Protein AF-0000000081131178 (afdb_homodimer)

Foldseek 3Di:
DDDDDDDYDDDDDDDDDDDDYDDDDDDDYYDYYDYDDDDDDDDDDDDDDDDDDDDDDDDDDDPPDDDDDDDDDPDDDDDDDDDDDDDDPDPDDDDDDDDPPPDPPPPPPPDDDPDDPDDDDDDPPDPPPPPDDPPDPPPDAQVVVVVPPVVPPPPPPPPPPFFQFDQADWDADPQQKIWTQTDVPHHIDIDHAQWKFAFQDPLQPQKIFHFHHWDADPRFIKTWGPWMKGAPLPDLLNPLLVLADFRIATEPADQSFDQADPVRIGMDTPSRTGGIDDDPPPNDGDPPDQGFYKHDHDLFWMWTATDFAFQDQDADDVVDDAAEAEEEQCFLNLLVLLLVLLRHHHQEYEHQDPQSLVLCVQFDDPSHDYHNHQLVVVVVVCVVCVPPPDDPDDALVRHQEYEYEQDCLCQAPVNPDHDPVNVVSLVSLVSVLVVCLRSVHQKYKYKYAPSLSHDSNSNSVSNSVSSCVNVQKIKIWHKDFPQQQAFLEGGIMIMIIIGHHQFDTQDDQDGQEDDDPNHHHGQHLCNQCVQCPPPQADCQQWDDGPNDTFGQSHPPQWAQDDPSVPAAEGDRVGRHYQQALDGFYCYNDVVVRTTGTLQSLQSSLPNDRPRDGGDDRSRSSHSSNSHRRNSVSNSVSNSRVVRVSSPGGDHHD/DDDPDDDPDPCPDDPPPDDPDDDDDDDDDDDDDDDDDDDDDDDPDDDDDDDDCPDDDDDDDDPDPDDDPDDDDPDDDYDDDDDDDDDDPDDDPDDPPPPPPPVPPVPPDPPPDDDDDDDDDDDDDDDPPPDPDDDDPCPPFQVVPVVPPVVPPPPPPVPPPFFQFDQADWDADPQQKIWTQTDPPHHIDIDHAQWKFAFQDPLQPQKIFHFHHWDADPRFIKTWGPWMKGAQLPDLLNPLLVLAPFRIATEPADQSFDQADPVRIGMDTPSRTGGIDDDPPPNDGDPPDQGFYKHDRGNFWIWTATDFAFQDPDADDVVDDAQEAEEEQCFLNLLVLLLVLLRHHHQEYEHQDPQSLVLCVQFDDPSHDYHNHQLVVVVVVCVVCVPPPDDPDDALVRHQEYEYEQDCLCQAPVNPDHDPVNVVSLVSLVSVLVVCLRSVHQKYKYKYAPSLSHDSNSNSVSNSVSSCVNVQKIKIWHKDFLQQQAFLEGGIMIMIIIGHHQFDTQDDQDGQEDDDPNHHHGQHLCNQCVQCPPPQADCQQWDDGPNDTFGQSHPPQWAQDDPSVPAAEGDRVGRHYQQALDGFYCYNDVVVRTTGTLSSLQSSLPNDRPRDGGDDRSRSSHSSNSHHRNSVSNSVSNSRVVRVSSPGGDRHD

Secondary structure (DSSP, 8-state):
---------------------------------------------------------------------------------------------------TTSGGGGGG---------------------------------HHHHHHHHGGG------------EEEEEEEE-TTS-EEEEESTTS--EEE-TT-EEEE--GGGTTEEEEEEEEEEETTEEEEEEEEEEEEGGGSTTGGGGGGSS-SEEEEEEETTSPPP-TTS--EEEGGGEEEEE-TT-TTS---SS-PPEEEE-SSS-EEEE----SB------TT----EEEEET-TTSHHHHHHHHTT-EEEEEE---HHHHHHHHHHS-TT-EEE-S-HHHHHHHHHHTTT-SS-SSPPTTT--EEEE----TTT-TT----SHHHHHHHHHHHHHHHHHHHH--SEEEEEE-GGGGSHHHHHHHHHHHHHHHHTTEEEEEEEEEGGGTT-SB--EEEEEEEEETTBPPPPPPPP-BSSSTTPBPPPPHHHHHGGGTTS--BSS--EEETTEEE---BSTT-B--TTGGGSEEPPTTS-B----SS--EE-S-GGG-BBPPHHHHHHHTT--TT----S-HHHHHHHHHHSPPHHHHHHHHHHHHHHHHH-BBPPP-/-------------------------------------------------------------------------------------------TTSGGGSTTGGGGGGGG---------------------------------THHHHTTGGGG------------EEEEEEEE-TTS-EEEEESTTS--EEE-TT-EEEE--GGGTTEEEEEEEEEEETTEEEEEEEEEEEEGGGSTTGGGGGGSS-SEEEEEEETTSPPP-TTS--EEEGGGEEEEE-TT-TTS---SS-PPEEEE-SSS-EEEE----SBP-----TT----EEEEET-TTSHHHHHHHHTT-EEEEEE---HHHHHHHHHHS-TT-EEE-S-HHHHHHHHHHTTT-SS-SSPPTTT--EEEE----TTT-TT----SHHHHHHHHHHHHHHHHHHHH--SEEEEEE-GGGGSHHHHHHHHHHHHHHHHTTEEEEEEEEEGGGGT-SB--EEEEEEEEETTBPPPPPPPP-BSSSTTPBPPPPHHHHHGGGTTS--BSS--EEETTEEE---BSTT-S--TTGGGSEEPPTTS-B----SS--EE-S-GGG-SBPPHHHHHHHTT--TT----SSHHHHHHHHHHSPPHHHHHHHHHHHHHHHHH-BBPPP-

Solvent-accessible surface area (backbone atoms only — not comparable to full-atom values): 75689 Å² total; per-residue (Å²): 145,81,90,95,90,83,88,94,93,96,83,90,92,82,90,86,82,82,92,88,87,94,89,84,89,86,94,90,91,94,89,92,94,93,94,92,94,92,95,89,89,96,86,93,88,93,80,91,84,90,92,80,91,79,89,86,89,86,90,80,87,70,88,66,86,85,85,76,89,74,86,76,83,76,75,83,80,78,88,84,86,79,82,78,81,87,80,80,76,75,78,78,92,89,78,86,92,87,74,96,73,70,78,77,65,68,80,65,76,69,81,74,77,78,78,81,83,78,84,86,88,82,81,77,77,74,80,74,74,76,76,77,76,82,71,78,75,71,81,62,55,73,75,53,56,64,56,52,64,69,54,63,73,67,73,77,68,73,67,75,76,66,59,55,40,43,59,58,65,62,56,75,45,94,85,45,28,34,38,33,41,25,31,96,94,32,69,54,50,80,44,47,56,75,39,31,27,28,46,64,36,76,80,42,61,59,27,31,38,24,28,33,66,60,48,74,56,96,47,36,44,28,24,31,46,75,41,39,33,30,34,31,54,67,43,93,36,20,82,31,29,77,60,33,89,57,63,46,26,37,48,80,43,48,68,77,52,76,77,50,45,99,85,64,46,38,70,44,52,54,54,41,43,58,56,71,43,50,90,83,43,91,86,33,76,69,80,87,51,90,51,46,28,31,35,32,70,54,97,59,29,37,35,38,40,62,78,68,27,61,72,34,89,38,72,73,64,84,93,51,73,56,56,36,24,33,28,39,54,31,51,44,28,25,42,48,52,9,25,38,74,38,53,38,32,58,35,37,34,30,20,53,53,66,46,29,37,51,15,36,41,40,62,37,49,56,80,42,44,69,43,73,38,48,69,69,58,49,53,50,48,50,64,72,35,63,87,42,87,47,26,52,64,83,55,46,84,60,37,42,30,40,37,35,39,48,64,42,64,46,33,27,78,84,40,79,66,78,55,78,60,28,58,54,25,53,48,45,45,55,49,48,49,51,51,46,66,67,35,59,35,52,30,39,37,36,42,40,46,58,25,37,76,33,81,85,19,34,61,58,49,20,43,48,52,23,51,39,44,54,67,47,31,24,40,31,37,34,72,46,48,24,27,28,42,55,12,15,19,50,39,65,31,30,37,39,31,28,11,28,72,47,38,47,60,37,57,80,61,74,70,50,19,41,90,54,90,92,36,41,72,54,32,15,33,34,76,47,39,47,88,49,72,83,54,79,56,30,88,84,5,65,45,76,57,96,89,35,80,32,53,48,31,25,37,73,79,17,70,67,57,92,70,50,79,78,40,51,61,44,49,55,85,34,48,28,66,64,64,46,48,79,65,60,42,31,40,56,55,68,88,71,63,29,31,52,29,57,34,47,55,34,26,27,33,49,47,56,64,83,61,62,70,42,65,55,70,69,50,34,34,34,36,55,26,69,34,47,41,18,35,36,26,19,41,50,28,37,25,46,42,52,20,58,56,52,21,46,28,42,76,52,126,140,82,89,75,72,88,83,82,80,73,87,79,76,79,80,75,75,64,77,78,82,78,69,87,74,80,77,78,89,78,85,76,89,72,88,91,86,91,78,93,79,72,97,69,76,76,92,83,80,81,83,78,81,73,82,78,86,79,90,79,82,69,82,73,81,68,84,73,85,84,83,87,79,86,76,89,83,84,91,84,92,84,88,80,93,76,93,72,94,77,75,91,72,68,79,84,71,64,84,68,60,68,70,61,63,72,65,63,67,76,70,73,77,72,79,79,81,84,86,82,76,85,86,79,85,81,77,86,71,88,72,85,79,78,84,81,73,82,66,80,52,70,71,65,61,65,58,55,65,72,59,63,74,68,76,76,67,72,68,76,76,67,59,54,39,43,57,59,67,62,56,74,45,96,86,47,29,34,40,33,41,24,32,94,96,33,68,53,49,80,44,46,57,76,40,32,27,28,45,66,37,77,81,40,63,56,28,32,39,25,26,32,65,60,50,73,55,97,48,35,43,29,24,30,46,75,42,40,35,30,34,32,55,67,43,92,36,21,82,31,27,77,61,32,87,56,62,45,25,36,49,78,42,47,70,76,52,74,77,50,46,99,85,63,47,38,69,42,54,55,52,39,44,58,56,72,46,50,90,83,43,90,85,32,76,70,80,86,52,90,52,45,30,31,35,32,72,54,89,58,30,37,34,38,39,61,76,68,25,61,71,36,91,43,73,74,65,83,95,53,73,56,58,35,24,33,29,38,53,31,51,43,28,25,42,49,53,9,23,36,74,38,54,37,30,59,36,37,34,29,18,54,53,66,45,30,38,50,15,36,40,41,64,37,47,56,80,43,45,69,44,74,39,49,70,69,57,49,54,50,49,51,63,73,36,62,84,44,87,46,28,51,64,84,56,45,85,60,37,42,30,40,36,33,40,47,65,42,62,48,34,28,80,84,40,79,65,77,57,78,63,27,57,53,25,53,49,44,45,54,49,50,48,51,49,47,66,66,36,59,35,50,29,39,37,37,44,40,46,58,25,37,77,33,79,86,20,34,61,58,50,19,42,47,51,22,52,38,44,54,68,46,30,24,40,32,36,34,72,48,49,24,26,28,43,55,14,14,18,50,39,64,32,30,37,40,31,28,11,29,70,45,37,47,61,36,58,82,61,75,70,50,20,40,90,54,89,93,36,43,71,54,33,15,35,35,75,50,37,48,88,48,71,85,54,80,56,30,87,84,4,65,46,76,57,96,91,34,80,33,52,49,32,25,38,72,78,16,70,67,55,93,70,49,81,78,40,52,62,42,47,55,84,34,48,26,65,64,63,47,48,79,64,59,42,31,40,56,56,68,88,71,64,29,32,51,29,58,35,48,55,33,25,27,32,49,48,58,62,85,61,61,70,43,65,55,71,68,50,34,33,35,35,54,26,70,34,45,41,18,36,37,26,20,40,50,28,35,25,46,42,50,21,56,59,55,23,43,25,41,75,50,128

pLDDT: mean 70.61, std 31.96, range [13.96, 98.81]

Nearest PDB structures (foldseek):
  7ubu-assembly1_A  TM=7.461E-01  e=9.340E-29  Zea mays
  4ft4-assembly1_B  TM=7.428E-01  e=3.456E-28  Zea mays
  4fsx-assembly1_A  TM=6.694E-01  e=5.023E-25  Zea mays
  6w8v-assembly1_A  TM=5.692E-01  e=3.561E-27  Mus musculus
  6w8w-assembly1_B  TM=5.765E-01  e=2.327E-26  Mus musculus

Structure (mmCIF, N/CA/C/O backbone):
data_AF-0000000081131178-model_v1
#
loop_
_entity.id
_entity.type
_entity.pdbx_description
1 polymer 'DNA (cytosine-5-)-methyltransferase'
#
loop_
_atom_site.group_PDB
_atom_site.id
_atom_site.type_symbol
_atom_site.label_atom_id
_atom_site.label_alt_id
_atom_site.label_comp_id
_atom_site.label_asym_id
_atom_site.label_entity_id
_atom_site.label_seq_id
_atom_site.pdbx_PDB_ins_code
_atom_site.Cartn_x
_atom_site.Cartn_y
_atom_site.Cartn_z
_atom_site.occupancy
_atom_site.B_iso_or_equiv
_atom_site.auth_seq_id
_atom_site.auth_comp_id
_atom_site.auth_asym_id
_atom_site.auth_atom_id
_atom_site.pdbx_PDB_model_num
ATOM 1 N N . MET A 1 1 ? -52.031 20.062 -62.5 1 15.89 1 MET A N 1
ATOM 2 C CA . MET A 1 1 ? -51.344 19.766 -63.781 1 15.89 1 MET A CA 1
ATOM 3 C C . MET A 1 1 ? -49.875 20.219 -63.719 1 15.89 1 MET A C 1
ATOM 5 O O . MET A 1 1 ? -48.969 19.469 -64.125 1 15.89 1 MET A O 1
ATOM 9 N N . ASN A 1 2 ? -49.594 21.281 -63.938 1 14.79 2 ASN A N 1
ATOM 10 C CA . ASN A 1 2 ? -48.625 22.141 -64.625 1 14.79 2 ASN A CA 1
ATOM 11 C C . ASN A 1 2 ? -47.375 22.375 -63.844 1 14.79 2 ASN A C 1
ATOM 13 O O . ASN A 1 2 ? -47.406 22.375 -62.594 1 14.79 2 ASN A O 1
ATOM 17 N N . ASN A 1 3 ? -46.469 23.5 -63.812 1 16.7 3 ASN A N 1
ATOM 18 C CA . ASN A 1 3 ? -45.594 23.656 -64.938 1 16.7 3 ASN A CA 1
ATOM 19 C C . ASN A 1 3 ? -44.125 23.453 -64.562 1 16.7 3 ASN A C 1
ATOM 21 O O . ASN A 1 3 ? -43.688 23.906 -63.469 1 16.7 3 ASN A O 1
ATOM 25 N N . PHE A 1 4 ? -42.938 22.656 -65.25 1 18.61 4 PHE A N 1
ATOM 26 C CA . PHE A 1 4 ? -42.688 21.219 -65.25 1 18.61 4 PHE A CA 1
ATOM 27 C C . PHE A 1 4 ? -41.375 20.891 -64.562 1 18.61 4 PHE A C 1
ATOM 29 O O . PHE A 1 4 ? -41.312 19.938 -63.781 1 18.61 4 PHE A O 1
ATOM 36 N N . PRO A 1 5 ? -39.844 21.469 -64.5 1 16.28 5 PRO A N 1
ATOM 37 C CA . PRO A 1 5 ? -38.906 21.375 -65.625 1 16.28 5 PRO A CA 1
ATOM 38 C C . PRO A 1 5 ? -37.531 20.844 -65.25 1 16.28 5 PRO A C 1
ATOM 40 O O . PRO A 1 5 ? -37.188 20.891 -64.062 1 16.28 5 PRO A O 1
ATOM 43 N N . SER A 1 6 ? -36.375 20.625 -66.188 1 15.76 6 SER A N 1
ATOM 44 C CA . SER A 1 6 ? -35.344 19.75 -66.688 1 15.76 6 SER A CA 1
ATOM 45 C C . SER A 1 6 ? -33.969 20.125 -66.062 1 15.76 6 SER A C 1
ATOM 47 O O . SER A 1 6 ? -33.031 19.328 -66.125 1 15.76 6 SER A O 1
ATOM 49 N N . THR A 1 7 ? -33.312 21.062 -65.312 1 15.84 7 THR A N 1
ATOM 50 C CA . THR A 1 7 ? -32.25 21.703 -66.062 1 15.84 7 THR A CA 1
ATOM 51 C C . THR A 1 7 ? -30.969 20.844 -66 1 15.84 7 THR A C 1
ATOM 53 O O . THR A 1 7 ? -30.75 20.125 -65 1 15.84 7 THR A O 1
ATOM 56 N N . CYS A 1 8 ? -29.672 21.094 -66.75 1 15.11 8 CYS A N 1
ATOM 57 C CA . CYS A 1 8 ? -28.734 20.516 -67.688 1 15.11 8 CYS A CA 1
ATOM 58 C C . CYS A 1 8 ? -27.594 19.797 -66.938 1 15.11 8 CYS A C 1
ATOM 60 O O . CYS A 1 8 ? -27.422 19.969 -65.75 1 15.11 8 CYS A O 1
ATOM 62 N N . ALA A 1 9 ? -26.078 19.859 -67.562 1 15.14 9 ALA A N 1
ATOM 63 C CA . ALA A 1 9 ? -25.281 19.047 -68.438 1 15.14 9 ALA A CA 1
ATOM 64 C C . ALA A 1 9 ? -24.141 18.359 -67.688 1 15.14 9 ALA A C 1
ATOM 66 O O . ALA A 1 9 ? -24.016 17.125 -67.75 1 15.14 9 ALA A O 1
ATOM 67 N N . TYR A 1 10 ? -22.516 18.844 -67.75 1 14.94 10 TYR A N 1
ATOM 68 C CA . TYR A 1 10 ? -21.359 18.562 -68.625 1 14.94 10 TYR A CA 1
ATOM 69 C C . TYR A 1 10 ? -20.266 17.844 -67.812 1 14.94 10 TYR A C 1
ATOM 71 O O . TYR A 1 10 ? -20.109 18.109 -66.625 1 14.94 10 TYR A O 1
ATOM 79 N N . ALA A 1 11 ? -19.281 16.719 -68.312 1 14.8 11 ALA A N 1
ATOM 80 C CA . ALA A 1 11 ? -18.344 15.609 -68.25 1 14.8 11 ALA A CA 1
ATOM 81 C C . ALA A 1 11 ? -16.938 16.094 -67.875 1 14.8 11 ALA A C 1
ATOM 83 O O . ALA A 1 11 ? -16.219 15.422 -67.188 1 14.8 11 ALA A O 1
ATOM 84 N N . LYS A 1 12 ? -16.016 17.047 -68.188 1 15.62 12 LYS A N 1
ATOM 85 C CA . LYS A 1 12 ? -15.188 16.828 -69.375 1 15.62 12 LYS A CA 1
ATOM 86 C C . LYS A 1 12 ? -13.992 15.945 -69.062 1 15.62 12 LYS A C 1
ATOM 88 O O . LYS A 1 12 ? -13.648 15.758 -67.875 1 15.62 12 LYS A O 1
ATOM 93 N N . SER A 1 13 ? -12.625 16.234 -69.812 1 14.93 13 SER A N 1
ATOM 94 C CA . SER A 1 13 ? -11.57 15.805 -70.688 1 14.93 13 SER A CA 1
ATOM 95 C C . SER A 1 13 ? -10.289 15.461 -69.938 1 14.93 13 SER A C 1
ATOM 97 O O . SER A 1 13 ? -10.086 15.906 -68.812 1 14.93 13 SER A O 1
ATOM 99 N N . VAL A 1 14 ? -9.109 14.797 -70.75 1 15.97 14 VAL A N 1
ATOM 100 C CA . VAL A 1 14 ? -8.031 13.867 -71.062 1 15.97 14 VAL A CA 1
ATOM 101 C C . VAL A 1 14 ? -6.688 14.484 -70.688 1 15.97 14 VAL A C 1
ATOM 103 O O . VAL A 1 14 ? -5.695 13.781 -70.5 1 15.97 14 VAL A O 1
ATOM 106 N N . THR A 1 15 ? -6.281 15.773 -70.562 1 14.98 15 THR A N 1
ATOM 107 C CA . THR A 1 15 ? -5.199 16.125 -71.438 1 14.98 15 THR A CA 1
ATOM 108 C C . THR A 1 15 ? -3.865 15.594 -70.938 1 14.98 15 THR A C 1
ATOM 110 O O . THR A 1 15 ? -3.711 15.336 -69.75 1 14.98 15 THR A O 1
ATOM 113 N N . ASP A 1 16 ? -2.652 15.766 -71.812 1 15.36 16 ASP A N 1
ATOM 114 C CA . ASP A 1 16 ? -1.558 15.289 -72.625 1 15.36 16 ASP A CA 1
ATOM 115 C C . ASP A 1 16 ? -0.223 15.375 -71.875 1 15.36 16 ASP A C 1
ATOM 117 O O . ASP A 1 16 ? 0.54 14.406 -71.875 1 15.36 16 ASP A O 1
ATOM 121 N N . ASP A 1 17 ? 0.602 16.484 -71.875 1 15.01 17 ASP A N 1
ATOM 122 C CA . ASP A 1 17 ? 1.817 16.609 -72.688 1 15.01 17 ASP A CA 1
ATOM 123 C C . ASP A 1 17 ? 3.059 16.312 -71.812 1 15.01 17 ASP A C 1
ATOM 125 O O . ASP A 1 17 ? 3.881 15.477 -72.188 1 15.01 17 ASP A O 1
ATOM 129 N N . GLY A 1 18 ? 4.023 17.312 -71.562 1 15.03 18 GLY A N 1
ATOM 130 C CA . GLY A 1 18 ? 5.285 17.453 -72.25 1 15.03 18 GLY A CA 1
ATOM 131 C C . GLY A 1 18 ? 6.465 16.844 -71.5 1 15.03 18 GLY A C 1
ATOM 132 O O . GLY A 1 18 ? 7.117 15.938 -72 1 15.03 18 GLY A O 1
ATOM 133 N N . PRO A 1 19 ? 7.555 17.609 -71 1 15.27 19 PRO A N 1
ATOM 134 C CA . PRO A 1 19 ? 8.859 17.516 -71.625 1 15.27 19 PRO A CA 1
ATOM 135 C C . PRO A 1 19 ? 9.82 16.578 -70.938 1 15.27 19 PRO A C 1
ATOM 137 O O . PRO A 1 19 ? 9.57 16.203 -69.75 1 15.27 19 PRO A O 1
ATOM 140 N N . ASP A 1 20 ? 11.266 16.828 -70.938 1 14.84 20 ASP A N 1
ATOM 141 C CA . ASP A 1 20 ? 12.477 16.281 -71.562 1 14.84 20 ASP A CA 1
ATOM 142 C C . ASP A 1 20 ? 13.398 15.711 -70.438 1 14.84 20 ASP A C 1
ATOM 144 O O . ASP A 1 20 ? 13.75 14.531 -70.5 1 14.84 20 ASP A O 1
ATOM 148 N N . SER A 1 21 ? 14.844 16.266 -70.125 1 14.79 21 SER A N 1
ATOM 149 C CA . SER A 1 21 ? 16.141 15.789 -70.562 1 14.79 21 SER A CA 1
ATOM 150 C C . SER A 1 21 ? 16.922 15.094 -69.5 1 14.79 21 SER A C 1
ATOM 152 O O . SER A 1 21 ? 17.344 13.953 -69.625 1 14.79 21 SER A O 1
ATOM 154 N N . SER A 1 22 ? 18.141 15.695 -68.75 1 14.81 22 SER A N 1
ATOM 155 C CA . SER A 1 22 ? 19.516 15.328 -69.062 1 14.81 22 SER A CA 1
ATOM 156 C C . SER A 1 22 ? 20.078 14.352 -68.062 1 14.81 22 SER A C 1
ATOM 158 O O . SER A 1 22 ? 19.516 14.18 -66.938 1 14.81 22 SER A O 1
ATOM 160 N N . SER A 1 23 ? 21.641 14.305 -67.75 1 14.67 23 SER A N 1
ATOM 161 C CA . SER A 1 23 ? 22.797 13.453 -68 1 14.67 23 SER A CA 1
ATOM 162 C C . SER A 1 23 ? 23.344 12.867 -66.688 1 14.67 23 SER A C 1
ATOM 164 O O . SER A 1 23 ? 23.453 13.57 -65.688 1 14.67 23 SER A O 1
ATOM 166 N N . ARG A 1 24 ? 23.594 11.461 -66.438 1 15.4 24 ARG A N 1
ATOM 167 C CA . ARG A 1 24 ? 23.906 10.359 -65.562 1 15.4 24 ARG A CA 1
ATOM 168 C C . ARG A 1 24 ? 25.422 10.227 -65.312 1 15.4 24 ARG A C 1
ATOM 170 O O . ARG A 1 24 ? 25.891 9.227 -64.812 1 15.4 24 ARG A O 1
ATOM 177 N N . SER A 1 25 ? 26.344 11.164 -65.375 1 14.18 25 SER A N 1
ATOM 178 C CA . SER A 1 25 ? 27.656 10.742 -65.812 1 14.18 25 SER A CA 1
ATOM 179 C C . SER A 1 25 ? 28.328 9.805 -64.812 1 14.18 25 SER A C 1
ATOM 181 O O . SER A 1 25 ? 27.969 9.781 -63.656 1 14.18 25 SER A O 1
ATOM 183 N N . PHE A 1 26 ? 29.781 9.117 -65.125 1 15.41 26 PHE A N 1
ATOM 184 C CA . PHE A 1 26 ? 30.641 7.961 -65.312 1 15.41 26 PHE A CA 1
ATOM 185 C C . PHE A 1 26 ? 31.625 7.789 -64.188 1 15.41 26 PHE A C 1
ATOM 187 O O . PHE A 1 26 ? 31.812 6.68 -63.688 1 15.41 26 PHE A O 1
ATOM 194 N N . TYR A 1 27 ? 32.688 8.633 -63.719 1 14.4 27 TYR A N 1
ATOM 195 C CA . TYR A 1 27 ? 34.094 8.344 -64 1 14.4 27 TYR A CA 1
ATOM 196 C C . TYR A 1 27 ? 34.719 7.473 -62.938 1 14.4 27 TYR A C 1
ATOM 198 O O . TYR A 1 27 ? 34.219 7.395 -61.812 1 14.4 27 TYR A O 1
ATOM 206 N N . ASP A 1 28 ? 36.312 7.426 -62.594 1 14.98 28 ASP A N 1
ATOM 207 C CA . ASP A 1 28 ? 37.531 6.727 -62.875 1 14.98 28 ASP A CA 1
ATOM 208 C C . ASP A 1 28 ? 38.188 6.207 -61.594 1 14.98 28 ASP A C 1
ATOM 210 O O . ASP A 1 28 ? 38.5 5.023 -61.5 1 14.98 28 ASP A O 1
ATOM 214 N N . GLY A 1 29 ? 39.406 6.754 -60.844 1 14.58 29 GLY A N 1
ATOM 215 C CA . GLY A 1 29 ? 40.812 6.375 -60.938 1 14.58 29 GLY A CA 1
ATOM 216 C C . GLY A 1 29 ? 41.312 5.574 -59.75 1 14.58 29 GLY A C 1
ATOM 217 O O . GLY A 1 29 ? 40.594 5.426 -58.75 1 14.58 29 GLY A O 1
ATOM 218 N N . ASP A 1 30 ? 42.625 5.809 -58.875 1 14.78 30 ASP A N 1
ATOM 219 C CA . ASP A 1 30 ? 44 5.277 -58.875 1 14.78 30 ASP A CA 1
ATOM 220 C C . ASP A 1 30 ? 44.312 4.602 -57.531 1 14.78 30 ASP A C 1
ATOM 222 O O . ASP A 1 30 ? 43.562 4.754 -56.562 1 14.78 30 ASP A O 1
ATOM 226 N N . ASP A 1 31 ? 45.656 4.797 -56.656 1 15.01 31 ASP A N 1
ATOM 227 C CA . ASP A 1 31 ? 46.969 4.168 -56.531 1 15.01 31 ASP A CA 1
ATOM 228 C C . ASP A 1 31 ? 47.188 3.629 -55.125 1 15.01 31 ASP A C 1
ATOM 230 O O . ASP A 1 31 ? 47.375 2.428 -54.938 1 15.01 31 ASP A O 1
ATOM 234 N N . GLY A 1 32 ? 48.219 4.117 -54 1 14.77 32 GLY A N 1
ATOM 235 C CA . GLY A 1 32 ? 49.562 3.711 -53.688 1 14.77 32 GLY A CA 1
ATOM 236 C C . GLY A 1 32 ? 49.688 2.961 -52.344 1 14.77 32 GLY A C 1
ATOM 237 O O . GLY A 1 32 ? 48.688 2.838 -51.625 1 14.77 32 GLY A O 1
ATOM 238 N N . GLU A 1 33 ? 50.719 3.207 -51.094 1 15.08 33 GLU A N 1
ATOM 239 C CA . GLU A 1 33 ? 52.031 2.656 -50.719 1 15.08 33 GLU A CA 1
ATOM 240 C C . GLU A 1 33 ? 51.969 1.964 -49.344 1 15.08 33 GLU A C 1
ATOM 242 O O . GLU A 1 33 ? 50.969 2.084 -48.625 1 15.08 33 GLU A O 1
ATOM 247 N N . SER A 1 34 ? 52.906 2.234 -48 1 15.12 34 SER A N 1
ATOM 248 C CA . SER A 1 34 ? 54.188 1.63 -47.562 1 15.12 34 SER A CA 1
ATOM 249 C C . SER A 1 34 ? 54 0.896 -46.25 1 15.12 34 SER A C 1
ATOM 251 O O . SER A 1 34 ? 52.969 1.024 -45.594 1 15.12 34 SER A O 1
ATOM 253 N N . GLU A 1 35 ? 54.906 1.102 -44.812 1 15.23 35 GLU A N 1
ATOM 254 C CA . GLU A 1 35 ? 56.094 0.45 -44.281 1 15.23 35 GLU A CA 1
ATOM 255 C C . GLU A 1 35 ? 55.781 -0.268 -42.969 1 15.23 35 GLU A C 1
ATOM 257 O O . GLU A 1 35 ? 54.719 -0.082 -42.375 1 15.23 35 GLU A O 1
ATOM 262 N N . SER A 1 36 ? 56.562 -0.12 -41.531 1 15.36 36 SER A N 1
ATOM 263 C CA . SER A 1 36 ? 57.656 -0.875 -40.938 1 15.36 36 SER A CA 1
ATOM 264 C C . SER A 1 36 ? 57.219 -1.553 -39.625 1 15.36 36 SER A C 1
ATOM 266 O O . SER A 1 36 ? 56.156 -1.267 -39.125 1 15.36 36 SER A O 1
ATOM 268 N N . ASN A 1 37 ? 57.969 -1.48 -38.125 1 15.24 37 ASN A N 1
ATOM 269 C CA . ASN A 1 37 ? 58.969 -2.285 -37.438 1 15.24 37 ASN A CA 1
ATOM 270 C C . ASN A 1 37 ? 58.438 -2.895 -36.156 1 15.24 37 ASN A C 1
ATOM 272 O O . ASN A 1 37 ? 57.312 -2.596 -35.719 1 15.24 37 ASN A O 1
ATOM 276 N N . GLU A 1 38 ? 58.906 -2.596 -34.562 1 15.48 38 GLU A N 1
ATOM 277 C CA . GLU A 1 38 ? 59.875 -3.309 -33.719 1 15.48 38 GLU A CA 1
ATOM 278 C C . GLU A 1 38 ? 59.188 -4.023 -32.562 1 15.48 38 GLU A C 1
ATOM 280 O O . GLU A 1 38 ? 58 -3.814 -32.312 1 15.48 38 GLU A O 1
ATOM 285 N N . ASP A 1 39 ? 59.5 -3.807 -30.938 1 15.3 39 ASP A N 1
ATOM 286 C CA . ASP A 1 39 ? 60.312 -4.539 -29.969 1 15.3 39 ASP A CA 1
ATOM 287 C C . ASP A 1 39 ? 59.469 -5.215 -28.906 1 15.3 39 ASP A C 1
ATOM 289 O O . ASP A 1 39 ? 58.375 -4.75 -28.609 1 15.3 39 ASP A O 1
ATOM 293 N N . TRP A 1 40 ? 59.844 -6.488 -27.891 1 15.5 40 TRP A N 1
ATOM 294 C CA . TRP A 1 40 ? 59.656 -7.805 -27.281 1 15.5 40 TRP A CA 1
ATOM 295 C C . TRP A 1 40 ? 59.375 -7.688 -25.781 1 15.5 40 TRP A C 1
ATOM 297 O O . TRP A 1 40 ? 58.594 -8.469 -25.234 1 15.5 40 TRP A O 1
ATOM 307 N N . GLU A 1 41 ? 59.75 -6.895 -24.703 1 15.33 41 GLU A N 1
ATOM 308 C CA . GLU A 1 41 ? 60.562 -7.438 -23.625 1 15.33 41 GLU A CA 1
ATOM 309 C C . GLU A 1 41 ? 59.688 -8.016 -22.516 1 15.33 41 GLU A C 1
ATOM 311 O O . GLU A 1 41 ? 59.75 -9.211 -22.219 1 15.33 41 GLU A O 1
ATOM 316 N N . ALA A 1 42 ? 59.812 -7.652 -20.906 1 15.7 42 ALA A N 1
ATOM 317 C CA . ALA A 1 42 ? 60.438 -8.258 -19.734 1 15.7 42 ALA A CA 1
ATOM 318 C C . ALA A 1 42 ? 59.375 -8.852 -18.797 1 15.7 42 ALA A C 1
ATOM 320 O O . ALA A 1 42 ? 58.281 -8.32 -18.688 1 15.7 42 ALA A O 1
ATOM 321 N N . ALA A 1 43 ? 59.531 -10.102 -17.781 1 15.32 43 ALA A N 1
ATOM 322 C CA . ALA A 1 43 ? 59.25 -11.383 -17.141 1 15.32 43 ALA A CA 1
ATOM 323 C C . ALA A 1 43 ? 58.75 -11.188 -15.711 1 15.32 43 ALA A C 1
ATOM 325 O O . ALA A 1 43 ? 57.812 -11.852 -15.281 1 15.32 43 ALA A O 1
ATOM 326 N N . ASP A 1 44 ? 59.188 -10.375 -14.688 1 14.66 44 ASP A N 1
ATOM 327 C CA . ASP A 1 44 ? 59.75 -10.945 -13.469 1 14.66 44 ASP A CA 1
ATOM 328 C C . ASP A 1 44 ? 58.625 -11.367 -12.5 1 14.66 44 ASP A C 1
ATOM 330 O O . ASP A 1 44 ? 57.5 -10.914 -12.625 1 14.66 44 ASP A O 1
ATOM 334 N N . LYS A 1 45 ? 58.781 -11.234 -10.938 1 16.23 45 LYS A N 1
ATOM 335 C CA . LYS A 1 45 ? 59.219 -12.078 -9.82 1 16.23 45 LYS A CA 1
ATOM 336 C C . LYS A 1 45 ? 58.031 -12.359 -8.883 1 16.23 45 LYS A C 1
ATOM 338 O O . LYS A 1 45 ? 57.781 -13.508 -8.539 1 16.23 45 LYS A O 1
ATOM 343 N N . ALA A 1 46 ? 57.906 -11.781 -7.387 1 15.24 46 ALA A N 1
ATOM 344 C CA . ALA A 1 46 ? 58.156 -12.391 -6.082 1 15.24 46 ALA A CA 1
ATOM 345 C C . ALA A 1 46 ? 56.875 -12.703 -5.348 1 15.24 46 ALA A C 1
ATOM 347 O O . ALA A 1 46 ? 55.906 -11.914 -5.387 1 15.24 46 ALA A O 1
ATOM 348 N N . PHE A 1 47 ? 56.656 -13.984 -4.484 1 16.47 47 PHE A N 1
ATOM 349 C CA . PHE A 1 47 ? 55.812 -15.008 -3.844 1 16.47 47 PHE A CA 1
ATOM 350 C C . PHE A 1 47 ? 55.438 -14.57 -2.434 1 16.47 47 PHE A C 1
ATOM 352 O O . PHE A 1 47 ? 54.719 -15.289 -1.736 1 16.47 47 PHE A O 1
ATOM 359 N N . LYS A 1 48 ? 55.281 -13.312 -1.98 1 16 48 LYS A N 1
ATOM 360 C CA . LYS A 1 48 ? 55.5 -13.211 -0.54 1 16 48 LYS A CA 1
ATOM 361 C C . LYS A 1 48 ? 54.531 -14.117 0.227 1 16 48 LYS A C 1
ATOM 363 O O . LYS A 1 48 ? 53.344 -14.18 -0.085 1 16 48 LYS A O 1
ATOM 368 N N . GLU A 1 49 ? 54.875 -14.766 1.534 1 15.96 49 GLU A N 1
ATOM 369 C CA . GLU A 1 49 ? 54.875 -15.898 2.449 1 15.96 49 GLU A CA 1
ATOM 370 C C . GLU A 1 49 ? 53.625 -15.859 3.357 1 15.96 49 GLU A C 1
ATOM 372 O O . GLU A 1 49 ? 52.906 -16.844 3.455 1 15.96 49 GLU A O 1
ATOM 377 N N . HIS A 1 50 ? 53.656 -15.109 4.629 1 15.83 50 HIS A N 1
ATOM 378 C CA . HIS A 1 50 ? 53.812 -15.727 5.938 1 15.83 50 HIS A CA 1
ATOM 379 C C . HIS A 1 50 ? 52.5 -16.188 6.523 1 15.83 50 HIS A C 1
ATOM 381 O O . HIS A 1 50 ? 51.438 -15.773 6.055 1 15.83 50 HIS A O 1
ATOM 387 N N . ASN A 1 51 ? 52.281 -16.031 8.086 1 15.56 51 ASN A N 1
ATOM 388 C CA . ASN A 1 51 ? 52.219 -16.828 9.305 1 15.56 51 ASN A CA 1
ATOM 389 C C . ASN A 1 51 ? 50.781 -16.953 9.812 1 15.56 51 ASN A C 1
ATOM 391 O O . ASN A 1 51 ? 49.938 -16.078 9.578 1 15.56 51 ASN A O 1
ATOM 395 N N . PHE A 1 52 ? 50.375 -18.141 10.594 1 16.2 52 PHE A N 1
ATOM 396 C CA . PHE A 1 52 ? 49.406 -19.109 11.055 1 16.2 52 PHE A CA 1
ATOM 397 C C . PHE A 1 52 ? 48.75 -18.656 12.367 1 16.2 52 PHE A C 1
ATOM 399 O O . PHE A 1 52 ? 47.594 -18.953 12.633 1 16.2 52 PHE A O 1
ATOM 406 N N . SER A 1 53 ? 49.25 -17.766 13.266 1 15.66 53 SER A N 1
ATOM 407 C CA . SER A 1 53 ? 49.219 -18.297 14.625 1 15.66 53 SER A CA 1
ATOM 408 C C . SER A 1 53 ? 47.781 -18.406 15.148 1 15.66 53 SER A C 1
ATOM 410 O O . SER A 1 53 ? 46.938 -17.562 14.859 1 15.66 53 SER A O 1
ATOM 412 N N . LEU A 1 54 ? 47.406 -19.609 15.977 1 15.89 54 LEU A N 1
ATOM 413 C CA . LEU A 1 54 ? 46.438 -20.531 16.562 1 15.89 54 LEU A CA 1
ATOM 414 C C . LEU A 1 54 ? 45.844 -19.953 17.844 1 15.89 54 LEU A C 1
ATOM 416 O O . LEU A 1 54 ? 44.812 -20.391 18.312 1 15.89 54 LEU A O 1
ATOM 420 N N . SER A 1 55 ? 46.406 -18.984 18.641 1 15.45 55 SER A N 1
ATOM 421 C CA . SER A 1 55 ? 46.469 -19.312 20.047 1 15.45 55 SER A CA 1
ATOM 422 C C . SER A 1 55 ? 45.062 -19.5 20.625 1 15.45 55 SER A C 1
ATOM 424 O O . SER A 1 55 ? 44.062 -19.031 20.047 1 15.45 55 SER A O 1
ATOM 426 N N . GLN A 1 56 ? 44.969 -19.875 22.109 1 15.26 56 GLN A N 1
ATOM 427 C CA . GLN A 1 56 ? 44.562 -20.781 23.188 1 15.26 56 GLN A CA 1
ATOM 428 C C . GLN A 1 56 ? 43.281 -20.25 23.859 1 15.26 56 GLN A C 1
ATOM 430 O O . GLN A 1 56 ? 42.312 -21 24.016 1 15.26 56 GLN A O 1
ATOM 435 N N . THR A 1 57 ? 43.344 -19.203 24.906 1 15.43 57 THR A N 1
ATOM 436 C CA . THR A 1 57 ? 43.188 -19.453 26.328 1 15.43 57 THR A CA 1
ATOM 437 C C . THR A 1 57 ? 41.719 -19.5 26.719 1 15.43 57 THR A C 1
ATOM 439 O O . THR A 1 57 ? 40.875 -19 25.984 1 15.43 57 THR A O 1
ATOM 442 N N . THR A 1 58 ? 41.406 -19.438 28.219 1 15.7 58 THR A N 1
ATOM 443 C CA . THR A 1 58 ? 40.844 -20.109 29.391 1 15.7 58 THR A CA 1
ATOM 444 C C . THR A 1 58 ? 39.406 -19.625 29.672 1 15.7 58 THR A C 1
ATOM 446 O O . THR A 1 58 ? 38.844 -18.859 28.891 1 15.7 58 THR A O 1
ATOM 449 N N . VAL A 1 59 ? 39.188 -19.078 31.047 1 16.06 59 VAL A N 1
ATOM 450 C CA . VAL A 1 59 ? 38.562 -19.594 32.25 1 16.06 59 VAL A CA 1
ATOM 451 C C . VAL A 1 59 ? 37.125 -19.109 32.344 1 16.06 59 VAL A C 1
ATOM 453 O O . VAL A 1 59 ? 36.719 -18.203 31.625 1 16.06 59 VAL A O 1
ATOM 456 N N . ASN A 1 60 ? 36.594 -18.766 33.719 1 15.2 60 ASN A N 1
ATOM 457 C CA . ASN A 1 60 ? 35.75 -19.25 34.812 1 15.2 60 ASN A CA 1
ATOM 458 C C . ASN A 1 60 ? 34.531 -18.375 35 1 15.2 60 ASN A C 1
ATOM 460 O O . ASN A 1 60 ? 33.469 -18.859 35.344 1 15.2 60 ASN A O 1
ATOM 464 N N . ASP A 1 61 ? 34.594 -16.938 35.031 1 15.77 61 ASP A N 1
ATOM 465 C CA . ASP A 1 61 ? 34.188 -16.344 36.281 1 15.77 61 ASP A CA 1
ATOM 466 C C . ASP A 1 61 ? 32.688 -16.391 36.438 1 15.77 61 ASP A C 1
ATOM 468 O O . ASP A 1 61 ? 31.938 -16.328 35.469 1 15.77 61 ASP A O 1
ATOM 472 N N . GLU A 1 62 ? 32.156 -16.484 37.781 1 16.69 62 GLU A N 1
ATOM 473 C CA . GLU A 1 62 ? 31.203 -16.891 38.812 1 16.69 62 GLU A CA 1
ATOM 474 C C . GLU A 1 62 ? 30.031 -15.93 38.875 1 16.69 62 GLU A C 1
ATOM 476 O O . GLU A 1 62 ? 29.094 -16.125 39.656 1 16.69 62 GLU A O 1
ATOM 481 N N . TYR A 1 63 ? 29.641 -15.094 37.906 1 16.14 63 TYR A N 1
ATOM 482 C CA . TYR A 1 63 ? 28.906 -14.008 38.562 1 16.14 63 TYR A CA 1
ATOM 483 C C . TYR A 1 63 ? 27.656 -14.539 39.25 1 16.14 63 TYR A C 1
ATOM 485 O O . TYR A 1 63 ? 26.812 -15.195 38.625 1 16.14 63 TYR A O 1
ATOM 493 N N . GLU A 1 64 ? 27.703 -14.648 40.625 1 15.66 64 GLU A N 1
ATOM 494 C CA . GLU A 1 64 ? 26.844 -15.133 41.719 1 15.66 64 GLU A CA 1
ATOM 495 C C . GLU A 1 64 ? 25.547 -14.344 41.781 1 15.66 64 GLU A C 1
ATOM 497 O O . GLU A 1 64 ? 24.609 -14.734 42.5 1 15.66 64 GLU A O 1
ATOM 502 N N . PHE A 1 65 ? 25.25 -13.312 41.094 1 16.2 65 PHE A N 1
ATOM 503 C CA . PHE A 1 65 ? 24.5 -12.398 41.938 1 16.2 65 PHE A CA 1
ATOM 504 C C . PHE A 1 65 ? 23.25 -13.086 42.5 1 16.2 65 PHE A C 1
ATOM 506 O O . PHE A 1 65 ? 22.578 -13.836 41.812 1 16.2 65 PHE A O 1
ATOM 513 N N . HIS A 1 66 ? 23.062 -12.977 43.812 1 15.61 66 HIS A N 1
ATOM 514 C CA . HIS A 1 66 ? 22.359 -13.422 45.031 1 15.61 66 HIS A CA 1
ATOM 515 C C . HIS A 1 66 ? 20.859 -13.242 44.875 1 15.61 66 HIS A C 1
ATOM 517 O O . HIS A 1 66 ? 20.391 -12.555 43.969 1 15.61 66 HIS A O 1
ATOM 523 N N . GLU A 1 67 ? 20.219 -12.953 46.094 1 15.31 67 GLU A N 1
ATOM 524 C CA . GLU A 1 67 ? 19.312 -13.578 47.031 1 15.31 67 GLU A CA 1
ATOM 525 C C . GLU A 1 67 ? 17.875 -13.164 46.781 1 15.31 67 GLU A C 1
ATOM 527 O O . GLU A 1 67 ? 17 -14.016 46.594 1 15.31 67 GLU A O 1
ATOM 532 N N . GLU A 1 68 ? 17.266 -12.367 47.812 1 15.27 68 GLU A N 1
ATOM 533 C CA . GLU A 1 68 ? 16.328 -12.766 48.875 1 15.27 68 GLU A CA 1
ATOM 534 C C . GLU A 1 68 ? 14.914 -12.258 48.562 1 15.27 68 GLU A C 1
ATOM 536 O O . GLU A 1 68 ? 13.938 -12.977 48.719 1 15.27 68 GLU A O 1
ATOM 541 N N . ALA A 1 69 ? 14.648 -10.906 48.281 1 16.2 69 ALA A N 1
ATOM 542 C CA . ALA A 1 69 ? 13.781 -10.312 49.312 1 16.2 69 ALA A CA 1
ATOM 543 C C . ALA A 1 69 ? 12.344 -10.789 49.156 1 16.2 69 ALA A C 1
ATOM 545 O O . ALA A 1 69 ? 11.867 -11.008 48.031 1 16.2 69 ALA A O 1
ATOM 546 N N . SER A 1 70 ? 11.625 -11.008 50.281 1 15.38 70 SER A N 1
ATOM 547 C CA . SER A 1 70 ? 10.484 -11.672 50.906 1 15.38 70 SER A CA 1
ATOM 548 C C . SER A 1 70 ? 9.18 -10.953 50.562 1 15.38 70 SER A C 1
ATOM 550 O O . SER A 1 70 ? 8.102 -11.375 51 1 15.38 70 SER A O 1
ATOM 552 N N . ALA A 1 71 ? 9.164 -9.781 49.906 1 15.66 71 ALA A N 1
ATOM 553 C CA . ALA A 1 71 ? 8.133 -8.93 50.5 1 15.66 71 ALA A CA 1
ATOM 554 C C . ALA A 1 71 ? 6.766 -9.594 50.469 1 15.66 71 ALA A C 1
ATOM 556 O O . ALA A 1 71 ? 6.453 -10.312 49.5 1 15.66 71 ALA A O 1
ATOM 557 N N . ASP A 1 72 ? 5.961 -9.242 51.469 1 15.14 72 ASP A N 1
ATOM 558 C CA . ASP A 1 72 ? 4.844 -9.625 52.344 1 15.14 72 ASP A CA 1
ATOM 559 C C . ASP A 1 72 ? 3.525 -9.594 51.562 1 15.14 72 ASP A C 1
ATOM 561 O O . ASP A 1 72 ? 2.768 -10.57 51.594 1 15.14 72 ASP A O 1
ATOM 565 N N . GLU A 1 73 ? 2.844 -8.406 51.656 1 15.95 73 GLU A N 1
ATOM 566 C CA . GLU A 1 73 ? 1.572 -8.312 52.375 1 15.95 73 GLU A CA 1
ATOM 567 C C . GLU A 1 73 ? 0.395 -8.562 51.438 1 15.95 73 GLU A C 1
ATOM 569 O O . GLU A 1 73 ? 0.242 -7.875 50.406 1 15.95 73 GLU A O 1
ATOM 574 N N . CYS A 1 74 ? -0.116 -9.711 51.312 1 16.12 74 CYS A N 1
ATOM 575 C CA . CYS A 1 74 ? -1.249 -10.195 50.531 1 16.12 74 CYS A CA 1
ATOM 576 C C . CYS A 1 74 ? -2.533 -9.477 50.938 1 16.12 74 CYS A C 1
ATOM 578 O O . CYS A 1 74 ? -3.18 -9.852 51.906 1 16.12 74 CYS A O 1
ATOM 580 N N . LYS A 1 75 ? -2.391 -8.133 51.125 1 15.11 75 LYS A N 1
ATOM 581 C CA . LYS A 1 75 ? -3.588 -7.684 51.812 1 15.11 75 LYS A CA 1
ATOM 582 C C . LYS A 1 75 ? -4.84 -8.344 51.25 1 15.11 75 LYS A C 1
ATOM 584 O O . LYS A 1 75 ? -4.844 -8.797 50.094 1 15.11 75 LYS A O 1
ATOM 589 N N . ASP A 1 76 ? -5.977 -7.93 51.938 1 15.16 76 ASP A N 1
ATOM 590 C CA . ASP A 1 76 ? -7.273 -8.352 52.438 1 15.16 76 ASP A CA 1
ATOM 591 C C . ASP A 1 76 ? -8.328 -8.398 51.344 1 15.16 76 ASP A C 1
ATOM 593 O O . ASP A 1 76 ? -8.203 -7.703 50.344 1 15.16 76 ASP A O 1
ATOM 597 N N . ALA A 1 77 ? -9.344 -9.219 51.625 1 15.93 77 ALA A N 1
ATOM 598 C CA . ALA A 1 77 ? -10.398 -10.047 51.062 1 15.93 77 ALA A CA 1
ATOM 599 C C . ALA A 1 77 ? -11.602 -9.203 50.625 1 15.93 77 ALA A C 1
ATOM 601 O O . ALA A 1 77 ? -12.562 -9.719 50.062 1 15.93 77 ALA A O 1
ATOM 602 N N . ASN A 1 78 ? -11.602 -7.824 51.062 1 14.85 78 ASN A N 1
ATOM 603 C CA . ASN A 1 78 ? -12.938 -7.547 51.594 1 14.85 78 ASN A CA 1
ATOM 604 C C . ASN A 1 78 ? -14.016 -7.816 50.531 1 14.85 78 ASN A C 1
ATOM 606 O O . ASN A 1 78 ? -13.719 -7.875 49.344 1 14.85 78 ASN A O 1
ATOM 610 N N . THR A 1 79 ? -15.211 -7.164 50.812 1 15.44 79 THR A N 1
ATOM 611 C CA . THR A 1 79 ? -16.609 -7.477 51.125 1 15.44 79 THR A CA 1
ATOM 612 C C . THR A 1 79 ? -17.438 -7.492 49.844 1 15.44 79 THR A C 1
ATOM 614 O O . THR A 1 79 ? -16.969 -7.055 48.781 1 15.44 79 THR A O 1
ATOM 617 N N . THR A 1 80 ? -18.562 -6.73 49.906 1 15.57 80 THR A N 1
ATOM 618 C CA . THR A 1 80 ? -19.969 -7.129 50 1 15.57 80 THR A CA 1
ATOM 619 C C . THR A 1 80 ? -20.625 -7.141 48.625 1 15.57 80 THR A C 1
ATOM 621 O O . THR A 1 80 ? -21.203 -8.148 48.219 1 15.57 80 THR A O 1
ATOM 624 N N . SER A 1 81 ? -21.703 -6.207 48.5 1 16.05 81 SER A N 1
ATOM 625 C CA . SER A 1 81 ? -23.141 -6.383 48.375 1 16.05 81 SER A CA 1
ATOM 626 C C . SER A 1 81 ? -23.562 -6.395 46.906 1 16.05 81 SER A C 1
ATOM 628 O O . SER A 1 81 ? -22.859 -5.855 46.031 1 16.05 81 SER A O 1
ATOM 630 N N . GLU A 1 82 ? -24.688 -7.082 46.656 1 16.53 82 GLU A N 1
ATOM 631 C CA . GLU A 1 82 ? -25.422 -7.832 45.625 1 16.53 82 GLU A CA 1
ATOM 632 C C . GLU A 1 82 ? -26.078 -6.895 44.625 1 16.53 82 GLU A C 1
ATOM 634 O O . GLU A 1 82 ? -26.344 -7.293 43.5 1 16.53 82 GLU A O 1
ATOM 639 N N . SER A 1 83 ? -26.453 -5.633 45 1 16.42 83 SER A N 1
ATOM 640 C CA . SER A 1 83 ? -27.859 -5.336 44.719 1 16.42 83 SER A CA 1
ATOM 641 C C . SER A 1 83 ? -28.141 -5.281 43.219 1 16.42 83 SER A C 1
ATOM 643 O O . SER A 1 83 ? -27.312 -4.805 42.469 1 16.42 83 SER A O 1
ATOM 645 N N . THR A 1 84 ? -29.234 -5.941 42.812 1 16.91 84 THR A N 1
ATOM 646 C CA . THR A 1 84 ? -29.875 -6.516 41.625 1 16.91 84 THR A CA 1
ATOM 647 C C . THR A 1 84 ? -30.359 -5.418 40.688 1 16.91 84 THR A C 1
ATOM 649 O O . THR A 1 84 ? -30.719 -5.691 39.531 1 16.91 84 THR A O 1
ATOM 652 N N . CYS A 1 85 ? -30.516 -4.137 41.188 1 16.5 85 CYS A N 1
ATOM 653 C CA . CYS A 1 85 ? -31.812 -3.559 40.812 1 16.5 85 CYS A CA 1
ATOM 654 C C . CYS A 1 85 ? -31.984 -3.557 39.312 1 16.5 85 CYS A C 1
ATOM 656 O O . CYS A 1 85 ? -31 -3.523 38.562 1 16.5 85 CYS A O 1
ATOM 658 N N . ILE A 1 86 ? -33.219 -3.225 38.875 1 17.59 86 ILE A N 1
ATOM 659 C CA . ILE A 1 86 ? -34.406 -3.375 38 1 17.59 86 ILE A CA 1
ATOM 660 C C . ILE A 1 86 ? -34.125 -2.695 36.656 1 17.59 86 ILE A C 1
ATOM 662 O O . ILE A 1 86 ? -33.312 -1.78 36.562 1 17.59 86 ILE A O 1
ATOM 666 N N . TYR A 1 87 ? -35 -3.037 35.719 1 17.16 87 TYR A N 1
ATOM 667 C CA . TYR A 1 87 ? -35.25 -3.301 34.312 1 17.16 87 TYR A CA 1
ATOM 668 C C . TYR A 1 87 ? -35.344 -2.002 33.531 1 17.16 87 TYR A C 1
ATOM 670 O O . TYR A 1 87 ? -34.906 -1.925 32.375 1 17.16 87 TYR A O 1
ATOM 678 N N . ASP A 1 88 ? -35.875 -0.948 34.125 1 17.09 88 ASP A N 1
ATOM 679 C CA . ASP A 1 88 ? -36.969 -0.267 33.438 1 17.09 88 ASP A CA 1
ATOM 680 C C . ASP A 1 88 ? -36.438 0.58 32.281 1 17.09 88 ASP A C 1
ATOM 682 O O . ASP A 1 88 ? -35.562 1.419 32.469 1 17.09 88 ASP A O 1
ATOM 686 N N . ASN A 1 89 ? -36.625 0.008 31.094 1 16.91 89 ASN A N 1
ATOM 687 C CA . ASN A 1 89 ? -36.312 0.41 29.734 1 16.91 89 ASN A CA 1
ATOM 688 C C . ASN A 1 89 ? -36.938 1.771 29.406 1 16.91 89 ASN A C 1
ATOM 690 O O . ASN A 1 89 ? -38.094 1.861 29.031 1 16.91 89 ASN A O 1
ATOM 694 N N . PRO A 1 90 ? -36.938 2.705 30.344 1 16.7 90 PRO A N 1
ATOM 695 C CA . PRO A 1 90 ? -37.812 3.832 30.047 1 16.7 90 PRO A CA 1
ATOM 696 C C . PRO A 1 90 ? -37.656 4.359 28.625 1 16.7 90 PRO A C 1
ATOM 698 O O . PRO A 1 90 ? -36.562 4.238 28.047 1 16.7 90 PRO A O 1
ATOM 701 N N . LEU A 1 91 ? -38.844 4.746 27.953 1 17.8 91 LEU A N 1
ATOM 702 C CA . LEU A 1 91 ? -39.562 5.348 26.844 1 17.8 91 LEU A CA 1
ATOM 703 C C . LEU A 1 91 ? -39.031 6.738 26.531 1 17.8 91 LEU A C 1
ATOM 705 O O . LEU A 1 91 ? -39.719 7.543 25.891 1 17.8 91 LEU A O 1
ATOM 709 N N . LEU A 1 92 ? -37.875 7.051 26.938 1 15.46 92 LEU A N 1
ATOM 710 C CA . LEU A 1 92 ? -37.719 8.492 26.797 1 15.46 92 LEU A CA 1
ATOM 711 C C . LEU A 1 92 ? -38.125 8.953 25.391 1 15.46 92 LEU A C 1
ATOM 713 O O . LEU A 1 92 ? -38.094 8.164 24.453 1 15.46 92 LEU A O 1
ATOM 717 N N . ASP A 1 93 ? -38 10.367 25.109 1 16.41 93 ASP A N 1
ATOM 718 C CA . ASP A 1 93 ? -38.562 11.641 24.672 1 16.41 93 ASP A CA 1
ATOM 719 C C . ASP A 1 93 ? -38.406 11.805 23.156 1 16.41 93 ASP A C 1
ATOM 721 O O . ASP A 1 93 ? -37.406 11.367 22.578 1 16.41 93 ASP A O 1
ATOM 725 N N . ASN A 1 94 ? -39.5 12.367 22.312 1 17.45 94 ASN A N 1
ATOM 726 C CA . ASN A 1 94 ? -40.281 12.766 21.156 1 17.45 94 ASN A CA 1
ATOM 727 C C . ASN A 1 94 ? -39.469 13.664 20.219 1 17.45 94 ASN A C 1
ATOM 729 O O . ASN A 1 94 ? -39.438 13.438 19.016 1 17.45 94 ASN A O 1
ATOM 733 N N . GLU A 1 95 ? -39.438 15.102 20.406 1 16.86 95 GLU A N 1
ATOM 734 C CA . GLU A 1 95 ? -39.75 16.266 19.578 1 16.86 95 GLU A CA 1
ATOM 735 C C . GLU A 1 95 ? -38.531 16.719 18.781 1 16.86 95 GLU A C 1
ATOM 737 O O . GLU A 1 95 ? -38.594 17.703 18.047 1 16.86 95 GLU A O 1
ATOM 742 N N . LEU A 1 96 ? -37.344 16.406 18.984 1 16 96 LEU A N 1
ATOM 743 C CA . LEU A 1 96 ? -36.438 17.469 18.516 1 16 96 LEU A CA 1
ATOM 744 C C . LEU A 1 96 ? -36.531 17.625 17.016 1 16 96 LEU A C 1
ATOM 746 O O . LEU A 1 96 ? -36.781 16.641 16.297 1 16 96 LEU A O 1
ATOM 750 N N . SER A 1 97 ? -35.844 18.812 16.266 1 16.97 97 SER A N 1
ATOM 751 C CA . SER A 1 97 ? -36 19.969 15.375 1 16.97 97 SER A CA 1
ATOM 752 C C . SER A 1 97 ? -35.906 19.547 13.906 1 16.97 97 SER A C 1
ATOM 754 O O . SER A 1 97 ? -35.219 18.578 13.57 1 16.97 97 SER A O 1
ATOM 756 N N . ASN A 1 98 ? -36.719 20.125 12.789 1 17.92 98 ASN A N 1
ATOM 757 C CA . ASN A 1 98 ? -37.312 20.516 11.508 1 17.92 98 ASN A CA 1
ATOM 758 C C . ASN A 1 98 ? -36.25 20.938 10.5 1 17.92 98 ASN A C 1
ATOM 760 O O . ASN A 1 98 ? -36.344 20.656 9.312 1 17.92 98 ASN A O 1
ATOM 764 N N . GLU A 1 99 ? -35.312 22.078 10.664 1 17.55 99 GLU A N 1
ATOM 765 C CA . GLU A 1 99 ? -35.031 23.172 9.734 1 17.55 99 GLU A CA 1
ATOM 766 C C . GLU A 1 99 ? -33.938 22.781 8.75 1 17.55 99 GLU A C 1
ATOM 768 O O . GLU A 1 99 ? -33.844 23.328 7.656 1 17.55 99 GLU A O 1
ATOM 773 N N . TRP A 1 100 ? -32.875 22.016 8.969 1 17.78 100 TRP A N 1
ATOM 774 C CA . TRP A 1 100 ? -31.672 22.312 8.195 1 17.78 100 TRP A CA 1
ATOM 775 C C . TRP A 1 100 ? -31.781 21.766 6.781 1 17.78 100 TRP A C 1
ATOM 777 O O . TRP A 1 100 ? -31.359 20.641 6.516 1 17.78 100 TRP A O 1
ATOM 787 N N . ASN A 1 101 ? -33 21.719 6.035 1 18.73 101 ASN A N 1
ATOM 788 C CA . ASN A 1 101 ? -33.438 21.266 4.715 1 18.73 101 ASN A CA 1
ATOM 789 C C . ASN A 1 101 ? -32.688 22.016 3.602 1 18.73 101 ASN A C 1
ATOM 791 O O . ASN A 1 101 ? -32.719 21.578 2.447 1 18.73 101 ASN A O 1
ATOM 795 N N . SER A 1 102 ? -32.406 23.422 3.633 1 19.39 102 SER A N 1
ATOM 796 C CA . SER A 1 102 ? -32.406 24.359 2.512 1 19.39 102 SER A CA 1
ATOM 797 C C . SER A 1 102 ? -31.219 24.141 1.603 1 19.39 102 SER A C 1
ATOM 799 O O . SER A 1 102 ? -31.281 24.406 0.402 1 19.39 102 SER A O 1
ATOM 801 N N . ILE A 1 103 ? -29.984 23.969 2.096 1 18.7 103 ILE A N 1
ATOM 802 C CA . ILE A 1 103 ? -28.844 24.469 1.334 1 18.7 103 ILE A CA 1
ATOM 803 C C . ILE A 1 103 ? -28.531 23.516 0.185 1 18.7 103 ILE A C 1
ATOM 805 O O . ILE A 1 103 ? -27.766 23.844 -0.719 1 18.7 103 ILE A O 1
ATOM 809 N N . ALA A 1 104 ? -29.125 22.328 0.189 1 18.2 104 ALA A N 1
ATOM 810 C CA . ALA A 1 104 ? -28.531 21.391 -0.758 1 18.2 104 ALA A CA 1
ATOM 811 C C . ALA A 1 104 ? -28.906 21.734 -2.193 1 18.2 104 ALA A C 1
ATOM 813 O O . ALA A 1 104 ? -28.531 21.031 -3.133 1 18.2 104 ALA A O 1
ATOM 814 N N . GLN A 1 105 ? -29.766 22.75 -2.35 1 18.39 105 GLN A N 1
ATOM 815 C CA . GLN A 1 105 ? -30.422 22.812 -3.65 1 18.39 105 GLN A CA 1
ATOM 816 C C . GLN A 1 105 ? -29.438 23.219 -4.746 1 18.39 105 GLN A C 1
ATOM 818 O O . GLN A 1 105 ? -29.703 22.984 -5.93 1 18.39 105 GLN A O 1
ATOM 823 N N . TYR A 1 106 ? -28.391 24.094 -4.449 1 18.28 106 TYR A N 1
ATOM 824 C CA . TYR A 1 106 ? -28 25.031 -5.492 1 18.28 106 TYR A CA 1
ATOM 825 C C . TYR A 1 106 ? -27.188 24.344 -6.578 1 18.28 106 TYR A C 1
ATOM 827 O O . TYR A 1 106 ? -27.062 24.859 -7.691 1 18.28 106 TYR A O 1
ATOM 835 N N . ALA A 1 107 ? -26.609 23.203 -6.383 1 17.91 107 ALA A N 1
ATOM 836 C CA . ALA A 1 107 ? -25.453 23 -7.254 1 17.91 107 ALA A CA 1
ATOM 837 C C . ALA A 1 107 ? -25.891 22.641 -8.672 1 17.91 107 ALA A C 1
ATOM 839 O O . ALA A 1 107 ? -25.078 22.281 -9.508 1 17.91 107 ALA A O 1
ATOM 840 N N . ASN A 1 108 ? -27.203 22.641 -8.945 1 16.77 108 ASN A N 1
ATOM 841 C CA . ASN A 1 108 ? -27.516 21.938 -10.18 1 16.77 108 ASN A CA 1
ATOM 842 C C . ASN A 1 108 ? -27.062 22.719 -11.406 1 16.77 108 ASN A C 1
ATOM 844 O O . ASN A 1 108 ? -27.391 22.344 -12.539 1 16.77 108 ASN A O 1
ATOM 848 N N . SER A 1 109 ? -26.859 24.094 -11.258 1 17.14 109 SER A N 1
ATOM 849 C CA . SER A 1 109 ? -27.188 24.75 -12.523 1 17.14 109 SER A CA 1
ATOM 850 C C . SER A 1 109 ? -26.125 24.484 -13.578 1 17.14 109 SER A C 1
ATOM 852 O O . SER A 1 109 ? -24.969 24.875 -13.414 1 17.14 109 SER A O 1
ATOM 854 N N . ARG A 1 110 ? -26.125 23.422 -14.336 1 18.7 110 ARG A N 1
ATOM 855 C CA . ARG A 1 110 ? -25.219 22.875 -15.336 1 18.7 110 ARG A CA 1
ATOM 856 C C . ARG A 1 110 ? -25.094 23.812 -16.547 1 18.7 110 ARG A C 1
ATOM 858 O O . ARG A 1 110 ? -24.516 23.453 -17.562 1 18.7 110 ARG A O 1
ATOM 865 N N . SER A 1 111 ? -25.594 25.188 -16.453 1 16.44 111 SER A N 1
ATOM 866 C CA . SER A 1 111 ? -25.938 25.531 -17.828 1 16.44 111 SER A CA 1
ATOM 867 C C . SER A 1 111 ? -24.688 25.625 -18.688 1 16.44 111 SER A C 1
ATOM 869 O O . SER A 1 111 ? -23.641 26.094 -18.234 1 16.44 111 SER A O 1
ATOM 871 N N . PRO A 1 112 ? -24.672 25.078 -19.859 1 17 112 PRO A N 1
ATOM 872 C CA . PRO A 1 112 ? -23.688 24.672 -20.859 1 17 112 PRO A CA 1
ATOM 873 C C . PRO A 1 112 ? -23.031 25.875 -21.547 1 17 112 PRO A C 1
ATOM 875 O O . PRO A 1 112 ? -21.859 25.797 -21.969 1 17 112 PRO A O 1
ATOM 878 N N . GLN A 1 113 ? -23.625 27.094 -21.594 1 16.48 113 GLN A N 1
ATOM 879 C CA . GLN A 1 113 ? -23.703 27.547 -22.984 1 16.48 113 GLN A CA 1
ATOM 880 C C . GLN A 1 113 ? -22.422 28.266 -23.406 1 16.48 113 GLN A C 1
ATOM 882 O O . GLN A 1 113 ? -22.344 29.484 -23.359 1 16.48 113 GLN A O 1
ATOM 887 N N . LYS A 1 114 ? -21.266 27.969 -23.141 1 17.03 114 LYS A N 1
ATOM 888 C CA . LYS A 1 114 ? -20.281 28.984 -23.469 1 17.03 114 LYS A CA 1
ATOM 889 C C . LYS A 1 114 ? -20.172 29.203 -24.969 1 17.03 114 LYS A C 1
ATOM 891 O O . LYS A 1 114 ? -19.688 28.328 -25.688 1 17.03 114 LYS A O 1
ATOM 896 N N . GLU A 1 115 ? -21.094 30.031 -25.531 1 16 115 GLU A N 1
ATOM 897 C CA . GLU A 1 115 ? -20.969 30.219 -26.969 1 16 115 GLU A CA 1
ATOM 898 C C . GLU A 1 115 ? -19.641 30.906 -27.312 1 16 115 GLU A C 1
ATOM 900 O O . GLU A 1 115 ? -18.953 31.406 -26.422 1 16 115 GLU A O 1
ATOM 905 N N . SER A 1 116 ? -19.688 31.797 -28.406 1 16.33 116 SER A N 1
ATOM 906 C CA . SER A 1 116 ? -19.047 32 -29.703 1 16.33 116 SER A CA 1
ATOM 907 C C . SER A 1 116 ? -18.109 33.219 -29.656 1 16.33 116 SER A C 1
ATOM 909 O O . SER A 1 116 ? -18.562 34.375 -29.594 1 16.33 116 SER A O 1
ATOM 911 N N . PHE A 1 117 ? -17.109 33.312 -28.828 1 16.5 117 PHE A N 1
ATOM 912 C CA . PHE A 1 117 ? -16.312 34.531 -28.719 1 16.5 117 PHE A CA 1
ATOM 913 C C . PHE A 1 117 ? -15.664 34.875 -30.047 1 16.5 117 PHE A C 1
ATOM 915 O O . PHE A 1 117 ? -14.789 34.125 -30.516 1 16.5 117 PHE A O 1
ATOM 922 N N . VAL A 1 118 ? -16.453 35.594 -30.781 1 15.77 118 VAL A N 1
ATOM 923 C CA . VAL A 1 118 ? -16.047 36.031 -32.125 1 15.77 118 VAL A CA 1
ATOM 924 C C . VAL A 1 118 ? -14.734 36.812 -32.031 1 15.77 118 VAL A C 1
ATOM 926 O O . VAL A 1 118 ? -14.359 37.281 -30.953 1 15.77 118 VAL A O 1
ATOM 929 N N . SER A 1 119 ? -14.461 37.781 -33.031 1 15.67 119 SER A N 1
ATOM 930 C CA . SER A 1 119 ? -13.445 38 -34.062 1 15.67 119 SER A CA 1
ATOM 931 C C . SER A 1 119 ? -12.461 39.094 -33.656 1 15.67 119 SER A C 1
ATOM 933 O O . SER A 1 119 ? -11.25 38.875 -33.688 1 15.67 119 SER A O 1
ATOM 935 N N . ASN A 1 120 ? -12.844 40.5 -33.625 1 15.71 120 ASN A N 1
ATOM 936 C CA . ASN A 1 120 ? -12.266 41.344 -34.656 1 15.71 120 ASN A CA 1
ATOM 937 C C . ASN A 1 120 ? -10.961 42 -34.188 1 15.71 120 ASN A C 1
ATOM 939 O O . ASN A 1 120 ? -10.641 41.969 -33 1 15.71 120 ASN A O 1
ATOM 943 N N . ASN A 1 121 ? -10.688 43.375 -34.594 1 16.14 121 ASN A N 1
ATOM 944 C CA . ASN A 1 121 ? -9.742 44.094 -35.406 1 16.14 121 ASN A CA 1
ATOM 945 C C . ASN A 1 121 ? -8.648 44.75 -34.562 1 16.14 121 ASN A C 1
ATOM 947 O O . ASN A 1 121 ? -8.75 44.812 -33.344 1 16.14 121 ASN A O 1
ATOM 951 N N . THR A 1 122 ? -8.414 46.094 -34.75 1 16.78 122 THR A N 1
ATOM 952 C CA . THR A 1 122 ? -7.312 46.812 -35.406 1 16.78 122 THR A CA 1
ATOM 953 C C . THR A 1 122 ? -6.422 47.469 -34.344 1 16.78 122 THR A C 1
ATOM 955 O O . THR A 1 122 ? -5.195 47.438 -34.469 1 16.78 122 THR A O 1
ATOM 958 N N . ASN A 1 123 ? -6.977 48.281 -33.344 1 16.61 123 ASN A N 1
ATOM 959 C CA . ASN A 1 123 ? -6.465 49.656 -33.406 1 16.61 123 ASN A CA 1
ATOM 960 C C . ASN A 1 123 ? -5.18 49.812 -32.594 1 16.61 123 ASN A C 1
ATOM 962 O O . ASN A 1 123 ? -4.957 49.094 -31.625 1 16.61 123 ASN A O 1
ATOM 966 N N . ASP A 1 124 ? -4.215 50.625 -33.094 1 17.64 124 ASP A N 1
ATOM 967 C CA . ASP A 1 124 ? -2.803 51 -33.031 1 17.64 124 ASP A CA 1
ATOM 968 C C . ASP A 1 124 ? -2.479 51.719 -31.703 1 17.64 124 ASP A C 1
ATOM 970 O O . ASP A 1 124 ? -1.437 52.344 -31.578 1 17.64 124 ASP A O 1
ATOM 974 N N . ALA A 1 125 ? -3.289 51.281 -30.641 1 17.05 125 ALA A N 1
ATOM 975 C CA . ALA A 1 125 ? -3.193 52.375 -29.656 1 17.05 125 ALA A CA 1
ATOM 976 C C . ALA A 1 125 ? -1.753 52.562 -29.188 1 17.05 125 ALA A C 1
ATOM 978 O O . ALA A 1 125 ? -1.055 51.594 -28.906 1 17.05 125 ALA A O 1
ATOM 979 N N . LYS A 1 126 ? -1.304 53.875 -29.344 1 19.78 126 LYS A N 1
ATOM 980 C CA . LYS A 1 126 ? -0.043 54.562 -29.156 1 19.78 126 LYS A CA 1
ATOM 981 C C . LYS A 1 126 ? 0.401 54.531 -27.688 1 19.78 126 LYS A C 1
ATOM 983 O O . LYS A 1 126 ? -0.335 54.969 -26.797 1 19.78 126 LYS A O 1
ATOM 988 N N . PRO A 1 127 ? 1.26 53.5 -27.297 1 19.22 127 PRO A N 1
ATOM 989 C CA . PRO A 1 127 ? 1.593 53.25 -25.906 1 19.22 127 PRO A CA 1
ATOM 990 C C . PRO A 1 127 ? 2.209 54.469 -25.203 1 19.22 127 PRO A C 1
ATOM 992 O O . PRO A 1 127 ? 3.238 54.969 -25.656 1 19.22 127 PRO A O 1
ATOM 995 N N . ALA A 1 128 ? 1.284 55.438 -24.75 1 19.3 128 ALA A N 1
ATOM 996 C CA . ALA A 1 128 ? 1.879 56.625 -24.141 1 19.3 128 ALA A CA 1
ATOM 997 C C . ALA A 1 128 ? 2.748 56.25 -22.953 1 19.3 128 ALA A C 1
ATOM 999 O O . ALA A 1 128 ? 2.398 55.344 -22.172 1 19.3 128 ALA A O 1
ATOM 1000 N N . ALA A 1 129 ? 3.998 56.594 -22.984 1 19.67 129 ALA A N 1
ATOM 1001 C CA . ALA A 1 129 ? 5.23 56.406 -22.219 1 19.67 129 ALA A CA 1
ATOM 1002 C C . ALA A 1 129 ? 5.094 56.938 -20.797 1 19.67 129 ALA A C 1
ATOM 1004 O O . ALA A 1 129 ? 6.066 56.969 -20.047 1 19.67 129 ALA A O 1
ATOM 1005 N N . SER A 1 130 ? 3.688 56.938 -20.297 1 18.45 130 SER A N 1
ATOM 1006 C CA . SER A 1 130 ? 3.736 57.906 -19.219 1 18.45 130 SER A CA 1
ATOM 1007 C C . SER A 1 130 ? 4.648 57.438 -18.078 1 18.45 130 SER A C 1
ATOM 1009 O O . SER A 1 130 ? 4.699 56.25 -17.781 1 18.45 130 SER A O 1
ATOM 1011 N N . ASN A 1 131 ? 5.676 58.156 -17.703 1 19.2 131 ASN A N 1
ATOM 1012 C CA . ASN A 1 131 ? 6.848 58.156 -16.844 1 19.2 131 ASN A CA 1
ATOM 1013 C C . ASN A 1 131 ? 6.461 58.062 -15.367 1 19.2 131 ASN A C 1
ATOM 1015 O O . ASN A 1 131 ? 7.25 58.375 -14.492 1 19.2 131 ASN A O 1
ATOM 1019 N N . ALA A 1 132 ? 5.148 57.562 -15.07 1 20.22 132 ALA A N 1
ATOM 1020 C CA . ALA A 1 132 ? 4.77 58.031 -13.734 1 20.22 132 ALA A CA 1
ATOM 1021 C C . ALA A 1 132 ? 5.59 57.312 -12.656 1 20.22 132 ALA A C 1
ATOM 1023 O O . ALA A 1 132 ? 5.988 56.156 -12.82 1 20.22 132 ALA A O 1
ATOM 1024 N N . SER A 1 133 ? 6.039 58.062 -11.68 1 22.36 133 SER A N 1
ATOM 1025 C CA . SER A 1 133 ? 6.977 57.938 -10.562 1 22.36 133 SER A CA 1
ATOM 1026 C C . SER A 1 133 ? 6.527 56.875 -9.586 1 22.36 133 SER A C 1
ATOM 1028 O O . SER A 1 133 ? 5.344 56.781 -9.25 1 22.36 133 SER A O 1
ATOM 1030 N N . PRO A 1 134 ? 7.32 55.719 -9.43 1 20.83 134 PRO A N 1
ATOM 1031 C CA . PRO A 1 134 ? 6.922 54.469 -8.789 1 20.83 134 PRO A CA 1
ATOM 1032 C C . PRO A 1 134 ? 6.477 54.656 -7.34 1 20.83 134 PRO A C 1
ATOM 1034 O O . PRO A 1 134 ? 7.211 55.25 -6.535 1 20.83 134 PRO A O 1
ATOM 1037 N N . LYS A 1 135 ? 5.188 54.938 -7.145 1 21.33 135 LYS A N 1
ATOM 1038 C CA . LYS A 1 135 ? 4.699 55.062 -5.773 1 21.33 135 LYS A CA 1
ATOM 1039 C C . LYS A 1 135 ? 5.176 53.906 -4.91 1 21.33 135 LYS A C 1
ATOM 1041 O O . LYS A 1 135 ? 5.234 52.781 -5.375 1 21.33 135 LYS A O 1
ATOM 1046 N N . LYS A 1 136 ? 5.801 54.156 -3.76 1 22.75 136 LYS A N 1
ATOM 1047 C CA . LYS A 1 136 ? 6.305 53.281 -2.695 1 22.75 136 LYS A CA 1
ATOM 1048 C C . LYS A 1 136 ? 5.246 52.281 -2.258 1 22.75 136 LYS A C 1
ATOM 1050 O O . LYS A 1 136 ? 4.148 52.688 -1.85 1 22.75 136 LYS A O 1
ATOM 1055 N N . LYS A 1 137 ? 5.301 51.219 -2.908 1 26.58 137 LYS A N 1
ATOM 1056 C CA . LYS A 1 137 ? 4.379 50.125 -2.602 1 26.58 137 LYS A CA 1
ATOM 1057 C C . LYS A 1 137 ? 4.309 49.875 -1.1 1 26.58 137 LYS A C 1
ATOM 1059 O O . LYS A 1 137 ? 5.309 49.5 -0.482 1 26.58 137 LYS A O 1
ATOM 1064 N N . ARG A 1 138 ? 3.5 50.719 -0.463 1 24.11 138 ARG A N 1
ATOM 1065 C CA . ARG A 1 138 ? 3.211 50.562 0.958 1 24.11 138 ARG A CA 1
ATOM 1066 C C . ARG A 1 138 ? 2.898 49.094 1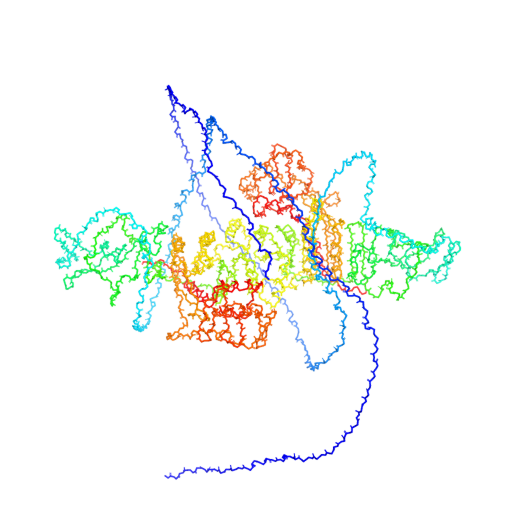.286 1 24.11 138 ARG A C 1
ATOM 1068 O O . ARG A 1 138 ? 2.027 48.5 0.66 1 24.11 138 ARG A O 1
ATOM 1075 N N . THR A 1 139 ? 3.934 48.406 1.587 1 27.94 139 THR A N 1
ATOM 1076 C CA . THR A 1 139 ? 3.875 47.062 2.107 1 27.94 139 THR A CA 1
ATOM 1077 C C . THR A 1 139 ? 2.818 46.938 3.201 1 27.94 139 THR A C 1
ATOM 1079 O O . THR A 1 139 ? 3.045 47.344 4.336 1 27.94 139 THR A O 1
ATOM 1082 N N . GLY A 1 140 ? 1.609 47.406 2.914 1 27.16 140 GLY A N 1
ATOM 1083 C CA . GLY A 1 140 ? 0.538 47.344 3.895 1 27.16 140 GLY A CA 1
ATOM 1084 C C . GLY A 1 140 ? 0.337 45.938 4.453 1 27.16 140 GLY A C 1
ATOM 1085 O O . GLY A 1 140 ? 0.762 44.938 3.848 1 27.16 140 GLY A O 1
ATOM 1086 N N . THR A 1 141 ? 0.352 45.844 5.758 1 29.03 141 THR A N 1
ATOM 1087 C CA . THR A 1 141 ? 0.076 44.656 6.547 1 29.03 141 THR A CA 1
ATOM 1088 C C . THR A 1 141 ? -1.18 43.938 6.039 1 29.03 141 THR A C 1
ATOM 1090 O O . THR A 1 141 ? -1.992 44.531 5.332 1 29.03 141 THR A O 1
ATOM 1093 N N . LEU A 1 142 ? -1.218 42.625 6.137 1 31.73 142 LEU A N 1
ATOM 1094 C CA . LEU A 1 142 ? -2.252 41.719 5.656 1 31.73 142 LEU A CA 1
ATOM 1095 C C . LEU A 1 142 ? -3.643 42.25 5.992 1 31.73 142 LEU A C 1
ATOM 1097 O O . LEU A 1 142 ? -4.562 42.156 5.18 1 31.73 142 LEU A O 1
ATOM 1101 N N . PHE A 1 143 ? -3.877 42.781 7.207 1 34.59 143 PHE A N 1
ATOM 1102 C CA . PHE A 1 143 ? -5.172 43.344 7.535 1 34.59 143 PHE A CA 1
ATOM 1103 C C . PHE A 1 143 ? -5.457 44.562 6.66 1 34.59 143 PHE A C 1
ATOM 1105 O O . PHE A 1 143 ? -6.613 44.969 6.5 1 34.59 143 PHE A O 1
ATOM 1112 N N . ASP A 1 144 ? -4.453 45.125 6.098 1 34.25 144 ASP A N 1
ATOM 1113 C CA . ASP A 1 144 ? -4.629 46.312 5.25 1 34.25 144 ASP A CA 1
ATOM 1114 C C . ASP A 1 144 ? -5.277 45.938 3.92 1 34.25 144 ASP A C 1
ATOM 1116 O O . ASP A 1 144 ? -5.996 46.719 3.324 1 34.25 144 ASP A O 1
ATOM 1120 N N . TYR A 1 145 ? -5.039 44.688 3.57 1 31.91 145 TYR A N 1
ATOM 1121 C CA . TYR A 1 145 ? -5.527 44.312 2.248 1 31.91 145 TYR A CA 1
ATOM 1122 C C . TYR A 1 145 ? -7.016 43.969 2.289 1 31.91 145 TYR A C 1
ATOM 1124 O O . TYR A 1 145 ? -7.742 44.25 1.328 1 31.91 145 TYR A O 1
ATOM 1132 N N . VAL A 1 146 ? -7.434 43.25 3.371 1 31.56 146 VAL A N 1
ATOM 1133 C CA . VAL A 1 146 ? -8.836 42.875 3.354 1 31.56 146 VAL A CA 1
ATOM 1134 C C . VAL A 1 146 ? -9.727 44.094 3.48 1 31.56 146 VAL A C 1
ATOM 1136 O O . VAL A 1 146 ? -10.859 44.094 2.99 1 31.56 146 VAL A O 1
ATOM 1139 N N . THR A 1 147 ? -9.133 45.125 4.105 1 29.3 147 THR A N 1
ATOM 1140 C CA . THR A 1 147 ? -10.016 46.25 4.285 1 29.3 147 THR A CA 1
ATOM 1141 C C . THR A 1 147 ? -10.266 46.969 2.953 1 29.3 147 THR A C 1
ATOM 1143 O O . THR A 1 147 ? -11.078 47.875 2.877 1 29.3 147 THR A O 1
ATOM 1146 N N . LYS A 1 148 ? -9.352 46.594 2 1 32.12 148 LYS A N 1
ATOM 1147 C CA . LYS A 1 148 ? -9.586 47.469 0.845 1 32.12 148 LYS A CA 1
ATOM 1148 C C . LYS A 1 148 ? -10.867 47.062 0.116 1 32.12 148 LYS A C 1
ATOM 1150 O O . LYS A 1 148 ? -11.414 47.844 -0.653 1 32.12 148 LYS A O 1
ATOM 1155 N N . ALA A 1 149 ? -11.039 45.75 0.141 1 28.16 149 ALA A N 1
ATOM 1156 C CA . ALA A 1 149 ? -12.055 45.469 -0.877 1 28.16 149 ALA A CA 1
ATOM 1157 C C . ALA A 1 149 ? -13.391 46.094 -0.505 1 28.16 149 ALA A C 1
ATOM 1159 O O . ALA A 1 149 ? -14.117 46.594 -1.374 1 28.16 149 ALA A O 1
ATOM 1160 N N . ASP A 1 150 ? -13.758 45.812 0.77 1 28.06 150 ASP A N 1
ATOM 1161 C CA . ASP A 1 150 ? -15.141 46.25 0.974 1 28.06 150 ASP A CA 1
ATOM 1162 C C . ASP A 1 150 ? -15.258 47.75 1.035 1 28.06 150 ASP A C 1
ATOM 1164 O O . ASP A 1 150 ? -16.312 48.312 1.39 1 28.06 150 ASP A O 1
ATOM 1168 N N . ALA A 1 151 ? -14.086 48.375 0.766 1 29.02 151 ALA A N 1
ATOM 1169 C CA . ALA A 1 151 ? -14.203 49.812 0.932 1 29.02 151 ALA A CA 1
ATOM 1170 C C . ALA A 1 151 ? -15.078 50.438 -0.157 1 29.02 151 ALA A C 1
ATOM 1172 O O . ALA A 1 151 ? -15.25 51.656 -0.211 1 29.02 151 ALA A O 1
ATOM 1173 N N . THR A 1 152 ? -15.352 49.594 -1.171 1 27.64 152 THR A N 1
ATOM 1174 C CA . THR A 1 152 ? -15.977 50.406 -2.209 1 27.64 152 THR A CA 1
ATOM 1175 C C . THR A 1 152 ? -17.375 50.844 -1.786 1 27.64 152 THR A C 1
ATOM 1177 O O . THR A 1 152 ? -18.031 51.625 -2.482 1 27.64 152 THR A O 1
ATOM 1180 N N . SER A 1 153 ? -18.125 49.875 -1.066 1 25.03 153 SER A N 1
ATOM 1181 C CA . SER A 1 153 ? -19.484 50.406 -0.979 1 25.03 153 SER A CA 1
ATOM 1182 C C . SER A 1 153 ? -19.516 51.656 -0.127 1 25.03 153 SER A C 1
ATOM 1184 O O . SER A 1 153 ? -19.172 51.625 1.056 1 25.03 153 SER A O 1
ATOM 1186 N N . ASN A 1 154 ? -19.266 52.812 -0.678 1 26.12 154 ASN A N 1
ATOM 1187 C CA . ASN A 1 154 ? -19.266 54.188 -0.268 1 26.12 154 ASN A CA 1
ATOM 1188 C C . ASN A 1 154 ? -20.578 54.562 0.439 1 26.12 154 ASN A C 1
ATOM 1190 O O . ASN A 1 154 ? -21.172 55.594 0.132 1 26.12 154 ASN A O 1
ATOM 1194 N N . SER A 1 155 ? -21.531 53.562 0.715 1 26.19 155 SER A N 1
ATOM 1195 C CA . SER A 1 155 ? -22.688 54.281 1.273 1 26.19 155 SER A CA 1
ATOM 1196 C C . SER A 1 155 ? -22.297 55.125 2.48 1 26.19 155 SER A C 1
ATOM 1198 O O . SER A 1 155 ? -21.469 54.688 3.293 1 26.19 155 SER A O 1
ATOM 1200 N N . HIS A 1 156 ? -22.359 56.438 2.369 1 27.75 156 HIS A N 1
ATOM 1201 C CA . HIS A 1 156 ? -22.328 57.531 3.336 1 27.75 156 HIS A CA 1
ATOM 1202 C C . HIS A 1 156 ? -23.094 57.156 4.605 1 27.75 156 HIS A C 1
ATOM 1204 O O . HIS A 1 156 ? -24.297 57.406 4.711 1 27.75 156 HIS A O 1
ATOM 1210 N N . ILE A 1 157 ? -23.094 55.938 5.008 1 27.5 157 ILE A N 1
ATOM 1211 C CA . ILE A 1 157 ? -23.719 55.875 6.32 1 27.5 157 ILE A CA 1
ATOM 1212 C C . ILE A 1 157 ? -23.109 56.906 7.254 1 27.5 157 ILE A C 1
ATOM 1214 O O . ILE A 1 157 ? -21.891 56.938 7.461 1 27.5 157 ILE A O 1
ATOM 1218 N N . ARG A 1 158 ? -23.797 58.094 7.316 1 27.8 158 ARG A N 1
ATOM 1219 C CA . ARG A 1 158 ? -23.594 59.094 8.336 1 27.8 158 ARG A CA 1
ATOM 1220 C C . ARG A 1 158 ? -23.219 58.469 9.68 1 27.8 158 ARG A C 1
ATOM 1222 O O . ARG A 1 158 ? -23.969 57.625 10.188 1 27.8 158 ARG A O 1
ATOM 1229 N N . SER A 1 159 ? -21.969 58.156 9.789 1 28.95 159 SER A N 1
ATOM 1230 C CA . SER A 1 159 ? -21.453 57.844 11.117 1 28.95 159 SER A CA 1
ATOM 1231 C C . SER A 1 159 ? -22.172 58.625 12.195 1 28.95 159 SER A C 1
ATOM 1233 O O . SER A 1 159 ? -22.156 59.875 12.172 1 28.95 159 SER A O 1
ATOM 1235 N N . THR A 1 160 ? -23.375 58.344 12.477 1 32.66 160 THR A N 1
ATOM 1236 C CA . THR A 1 160 ? -23.891 59 13.672 1 32.66 160 THR A CA 1
ATOM 1237 C C . THR A 1 160 ? -22.797 59.188 14.711 1 32.66 160 THR A C 1
ATOM 1239 O O . THR A 1 160 ? -22.219 58.219 15.195 1 32.66 160 THR A O 1
ATOM 1242 N N . LYS A 1 161 ? -22.016 60.188 14.531 1 36.38 161 LYS A N 1
ATOM 1243 C CA . LYS A 1 161 ? -20.969 60.719 15.398 1 36.38 161 LYS A CA 1
ATOM 1244 C C . LYS A 1 161 ? -21.344 60.594 16.875 1 36.38 161 LYS A C 1
ATOM 1246 O O . LYS A 1 161 ? -22.266 61.281 17.344 1 36.38 161 LYS A O 1
ATOM 1251 N N . ARG A 1 162 ? -21.328 59.375 17.391 1 45.53 162 ARG A N 1
ATOM 1252 C CA . ARG A 1 162 ? -21.469 59.219 18.828 1 45.53 162 ARG A CA 1
ATOM 1253 C C . ARG A 1 162 ? -20.641 60.25 19.594 1 45.53 162 ARG A C 1
ATOM 1255 O O . ARG A 1 162 ? -19.562 60.625 19.125 1 45.53 162 ARG A O 1
ATOM 1262 N N . PRO A 1 163 ? -21.141 60.781 20.672 1 46.72 163 PRO A N 1
ATOM 1263 C CA . PRO A 1 163 ? -20.531 61.906 21.391 1 46.72 163 PRO A CA 1
ATOM 1264 C C . PRO A 1 163 ? -19.125 61.594 21.891 1 46.72 163 PRO A C 1
ATOM 1266 O O . PRO A 1 163 ? -18.875 60.531 22.438 1 46.72 163 PRO A O 1
ATOM 1269 N N . ARG A 1 164 ? -18.109 62.188 21.188 1 55.59 164 ARG A N 1
ATOM 1270 C CA . ARG A 1 164 ? -16.734 62.156 21.703 1 55.59 164 ARG A CA 1
ATOM 1271 C C . ARG A 1 164 ? -16.656 62.75 23.109 1 55.59 164 ARG A C 1
ATOM 1273 O O . ARG A 1 164 ? -17.219 63.812 23.375 1 55.59 164 ARG A O 1
ATOM 1280 N N . LEU A 1 165 ? -16.516 61.906 24.062 1 60.38 165 LEU A N 1
ATOM 1281 C CA . LEU A 1 165 ? -16.359 62.312 25.453 1 60.38 165 LEU A CA 1
ATOM 1282 C C . LEU A 1 165 ? -15.117 63.188 25.625 1 60.38 165 LEU A C 1
ATOM 1284 O O . LEU A 1 165 ? -14.148 63.062 24.875 1 60.38 165 LEU A O 1
ATOM 1288 N N . SER A 1 166 ? -15.281 64.25 26.375 1 60.03 166 SER A N 1
ATOM 1289 C CA . SER A 1 166 ? -14.172 65.125 26.703 1 60.03 166 SER A CA 1
ATOM 1290 C C . SER A 1 166 ? -13.211 64.438 27.688 1 60.03 166 SER A C 1
ATOM 1292 O O . SER A 1 166 ? -13.625 63.625 28.516 1 60.03 166 SER A O 1
ATOM 1294 N N . HIS A 1 167 ? -11.875 64.438 27.547 1 58.81 167 HIS A N 1
ATOM 1295 C CA . HIS A 1 167 ? -10.859 63.844 28.422 1 58.81 167 HIS A CA 1
ATOM 1296 C C . HIS A 1 167 ? -10.898 64.5 29.812 1 58.81 167 HIS A C 1
ATOM 1298 O O . HIS A 1 167 ? -10.32 63.969 30.766 1 58.81 167 HIS A O 1
ATOM 1304 N N . GLY A 1 168 ? -11.531 65.625 30.094 1 54.25 168 GLY A N 1
ATOM 1305 C CA . GLY A 1 168 ? -11.164 66.375 31.266 1 54.25 168 GLY A CA 1
ATOM 1306 C C . GLY A 1 168 ? -12.086 66.188 32.438 1 54.25 168 GLY A C 1
ATOM 1307 O O . GLY A 1 168 ? -11.633 66.062 33.594 1 54.25 168 GLY A O 1
ATOM 1308 N N . THR A 1 169 ? -13.492 66.438 32.406 1 61.12 169 THR A N 1
ATOM 1309 C CA . THR A 1 169 ? -14.211 66.75 33.656 1 61.12 169 THR A CA 1
ATOM 1310 C C . THR A 1 169 ? -15.055 65.562 34.094 1 61.12 169 THR A C 1
ATOM 1312 O O . THR A 1 169 ? -15.781 65 33.281 1 61.12 169 THR A O 1
ATOM 1315 N N . GLY A 1 170 ? -14.578 64.688 35.062 1 66.12 170 GLY A N 1
ATOM 1316 C CA . GLY A 1 170 ? -15.422 63.656 35.562 1 66.12 170 GLY A CA 1
ATOM 1317 C C . GLY A 1 170 ? -15.516 63.656 37.094 1 66.12 170 GLY A C 1
ATOM 1318 O O . GLY A 1 170 ? -14.688 64.25 37.781 1 66.12 170 GLY A O 1
ATOM 1319 N N . VAL A 1 171 ? -16.641 63.375 37.688 1 74.81 171 VAL A N 1
ATOM 1320 C CA . VAL A 1 171 ? -16.859 63.219 39.125 1 74.81 171 VAL A CA 1
ATOM 1321 C C . VAL A 1 171 ? -17.016 61.75 39.469 1 74.81 171 VAL A C 1
ATOM 1323 O O . VAL A 1 171 ? -17.734 61 38.812 1 74.81 171 VAL A O 1
ATOM 1326 N N . LYS A 1 172 ? -16.172 61.281 40.406 1 82.38 172 LYS A N 1
ATOM 1327 C CA . LYS A 1 172 ? -16.234 59.906 40.875 1 82.38 172 LYS A CA 1
ATOM 1328 C C . LYS A 1 172 ? -17.172 59.781 42.062 1 82.38 172 LYS A C 1
ATOM 1330 O O . LYS A 1 172 ? -17.062 60.531 43.031 1 82.38 172 LYS A O 1
ATOM 1335 N N . ASN A 1 173 ? -18.078 58.875 42 1 83.31 173 ASN A N 1
ATOM 1336 C CA . ASN A 1 173 ? -19 58.594 43.062 1 83.31 173 ASN A CA 1
ATOM 1337 C C . ASN A 1 173 ? -18.469 57.5 44 1 83.31 173 ASN A C 1
ATOM 1339 O O . ASN A 1 173 ? -17.531 56.781 43.656 1 83.31 173 ASN A O 1
ATOM 1343 N N . PRO A 1 174 ? -18.984 57.375 45.188 1 82.06 174 PRO A N 1
ATOM 1344 C CA . PRO A 1 174 ? -18.531 56.375 46.156 1 82.06 174 PRO A CA 1
ATOM 1345 C C . PRO A 1 174 ? -18.656 54.969 45.625 1 82.06 174 PRO A C 1
ATOM 1347 O O . PRO A 1 174 ? -17.891 54.094 46.062 1 82.06 174 PRO A O 1
ATOM 1350 N N . ASP A 1 175 ? -19.547 54.75 44.688 1 81.12 175 ASP A N 1
ATOM 1351 C CA . ASP A 1 175 ? -19.75 53.406 44.188 1 81.12 175 ASP A CA 1
ATOM 1352 C C . ASP A 1 175 ? -18.75 53.094 43.062 1 81.12 175 ASP A C 1
ATOM 1354 O O . ASP A 1 175 ? -18.766 52 42.5 1 81.12 175 ASP A O 1
ATOM 1358 N N . GLY A 1 176 ? -17.984 54.031 42.844 1 85.94 176 GLY A N 1
ATOM 1359 C CA . GLY A 1 176 ? -16.922 53.812 41.875 1 85.94 176 GLY A CA 1
ATOM 1360 C C . GLY A 1 176 ? -17.297 54.312 40.5 1 85.94 176 GLY A C 1
ATOM 1361 O O . GLY A 1 176 ? -16.469 54.25 39.594 1 85.94 176 GLY A O 1
ATOM 1362 N N . SER A 1 177 ? -18.469 54.812 40.25 1 88 177 SER A N 1
ATOM 1363 C CA . SER A 1 177 ? -18.922 55.25 38.969 1 88 177 SER A CA 1
ATOM 1364 C C . SER A 1 177 ? -18.375 56.656 38.625 1 88 177 SER A C 1
ATOM 1366 O O . SER A 1 177 ? -18.109 57.438 39.531 1 88 177 SER A O 1
ATOM 1368 N N . VAL A 1 178 ? -18.141 56.844 37.375 1 89.19 178 VAL A N 1
ATOM 1369 C CA . VAL A 1 178 ? -17.625 58.125 36.906 1 89.19 178 VAL A CA 1
ATOM 1370 C C . VAL A 1 178 ? -18.453 58.625 35.75 1 89.19 178 VAL A C 1
ATOM 1372 O O . VAL A 1 178 ? -18.812 57.844 34.844 1 89.19 178 VAL A O 1
ATOM 1375 N N . TYR A 1 179 ? -18.812 59.812 35.844 1 86.94 179 TYR A N 1
ATOM 1376 C CA . TYR A 1 179 ? -19.5 60.469 34.75 1 86.94 179 TYR A CA 1
ATOM 1377 C C . TYR A 1 179 ? -18.547 61.312 33.906 1 86.94 179 TYR A C 1
ATOM 1379 O O . TYR A 1 179 ? -17.828 62.156 34.438 1 86.94 179 TYR A O 1
ATOM 1387 N N . ILE A 1 180 ? -18.547 61.062 32.656 1 83 180 ILE A N 1
ATOM 1388 C CA . ILE A 1 180 ? -17.734 61.844 31.734 1 83 180 ILE A CA 1
ATOM 1389 C C . ILE A 1 180 ? -18.641 62.719 30.859 1 83 180 ILE A C 1
ATOM 1391 O O . ILE A 1 180 ? -19.578 62.219 30.25 1 83 180 ILE A O 1
ATOM 1395 N N . LYS A 1 181 ? -18.344 63.969 30.828 1 77.69 181 LYS A N 1
ATOM 1396 C CA . LYS A 1 181 ? -19.156 64.875 30.047 1 77.69 181 LYS A CA 1
ATOM 1397 C C . LYS A 1 181 ? -18.906 64.75 28.547 1 77.69 181 LYS A C 1
ATOM 1399 O O . LYS A 1 181 ? -17.797 64.438 28.141 1 77.69 181 LYS A O 1
ATOM 1404 N N . GLY A 1 182 ? -19.938 64.812 27.781 1 75.44 182 GLY A N 1
ATOM 1405 C CA . GLY A 1 182 ? -19.812 64.812 26.328 1 75.44 182 GLY A CA 1
ATOM 1406 C C . GLY A 1 182 ? -19.188 66.062 25.766 1 75.44 182 GLY A C 1
ATOM 1407 O O . GLY A 1 182 ? -19.141 67.125 26.438 1 75.44 182 GLY A O 1
ATOM 1408 N N . LYS A 1 183 ? -18.547 65.938 24.641 1 68.5 183 LYS A N 1
ATOM 1409 C CA . LYS A 1 183 ? -18.125 67.125 23.953 1 68.5 183 LYS A CA 1
ATOM 1410 C C . LYS A 1 183 ? -19.297 68.062 23.75 1 68.5 183 LYS A C 1
ATOM 1412 O O . LYS A 1 183 ? -20.469 67.688 23.906 1 68.5 183 LYS A O 1
ATOM 1417 N N . VAL A 1 184 ? -19.094 69.375 23.391 1 59.88 184 VAL A N 1
ATOM 1418 C CA . VAL A 1 184 ? -20.094 70.438 23.266 1 59.88 184 VAL A CA 1
ATOM 1419 C C . VAL A 1 184 ? -21.312 69.875 22.5 1 59.88 184 VAL A C 1
ATOM 1421 O O . VAL A 1 184 ? -21.188 69.5 21.359 1 59.88 184 VAL A O 1
ATOM 1424 N N . GLY A 1 185 ? -22.5 69.875 23.094 1 61.31 185 GLY A N 1
ATOM 1425 C CA . GLY A 1 185 ? -23.766 69.5 22.516 1 61.31 185 GLY A CA 1
ATOM 1426 C C . GLY A 1 185 ? -24.062 68 22.625 1 61.31 185 GLY A C 1
ATOM 1427 O O . GLY A 1 185 ? -25.094 67.562 22.141 1 61.31 185 GLY A O 1
ATOM 1428 N N . LYS A 1 186 ? -23.047 67.25 23.219 1 66.88 186 LYS A N 1
ATOM 1429 C CA . LYS A 1 186 ? -23.328 65.875 23.281 1 66.88 186 LYS A CA 1
ATOM 1430 C C . LYS A 1 186 ? -23.531 65.375 24.719 1 66.88 186 LYS A C 1
ATOM 1432 O O . LYS A 1 186 ? -23.078 66.062 25.656 1 66.88 186 LYS A O 1
ATOM 1437 N N . ASP A 1 187 ? -24.297 64.375 24.906 1 74.44 187 ASP A N 1
ATOM 1438 C CA . ASP A 1 187 ? -24.609 63.875 26.234 1 74.44 187 ASP A CA 1
ATOM 1439 C C . ASP A 1 187 ? -23.406 63.156 26.844 1 74.44 187 ASP A C 1
ATOM 1441 O O . ASP A 1 187 ? -22.594 62.562 26.125 1 74.44 187 ASP A O 1
ATOM 1445 N N . GLY A 1 188 ? -23.188 63.344 28.078 1 79.88 188 GLY A N 1
ATOM 1446 C CA . GLY A 1 188 ? -22.188 62.562 28.812 1 79.88 188 GLY A CA 1
ATOM 1447 C C . GLY A 1 188 ? -22.625 61.125 29.078 1 79.88 188 GLY A C 1
ATOM 1448 O O . GLY A 1 188 ? -23.656 60.688 28.578 1 79.88 188 GLY A O 1
ATOM 1449 N N . ARG A 1 189 ? -21.766 60.344 29.688 1 85.25 189 ARG A N 1
ATOM 1450 C CA . ARG A 1 189 ? -22.031 58.938 29.953 1 85.25 189 ARG A CA 1
ATOM 1451 C C . ARG A 1 189 ? -21.469 58.531 31.312 1 85.25 189 ARG A C 1
ATOM 1453 O O . ARG A 1 189 ? -20.422 59 31.719 1 85.25 189 ARG A O 1
ATOM 1460 N N . TRP A 1 190 ? -22.234 57.625 31.875 1 88 190 TRP A N 1
ATOM 1461 C CA . TRP A 1 190 ? -21.781 57.031 33.125 1 88 190 TRP A CA 1
ATOM 1462 C C . TRP A 1 190 ? -20.969 55.75 32.844 1 88 190 TRP A C 1
ATOM 1464 O O . TRP A 1 190 ? -21.297 55 31.938 1 88 190 TRP A O 1
ATOM 1474 N N . PHE A 1 191 ? -19.922 55.562 33.531 1 92.62 191 PHE A N 1
ATOM 1475 C CA . PHE A 1 191 ? -19.125 54.344 33.531 1 92.62 191 PHE A CA 1
ATOM 1476 C C . PHE A 1 191 ? -19.062 53.719 34.906 1 92.62 191 PHE A C 1
ATOM 1478 O O . PHE A 1 191 ? -18.859 54.438 35.906 1 92.62 191 PHE A O 1
ATOM 1485 N N . MET A 1 192 ? -19.281 52.438 35 1 92.06 192 MET A N 1
ATOM 1486 C CA . MET A 1 192 ? -19.219 51.75 36.281 1 92.06 192 MET A CA 1
ATOM 1487 C C . MET A 1 192 ? -18.328 50.5 36.156 1 92.06 192 MET A C 1
ATOM 1489 O O . MET A 1 192 ? -18.297 49.875 35.094 1 92.06 192 MET A O 1
ATOM 1493 N N . PRO A 1 193 ? -17.656 50.156 37.25 1 92.62 193 PRO A N 1
ATOM 1494 C CA . PRO A 1 193 ? -16.953 48.875 37.25 1 92.62 193 PRO A CA 1
ATOM 1495 C C . PRO A 1 193 ? -17.844 47.688 36.906 1 92.62 193 PRO A C 1
ATOM 1497 O O . PRO A 1 193 ? -19.047 47.719 37.219 1 92.62 193 PRO A O 1
ATOM 1500 N N . ASN A 1 194 ? -17.328 46.688 36.125 1 90.56 194 ASN A N 1
ATOM 1501 C CA . ASN A 1 194 ? -17.984 45.438 35.75 1 90.56 194 ASN A CA 1
ATOM 1502 C C . ASN A 1 194 ? -18.875 45.625 34.531 1 90.56 194 ASN A C 1
ATOM 1504 O O . ASN A 1 194 ? -19.609 44.719 34.156 1 90.56 194 ASN A O 1
ATOM 1508 N N . GLU A 1 195 ? -18.844 46.75 34.031 1 91.75 195 GLU A N 1
ATOM 1509 C CA . GLU A 1 195 ? -19.562 46.969 32.781 1 91.75 195 GLU A CA 1
ATOM 1510 C C . GLU A 1 195 ? -18.641 46.812 31.578 1 91.75 195 GLU A C 1
ATOM 1512 O O . GLU A 1 195 ? -17.438 47.031 31.672 1 91.75 195 GLU A O 1
ATOM 1517 N N . THR A 1 196 ? -19.25 46.406 30.516 1 93.62 196 THR A N 1
ATOM 1518 C CA . THR A 1 196 ? -18.484 46.188 29.297 1 93.62 196 THR A CA 1
ATOM 1519 C C . THR A 1 196 ? -18.859 47.188 28.219 1 93.62 196 THR A C 1
ATOM 1521 O O . THR A 1 196 ? -20.031 47.438 27.984 1 93.62 196 THR A O 1
ATOM 1524 N N . PHE A 1 197 ? -17.844 47.812 27.641 1 93.81 197 PHE A N 1
ATOM 1525 C CA . PHE A 1 197 ? -18.062 48.812 26.641 1 93.81 197 PHE A CA 1
ATOM 1526 C C . PHE A 1 197 ? -17.297 48.5 25.359 1 93.81 197 PHE A C 1
ATOM 1528 O O . PHE A 1 197 ? -16.188 48 25.406 1 93.81 197 PHE A O 1
ATOM 1535 N N . LEU A 1 198 ? -17.859 48.844 24.234 1 94.06 198 LEU A N 1
ATOM 1536 C CA . LEU A 1 198 ? -17.172 48.781 22.953 1 94.06 198 LEU A CA 1
ATOM 1537 C C . LEU A 1 198 ? -16.141 49.875 22.812 1 94.06 198 LEU A C 1
ATOM 1539 O O . LEU A 1 198 ? -16.312 50.969 23.375 1 94.06 198 LEU A O 1
ATOM 1543 N N . SER A 1 199 ? -15.148 49.625 22.094 1 92.5 199 SER A N 1
ATOM 1544 C CA . SER A 1 199 ? -14.141 50.656 21.828 1 92.5 199 SER A CA 1
ATOM 1545 C C . SER A 1 199 ? -14.586 51.594 20.734 1 92.5 199 SER A C 1
ATOM 1547 O O . SER A 1 199 ? -15.258 51.188 19.781 1 92.5 199 SER A O 1
ATOM 1549 N N . SER A 1 200 ? -14.211 52.844 20.859 1 89.12 200 SER A N 1
ATOM 1550 C CA . SER A 1 200 ? -14.383 53.812 19.797 1 89.12 200 SER A CA 1
ATOM 1551 C C . SER A 1 200 ? -13.055 54.125 19.094 1 89.12 200 SER A C 1
ATOM 1553 O O . SER A 1 200 ? -13.016 54.875 18.125 1 89.12 200 SER A O 1
ATOM 1555 N N . ASN A 1 201 ? -12.031 53.562 19.656 1 89.69 201 ASN A N 1
ATOM 1556 C CA . ASN A 1 201 ? -10.695 53.719 19.094 1 89.69 201 ASN A CA 1
ATOM 1557 C C . ASN A 1 201 ? -10.469 52.75 17.938 1 89.69 201 ASN A C 1
ATOM 1559 O O . ASN A 1 201 ? -10.625 51.531 18.094 1 89.69 201 ASN A O 1
ATOM 1563 N N . LYS A 1 202 ? -10.008 53.25 16.828 1 90 202 LYS A N 1
ATOM 1564 C CA . LYS A 1 202 ? -9.789 52.438 15.617 1 90 202 LYS A CA 1
ATOM 1565 C C . LYS A 1 202 ? -8.734 51.375 15.852 1 90 202 LYS A C 1
ATOM 1567 O O . LYS A 1 202 ? -8.797 50.312 15.258 1 90 202 LYS A O 1
ATOM 1572 N N . ALA A 1 203 ? -7.742 51.625 16.672 1 90.38 203 ALA A N 1
ATOM 1573 C CA . ALA A 1 203 ? -6.688 50.656 17 1 90.38 203 ALA A CA 1
ATOM 1574 C C . ALA A 1 203 ? -7.254 49.438 17.688 1 90.38 203 ALA A C 1
ATOM 1576 O O . ALA A 1 203 ? -6.641 48.375 17.672 1 90.38 203 ALA A O 1
ATOM 1577 N N . TYR A 1 204 ? -8.398 49.688 18.328 1 93.25 204 TYR A N 1
ATOM 1578 C CA . TYR A 1 204 ? -9.047 48.594 19.047 1 93.25 204 TYR A CA 1
ATOM 1579 C C . TYR A 1 204 ? -10.359 48.188 18.375 1 93.25 204 TYR A C 1
ATOM 1581 O O . TYR A 1 204 ? -11.336 47.875 19.047 1 93.25 204 TYR A O 1
ATOM 1589 N N . ASP A 1 205 ? -10.383 48.281 17.109 1 91.12 205 ASP A N 1
ATOM 1590 C CA . ASP A 1 205 ? -11.578 47.938 16.359 1 91.12 205 ASP A CA 1
ATOM 1591 C C . ASP A 1 205 ? -12.031 46.5 16.672 1 91.12 205 ASP A C 1
ATOM 1593 O O . ASP A 1 205 ? -11.242 45.562 16.578 1 91.12 205 ASP A O 1
ATOM 1597 N N . GLY A 1 206 ? -13.281 46.344 17.047 1 91.5 206 GLY A N 1
ATOM 1598 C CA . GLY A 1 206 ? -13.867 45.062 17.312 1 91.5 206 GLY A CA 1
ATOM 1599 C C . GLY A 1 206 ? -13.656 44.594 18.75 1 91.5 206 GLY A C 1
ATOM 1600 O O . GLY A 1 206 ? -14.086 43.5 19.125 1 91.5 206 GLY A O 1
ATOM 1601 N N . MET A 1 207 ? -13.031 45.406 19.547 1 95.31 207 MET A N 1
ATOM 1602 C CA . MET A 1 207 ? -12.758 45.031 20.938 1 95.31 207 MET A CA 1
ATOM 1603 C C . MET A 1 207 ? -13.781 45.656 21.875 1 95.31 207 MET A C 1
ATOM 1605 O O . MET A 1 207 ? -14.406 46.656 21.547 1 95.31 207 MET A O 1
ATOM 1609 N N . ALA A 1 208 ? -13.984 45.062 22.969 1 94.81 208 ALA A N 1
ATOM 1610 C CA . ALA A 1 208 ? -14.766 45.531 24.094 1 94.81 208 ALA A CA 1
ATOM 1611 C C . ALA A 1 208 ? -14.016 45.344 25.406 1 94.81 208 ALA A C 1
ATOM 1613 O O . ALA A 1 208 ? -13.242 44.375 25.547 1 94.81 208 ALA A O 1
ATOM 1614 N N . PHE A 1 209 ? -14.273 46.25 26.281 1 94.94 209 PHE A N 1
ATOM 1615 C CA . PHE A 1 209 ? -13.508 46.25 27.516 1 94.94 209 PHE A CA 1
ATOM 1616 C C . PHE A 1 209 ? -14.438 46.188 28.719 1 94.94 209 PHE A C 1
ATOM 1618 O O . PHE A 1 209 ? -15.344 47 28.859 1 94.94 209 PHE A O 1
ATOM 1625 N N . THR A 1 210 ? -14.266 45.219 29.547 1 93.88 210 THR A N 1
ATOM 1626 C CA . THR A 1 210 ? -14.914 45.188 30.859 1 93.88 210 THR A CA 1
ATOM 1627 C C . THR A 1 210 ? -14.109 45.969 31.875 1 93.88 210 THR A C 1
ATOM 1629 O O . THR A 1 210 ? -12.93 45.719 32.094 1 93.88 210 THR A O 1
ATOM 1632 N N . LEU A 1 211 ? -14.766 46.812 32.531 1 94.31 211 LEU A N 1
ATOM 1633 C CA . LEU A 1 211 ? -14.062 47.812 33.344 1 94.31 211 LEU A CA 1
ATOM 1634 C C . LEU A 1 211 ? -13.898 47.312 34.781 1 94.31 211 LEU A C 1
ATOM 1636 O O . LEU A 1 211 ? -14.789 46.656 35.312 1 94.31 211 LEU A O 1
ATOM 1640 N N . GLY A 1 212 ? -12.766 47.594 35.281 1 93.81 212 GLY A N 1
ATOM 1641 C CA . GLY A 1 212 ? -12.523 47.469 36.719 1 93.81 212 GLY A CA 1
ATOM 1642 C C . GLY A 1 212 ? -12.508 48.812 37.438 1 93.81 212 GLY A C 1
ATOM 1643 O O . GLY A 1 212 ? -13.414 49.625 37.25 1 93.81 212 GLY A O 1
ATOM 1644 N N . ASN A 1 213 ? -11.461 49 38.219 1 92.5 213 ASN A N 1
ATOM 1645 C CA . ASN A 1 213 ? -11.312 50.25 38.938 1 92.5 213 ASN A CA 1
ATOM 1646 C C . ASN A 1 213 ? -11.078 51.406 38 1 92.5 213 ASN A C 1
ATOM 1648 O O . ASN A 1 213 ? -10.328 51.312 37.031 1 92.5 213 ASN A O 1
ATOM 1652 N N . ILE A 1 214 ? -11.82 52.531 38.25 1 92.88 214 ILE A N 1
ATOM 1653 C CA . ILE A 1 214 ? -11.711 53.719 37.438 1 92.88 214 ILE A CA 1
ATOM 1654 C C . ILE A 1 214 ? -11.016 54.812 38.25 1 92.88 214 ILE A C 1
ATOM 1656 O O . ILE A 1 214 ? -11.414 55.125 39.375 1 92.88 214 ILE A O 1
ATOM 1660 N N . ASP A 1 215 ? -9.984 55.375 37.688 1 88.94 215 ASP A N 1
ATOM 1661 C CA . ASP A 1 215 ? -9.25 56.406 38.375 1 88.94 215 ASP A CA 1
ATOM 1662 C C . ASP A 1 215 ? -8.906 57.562 37.438 1 88.94 215 ASP A C 1
ATOM 1664 O O . ASP A 1 215 ? -8.766 57.375 36.219 1 88.94 215 ASP A O 1
ATOM 1668 N N . GLY A 1 216 ? -8.945 58.812 37.938 1 81.62 216 GLY A N 1
ATOM 1669 C CA . GLY A 1 216 ? -8.57 60 37.188 1 81.62 216 GLY A CA 1
ATOM 1670 C C . GLY A 1 216 ? -7.117 60.375 37.375 1 81.62 216 GLY A C 1
ATOM 1671 O O . GLY A 1 216 ? -6.66 60.562 38.5 1 81.62 216 GLY A O 1
ATOM 1672 N N . VAL A 1 217 ? -6.281 60.25 36.375 1 72.25 217 VAL A N 1
ATOM 1673 C CA . VAL A 1 217 ? -4.879 60.656 36.438 1 72.25 217 VAL A CA 1
ATOM 1674 C C . VAL A 1 217 ? -4.641 61.812 35.469 1 72.25 217 VAL A C 1
ATOM 1676 O O . VAL A 1 217 ? -4.785 61.688 34.281 1 72.25 217 VAL A O 1
ATOM 1679 N N . ASP A 1 218 ? -4.152 63 36.031 1 69.44 218 ASP A N 1
ATOM 1680 C CA . ASP A 1 218 ? -3.809 64.188 35.25 1 69.44 218 ASP A CA 1
ATOM 1681 C C . ASP A 1 218 ? -4.953 64.562 34.344 1 69.44 218 ASP A C 1
ATOM 1683 O O . ASP A 1 218 ? -4.738 64.875 33.156 1 69.44 218 ASP A O 1
ATOM 1687 N N . GLY A 1 219 ? -6.16 64.438 34.812 1 72.56 219 GLY A N 1
ATOM 1688 C CA . GLY A 1 219 ? -7.32 64.875 34.062 1 72.56 219 GLY A CA 1
ATOM 1689 C C . GLY A 1 219 ? -7.867 63.844 33.094 1 72.56 219 GLY A C 1
ATOM 1690 O O . GLY A 1 219 ? -8.852 64.125 32.406 1 72.56 219 GLY A O 1
ATOM 1691 N N . ILE A 1 220 ? -7.195 62.75 33 1 85.38 220 ILE A N 1
ATOM 1692 C CA . ILE A 1 220 ? -7.672 61.719 32.125 1 85.38 220 ILE A CA 1
ATOM 1693 C C . ILE A 1 220 ? -8.227 60.562 32.938 1 85.38 220 ILE A C 1
ATOM 1695 O O . ILE A 1 220 ? -7.539 60 33.812 1 85.38 220 ILE A O 1
ATOM 1699 N N . TRP A 1 221 ? -9.484 60.25 32.719 1 90.12 221 TRP A N 1
ATOM 1700 C CA . TRP A 1 221 ? -10.094 59.125 33.406 1 90.12 221 TRP A CA 1
ATOM 1701 C C . TRP A 1 221 ? -9.781 57.812 32.688 1 90.12 221 TRP A C 1
ATOM 1703 O O . TRP A 1 221 ? -10.016 57.688 31.484 1 90.12 221 TRP A O 1
ATOM 1713 N N . LYS A 1 222 ? -9.227 56.906 33.406 1 91.88 222 LYS A N 1
ATOM 1714 C CA . LYS A 1 222 ? -8.883 55.594 32.906 1 91.88 222 LYS A CA 1
ATOM 1715 C C . LYS A 1 222 ? -9.5 54.5 33.75 1 91.88 222 LYS A C 1
ATOM 1717 O O . LYS A 1 222 ? -9.75 54.688 34.938 1 91.88 222 LYS A O 1
ATOM 1722 N N . ALA A 1 223 ? -9.797 53.469 33.125 1 93.31 223 ALA A N 1
ATOM 1723 C CA . ALA A 1 223 ? -10.305 52.281 33.812 1 93.31 223 ALA A CA 1
ATOM 1724 C C . ALA A 1 223 ? -9.375 51.094 33.656 1 93.31 223 ALA A C 1
ATOM 1726 O O . ALA A 1 223 ? -8.836 50.875 32.562 1 93.31 223 ALA A O 1
ATOM 1727 N N . GLU A 1 224 ? -9.188 50.344 34.688 1 94.12 224 GLU A N 1
ATOM 1728 C CA . GLU A 1 224 ? -8.586 49.031 34.562 1 94.12 224 GLU A CA 1
ATOM 1729 C C . GLU A 1 224 ? -9.477 48.094 33.75 1 94.12 224 GLU A C 1
ATOM 1731 O O . GLU A 1 224 ? -10.703 48.156 33.844 1 94.12 224 GLU A O 1
ATOM 1736 N N . CYS A 1 225 ? -8.828 47.344 32.969 1 94.5 225 CYS A N 1
ATOM 1737 C CA . CYS A 1 225 ? -9.578 46.375 32.188 1 94.5 225 CYS A CA 1
ATOM 1738 C C . CYS A 1 225 ? -9.539 45 32.844 1 94.5 225 CYS A C 1
ATOM 1740 O O . CYS A 1 225 ? -8.484 44.375 32.906 1 94.5 225 CYS A O 1
ATOM 1742 N N . THR A 1 226 ? -10.602 44.5 33.344 1 92.88 226 THR A N 1
ATOM 1743 C CA . THR A 1 226 ? -10.656 43.156 33.969 1 92.88 226 THR A CA 1
ATOM 1744 C C . THR A 1 226 ? -10.781 42.062 32.906 1 92.88 226 THR A C 1
ATOM 1746 O O . THR A 1 226 ? -10.406 40.938 33.156 1 92.88 226 THR A O 1
ATOM 1749 N N . ALA A 1 227 ? -11.344 42.406 31.844 1 93.44 227 ALA A N 1
ATOM 1750 C CA . ALA A 1 227 ? -11.422 41.5 30.672 1 93.44 227 ALA A CA 1
ATOM 1751 C C . ALA A 1 227 ? -11.422 42.312 29.375 1 93.44 227 ALA A C 1
ATOM 1753 O O . ALA A 1 227 ? -12.016 43.375 29.312 1 93.44 227 ALA A O 1
ATOM 1754 N N . ILE A 1 228 ? -10.758 41.812 28.484 1 95.38 228 ILE A N 1
ATOM 1755 C CA . ILE A 1 228 ? -10.742 42.406 27.141 1 95.38 228 ILE A CA 1
ATOM 1756 C C . ILE A 1 228 ? -11.297 41.406 26.141 1 95.38 228 ILE A C 1
ATOM 1758 O O . ILE A 1 228 ? -10.797 40.25 26.047 1 95.38 228 ILE A O 1
ATOM 1762 N N . TRP A 1 229 ? -12.281 41.781 25.406 1 94.94 229 TRP A N 1
ATOM 1763 C CA . TRP A 1 229 ? -12.953 40.906 24.438 1 94.94 229 TRP A CA 1
ATOM 1764 C C . TRP A 1 229 ? -12.719 41.375 23.016 1 94.94 229 TRP A C 1
ATOM 1766 O O . TRP A 1 229 ? -12.461 42.562 22.781 1 94.94 229 TRP A O 1
ATOM 1776 N N . MET A 1 230 ? -12.797 40.5 22.125 1 95.56 230 MET A N 1
ATOM 1777 C CA . MET A 1 230 ? -12.727 40.812 20.703 1 95.56 230 MET A CA 1
ATOM 1778 C C . MET A 1 230 ? -13.711 39.969 19.906 1 95.56 230 MET A C 1
ATOM 1780 O O . MET A 1 230 ? -13.867 38.781 20.188 1 95.56 230 MET A O 1
ATOM 1784 N N . LYS A 1 231 ? -14.391 40.594 19.031 1 94.56 231 LYS A N 1
ATOM 1785 C CA . LYS A 1 231 ? -15.25 39.812 18.141 1 94.56 231 LYS A CA 1
ATOM 1786 C C . LYS A 1 231 ? -14.445 38.781 17.359 1 94.56 231 LYS A C 1
ATOM 1788 O O . LYS A 1 231 ? -13.398 39.094 16.797 1 94.56 231 LYS A O 1
ATOM 1793 N N . ALA A 1 232 ? -14.953 37.625 17.281 1 94.75 232 ALA A N 1
ATOM 1794 C CA . ALA A 1 232 ? -14.25 36.531 16.609 1 94.75 232 ALA A CA 1
ATOM 1795 C C . ALA A 1 232 ? -13.961 36.906 15.148 1 94.75 232 ALA A C 1
ATOM 1797 O O . ALA A 1 232 ? -12.906 36.531 14.617 1 94.75 232 ALA A O 1
ATOM 1798 N N . GLU A 1 233 ? -14.82 37.625 14.477 1 94.5 233 GLU A N 1
ATOM 1799 C CA . GLU A 1 233 ? -14.68 37.969 13.07 1 94.5 233 GLU A CA 1
ATOM 1800 C C . GLU A 1 233 ? -13.578 39 12.867 1 94.5 233 GLU A C 1
ATOM 1802 O O . GLU A 1 233 ? -13.172 39.281 11.742 1 94.5 233 GLU A O 1
ATOM 1807 N N . LYS A 1 234 ? -13.102 39.562 13.969 1 94 234 LYS A N 1
ATOM 1808 C CA . LYS A 1 234 ? -12.023 40.562 13.883 1 94 234 LYS A CA 1
ATOM 1809 C C . LYS A 1 234 ? -10.68 39.938 14.273 1 94 234 LYS A C 1
ATOM 1811 O O . LYS A 1 234 ? -9.648 40.594 14.234 1 94 234 LYS A O 1
ATOM 1816 N N . THR A 1 235 ? -10.711 38.688 14.648 1 95.12 235 THR A N 1
ATOM 1817 C CA . THR A 1 235 ? -9.484 37.969 14.945 1 95.12 235 THR A CA 1
ATOM 1818 C C . THR A 1 235 ? -8.883 37.375 13.672 1 95.12 235 THR A C 1
ATOM 1820 O O . THR A 1 235 ? -9.281 37.75 12.562 1 95.12 235 THR A O 1
ATOM 1823 N N . PHE A 1 236 ? -7.934 36.5 13.836 1 94.12 236 PHE A N 1
ATOM 1824 C CA . PHE A 1 236 ? -7.191 35.938 12.703 1 94.12 236 PHE A CA 1
ATOM 1825 C C . PHE A 1 236 ? -8.117 35.188 11.758 1 94.12 236 PHE A C 1
ATOM 1827 O O . PHE A 1 236 ? -7.934 35.219 10.539 1 94.12 236 PHE A O 1
ATOM 1834 N N . ILE A 1 237 ? -9.156 34.531 12.195 1 93.06 237 ILE A N 1
ATOM 1835 C CA . ILE A 1 237 ? -9.984 33.656 11.367 1 93.06 237 ILE A CA 1
ATOM 1836 C C . ILE A 1 237 ? -10.977 34.5 10.562 1 93.06 237 ILE A C 1
ATOM 1838 O O . ILE A 1 237 ? -11.594 34 9.617 1 93.06 237 ILE A O 1
ATOM 1842 N N . TYR A 1 238 ? -11.258 35.719 11 1 91.06 238 TYR A N 1
ATOM 1843 C CA . TYR A 1 238 ? -11.984 36.719 10.227 1 91.06 238 TYR A CA 1
ATOM 1844 C C . TYR A 1 238 ? -13.328 36.188 9.766 1 91.06 238 TYR A C 1
ATOM 1846 O O . TYR A 1 238 ? -14.164 35.781 10.578 1 91.06 238 TYR A O 1
ATOM 1854 N N . LYS A 1 239 ? -13.461 35.969 8.344 1 86.44 239 LYS A N 1
ATOM 1855 C CA . LYS A 1 239 ? -14.75 35.562 7.773 1 86.44 239 LYS A CA 1
ATOM 1856 C C . LYS A 1 239 ? -15.125 34.156 8.188 1 86.44 239 LYS A C 1
ATOM 1858 O O . LYS A 1 239 ? -16.297 33.812 8.32 1 86.44 239 LYS A O 1
ATOM 1863 N N . ALA A 1 240 ? -14.117 33.406 8.445 1 92.25 240 ALA A N 1
ATOM 1864 C CA . ALA A 1 240 ? -14.383 32 8.805 1 92.25 240 ALA A CA 1
ATOM 1865 C C . ALA A 1 240 ? -14.938 31.891 10.219 1 92.25 240 ALA A C 1
ATOM 1867 O O . ALA A 1 240 ? -15.375 30.828 10.641 1 92.25 240 ALA A O 1
ATOM 1868 N N . ALA A 1 241 ? -14.992 32.969 10.93 1 92.94 241 ALA A N 1
ATOM 1869 C CA . ALA A 1 241 ? -15.516 33 12.297 1 92.94 241 ALA A CA 1
ATOM 1870 C C . ALA A 1 241 ? -16.984 32.594 12.328 1 92.94 241 ALA A C 1
ATOM 1872 O O . ALA A 1 241 ? -17.484 32.156 13.367 1 92.94 241 ALA A O 1
ATOM 1873 N N . ALA A 1 242 ? -17.641 32.719 11.266 1 91.12 242 ALA A N 1
ATOM 1874 C CA . ALA A 1 242 ? -19.047 32.344 11.164 1 91.12 242 ALA A CA 1
ATOM 1875 C C . ALA A 1 242 ? -19.234 30.844 11.445 1 91.12 242 ALA A C 1
ATOM 1877 O O . ALA A 1 242 ? -20.328 30.406 11.781 1 91.12 242 ALA A O 1
ATOM 1878 N N . GLN A 1 243 ? -18.125 30.125 11.352 1 89.88 243 GLN A N 1
ATOM 1879 C CA . GLN A 1 243 ? -18.172 28.672 11.5 1 89.88 243 GLN A CA 1
ATOM 1880 C C . GLN A 1 243 ? -18.125 28.281 12.977 1 89.88 243 GLN A C 1
ATOM 1882 O O . GLN A 1 243 ? -18.406 27.125 13.32 1 89.88 243 GLN A O 1
ATOM 1887 N N . ILE A 1 244 ? -17.75 29.172 13.844 1 91.12 244 ILE A N 1
ATOM 1888 C CA . ILE A 1 244 ? -17.609 28.781 15.234 1 91.12 244 ILE A CA 1
ATOM 1889 C C . ILE A 1 244 ? -18.781 29.344 16.047 1 91.12 244 ILE A C 1
ATOM 1891 O O . ILE A 1 244 ? -19.469 30.266 15.617 1 91.12 244 ILE A O 1
ATOM 1895 N N . GLN A 1 245 ? -19 28.844 17.156 1 83.12 245 GLN A N 1
ATOM 1896 C CA . GLN A 1 245 ? -20.125 29.188 18 1 83.12 245 GLN A CA 1
ATOM 1897 C C . GLN A 1 245 ? -19.844 30.469 18.797 1 83.12 245 GLN A C 1
ATOM 1899 O O . GLN A 1 245 ? -20.766 31.234 19.109 1 83.12 245 GLN A O 1
ATOM 1904 N N . GLN A 1 246 ? -18.672 30.766 19.031 1 84.81 246 GLN A N 1
ATOM 1905 C CA . GLN A 1 246 ? -18.281 31.906 19.859 1 84.81 246 GLN A CA 1
ATOM 1906 C C . GLN A 1 246 ? -18.312 33.188 19.047 1 84.81 246 GLN A C 1
ATOM 1908 O O . GLN A 1 246 ? -17.609 33.312 18.047 1 84.81 246 GLN A O 1
ATOM 1913 N N . LYS A 1 247 ? -19.016 34.094 19.516 1 88.88 247 LYS A N 1
ATOM 1914 C CA . LYS A 1 247 ? -19.047 35.406 18.859 1 88.88 247 LYS A CA 1
ATOM 1915 C C . LYS A 1 247 ? -17.906 36.281 19.344 1 88.88 247 LYS A C 1
ATOM 1917 O O . LYS A 1 247 ? -17.438 37.156 18.609 1 88.88 247 LYS A O 1
ATOM 1922 N N . TRP A 1 248 ? -17.547 36.094 20.594 1 93.88 248 TRP A N 1
ATOM 1923 C CA . TRP A 1 248 ? -16.469 36.875 21.219 1 93.88 248 TRP A CA 1
ATOM 1924 C C . TRP A 1 248 ? -15.375 35.938 21.734 1 93.88 248 TRP A C 1
ATOM 1926 O O . TRP A 1 248 ? -15.656 34.812 22.141 1 93.88 248 TRP A O 1
ATOM 1936 N N . VAL A 1 249 ? -14.227 36.406 21.672 1 95.12 249 VAL A N 1
ATOM 1937 C CA . VAL A 1 249 ? -13.109 35.719 22.312 1 95.12 249 VAL A CA 1
ATOM 1938 C C . VAL A 1 249 ? -12.508 36.594 23.406 1 95.12 249 VAL A C 1
ATOM 1940 O O . VAL A 1 249 ? -12.625 37.812 23.344 1 95.12 249 VAL A O 1
ATOM 1943 N N . LEU A 1 250 ? -11.977 36 24.406 1 95.38 250 LEU A N 1
ATOM 1944 C CA . LEU A 1 250 ? -11.273 36.719 25.469 1 95.38 250 LEU A CA 1
ATOM 1945 C C . LEU A 1 250 ? -9.82 36.969 25.078 1 95.38 250 LEU A C 1
ATOM 1947 O O . LEU A 1 250 ? -9.047 36.031 24.906 1 95.38 250 LEU A O 1
ATOM 1951 N N . VAL A 1 251 ? -9.398 38.188 24.984 1 95.75 251 VAL A N 1
ATOM 1952 C CA . VAL A 1 251 ? -8.07 38.531 24.516 1 95.75 251 VAL A CA 1
ATOM 1953 C C . VAL A 1 251 ? -7.086 38.531 25.672 1 95.75 251 VAL A C 1
ATOM 1955 O O . VAL A 1 251 ? -7.246 39.281 26.641 1 95.75 251 VAL A O 1
ATOM 1958 N N . LYS A 1 252 ? -6.105 37.719 25.578 1 93.06 252 LYS A N 1
ATOM 1959 C CA . LYS A 1 252 ? -5.09 37.625 26.625 1 93.06 252 LYS A CA 1
ATOM 1960 C C . LYS A 1 252 ? -3.844 38.438 26.25 1 93.06 252 LYS A C 1
ATOM 1962 O O . LYS A 1 252 ? -3.119 38.906 27.125 1 93.06 252 LYS A O 1
ATOM 1967 N N . LYS A 1 253 ? -3.572 38.469 24.984 1 92.88 253 LYS A N 1
ATOM 1968 C CA . LYS A 1 253 ? -2.467 39.219 24.406 1 92.88 253 LYS A CA 1
ATOM 1969 C C . LYS A 1 253 ? -2.783 39.688 22.984 1 92.88 253 LYS A C 1
ATOM 1971 O O . LYS A 1 253 ? -3.35 38.906 22.203 1 92.88 253 LYS A O 1
ATOM 1976 N N . HIS A 1 254 ? -2.475 40.906 22.688 1 94.12 254 HIS A N 1
ATOM 1977 C CA . HIS A 1 254 ? -2.697 41.406 21.328 1 94.12 254 HIS A CA 1
ATOM 1978 C C . HIS A 1 254 ? -1.68 42.469 20.984 1 94.12 254 HIS A C 1
ATOM 1980 O O . HIS A 1 254 ? -1.339 43.312 21.812 1 94.12 254 HIS A O 1
ATOM 1986 N N . ARG A 1 255 ? -1.289 42.562 19.797 1 91.31 255 ARG A N 1
ATOM 1987 C CA . ARG A 1 255 ? -0.219 43.438 19.344 1 91.31 255 ARG A CA 1
ATOM 1988 C C . ARG A 1 255 ? -0.616 44.906 19.5 1 91.31 255 ARG A C 1
ATOM 1990 O O . ARG A 1 255 ? 0.239 45.75 19.719 1 91.31 255 ARG A O 1
ATOM 1997 N N . ASN A 1 256 ? -1.894 45.281 19.406 1 91 256 ASN A N 1
ATOM 1998 C CA . ASN A 1 256 ? -2.357 46.656 19.469 1 91 256 ASN A CA 1
ATOM 1999 C C . ASN A 1 256 ? -2.604 47.125 20.891 1 91 256 ASN A C 1
ATOM 2001 O O . ASN A 1 256 ? -2.799 48.312 21.141 1 91 256 ASN A O 1
ATOM 2005 N N . LEU A 1 257 ? -2.66 46.188 21.781 1 91.94 257 LEU A N 1
ATOM 2006 C CA . LEU A 1 257 ? -2.918 46.562 23.172 1 91.94 257 LEU A CA 1
ATOM 2007 C C . LEU A 1 257 ? -1.635 47 23.859 1 91.94 257 LEU A C 1
ATOM 2009 O O . LEU A 1 257 ? -0.546 46.531 23.531 1 91.94 257 LEU A O 1
ATOM 2013 N N . PRO A 1 258 ? -1.853 47.938 24.75 1 87 258 PRO A N 1
ATOM 2014 C CA . PRO A 1 258 ? -0.656 48.312 25.5 1 87 258 PRO A CA 1
ATOM 2015 C C . PRO A 1 258 ? -0.136 47.188 26.391 1 87 258 PRO A C 1
ATOM 2017 O O . PRO A 1 258 ? -0.894 46.281 26.75 1 87 258 PRO A O 1
ATOM 2020 N N . GLN A 1 259 ? 1.132 47.25 26.641 1 86.81 259 GLN A N 1
ATOM 2021 C CA . GLN A 1 259 ? 1.709 46.281 27.578 1 86.81 259 GLN A CA 1
ATOM 2022 C C . GLN A 1 259 ? 1.141 46.469 28.984 1 86.81 259 GLN A C 1
ATOM 2024 O O . GLN A 1 259 ? 0.929 47.594 29.422 1 86.81 259 GLN A O 1
ATOM 2029 N N . PRO A 1 260 ? 0.832 45.406 29.594 1 88.38 260 PRO A N 1
ATOM 2030 C CA . PRO A 1 260 ? 0.375 45.562 30.969 1 88.38 260 PRO A CA 1
ATOM 2031 C C . PRO A 1 260 ? 1.404 46.219 31.875 1 88.38 260 PRO A C 1
ATOM 2033 O O . PRO A 1 260 ? 2.605 46.156 31.609 1 88.38 260 PRO A O 1
ATOM 2036 N N . ASP A 1 261 ? 0.934 46.812 32.844 1 86.38 261 ASP A N 1
ATOM 2037 C CA . ASP A 1 261 ? 1.841 47.438 33.812 1 86.38 261 ASP A CA 1
ATOM 2038 C C . ASP A 1 261 ? 2.492 46.406 34.719 1 86.38 261 ASP A C 1
ATOM 2040 O O . ASP A 1 261 ? 2.389 45.219 34.469 1 86.38 261 ASP A O 1
ATOM 2044 N N . ASN A 1 262 ? 3.295 46.812 35.625 1 87 262 ASN A N 1
ATOM 2045 C CA . ASN A 1 262 ? 4.07 45.938 36.5 1 87 262 ASN A CA 1
ATOM 2046 C C . ASN A 1 262 ? 3.166 45 37.312 1 87 262 ASN A C 1
ATOM 2048 O O . ASN A 1 262 ? 3.613 43.938 37.75 1 87 262 ASN A O 1
ATOM 2052 N N . GLU A 1 263 ? 1.91 45.438 37.406 1 84.62 263 GLU A N 1
ATOM 2053 C CA . GLU A 1 263 ? 0.954 44.625 38.125 1 84.62 263 GLU A CA 1
ATOM 2054 C C . GLU A 1 263 ? 0.137 43.75 37.188 1 84.62 263 GLU A C 1
ATOM 2056 O O . GLU A 1 263 ? -0.796 43.062 37.594 1 84.62 263 GLU A O 1
ATOM 2061 N N . GLY A 1 264 ? 0.485 43.844 35.875 1 86.06 264 GLY A N 1
ATOM 2062 C CA . GLY A 1 264 ? -0.188 43.062 34.875 1 86.06 264 GLY A CA 1
ATOM 2063 C C . GLY A 1 264 ? -1.512 43.656 34.438 1 86.06 264 GLY A C 1
ATOM 2064 O O . GLY A 1 264 ? -2.35 42.938 33.844 1 86.06 264 GLY A O 1
ATOM 2065 N N . LYS A 1 265 ? -1.674 44.875 34.719 1 88.69 265 LYS A N 1
ATOM 2066 C CA . LYS A 1 265 ? -2.965 45.5 34.438 1 88.69 265 LYS A CA 1
ATOM 2067 C C . LYS A 1 265 ? -2.898 46.344 33.188 1 88.69 265 LYS A C 1
ATOM 2069 O O . LYS A 1 265 ? -1.874 46.969 32.906 1 88.69 265 LYS A O 1
ATOM 2074 N N . ILE A 1 266 ? -3.951 46.25 32.469 1 92.75 266 ILE A N 1
ATOM 2075 C CA . ILE A 1 266 ? -4.129 47.125 31.297 1 92.75 266 ILE A CA 1
ATOM 2076 C C . ILE A 1 266 ? -5.191 48.156 31.594 1 92.75 266 ILE A C 1
ATOM 2078 O O . ILE A 1 266 ? -6.25 47.844 32.156 1 92.75 266 ILE A O 1
ATOM 2082 N N . THR A 1 267 ? -4.879 49.375 31.312 1 92.5 267 THR A N 1
ATOM 2083 C CA . THR A 1 267 ? -5.836 50.469 31.516 1 92.5 267 THR A CA 1
ATOM 2084 C C . THR A 1 267 ? -6.223 51.094 30.188 1 92.5 267 THR A C 1
ATOM 2086 O O . THR A 1 267 ? -5.422 51.125 29.25 1 92.5 267 THR A O 1
ATOM 2089 N N . ILE A 1 268 ? -7.406 51.594 30.156 1 92.56 268 ILE A N 1
ATOM 2090 C CA . ILE A 1 268 ? -7.91 52.219 28.938 1 92.56 268 ILE A CA 1
ATOM 2091 C C . ILE A 1 268 ? -8.586 53.562 29.281 1 92.56 268 ILE A C 1
ATOM 2093 O O . ILE A 1 268 ? -9.25 53.656 30.312 1 92.56 268 ILE A O 1
ATOM 2097 N N . PRO A 1 269 ? -8.352 54.562 28.531 1 90.62 269 PRO A N 1
ATOM 2098 C CA . PRO A 1 269 ? -9.086 55.812 28.75 1 90.62 269 PRO A CA 1
ATOM 2099 C C . PRO A 1 269 ? -10.578 55.656 28.484 1 90.62 269 PRO A C 1
ATOM 2101 O O . PRO A 1 269 ? -10.984 55.094 27.469 1 90.62 269 PRO A O 1
ATOM 2104 N N . LEU A 1 270 ? -11.359 56.188 29.328 1 91.19 270 LEU A N 1
ATOM 2105 C CA . LEU A 1 270 ? -12.805 56.094 29.188 1 91.19 270 LEU A CA 1
ATOM 2106 C C . LEU A 1 270 ? -13.289 56.781 27.938 1 91.19 270 LEU A C 1
ATOM 2108 O O . LEU A 1 270 ? -14.297 56.406 27.344 1 91.19 270 LEU A O 1
ATOM 2112 N N . ALA A 1 271 ? -12.539 57.75 27.531 1 86.19 271 ALA A N 1
ATOM 2113 C CA . ALA A 1 271 ? -12.906 58.531 26.359 1 86.19 271 ALA A CA 1
ATOM 2114 C C . ALA A 1 271 ? -12.852 57.688 25.094 1 86.19 271 ALA A C 1
ATOM 2116 O O . ALA A 1 271 ? -13.414 58.062 24.062 1 86.19 271 ALA A O 1
ATOM 2117 N N . GLU A 1 272 ? -12.188 56.594 25.188 1 89.56 272 GLU A N 1
ATOM 2118 C CA . GLU A 1 272 ? -12.031 55.719 24.031 1 89.56 272 GLU A CA 1
ATOM 2119 C C . GLU A 1 272 ? -13.109 54.625 23.984 1 89.56 272 GLU A C 1
ATOM 2121 O O . GLU A 1 272 ? -13.031 53.719 23.172 1 89.56 272 GLU A O 1
ATOM 2126 N N . LEU A 1 273 ? -14.039 54.781 24.828 1 91.81 273 LEU A N 1
ATOM 2127 C CA . LEU A 1 273 ? -15.117 53.781 24.906 1 91.81 273 LEU A CA 1
ATOM 2128 C C . LEU A 1 273 ? -16.422 54.375 24.359 1 91.81 273 LEU A C 1
ATOM 2130 O O . LEU A 1 273 ? -16.672 55.562 24.484 1 91.81 273 LEU A O 1
ATOM 2134 N N . SER A 1 274 ? -17.188 53.531 23.75 1 88.62 274 SER A N 1
ATOM 2135 C CA . SER A 1 274 ? -18.422 53.969 23.125 1 88.62 274 SER A CA 1
ATOM 2136 C C . SER A 1 274 ? -19.641 53.344 23.781 1 88.62 274 SER A C 1
ATOM 2138 O O . SER A 1 274 ? -19.984 53.656 24.922 1 88.62 274 SER A O 1
ATOM 2140 N N . ARG A 1 275 ? -20.234 52.344 23.109 1 88.62 275 ARG A N 1
ATOM 2141 C CA . ARG A 1 275 ? -21.516 51.781 23.516 1 88.62 275 ARG A CA 1
ATOM 2142 C C . ARG A 1 275 ? -21.312 50.719 24.609 1 88.62 275 ARG A C 1
ATOM 2144 O O . ARG A 1 275 ? -20.375 49.906 24.531 1 88.62 275 ARG A O 1
ATOM 2151 N N . GLN A 1 276 ? -22.141 50.781 25.625 1 91.31 276 GLN A N 1
ATOM 2152 C CA . GLN A 1 276 ? -22.156 49.719 26.641 1 91.31 276 GLN A CA 1
ATOM 2153 C C . GLN A 1 276 ? -22.812 48.469 26.125 1 91.31 276 GLN A C 1
ATOM 2155 O O . GLN A 1 276 ? -23.828 48.531 25.422 1 91.31 276 GLN A O 1
ATOM 2160 N N . LEU A 1 277 ? -22.156 47.344 26.406 1 92 277 LEU A N 1
ATOM 2161 C CA . LEU A 1 277 ? -22.734 46.062 26.109 1 92 277 LEU A CA 1
ATOM 2162 C C . LEU A 1 277 ? -23.391 45.469 27.359 1 92 277 LEU A C 1
ATOM 2164 O O . LEU A 1 277 ? -22.688 44.969 28.25 1 92 277 LEU A O 1
ATOM 2168 N N . LYS A 1 278 ? -24.625 45.5 27.406 1 85.56 278 LYS A N 1
ATOM 2169 C CA . LYS A 1 278 ? -25.344 45.031 28.594 1 85.56 278 LYS A CA 1
ATOM 2170 C C . LYS A 1 278 ? -25.469 43.531 28.609 1 85.56 278 LYS A C 1
ATOM 2172 O O . LYS A 1 278 ? -25.594 42.906 27.547 1 85.56 278 LYS A O 1
ATOM 2177 N N . THR A 1 279 ? -25.375 43.125 29.828 1 75.69 279 THR A N 1
ATOM 2178 C CA . THR A 1 279 ? -25.547 41.688 30.016 1 75.69 279 THR A CA 1
ATOM 2179 C C . THR A 1 279 ? -26.906 41.219 29.469 1 75.69 279 THR A C 1
ATOM 2181 O O . THR A 1 279 ? -27.922 41.844 29.719 1 75.69 279 THR A O 1
ATOM 2184 N N . GLY A 1 280 ? -26.938 40.219 28.594 1 66.5 280 GLY A N 1
ATOM 2185 C CA . GLY A 1 280 ? -28.172 39.75 28.016 1 66.5 280 GLY A CA 1
ATOM 2186 C C . GLY A 1 280 ? -28.375 40.156 26.578 1 66.5 280 GLY A C 1
ATOM 2187 O O . GLY A 1 280 ? -29.172 39.562 25.859 1 66.5 280 GLY A O 1
ATOM 2188 N N . ASP A 1 281 ? -27.641 41.219 26.266 1 74.06 281 ASP A N 1
ATOM 2189 C CA . ASP A 1 281 ? -27.688 41.625 24.859 1 74.06 281 ASP A CA 1
ATOM 2190 C C . ASP A 1 281 ? -27.125 40.531 23.969 1 74.06 281 ASP A C 1
ATOM 2192 O O . ASP A 1 281 ? -26.156 39.844 24.328 1 74.06 281 ASP A O 1
ATOM 2196 N N . ASP A 1 282 ? -27.812 40.312 22.875 1 68.12 282 ASP A N 1
ATOM 2197 C CA . ASP A 1 282 ? -27.406 39.281 21.922 1 68.12 282 ASP A CA 1
ATOM 2198 C C . ASP A 1 282 ? -25.969 39.469 21.453 1 68.12 282 ASP A C 1
ATOM 2200 O O . ASP A 1 282 ? -25.266 38.531 21.109 1 68.12 282 ASP A O 1
ATOM 2204 N N . ASP A 1 283 ? -25.516 40.656 21.609 1 81.38 283 ASP A N 1
ATOM 2205 C CA . ASP A 1 283 ? -24.219 40.969 21.047 1 81.38 283 ASP A CA 1
ATOM 2206 C C . ASP A 1 283 ? -23.156 41.125 22.141 1 81.38 283 ASP A C 1
ATOM 2208 O O . ASP A 1 283 ? -22.047 41.594 21.891 1 81.38 283 ASP A O 1
ATOM 2212 N N . ALA A 1 284 ? -23.531 40.75 23.406 1 85.5 284 ALA A N 1
ATOM 2213 C CA . ALA A 1 284 ? -22.562 40.875 24.5 1 85.5 284 ALA A CA 1
ATOM 2214 C C . ALA A 1 284 ? -21.797 39.562 24.688 1 85.5 284 ALA A C 1
ATOM 2216 O O . ALA A 1 284 ? -22.312 38.5 24.391 1 85.5 284 ALA A O 1
ATOM 2217 N N . PRO A 1 285 ? -20.516 39.688 25.156 1 87.88 285 PRO A N 1
ATOM 2218 C CA . PRO A 1 285 ? -19.766 38.469 25.453 1 87.88 285 PRO A CA 1
ATOM 2219 C C . PRO A 1 285 ? -20.406 37.625 26.547 1 87.88 285 PRO A C 1
ATOM 2221 O O . PRO A 1 285 ? -20.953 38.188 27.5 1 87.88 285 PRO A O 1
ATOM 2224 N N . ASN A 1 286 ? -20.438 36.281 26.297 1 73.31 286 ASN A N 1
ATOM 2225 C CA . ASN A 1 286 ? -20.969 35.344 27.297 1 73.31 286 ASN A CA 1
ATOM 2226 C C . ASN A 1 286 ? -19.938 35.062 28.391 1 73.31 286 ASN A C 1
ATOM 2228 O O . ASN A 1 286 ? -18.938 34.406 28.125 1 73.31 286 ASN A O 1
ATOM 2232 N N . THR A 1 287 ? -20.25 35.5 29.594 1 68 287 THR A N 1
ATOM 2233 C CA . THR A 1 287 ? -19.297 35.312 30.688 1 68 287 THR A CA 1
ATOM 2234 C C . THR A 1 287 ? -19.625 34.062 31.484 1 68 287 THR A C 1
ATOM 2236 O O . THR A 1 287 ? -18.875 33.688 32.406 1 68 287 THR A O 1
ATOM 2239 N N . GLU A 1 288 ? -20.656 33.375 31.125 1 65.31 288 GLU A N 1
ATOM 2240 C CA . GLU A 1 288 ? -21.078 32.188 31.891 1 65.31 288 GLU A CA 1
ATOM 2241 C C . GLU A 1 288 ? -20.25 30.969 31.516 1 65.31 288 GLU A C 1
ATOM 2243 O O . GLU A 1 288 ? -19.984 30.109 32.344 1 65.31 288 GLU A O 1
ATOM 2248 N N . ASN A 1 289 ? -19.859 30.844 30.266 1 74.5 289 ASN A N 1
ATOM 2249 C CA . ASN A 1 289 ? -19.078 29.703 29.797 1 74.5 289 ASN A CA 1
ATOM 2250 C C . ASN A 1 289 ? -17.594 30.047 29.703 1 74.5 289 ASN A C 1
ATOM 2252 O O . ASN A 1 289 ? -17.219 31.219 29.641 1 74.5 289 ASN A O 1
ATOM 2256 N N . THR A 1 290 ? -16.812 29.016 29.875 1 80.94 290 THR A N 1
ATOM 2257 C CA . THR A 1 290 ? -15.383 29.25 29.688 1 80.94 290 THR A CA 1
ATOM 2258 C C . THR A 1 290 ? -15.117 29.844 28.312 1 80.94 290 THR A C 1
ATOM 2260 O O . THR A 1 290 ? -15.461 29.25 27.281 1 80.94 290 THR A O 1
ATOM 2263 N N . PRO A 1 291 ? -14.664 30.984 28.328 1 89 291 PRO A N 1
ATOM 2264 C CA . PRO A 1 291 ? -14.477 31.641 27.031 1 89 291 PRO A CA 1
ATOM 2265 C C . PRO A 1 291 ? -13.289 31.094 26.25 1 89 291 PRO A C 1
ATOM 2267 O O . PRO A 1 291 ? -12.336 30.578 26.844 1 89 291 PRO A O 1
ATOM 2270 N N . LEU A 1 292 ? -13.391 31.125 24.969 1 93.25 292 LEU A N 1
ATOM 2271 C CA . LEU A 1 292 ? -12.25 30.891 24.078 1 93.25 292 LEU A CA 1
ATOM 2272 C C . LEU A 1 292 ? -11.266 32.062 24.156 1 93.25 292 LEU A C 1
ATOM 2274 O O . LEU A 1 292 ? -11.633 33.188 23.891 1 93.25 292 LEU A O 1
ATOM 2278 N N . CYS A 1 293 ? -10.07 31.797 24.594 1 95.19 293 CYS A N 1
ATOM 2279 C CA . CYS A 1 293 ? -9.039 32.812 24.703 1 95.19 293 CYS A CA 1
ATOM 2280 C C . CYS A 1 293 ? -8.344 33.031 23.375 1 95.19 293 CYS A C 1
ATOM 2282 O O . CYS A 1 293 ? -8.258 32.125 22.547 1 95.19 293 CYS A O 1
ATOM 2284 N N . TYR A 1 294 ? -7.824 34.219 23.172 1 96.19 294 TYR A N 1
ATOM 2285 C CA . TYR A 1 294 ? -7.156 34.594 21.938 1 96.19 294 TYR A CA 1
ATOM 2286 C C . TYR A 1 294 ? -5.887 35.406 22.219 1 96.19 294 TYR A C 1
ATOM 2288 O O . TYR A 1 294 ? -5.891 36.312 23.062 1 96.19 294 TYR A O 1
ATOM 2296 N N . GLU A 1 295 ? -4.816 35.031 21.656 1 96.31 295 GLU A N 1
ATOM 2297 C CA . GLU A 1 295 ? -3.559 35.781 21.688 1 96.31 295 GLU A CA 1
ATOM 2298 C C . GLU A 1 295 ? -3.023 36 20.281 1 96.31 295 GLU A C 1
ATOM 2300 O O . GLU A 1 295 ? -3.111 35.125 19.422 1 96.31 295 GLU A O 1
ATOM 2305 N N . GLU A 1 296 ? -2.584 37.125 20.031 1 94.75 296 GLU A N 1
ATOM 2306 C CA . GLU A 1 296 ? -1.956 37.5 18.766 1 94.75 296 GLU A CA 1
ATOM 2307 C C . GLU A 1 296 ? -0.701 38.312 19 1 94.75 296 GLU A C 1
ATOM 2309 O O . GLU A 1 296 ? -0.771 39.406 19.562 1 94.75 296 GLU A O 1
ATOM 2314 N N . VAL A 1 297 ? 0.411 37.844 18.547 1 89.75 297 VAL A N 1
ATOM 2315 C CA . VAL A 1 297 ? 1.692 38.469 18.812 1 89.75 297 VAL A CA 1
ATOM 2316 C C . VAL A 1 297 ? 2.139 39.281 17.594 1 89.75 297 VAL A C 1
ATOM 2318 O O . VAL A 1 297 ? 2.719 40.344 17.734 1 89.75 297 VAL A O 1
ATOM 2321 N N . ASP A 1 298 ? 1.999 38.719 16.484 1 88.88 298 ASP A N 1
ATOM 2322 C CA . ASP A 1 298 ? 2.312 39.344 15.211 1 88.88 298 ASP A CA 1
ATOM 2323 C C . ASP A 1 298 ? 1.398 38.812 14.102 1 88.88 298 ASP A C 1
ATOM 2325 O O . ASP A 1 298 ? 0.344 38.25 14.383 1 88.88 298 ASP A O 1
ATOM 2329 N N . ASN A 1 299 ? 1.776 39.125 12.914 1 83.81 299 ASN A N 1
ATOM 2330 C CA . ASN A 1 299 ? 0.898 38.812 11.789 1 83.81 299 ASN A CA 1
ATOM 2331 C C . ASN A 1 299 ? 0.856 37.312 11.492 1 83.81 299 ASN A C 1
ATOM 2333 O O . ASN A 1 299 ? -0.028 36.844 10.781 1 83.81 299 ASN A O 1
ATOM 2337 N N . TYR A 1 300 ? 1.753 36.625 12.141 1 88.06 300 TYR A N 1
ATOM 2338 C CA . TYR A 1 300 ? 1.87 35.219 11.75 1 88.06 300 TYR A CA 1
ATOM 2339 C C . TYR A 1 300 ? 1.666 34.312 12.945 1 88.06 300 TYR A C 1
ATOM 2341 O O . TYR A 1 300 ? 1.635 33.062 12.797 1 88.06 300 TYR A O 1
ATOM 2349 N N . THR A 1 301 ? 1.493 34.906 14.086 1 94.06 301 THR A N 1
ATOM 2350 C CA . THR A 1 301 ? 1.469 34.094 15.297 1 94.06 301 THR A CA 1
ATOM 2351 C C . THR A 1 301 ? 0.225 34.406 16.125 1 94.06 301 THR A C 1
ATOM 2353 O O . THR A 1 301 ? 0.033 35.531 16.562 1 94.06 301 THR A O 1
ATOM 2356 N N . CYS A 1 302 ? -0.575 33.531 16.297 1 96.38 302 CYS A N 1
ATOM 2357 C CA . CYS A 1 302 ? -1.76 33.688 17.141 1 96.38 302 CYS A CA 1
ATOM 2358 C C . CYS A 1 302 ? -2.162 32.375 17.766 1 96.38 302 CYS A C 1
ATOM 2360 O O . CYS A 1 302 ? -1.664 31.312 17.359 1 96.38 302 CYS A O 1
ATOM 2362 N N . SER A 1 303 ? -2.994 32.375 18.734 1 97.31 303 SER A N 1
ATOM 2363 C CA . SER A 1 303 ? -3.473 31.156 19.391 1 97.31 303 SER A CA 1
ATOM 2364 C C . SER A 1 303 ? -4.906 31.312 19.891 1 97.31 303 SER A C 1
ATOM 2366 O O . SER A 1 303 ? -5.332 32.438 20.203 1 97.31 303 SER A O 1
ATOM 2368 N N . TYR A 1 304 ? -5.68 30.391 19.781 1 96.69 304 TYR A N 1
ATOM 2369 C CA . TYR A 1 304 ? -7 30.203 20.375 1 96.69 304 TYR A CA 1
ATOM 2370 C C . TYR A 1 304 ? -6.992 29.062 21.375 1 96.69 304 TYR A C 1
ATOM 2372 O O . TYR A 1 304 ? -6.648 27.922 21.016 1 96.69 304 TYR A O 1
ATOM 2380 N N . TYR A 1 305 ? -7.312 29.281 22.609 1 94.94 305 TYR A N 1
ATOM 2381 C CA . TYR A 1 305 ? -7.227 28.203 23.594 1 94.94 305 TYR A CA 1
ATOM 2382 C C . TYR A 1 305 ? -8.18 28.438 24.766 1 94.94 305 TYR A C 1
ATOM 2384 O O . TYR A 1 305 ? -8.789 29.516 24.859 1 94.94 305 TYR A O 1
ATOM 2392 N N . TYR A 1 306 ? -8.359 27.453 25.547 1 90.31 306 TYR A N 1
ATOM 2393 C CA . TYR A 1 306 ? -9.133 27.531 26.781 1 90.31 306 TYR A CA 1
ATOM 2394 C C . TYR A 1 306 ? -8.211 27.484 28 1 90.31 306 TYR A C 1
ATOM 2396 O O . TYR A 1 306 ? -7.242 26.719 28.016 1 90.31 306 TYR A O 1
ATOM 2404 N N . GLU A 1 307 ? -8.461 28.406 28.859 1 82.12 307 GLU A N 1
ATOM 2405 C CA . GLU A 1 307 ? -7.676 28.344 30.094 1 82.12 307 GLU A CA 1
ATOM 2406 C C . GLU A 1 307 ? -7.918 27.047 30.844 1 82.12 307 GLU A C 1
ATOM 2408 O O . GLU A 1 307 ? -9.047 26.547 30.891 1 82.12 307 GLU A O 1
ATOM 2413 N N . ARG A 1 308 ? -6.785 26.281 31.078 1 68.44 308 ARG A N 1
ATOM 2414 C CA . ARG A 1 308 ? -6.84 24.953 31.672 1 68.44 308 ARG A CA 1
ATOM 2415 C C . ARG A 1 308 ? -6.824 25.016 33.188 1 68.44 308 ARG A C 1
ATOM 2417 O O . ARG A 1 308 ? -6.227 25.922 33.781 1 68.44 308 ARG A O 1
ATOM 2424 N N . GLY A 1 309 ? -7.754 24.219 33.719 1 58.44 309 GLY A N 1
ATOM 2425 C CA . GLY A 1 309 ? -7.656 24 35.156 1 58.44 309 GLY A CA 1
ATOM 2426 C C . GLY A 1 309 ? -6.434 23.188 35.531 1 58.44 309 GLY A C 1
ATOM 2427 O O . GLY A 1 309 ? -5.414 23.219 34.844 1 58.44 309 GLY A O 1
ATOM 2428 N N . LYS A 1 310 ? -6.445 22.531 36.625 1 56.53 310 LYS A N 1
ATOM 2429 C CA . LYS A 1 310 ? -5.359 21.75 37.219 1 56.53 310 LYS A CA 1
ATOM 2430 C C . LYS A 1 310 ? -5.012 20.547 36.344 1 56.53 310 LYS A C 1
ATOM 2432 O O . LYS A 1 310 ? -5.898 19.906 35.75 1 56.53 310 LYS A O 1
ATOM 2437 N N . GLN A 1 311 ? -3.771 20.453 36.062 1 60.78 311 GLN A N 1
ATOM 2438 C CA . GLN A 1 311 ? -3.225 19.359 35.281 1 60.78 311 GLN A CA 1
ATOM 2439 C C . GLN A 1 311 ? -3.574 18 35.906 1 60.78 311 GLN A C 1
ATOM 2441 O O . GLN A 1 311 ? -3.488 17.844 37.125 1 60.78 311 GLN A O 1
ATOM 2446 N N . VAL A 1 312 ? -4.355 17.188 35.156 1 58.16 312 VAL A N 1
ATOM 2447 C CA . VAL A 1 312 ? -4.574 15.836 35.656 1 58.16 312 VAL A CA 1
ATOM 2448 C C . VAL A 1 312 ? -3.434 14.922 35.219 1 58.16 312 VAL A C 1
ATOM 2450 O O . VAL A 1 312 ? -2.98 15 34.062 1 58.16 312 VAL A O 1
ATOM 2453 N N . ARG A 1 313 ? -2.576 14.484 36.281 1 51.06 313 ARG A N 1
ATOM 2454 C CA . ARG A 1 313 ? -1.449 13.602 36 1 51.06 313 ARG A CA 1
ATOM 2455 C C . ARG A 1 313 ? -1.869 12.461 35.062 1 51.06 313 ARG A C 1
ATOM 2457 O O . ARG A 1 313 ? -2.838 11.758 35.344 1 51.06 313 ARG A O 1
ATOM 2464 N N . TRP A 1 314 ? -1.72 12.578 33.781 1 56 314 TRP A N 1
ATOM 2465 C CA . TRP A 1 314 ? -1.913 11.406 32.906 1 56 314 TRP A CA 1
ATOM 2466 C C . TRP A 1 314 ? -0.575 10.844 32.469 1 56 314 TRP A C 1
ATOM 2468 O O . TRP A 1 314 ? 0.282 11.586 31.969 1 56 314 TRP A O 1
ATOM 2478 N N . ALA A 1 315 ? 0.054 9.977 33.375 1 51.75 315 ALA A N 1
ATOM 2479 C CA . ALA A 1 315 ? 1.281 9.391 32.844 1 51.75 315 ALA A CA 1
ATOM 2480 C C . ALA A 1 315 ? 0.975 8.18 31.969 1 51.75 315 ALA A C 1
ATOM 2482 O O . ALA A 1 315 ? 0.219 7.293 32.375 1 51.75 315 ALA A O 1
ATOM 2483 N N . PRO A 1 316 ? 1.278 8.344 30.703 1 53.72 316 PRO A N 1
ATOM 2484 C CA . PRO A 1 316 ? 1.138 7.094 29.953 1 53.72 316 PRO A CA 1
ATOM 2485 C C . PRO A 1 316 ? 1.813 5.914 30.641 1 53.72 316 PRO A C 1
ATOM 2487 O O . PRO A 1 316 ? 2.811 6.094 31.344 1 53.72 316 PRO A O 1
ATOM 2490 N N . LYS A 1 317 ? 1.299 4.898 30.812 1 47.78 317 LYS A N 1
ATOM 2491 C CA . LYS A 1 317 ? 1.949 3.73 31.406 1 47.78 317 LYS A CA 1
ATOM 2492 C C . LYS A 1 317 ? 3.311 3.479 30.766 1 47.78 317 LYS A C 1
ATOM 2494 O O . LYS A 1 317 ? 3.469 3.633 29.547 1 47.78 317 LYS A O 1
ATOM 2499 N N . MET A 1 318 ? 4.488 3.494 31.594 1 43.59 318 MET A N 1
ATOM 2500 C CA . MET A 1 318 ? 5.895 3.314 31.25 1 43.59 318 MET A CA 1
ATOM 2501 C C . MET A 1 318 ? 6.051 2.379 30.062 1 43.59 318 MET A C 1
ATOM 2503 O O . MET A 1 318 ? 6.953 2.555 29.25 1 43.59 318 MET A O 1
ATOM 2507 N N . ASN A 1 319 ? 5.703 1.164 30.234 1 45.34 319 ASN A N 1
ATOM 2508 C CA . ASN A 1 319 ? 6.027 0.09 29.297 1 45.34 319 ASN A CA 1
ATOM 2509 C C . ASN A 1 319 ? 5.312 0.271 27.969 1 45.34 319 ASN A C 1
ATOM 2511 O O . ASN A 1 319 ? 5.086 -0.7 27.25 1 45.34 319 ASN A O 1
ATOM 2515 N N . SER A 1 320 ? 4.863 1.576 27.797 1 56.75 320 SER A N 1
ATOM 2516 C CA . SER A 1 320 ? 3.814 1.736 26.797 1 56.75 320 SER A CA 1
ATOM 2517 C C . SER A 1 320 ? 4.406 1.988 25.406 1 56.75 320 SER A C 1
ATOM 2519 O O . SER A 1 320 ? 5.48 2.58 25.281 1 56.75 320 SER A O 1
ATOM 2521 N N . LYS A 1 321 ? 4.074 1.272 24.438 1 74.94 321 LYS A N 1
ATOM 2522 C CA . LYS A 1 321 ? 4.305 1.425 23 1 74.94 321 LYS A CA 1
ATOM 2523 C C . LYS A 1 321 ? 4.184 2.885 22.578 1 74.94 321 LYS A C 1
ATOM 2525 O O . LYS A 1 321 ? 3.426 3.65 23.172 1 74.94 321 LYS A O 1
ATOM 2530 N N . ALA A 1 322 ? 5.363 3.467 21.906 1 89.94 322 ALA A N 1
ATOM 2531 C CA . ALA A 1 322 ? 5.316 4.812 21.344 1 89.94 322 ALA A CA 1
ATOM 2532 C C . ALA A 1 322 ? 3.912 5.152 20.844 1 89.94 322 ALA A C 1
ATOM 2534 O O . ALA A 1 322 ? 3.24 4.32 20.234 1 89.94 322 ALA A O 1
ATOM 2535 N N . PRO A 1 323 ? 3.381 6.336 21.391 1 93.12 323 PRO A N 1
ATOM 2536 C CA . PRO A 1 323 ? 2.033 6.711 20.953 1 93.12 323 PRO A CA 1
ATOM 2537 C C . PRO A 1 323 ? 1.904 6.793 19.438 1 93.12 323 PRO A C 1
ATOM 2539 O O . PRO A 1 323 ? 2.836 7.23 18.766 1 93.12 323 PRO A O 1
ATOM 2542 N N . LEU A 1 324 ? 0.75 6.441 18.938 1 94.75 324 LEU A N 1
ATOM 2543 C CA . LEU A 1 324 ? 0.553 6.254 17.5 1 94.75 324 LEU A CA 1
ATOM 2544 C C . LEU A 1 324 ? 0.218 7.578 16.812 1 94.75 324 LEU A C 1
ATOM 2546 O O . LEU A 1 324 ? -0.564 8.375 17.344 1 94.75 324 LEU A O 1
ATOM 2550 N N . ALA A 1 325 ? 0.881 7.762 15.703 1 96.81 325 ALA A N 1
ATOM 2551 C CA . ALA A 1 325 ? 0.625 8.945 14.883 1 96.81 325 ALA A CA 1
ATOM 2552 C C . ALA A 1 325 ? 0.39 8.562 13.422 1 96.81 325 ALA A C 1
ATOM 2554 O O . ALA A 1 325 ? 0.727 7.449 13.008 1 96.81 325 ALA A O 1
ATOM 2555 N N . MET A 1 326 ? -0.244 9.445 12.695 1 97.94 326 MET A N 1
ATOM 2556 C CA . MET A 1 326 ? -0.488 9.328 11.258 1 97.94 326 MET A CA 1
ATOM 2557 C C . MET A 1 326 ? 0.075 10.531 10.508 1 97.94 326 MET A C 1
ATOM 2559 O O . MET A 1 326 ? -0.057 11.664 10.969 1 97.94 326 MET A O 1
ATOM 2563 N N . ASP A 1 327 ? 0.779 10.258 9.453 1 98.56 327 ASP A N 1
ATOM 2564 C CA . ASP A 1 327 ? 1.354 11.297 8.602 1 98.56 327 ASP A CA 1
ATOM 2565 C C . ASP A 1 327 ? 0.627 11.375 7.262 1 98.56 327 ASP A C 1
ATOM 2567 O O . ASP A 1 327 ? 0.839 10.539 6.383 1 98.56 327 ASP A O 1
ATOM 2571 N N . LEU A 1 328 ? -0.233 12.391 7.098 1 98.25 328 LEU A N 1
ATOM 2572 C CA . LEU A 1 328 ? -0.959 12.617 5.852 1 98.25 328 LEU A CA 1
ATOM 2573 C C . LEU A 1 328 ? -0.138 13.469 4.891 1 98.25 328 LEU A C 1
ATOM 2575 O O . LEU A 1 328 ? 0.456 14.469 5.293 1 98.25 328 LEU A O 1
ATOM 2579 N N . PHE A 1 329 ? -0.123 13.133 3.59 1 97.69 329 PHE A N 1
ATOM 2580 C CA . PHE A 1 329 ? 0.753 13.766 2.611 1 97.69 329 PHE A CA 1
ATOM 2581 C C . PHE A 1 329 ? 2.215 13.609 3.012 1 97.69 329 PHE A C 1
ATOM 2583 O O . PHE A 1 329 ? 2.957 14.594 3.074 1 97.69 329 PHE A O 1
ATOM 2590 N N . ALA A 1 330 ? 2.621 12.367 3.246 1 98.12 330 ALA A N 1
ATOM 2591 C CA . ALA A 1 330 ? 3.873 12.078 3.938 1 98.12 330 ALA A CA 1
ATOM 2592 C C . ALA A 1 330 ? 5.074 12.383 3.049 1 98.12 330 ALA A C 1
ATOM 2594 O O . ALA A 1 330 ? 6.188 12.578 3.543 1 98.12 330 ALA A O 1
ATOM 2595 N N . GLY A 1 331 ? 4.855 12.445 1.69 1 97.12 331 GLY A N 1
ATOM 2596 C CA . GLY A 1 331 ? 6.004 12.586 0.81 1 97.12 331 GLY A CA 1
ATOM 2597 C C . GLY A 1 331 ? 7.07 11.531 1.033 1 97.12 331 GLY A C 1
ATOM 2598 O O . GLY A 1 331 ? 6.754 10.352 1.201 1 97.12 331 GLY A O 1
ATOM 2599 N N . ALA A 1 332 ? 8.297 11.961 0.984 1 97.12 332 ALA A N 1
ATOM 2600 C CA . ALA A 1 332 ? 9.398 11.023 1.187 1 97.12 332 ALA A CA 1
ATOM 2601 C C . ALA A 1 332 ? 9.539 10.648 2.66 1 97.12 332 ALA A C 1
ATOM 2603 O O . ALA A 1 332 ? 10.219 9.68 2.998 1 97.12 332 ALA A O 1
ATOM 2604 N N . GLY A 1 333 ? 8.914 11.445 3.549 1 98.25 333 GLY A N 1
ATOM 2605 C CA . GLY A 1 333 ? 8.906 11.047 4.949 1 98.25 333 GLY A CA 1
ATOM 2606 C C . GLY A 1 333 ? 9.766 11.938 5.828 1 98.25 333 GLY A C 1
ATOM 2607 O O . GLY A 1 333 ? 10.188 11.523 6.91 1 98.25 333 GLY A O 1
ATOM 2608 N N . GLY A 1 334 ? 10.078 13.172 5.379 1 98.44 334 GLY A N 1
ATOM 2609 C CA . GLY A 1 334 ? 10.812 14.078 6.242 1 98.44 334 GLY A CA 1
ATOM 2610 C C . GLY A 1 334 ? 10.109 14.336 7.566 1 98.44 334 GLY A C 1
ATOM 2611 O O . GLY A 1 334 ? 10.734 14.242 8.625 1 98.44 334 GLY A O 1
ATOM 2612 N N . ALA A 1 335 ? 8.82 14.688 7.492 1 98.62 335 ALA A N 1
ATOM 2613 C CA . ALA A 1 335 ? 8.031 14.891 8.703 1 98.62 335 ALA A CA 1
ATOM 2614 C C . ALA A 1 335 ? 7.93 13.609 9.516 1 98.62 335 ALA A C 1
ATOM 2616 O O . ALA A 1 335 ? 8.078 13.633 10.742 1 98.62 335 ALA A O 1
ATOM 2617 N N . SER A 1 336 ? 7.695 12.477 8.844 1 98.31 336 SER A N 1
ATOM 2618 C CA . SER A 1 336 ? 7.594 11.18 9.516 1 98.31 336 SER A CA 1
ATOM 2619 C C . SER A 1 336 ? 8.859 10.867 10.312 1 98.31 336 SER A C 1
ATOM 2621 O O . SER A 1 336 ? 8.781 10.438 11.469 1 98.31 336 SER A O 1
ATOM 2623 N N . LEU A 1 337 ? 9.992 11.062 9.672 1 98.25 337 LEU A N 1
ATOM 2624 C CA . LEU A 1 337 ? 11.266 10.758 10.32 1 98.25 337 LEU A CA 1
ATOM 2625 C C . LEU A 1 337 ? 11.484 11.664 11.531 1 98.25 337 LEU A C 1
ATOM 2627 O O . LEU A 1 337 ? 11.891 11.188 12.594 1 98.25 337 LEU A O 1
ATOM 2631 N N . GLY A 1 338 ? 11.242 12.977 11.352 1 98.62 338 GLY A N 1
ATOM 2632 C CA . GLY A 1 338 ? 11.359 13.898 12.469 1 98.62 338 GLY A CA 1
ATOM 2633 C C . GLY A 1 338 ? 10.445 13.555 13.625 1 98.62 338 GLY A C 1
ATOM 2634 O O . GLY A 1 338 ? 10.859 13.586 14.781 1 98.62 338 GLY A O 1
ATOM 2635 N N . MET A 1 339 ? 9.188 13.227 13.375 1 98.12 339 MET A N 1
ATOM 2636 C CA . MET A 1 339 ? 8.227 12.852 14.414 1 98.12 339 MET A CA 1
ATOM 2637 C C . MET A 1 339 ? 8.664 11.57 15.125 1 98.12 339 MET A C 1
ATOM 2639 O O . MET A 1 339 ? 8.5 11.445 16.344 1 98.12 339 MET A O 1
ATOM 2643 N N . GLN A 1 340 ? 9.164 10.617 14.336 1 97.12 340 GLN A N 1
ATOM 2644 C CA . GLN A 1 340 ? 9.688 9.398 14.938 1 97.12 340 GLN A CA 1
ATOM 2645 C C . GLN A 1 340 ? 10.828 9.711 15.898 1 97.12 340 GLN A C 1
ATOM 2647 O O . GLN A 1 340 ? 10.906 9.125 16.984 1 97.12 340 GLN A O 1
ATOM 2652 N N . GLN A 1 341 ? 11.719 10.562 15.516 1 97.44 341 GLN A N 1
ATOM 2653 C CA . GLN A 1 341 ? 12.836 10.961 16.359 1 97.44 341 GLN A CA 1
ATOM 2654 C C . GLN A 1 341 ? 12.359 11.672 17.609 1 97.44 341 GLN A C 1
ATOM 2656 O O . GLN A 1 341 ? 13.055 11.695 18.625 1 97.44 341 GLN A O 1
ATOM 2661 N N . ALA A 1 342 ? 11.188 12.281 17.531 1 97.75 342 ALA A N 1
ATOM 2662 C CA . ALA A 1 342 ? 10.594 12.969 18.688 1 97.75 342 ALA A CA 1
ATOM 2663 C C . ALA A 1 342 ? 9.898 11.977 19.609 1 97.75 342 ALA A C 1
ATOM 2665 O O . ALA A 1 342 ? 9.367 12.359 20.656 1 97.75 342 ALA A O 1
ATOM 2666 N N . GLY A 1 343 ? 9.797 10.703 19.188 1 95.94 343 GLY A N 1
ATOM 2667 C CA . GLY A 1 343 ? 9.266 9.672 20.062 1 95.94 343 GLY A CA 1
ATOM 2668 C C . GLY A 1 343 ? 7.91 9.164 19.641 1 95.94 343 GLY A C 1
ATOM 2669 O O . GLY A 1 343 ? 7.301 8.336 20.328 1 95.94 343 GLY A O 1
ATOM 2670 N N . TRP A 1 344 ? 7.367 9.547 18.531 1 96.31 344 TRP A N 1
ATOM 2671 C CA . TRP A 1 344 ? 6.086 9.078 18.016 1 96.31 344 TRP A CA 1
ATOM 2672 C C . TRP A 1 344 ? 6.254 7.789 17.219 1 96.31 344 TRP A C 1
ATOM 2674 O O . TRP A 1 344 ? 7.273 7.598 16.547 1 96.31 344 TRP A O 1
ATOM 2684 N N . ASN A 1 345 ? 5.324 6.859 17.312 1 96.19 345 ASN A N 1
ATOM 2685 C CA . ASN A 1 345 ? 5.195 5.766 16.359 1 96.19 345 ASN A CA 1
ATOM 2686 C C . ASN A 1 345 ? 4.34 6.164 15.156 1 96.19 345 ASN A C 1
ATOM 2688 O O . ASN A 1 345 ? 3.119 6.008 15.188 1 96.19 345 ASN A O 1
ATOM 2692 N N . VAL A 1 346 ? 5.02 6.637 14.164 1 96.62 346 VAL A N 1
ATOM 2693 C CA . VAL A 1 346 ? 4.285 7.039 12.969 1 96.62 346 VAL A CA 1
ATOM 2694 C C . VAL A 1 346 ? 3.939 5.805 12.133 1 96.62 346 VAL A C 1
ATOM 2696 O O . VAL A 1 346 ? 4.48 5.617 11.039 1 96.62 346 VAL A O 1
ATOM 2699 N N . LYS A 1 347 ? 2.965 5.109 12.57 1 94.69 347 LYS A N 1
ATOM 2700 C CA . LYS A 1 347 ? 2.613 3.805 12.016 1 94.69 347 LYS A CA 1
ATOM 2701 C C . LYS A 1 347 ? 1.957 3.949 10.648 1 94.69 347 LYS A C 1
ATOM 2703 O O . LYS A 1 347 ? 2.219 3.156 9.742 1 94.69 347 LYS A O 1
ATOM 2708 N N . TYR A 1 348 ? 1.079 4.941 10.492 1 96 348 TYR A N 1
ATOM 2709 C CA . TYR A 1 348 ? 0.3 5.094 9.266 1 96 348 TYR A CA 1
ATOM 2710 C C . TYR A 1 348 ? 0.782 6.293 8.461 1 96 348 TYR A C 1
ATOM 2712 O O . TYR A 1 348 ? 0.971 7.383 9.008 1 96 348 TYR A O 1
ATOM 2720 N N . LYS A 1 349 ? 1.062 6.09 7.211 1 97.38 349 LYS A N 1
ATOM 2721 C CA . LYS A 1 349 ? 1.496 7.133 6.289 1 97.38 349 LYS A CA 1
ATOM 2722 C C . LYS A 1 349 ? 0.672 7.113 5.004 1 97.38 349 LYS A C 1
ATOM 2724 O O . LYS A 1 349 ? 0.385 6.043 4.461 1 97.38 349 LYS A O 1
ATOM 2729 N N . LEU A 1 350 ? 0.19 8.227 4.586 1 97.81 350 LEU A N 1
ATOM 2730 C CA . LEU A 1 350 ? -0.563 8.383 3.344 1 97.81 350 LEU A CA 1
ATOM 2731 C C . LEU A 1 350 ? 0.228 9.188 2.322 1 97.81 350 LEU A C 1
ATOM 2733 O O . LEU A 1 350 ? 0.641 10.32 2.602 1 97.81 350 LEU A O 1
ATOM 2737 N N . GLU A 1 351 ? 0.491 8.625 1.22 1 97.44 351 GLU A N 1
ATOM 2738 C CA . GLU A 1 351 ? 1.224 9.281 0.143 1 97.44 351 GLU A CA 1
ATOM 2739 C C . GLU A 1 351 ? 0.748 8.797 -1.225 1 97.44 351 GLU A C 1
ATOM 2741 O O . GLU A 1 351 ? 0.783 7.602 -1.512 1 97.44 351 GLU A O 1
ATOM 2746 N N . TRP A 1 352 ? 0.353 9.719 -2.104 1 94.5 352 TRP A N 1
ATOM 2747 C CA . TRP A 1 352 ? -0.228 9.344 -3.387 1 94.5 352 TRP A CA 1
ATOM 2748 C C . TRP A 1 352 ? 0.861 9.086 -4.422 1 94.5 352 TRP A C 1
ATOM 2750 O O . TRP A 1 352 ? 0.658 8.328 -5.371 1 94.5 352 TRP A O 1
ATOM 2760 N N . ASN A 1 353 ? 2.018 9.828 -4.324 1 95.75 353 ASN A N 1
ATOM 2761 C CA . ASN A 1 353 ? 3.1 9.648 -5.289 1 95.75 353 ASN A CA 1
ATOM 2762 C C . ASN A 1 353 ? 3.748 8.273 -5.156 1 95.75 353 ASN A C 1
ATOM 2764 O O . ASN A 1 353 ? 4.262 7.922 -4.094 1 95.75 353 ASN A O 1
ATOM 2768 N N . LYS A 1 354 ? 3.82 7.508 -6.207 1 94.5 354 LYS A N 1
ATOM 2769 C CA . LYS A 1 354 ? 4.273 6.121 -6.199 1 94.5 354 LYS A CA 1
ATOM 2770 C C . LYS A 1 354 ? 5.738 6.02 -5.785 1 94.5 354 LYS A C 1
ATOM 2772 O O . LYS A 1 354 ? 6.109 5.152 -4.996 1 94.5 354 LYS A O 1
ATOM 2777 N N . LYS A 1 355 ? 6.602 6.891 -6.328 1 96.06 355 LYS A N 1
ATOM 2778 C CA . LYS A 1 355 ? 8.031 6.848 -6.02 1 96.06 355 LYS A CA 1
ATOM 2779 C C . LYS A 1 355 ? 8.281 7.199 -4.555 1 96.06 355 LYS A C 1
ATOM 2781 O O . LYS A 1 355 ? 9.102 6.559 -3.891 1 96.06 355 LYS A O 1
ATOM 2786 N N . ALA A 1 356 ? 7.562 8.18 -4.039 1 97.44 356 ALA A N 1
ATOM 2787 C CA . ALA A 1 356 ? 7.703 8.578 -2.637 1 97.44 356 ALA A CA 1
ATOM 2788 C C . ALA A 1 356 ? 7.207 7.473 -1.707 1 97.44 356 ALA A C 1
ATOM 2790 O O . ALA A 1 356 ? 7.781 7.246 -0.638 1 97.44 356 ALA A O 1
ATOM 2791 N N . ALA A 1 357 ? 6.117 6.812 -2.123 1 96.44 357 ALA A N 1
ATOM 2792 C CA . ALA A 1 357 ? 5.602 5.699 -1.329 1 96.44 357 ALA A CA 1
ATOM 2793 C C . ALA A 1 357 ? 6.637 4.586 -1.203 1 96.44 357 ALA A C 1
ATOM 2795 O O . ALA A 1 357 ? 6.789 3.992 -0.135 1 96.44 357 ALA A O 1
ATOM 2796 N N . VAL A 1 358 ? 7.344 4.277 -2.279 1 94.38 358 VAL A N 1
ATOM 2797 C CA . VAL A 1 358 ? 8.398 3.27 -2.25 1 94.38 358 VAL A CA 1
ATOM 2798 C C . VAL A 1 358 ? 9.508 3.713 -1.301 1 94.38 358 VAL A C 1
ATOM 2800 O O . VAL A 1 358 ? 10.047 2.9 -0.54 1 94.38 358 VAL A O 1
ATOM 2803 N N . THR A 1 359 ? 9.867 5.016 -1.356 1 96.25 359 THR A N 1
ATOM 2804 C CA . THR A 1 359 ? 10.859 5.578 -0.446 1 96.25 359 THR A CA 1
ATOM 2805 C C . THR A 1 359 ? 10.453 5.348 1.007 1 96.25 359 THR A C 1
ATOM 2807 O O . THR A 1 359 ? 11.281 4.965 1.836 1 96.25 359 THR A O 1
ATOM 2810 N N . LEU A 1 360 ? 9.172 5.559 1.296 1 96.75 360 LEU A N 1
ATOM 2811 C CA . LEU A 1 360 ? 8.664 5.324 2.643 1 96.75 360 LEU A CA 1
ATOM 2812 C C . LEU A 1 360 ? 8.812 3.859 3.031 1 96.75 360 LEU A C 1
ATOM 2814 O O . LEU A 1 360 ? 9.305 3.545 4.117 1 96.75 360 LEU A O 1
ATOM 2818 N N . ARG A 1 361 ? 8.414 2.941 2.143 1 94.12 361 ARG A N 1
ATOM 2819 C CA . ARG A 1 361 ? 8.453 1.51 2.428 1 94.12 361 ARG A CA 1
ATOM 2820 C C . ARG A 1 361 ? 9.891 1.044 2.666 1 94.12 361 ARG A C 1
ATOM 2822 O O . ARG A 1 361 ? 10.125 0.129 3.457 1 94.12 361 ARG A O 1
ATOM 2829 N N . CYS A 1 362 ? 10.844 1.69 2.039 1 92.25 362 CYS A N 1
ATOM 2830 C CA . CYS A 1 362 ? 12.242 1.301 2.113 1 92.25 362 CYS A CA 1
ATOM 2831 C C . CYS A 1 362 ? 12.875 1.774 3.418 1 92.25 362 CYS A C 1
ATOM 2833 O O . CYS A 1 362 ? 13.758 1.111 3.963 1 92.25 362 CYS A O 1
ATOM 2835 N N . ASN A 1 363 ? 12.422 2.904 3.979 1 94.5 363 ASN A N 1
ATOM 2836 C CA . ASN A 1 363 ? 13.18 3.561 5.039 1 94.5 363 ASN A CA 1
ATOM 2837 C C . ASN A 1 363 ? 12.516 3.373 6.398 1 94.5 363 ASN A C 1
ATOM 2839 O O . ASN A 1 363 ? 13.141 3.615 7.434 1 94.5 363 ASN A O 1
ATOM 2843 N N . PHE A 1 364 ? 11.266 2.998 6.465 1 93.19 364 PHE A N 1
ATOM 2844 C CA . PHE A 1 364 ? 10.578 2.918 7.746 1 93.19 364 PHE A CA 1
ATOM 2845 C C . PHE A 1 364 ? 10.328 1.467 8.133 1 93.19 364 PHE A C 1
ATOM 2847 O O . PHE A 1 364 ? 10.438 0.567 7.297 1 93.19 364 PHE A O 1
ATOM 2854 N N . LYS A 1 365 ? 9.93 1.179 9.289 1 82.25 365 LYS A N 1
ATOM 2855 C CA . LYS A 1 365 ? 9.906 -0.137 9.922 1 82.25 365 LYS A CA 1
ATOM 2856 C C . LYS A 1 365 ? 8.836 -1.029 9.305 1 82.25 365 LYS A C 1
ATOM 2858 O O . LYS A 1 365 ? 7.91 -0.539 8.656 1 82.25 365 LYS A O 1
ATOM 2863 N N . GLU A 1 366 ? 8.992 -2.236 9.656 1 76.38 366 GLU A N 1
ATOM 2864 C CA . GLU A 1 366 ? 8.133 -3.275 9.102 1 76.38 366 GLU A CA 1
ATOM 2865 C C . GLU A 1 366 ? 6.688 -3.104 9.57 1 76.38 366 GLU A C 1
ATOM 2867 O O . GLU A 1 366 ? 5.75 -3.484 8.867 1 76.38 366 GLU A O 1
ATOM 2872 N N . ASP A 1 367 ? 6.543 -2.455 10.672 1 82.19 367 ASP A N 1
ATOM 2873 C CA . ASP A 1 367 ? 5.176 -2.34 11.172 1 82.19 367 ASP A CA 1
ATOM 2874 C C . ASP A 1 367 ? 4.48 -1.112 10.594 1 82.19 367 ASP A C 1
ATOM 2876 O O . ASP A 1 367 ? 3.301 -0.874 10.875 1 82.19 367 ASP A O 1
ATOM 2880 N N . ALA A 1 368 ? 5.191 -0.341 9.797 1 90.75 368 ALA A N 1
ATOM 2881 C CA . ALA A 1 368 ? 4.578 0.819 9.148 1 90.75 368 ALA A CA 1
ATOM 2882 C C . ALA A 1 368 ? 3.596 0.39 8.062 1 90.75 368 ALA A C 1
ATOM 2884 O O . ALA A 1 368 ? 3.82 -0.607 7.375 1 90.75 368 ALA A O 1
ATOM 2885 N N . THR A 1 369 ? 2.49 1.052 7.973 1 92.75 369 THR A N 1
ATOM 2886 C CA . THR A 1 369 ? 1.511 0.85 6.91 1 92.75 369 THR A CA 1
ATOM 2887 C C . THR A 1 369 ? 1.455 2.064 5.988 1 92.75 369 THR A C 1
ATOM 2889 O O . THR A 1 369 ? 1.143 3.172 6.43 1 92.75 369 THR A O 1
ATOM 2892 N N . ILE A 1 370 ? 1.826 1.867 4.746 1 95 370 ILE A N 1
ATOM 2893 C CA . ILE A 1 370 ? 1.835 2.949 3.766 1 95 370 ILE A CA 1
ATOM 2894 C C . ILE A 1 370 ? 0.619 2.824 2.85 1 95 370 ILE A C 1
ATOM 2896 O O . ILE A 1 370 ? 0.456 1.819 2.156 1 95 370 ILE A O 1
ATOM 2900 N N . PHE A 1 371 ? -0.276 3.748 2.928 1 95.38 371 PHE A N 1
ATOM 2901 C CA . PHE A 1 371 ? -1.387 3.844 1.987 1 95.38 371 PHE A CA 1
ATOM 2902 C C . PHE A 1 371 ? -0.992 4.664 0.766 1 95.38 371 PHE A C 1
ATOM 2904 O O . PHE A 1 371 ? -0.783 5.875 0.866 1 95.38 371 PHE A O 1
ATOM 29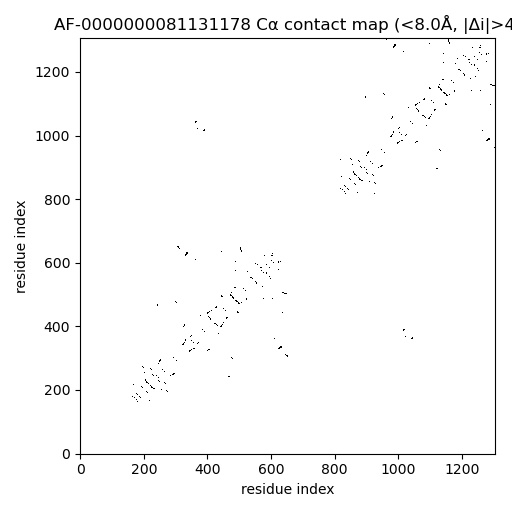11 N N . GLN A 1 372 ? -0.847 4.027 -0.348 1 95.19 372 GLN A N 1
ATOM 2912 C CA . GLN A 1 372 ? -0.504 4.703 -1.595 1 95.19 372 GLN A CA 1
ATOM 2913 C C . GLN A 1 372 ? -1.756 5.211 -2.307 1 95.19 372 GLN A C 1
ATOM 2915 O O . GLN A 1 372 ? -2.16 4.66 -3.332 1 95.19 372 GLN A O 1
ATOM 2920 N N . ASP A 1 373 ? -2.383 6.305 -1.798 1 93.62 373 ASP A N 1
ATOM 2921 C CA . ASP A 1 373 ? -3.641 6.863 -2.281 1 93.62 373 ASP A CA 1
ATOM 2922 C C . ASP A 1 373 ? -3.693 8.375 -2.062 1 93.62 373 ASP A C 1
ATOM 2924 O O . ASP A 1 373 ? -2.881 8.922 -1.316 1 93.62 373 ASP A O 1
ATOM 2928 N N . ASP A 1 374 ? -4.574 8.984 -2.789 1 92.38 374 ASP A N 1
ATOM 2929 C CA . ASP A 1 374 ? -4.898 10.352 -2.406 1 92.38 374 ASP A CA 1
ATOM 2930 C C . ASP A 1 374 ? -5.824 10.383 -1.193 1 92.38 374 ASP A C 1
ATOM 2932 O O . ASP A 1 374 ? -6.469 9.383 -0.875 1 92.38 374 ASP A O 1
ATOM 2936 N N . ILE A 1 375 ? -5.859 11.469 -0.502 1 95.06 375 ILE A N 1
ATOM 2937 C CA . ILE A 1 375 ? -6.527 11.57 0.792 1 95.06 375 ILE A CA 1
ATOM 2938 C C . ILE A 1 375 ? -8.031 11.375 0.616 1 95.06 375 ILE A C 1
ATOM 2940 O O . ILE A 1 375 ? -8.703 10.836 1.501 1 95.06 375 ILE A O 1
ATOM 2944 N N . GLU A 1 376 ? -8.633 11.789 -0.505 1 92.75 376 GLU A N 1
ATOM 2945 C CA . GLU A 1 376 ? -10.055 11.602 -0.747 1 92.75 376 GLU A CA 1
ATOM 2946 C C . GLU A 1 376 ? -10.414 10.125 -0.839 1 92.75 376 GLU A C 1
ATOM 2948 O O . GLU A 1 376 ? -11.398 9.68 -0.244 1 92.75 376 GLU A O 1
ATOM 2953 N N . VAL A 1 377 ? -9.586 9.438 -1.579 1 91.25 377 VAL A N 1
ATOM 2954 C CA . VAL A 1 377 ? -9.797 7.996 -1.72 1 91.25 377 VAL A CA 1
ATOM 2955 C C . VAL A 1 377 ? -9.602 7.312 -0.369 1 91.25 377 VAL A C 1
ATOM 2957 O O . VAL A 1 377 ? -10.375 6.418 -0.005 1 91.25 377 VAL A O 1
ATOM 2960 N N . PHE A 1 378 ? -8.594 7.711 0.332 1 94.75 378 PHE A N 1
ATOM 2961 C CA . PHE A 1 378 ? -8.312 7.152 1.649 1 94.75 378 PHE A CA 1
ATOM 2962 C C . PHE A 1 378 ? -9.523 7.305 2.57 1 94.75 378 PHE A C 1
ATOM 2964 O O . PHE A 1 378 ? -9.906 6.352 3.25 1 94.75 378 PHE A O 1
ATOM 2971 N N . LEU A 1 379 ? -10.141 8.484 2.609 1 94.56 379 LEU A N 1
ATOM 2972 C CA . LEU A 1 379 ? -11.305 8.719 3.457 1 94.56 379 LEU A CA 1
ATOM 2973 C C . LEU A 1 379 ? -12.492 7.875 3.006 1 94.56 379 LEU A C 1
ATOM 2975 O O . LEU A 1 379 ? -13.266 7.391 3.834 1 94.56 379 LEU A O 1
ATOM 2979 N N . GLN A 1 380 ? -12.641 7.695 1.708 1 92.44 380 GLN A N 1
ATOM 2980 C CA . GLN A 1 380 ? -13.68 6.82 1.185 1 92.44 380 GLN A CA 1
ATOM 2981 C C . GLN A 1 380 ? -13.477 5.383 1.643 1 92.44 380 GLN A C 1
ATOM 2983 O O . GLN A 1 380 ? -14.438 4.688 1.983 1 92.44 380 GLN A O 1
ATOM 2988 N N . GLU A 1 381 ? -12.219 4.977 1.582 1 91.38 381 GLU A N 1
ATOM 2989 C CA . GLU A 1 381 ? -11.883 3.631 2.041 1 91.38 381 GLU A CA 1
ATOM 2990 C C . GLU A 1 381 ? -12.258 3.439 3.508 1 91.38 381 GLU A C 1
ATOM 2992 O O . GLU A 1 381 ? -12.758 2.381 3.893 1 91.38 381 GLU A O 1
ATOM 2997 N N . LEU A 1 382 ? -11.922 4.426 4.297 1 91.38 382 LEU A N 1
ATOM 2998 C CA . LEU A 1 382 ? -12.219 4.344 5.723 1 91.38 382 LEU A CA 1
ATOM 2999 C C . LEU A 1 382 ? -13.719 4.184 5.957 1 91.38 382 LEU A C 1
ATOM 3001 O O . LEU A 1 382 ? -14.133 3.393 6.805 1 91.38 382 LEU A O 1
ATOM 3005 N N . LYS A 1 383 ? -14.484 4.922 5.227 1 87.94 383 LYS A N 1
ATOM 3006 C CA . LYS A 1 383 ? -15.938 4.828 5.336 1 87.94 383 LYS A CA 1
ATOM 3007 C C . LYS A 1 383 ? -16.438 3.461 4.875 1 87.94 383 LYS A C 1
ATOM 3009 O O . LYS A 1 383 ? -17.312 2.875 5.5 1 87.94 383 LYS A O 1
ATOM 3014 N N . PHE A 1 384 ? -15.867 2.965 3.832 1 88.19 384 PHE A N 1
ATOM 3015 C CA . PHE A 1 384 ? -16.25 1.691 3.23 1 88.19 384 PHE A CA 1
ATOM 3016 C C . PHE A 1 384 ? -15.93 0.533 4.168 1 88.19 384 PHE A C 1
ATOM 3018 O O . PHE A 1 384 ? -16.688 -0.431 4.25 1 88.19 384 PHE A O 1
ATOM 3025 N N . CYS A 1 385 ? -14.789 0.679 4.863 1 86.56 385 CYS A N 1
ATOM 3026 C CA . CYS A 1 385 ? -14.312 -0.424 5.695 1 86.56 385 CYS A CA 1
ATOM 3027 C C . CYS A 1 385 ? -14.727 -0.231 7.148 1 86.56 385 CYS A C 1
ATOM 3029 O O . CYS A 1 385 ? -14.266 -0.952 8.031 1 86.56 385 CYS A O 1
ATOM 3031 N N . LYS A 1 386 ? -15.555 0.693 7.484 1 80.12 386 LYS A N 1
ATOM 3032 C CA . LYS A 1 386 ? -15.867 1.112 8.852 1 80.12 386 LYS A CA 1
ATOM 3033 C C . LYS A 1 386 ? -16.375 -0.06 9.68 1 80.12 386 LYS A C 1
ATOM 3035 O O . LYS A 1 386 ? -16.062 -0.182 10.859 1 80.12 386 LYS A O 1
ATOM 3040 N N . ASP A 1 387 ? -17.062 -0.974 9.047 1 73.94 387 ASP A N 1
ATOM 3041 C CA . ASP A 1 387 ? -17.719 -2.035 9.805 1 73.94 387 ASP A CA 1
ATOM 3042 C C . ASP A 1 387 ? -16.859 -3.297 9.836 1 73.94 387 ASP A C 1
ATOM 3044 O O . ASP A 1 387 ? -17.25 -4.309 10.422 1 73.94 387 ASP A O 1
ATOM 3048 N N . LYS A 1 388 ? -15.672 -3.107 9.289 1 75.25 388 LYS A N 1
ATOM 3049 C CA . LYS A 1 388 ? -14.812 -4.293 9.266 1 75.25 388 LYS A CA 1
ATOM 3050 C C . LYS A 1 388 ? -13.875 -4.324 10.461 1 75.25 388 LYS A C 1
ATOM 3052 O O . LYS A 1 388 ? -13.172 -3.348 10.727 1 75.25 388 LYS A O 1
ATOM 3057 N N . LYS A 1 389 ? -13.945 -5.367 11.18 1 64.81 389 LYS A N 1
ATOM 3058 C CA . LYS A 1 389 ? -13.141 -5.512 12.391 1 64.81 389 LYS A CA 1
ATOM 3059 C C . LYS A 1 389 ? -11.688 -5.832 12.039 1 64.81 389 LYS A C 1
ATOM 3061 O O . LYS A 1 389 ? -10.773 -5.484 12.789 1 64.81 389 LYS A O 1
ATOM 3066 N N . ILE A 1 390 ? -11.469 -6.484 10.906 1 67.12 390 ILE A N 1
ATOM 3067 C CA . ILE A 1 390 ? -10.148 -7.023 10.594 1 67.12 390 ILE A CA 1
ATOM 3068 C C . ILE A 1 390 ? -9.523 -6.238 9.445 1 67.12 390 ILE A C 1
ATOM 3070 O O . ILE A 1 390 ? -8.414 -6.539 9.008 1 67.12 390 ILE A O 1
ATOM 3074 N N . SER A 1 391 ? -9.477 -4.922 9.523 1 73.69 391 SER A N 1
ATOM 3075 C CA . SER A 1 391 ? -8.953 -4.184 8.375 1 73.69 391 SER A CA 1
ATOM 3076 C C . SER A 1 391 ? -7.574 -3.609 8.68 1 73.69 391 SER A C 1
ATOM 3078 O O . SER A 1 391 ? -7.207 -3.436 9.836 1 73.69 391 SER A O 1
ATOM 3080 N N . ILE A 1 392 ? -6.793 -3.365 7.609 1 83.5 392 ILE A N 1
ATOM 3081 C CA . ILE A 1 392 ? -5.469 -2.75 7.676 1 83.5 392 ILE A CA 1
ATOM 3082 C C . ILE A 1 392 ? -5.605 -1.286 8.094 1 83.5 392 ILE A C 1
ATOM 3084 O O . ILE A 1 392 ? -4.637 -0.673 8.547 1 83.5 392 ILE A O 1
ATOM 3088 N N . HIS A 1 393 ? -6.809 -0.768 8.031 1 86.12 393 HIS A N 1
ATOM 3089 C CA . HIS A 1 393 ? -7.055 0.647 8.281 1 86.12 393 HIS A CA 1
ATOM 3090 C C . HIS A 1 393 ? -7.027 0.951 9.773 1 86.12 393 HIS A C 1
ATOM 3092 O O . HIS A 1 393 ? -7.406 0.109 10.594 1 86.12 393 HIS A O 1
ATOM 3098 N N . PRO A 1 394 ? -6.574 2.158 10.102 1 87.69 394 PRO A N 1
ATOM 3099 C CA . PRO A 1 394 ? -6.559 2.549 11.508 1 87.69 394 PRO A CA 1
ATOM 3100 C C . PRO A 1 394 ? -7.961 2.773 12.078 1 87.69 394 PRO A C 1
ATOM 3102 O O . PRO A 1 394 ? -8.852 3.238 11.359 1 87.69 394 PRO A O 1
ATOM 3105 N N . THR A 1 395 ? -8.062 2.508 13.32 1 85.25 395 THR A N 1
ATOM 3106 C CA . THR A 1 395 ? -9.297 2.852 14.023 1 85.25 395 THR A CA 1
ATOM 3107 C C . THR A 1 395 ? -9.219 4.266 14.594 1 85.25 395 THR A C 1
ATOM 3109 O O . THR A 1 395 ? -8.125 4.777 14.852 1 85.25 395 THR A O 1
ATOM 3112 N N . THR A 1 396 ? -10.305 4.906 14.758 1 84.19 396 THR A N 1
ATOM 3113 C CA . THR A 1 396 ? -10.375 6.293 15.211 1 84.19 396 THR A CA 1
ATOM 3114 C C . THR A 1 396 ? -9.75 6.441 16.594 1 84.19 396 THR A C 1
ATOM 3116 O O . THR A 1 396 ? -9.109 7.453 16.891 1 84.19 396 THR A O 1
ATOM 3119 N N . SER A 1 397 ? -9.797 5.504 17.375 1 83.62 397 SER A N 1
ATOM 3120 C CA . SER A 1 397 ? -9.359 5.637 18.766 1 83.62 397 SER A CA 1
ATOM 3121 C C . SER A 1 397 ? -7.863 5.395 18.891 1 83.62 397 SER A C 1
ATOM 3123 O O . SER A 1 397 ? -7.254 5.785 19.891 1 83.62 397 SER A O 1
ATOM 3125 N N . GLU A 1 398 ? -7.316 4.879 17.844 1 88.06 398 GLU A N 1
ATOM 3126 C CA . GLU A 1 398 ? -5.918 4.492 18 1 88.06 398 GLU A CA 1
ATOM 3127 C C . GLU A 1 398 ? -4.98 5.637 17.625 1 88.06 398 GLU A C 1
ATOM 3129 O O . GLU A 1 398 ? -3.834 5.684 18.078 1 88.06 398 GLU A O 1
ATOM 3134 N N . ILE A 1 399 ? -5.441 6.578 16.859 1 93.5 399 ILE A N 1
ATOM 3135 C CA . ILE A 1 399 ? -4.598 7.66 16.359 1 93.5 399 ILE A CA 1
ATOM 3136 C C . ILE A 1 399 ? -4.602 8.82 17.359 1 93.5 399 ILE A C 1
ATOM 3138 O O . ILE A 1 399 ? -5.617 9.5 17.531 1 93.5 399 ILE A O 1
ATOM 3142 N N . LEU A 1 400 ? -3.451 9.094 17.938 1 94.81 400 LEU A N 1
ATOM 3143 C CA . LEU A 1 400 ? -3.355 10.141 18.938 1 94.81 400 LEU A CA 1
ATOM 3144 C C . LEU A 1 400 ? -2.91 11.461 18.312 1 94.81 400 LEU A C 1
ATOM 3146 O O . LEU A 1 400 ? -3.25 12.539 18.797 1 94.81 400 LEU A O 1
ATOM 3150 N N . HIS A 1 401 ? -2.154 11.375 17.266 1 97.56 401 HIS A N 1
ATOM 3151 C CA . HIS A 1 401 ? -1.618 12.555 16.594 1 97.56 401 HIS A CA 1
ATOM 3152 C C . HIS A 1 401 ? -1.696 12.406 15.078 1 97.56 401 HIS A C 1
ATOM 3154 O O . HIS A 1 401 ? -1.353 11.359 14.531 1 97.56 401 HIS A O 1
ATOM 3160 N N . ILE A 1 402 ? -2.252 13.422 14.414 1 98.62 402 ILE A N 1
ATOM 3161 C CA . ILE A 1 402 ? -2.217 13.484 12.953 1 98.62 402 ILE A CA 1
ATOM 3162 C C . ILE A 1 402 ? -1.372 14.68 12.508 1 98.62 402 ILE A C 1
ATOM 3164 O O . ILE A 1 402 ? -1.619 15.812 12.93 1 98.62 402 ILE A O 1
ATOM 3168 N N . HIS A 1 403 ? -0.37 14.414 11.766 1 98.81 403 HIS A N 1
ATOM 3169 C CA . HIS A 1 403 ? 0.37 15.453 11.062 1 98.81 403 HIS A CA 1
ATOM 3170 C C . HIS A 1 403 ? -0.018 15.508 9.594 1 98.81 403 HIS A C 1
ATOM 3172 O O . HIS A 1 403 ? -0.269 14.477 8.969 1 98.81 403 HIS A O 1
ATOM 3178 N N . GLY A 1 404 ? -0.09 16.688 9.047 1 98.25 404 GLY A N 1
ATOM 3179 C CA . GLY A 1 404 ? -0.346 16.844 7.621 1 98.25 404 GLY A CA 1
ATOM 3180 C C . GLY A 1 404 ? 0.534 17.891 6.961 1 98.25 404 GLY A C 1
ATOM 3181 O O . GLY A 1 404 ? 0.816 18.938 7.555 1 98.25 404 GLY A O 1
ATOM 3182 N N . SER A 1 405 ? 0.989 17.594 5.77 1 97.12 405 SER A N 1
ATOM 3183 C CA . SER A 1 405 ? 1.716 18.547 4.926 1 97.12 405 SER A CA 1
ATOM 3184 C C . SER A 1 405 ? 1.06 18.672 3.555 1 97.12 405 SER A C 1
ATOM 3186 O O . SER A 1 405 ? 1.667 18.344 2.535 1 97.12 405 SER A O 1
ATOM 3188 N N . PRO A 1 406 ? -0.139 19.203 3.488 1 94.19 406 PRO A N 1
ATOM 3189 C CA . PRO A 1 406 ? -0.862 19.297 2.219 1 94.19 406 PRO A CA 1
ATOM 3190 C C . PRO A 1 406 ? -0.095 20.078 1.155 1 94.19 406 PRO A C 1
ATOM 3192 O O . PRO A 1 406 ? 0.771 20.891 1.487 1 94.19 406 PRO A O 1
ATOM 3195 N N . PRO A 1 407 ? -0.441 19.766 -0.125 1 86.31 407 PRO A N 1
ATOM 3196 C CA . PRO A 1 407 ? 0.29 20.422 -1.216 1 86.31 407 PRO A CA 1
ATOM 3197 C C . PRO A 1 407 ? 0.049 21.922 -1.273 1 86.31 407 PRO A C 1
ATOM 3199 O O . PRO A 1 407 ? -1.041 22.391 -0.935 1 86.31 407 PRO A O 1
ATOM 3202 N N . CYS A 1 408 ? 1.087 22.625 -1.574 1 68.06 408 CYS A N 1
ATOM 3203 C CA . CYS A 1 408 ? 1.119 24.078 -1.49 1 68.06 408 CYS A CA 1
ATOM 3204 C C . CYS A 1 408 ? 1.195 24.703 -2.877 1 68.06 408 CYS A C 1
ATOM 3206 O O . CYS A 1 408 ? 1.326 25.922 -3.008 1 68.06 408 CYS A O 1
ATOM 3208 N N . GLN A 1 409 ? 1.281 23.922 -3.947 1 57.34 409 GLN A N 1
ATOM 3209 C CA . GLN A 1 409 ? 1.738 24.453 -5.227 1 57.34 409 GLN A CA 1
ATOM 3210 C C . GLN A 1 409 ? 0.858 25.609 -5.688 1 57.34 409 GLN A C 1
ATOM 3212 O O . GLN A 1 409 ? 1.319 26.5 -6.41 1 57.34 409 GLN A O 1
ATOM 3217 N N . GLY A 1 410 ? -0.405 25.656 -5.27 1 51.41 410 GLY A N 1
ATOM 3218 C CA . GLY A 1 410 ? -1.193 26.797 -5.719 1 51.41 410 GLY A CA 1
ATOM 3219 C C . GLY A 1 410 ? -0.967 28.031 -4.883 1 51.41 410 GLY A C 1
ATOM 3220 O O . GLY A 1 410 ? -1.368 29.141 -5.277 1 51.41 410 GLY A O 1
ATOM 3221 N N . VAL A 1 411 ? -0.16 27.906 -3.719 1 49 411 VAL A N 1
ATOM 3222 C CA . VAL A 1 411 ? -0.044 29.016 -2.77 1 49 411 VAL A CA 1
ATOM 3223 C C . VAL A 1 411 ? 1.416 29.438 -2.654 1 49 411 VAL A C 1
ATOM 3225 O O . VAL A 1 411 ? 1.718 30.484 -2.062 1 49 411 VAL A O 1
ATOM 3228 N N . SER A 1 412 ? 2.369 28.578 -3.244 1 47.16 412 SER A N 1
ATOM 3229 C CA . SER A 1 412 ? 3.779 28.891 -3.039 1 47.16 412 SER A CA 1
ATOM 3230 C C . SER A 1 412 ? 4.176 30.156 -3.791 1 47.16 412 SER A C 1
ATOM 3232 O O . SER A 1 412 ? 3.789 30.344 -4.945 1 47.16 412 SER A O 1
ATOM 3234 N N . SER A 1 413 ? 4.707 31.094 -3.018 1 46.09 413 SER A N 1
ATOM 3235 C CA . SER A 1 413 ? 5.223 32.312 -3.635 1 46.09 413 SER A CA 1
ATOM 3236 C C . SER A 1 413 ? 6.098 32 -4.84 1 46.09 413 SER A C 1
ATOM 3238 O O . SER A 1 413 ? 6.246 32.812 -5.746 1 46.09 413 SER A O 1
ATOM 3240 N N . ALA A 1 414 ? 6.641 30.719 -4.773 1 43.75 414 ALA A N 1
ATOM 3241 C CA . ALA A 1 414 ? 7.531 30.344 -5.871 1 43.75 414 ALA A CA 1
ATOM 3242 C C . ALA A 1 414 ? 6.734 29.922 -7.098 1 43.75 414 ALA A C 1
ATOM 3244 O O . ALA A 1 414 ? 7.266 29.875 -8.211 1 43.75 414 ALA A O 1
ATOM 3245 N N . ASN A 1 415 ? 5.469 29.469 -6.785 1 45.75 415 ASN A N 1
ATOM 3246 C CA . ASN A 1 415 ? 4.625 29.078 -7.906 1 45.75 415 ASN A CA 1
ATOM 3247 C C . ASN A 1 415 ? 3.85 30.266 -8.477 1 45.75 415 ASN A C 1
ATOM 3249 O O . ASN A 1 415 ? 2.896 30.734 -7.855 1 45.75 415 ASN A O 1
ATOM 3253 N N . THR A 1 416 ? 4.301 30.859 -9.43 1 42.69 416 THR A N 1
ATOM 3254 C CA . THR A 1 416 ? 3.713 32 -10.109 1 42.69 416 THR A CA 1
ATOM 3255 C C . THR A 1 416 ? 2.537 31.578 -10.984 1 42.69 416 THR A C 1
ATOM 3257 O O . THR A 1 416 ? 1.88 32.438 -11.602 1 42.69 416 THR A O 1
ATOM 3260 N N . SER A 1 417 ? 2.34 30.234 -11.156 1 42.19 417 SER A N 1
ATOM 3261 C CA . SER A 1 417 ? 1.348 29.922 -12.18 1 42.19 417 SER A CA 1
ATOM 3262 C C . SER A 1 417 ? -0.033 29.719 -11.562 1 42.19 417 SER A C 1
ATOM 3264 O O . SER A 1 417 ? -0.217 28.844 -10.711 1 42.19 417 SER A O 1
ATOM 3266 N N . GLY A 1 418 ? -0.699 30.547 -11.227 1 46.94 418 GLY A N 1
ATOM 3267 C CA . GLY A 1 418 ? -2.121 30.672 -10.945 1 46.94 418 GLY A CA 1
ATOM 3268 C C . GLY A 1 418 ? -2.973 29.703 -11.75 1 46.94 418 GLY A C 1
ATOM 3269 O O . GLY A 1 418 ? -2.494 29.094 -12.711 1 46.94 418 GLY A O 1
ATOM 3270 N N . GLY A 1 419 ? -4.051 28.609 -11.281 1 50.66 419 GLY A N 1
ATOM 3271 C CA . GLY A 1 419 ? -4.938 27.828 -12.133 1 50.66 419 GLY A CA 1
ATOM 3272 C C . GLY A 1 419 ? -5.535 26.625 -11.438 1 50.66 419 GLY A C 1
ATOM 3273 O O . GLY A 1 419 ? -5.578 26.578 -10.203 1 50.66 419 GLY A O 1
ATOM 3274 N N . ALA A 1 420 ? -5.977 25.688 -12.266 1 44.62 420 ALA A N 1
ATOM 3275 C CA . ALA A 1 420 ? -6.664 24.453 -11.945 1 44.62 420 ALA A CA 1
ATOM 3276 C C . ALA A 1 420 ? -5.922 23.672 -10.859 1 44.62 420 ALA A C 1
ATOM 3278 O O . ALA A 1 420 ? -6.543 23.047 -10 1 44.62 420 ALA A O 1
ATOM 3279 N N . CYS A 1 421 ? -4.676 23.906 -10.695 1 51.16 421 CYS A N 1
ATOM 3280 C CA . CYS A 1 421 ? -3.857 23.219 -9.703 1 51.16 421 CYS A CA 1
ATOM 3281 C C . CYS A 1 421 ? -4.059 23.828 -8.32 1 51.16 421 CYS A C 1
ATOM 3283 O O . CYS A 1 421 ? -4.043 23.109 -7.312 1 51.16 421 CYS A O 1
ATOM 3285 N N . ASP A 1 422 ? -4.477 25.078 -8.305 1 61.41 422 ASP A N 1
ATOM 3286 C CA . ASP A 1 422 ? -4.691 25.75 -7.031 1 61.41 422 ASP A CA 1
ATOM 3287 C C . ASP A 1 422 ? -5.949 25.234 -6.336 1 61.41 422 ASP A C 1
ATOM 3289 O O . ASP A 1 422 ? -5.949 25.016 -5.125 1 61.41 422 ASP A O 1
ATOM 3293 N N . ASN A 1 423 ? -6.941 24.969 -7.168 1 63.97 423 ASN A N 1
ATOM 3294 C CA . ASN A 1 423 ? -8.195 24.484 -6.609 1 63.97 423 ASN A CA 1
ATOM 3295 C C . ASN A 1 423 ? -8.031 23.078 -6.023 1 63.97 423 ASN A C 1
ATOM 3297 O O . ASN A 1 423 ? -8.594 22.781 -4.969 1 63.97 423 ASN A O 1
ATOM 3301 N N . GLN A 1 424 ? -7.258 22.312 -6.699 1 68.75 424 GLN A N 1
ATOM 3302 C CA . GLN A 1 424 ? -7.039 20.953 -6.223 1 68.75 424 GLN A CA 1
ATOM 3303 C C . GLN A 1 424 ? -6.25 20.938 -4.918 1 68.75 424 GLN A C 1
ATOM 3305 O O . GLN A 1 424 ? -6.543 20.156 -4.012 1 68.75 424 GLN A O 1
ATOM 3310 N N . ASN A 1 425 ? -5.328 21.797 -4.859 1 73.12 425 ASN A N 1
ATOM 3311 C CA . ASN A 1 425 ? -4.512 21.891 -3.656 1 73.12 425 ASN A CA 1
ATOM 3312 C C . ASN A 1 425 ? -5.324 22.375 -2.461 1 73.12 425 ASN A C 1
ATOM 3314 O O . ASN A 1 425 ? -5.176 21.859 -1.352 1 73.12 425 ASN A O 1
ATOM 3318 N N . ASN A 1 426 ? -6.125 23.391 -2.73 1 76.12 426 ASN A N 1
ATOM 3319 C CA . ASN A 1 426 ? -7.016 23.891 -1.69 1 76.12 426 ASN A CA 1
ATOM 3320 C C . ASN A 1 426 ? -7.973 22.797 -1.203 1 76.12 426 ASN A C 1
ATOM 3322 O O . ASN A 1 426 ? -8.234 22.688 -0.004 1 76.12 426 ASN A O 1
ATOM 3326 N N . LYS A 1 427 ? -8.398 22.062 -2.127 1 80.94 427 LYS A N 1
ATOM 3327 C CA . LYS A 1 427 ? -9.289 20.953 -1.784 1 80.94 427 LYS A CA 1
ATOM 3328 C C . LYS A 1 427 ? -8.578 19.938 -0.889 1 80.94 427 LYS A C 1
ATOM 3330 O O . LYS A 1 427 ? -9.172 19.422 0.062 1 80.94 427 LYS A O 1
ATOM 3335 N N . CYS A 1 428 ? -7.312 19.75 -1.134 1 87.69 428 CYS A N 1
ATOM 3336 C CA . CYS A 1 428 ? -6.555 18.781 -0.342 1 87.69 428 CYS A CA 1
ATOM 3337 C C . CYS A 1 428 ? -6.426 19.25 1.104 1 87.69 428 CYS A C 1
ATOM 3339 O O . CYS A 1 428 ? -6.547 18.438 2.031 1 87.69 428 CYS A O 1
ATOM 3341 N N . THR A 1 429 ? -6.242 20.531 1.274 1 88.94 429 THR A N 1
ATOM 3342 C CA . THR A 1 429 ? -6.105 21.078 2.621 1 88.94 429 THR A CA 1
ATOM 3343 C C . THR A 1 429 ? -7.414 20.938 3.395 1 88.94 429 THR A C 1
ATOM 3345 O O . THR A 1 429 ? -7.406 20.578 4.574 1 88.94 429 THR A O 1
ATOM 3348 N N . LEU A 1 430 ? -8.477 21.219 2.777 1 91.44 430 LEU A N 1
ATOM 3349 C CA . LEU A 1 430 ? -9.773 21.047 3.426 1 91.44 430 LEU A CA 1
ATOM 3350 C C . LEU A 1 430 ? -10.055 19.578 3.717 1 91.44 430 LEU A C 1
ATOM 3352 O O . LEU A 1 430 ? -10.672 19.25 4.73 1 91.44 430 LEU A O 1
ATOM 3356 N N . THR A 1 431 ? -9.594 18.734 2.771 1 94.25 431 THR A N 1
ATOM 3357 C CA . THR A 1 431 ? -9.781 17.297 2.994 1 94.25 431 THR A CA 1
ATOM 3358 C C . THR A 1 431 ? -8.93 16.828 4.168 1 94.25 431 THR A C 1
ATOM 3360 O O . THR A 1 431 ? -9.305 15.875 4.867 1 94.25 431 THR A O 1
ATOM 3363 N N . PHE A 1 432 ? -7.789 17.531 4.391 1 95.69 432 PHE A N 1
ATOM 3364 C CA . PHE A 1 432 ? -7.023 17.297 5.609 1 95.69 432 PHE A CA 1
ATOM 3365 C C . PHE A 1 432 ? -7.898 17.484 6.844 1 95.69 432 PHE A C 1
ATOM 3367 O O . PHE A 1 432 ? -7.895 16.641 7.746 1 95.69 432 PHE A O 1
ATOM 3374 N N . LEU A 1 433 ? -8.641 18.547 6.891 1 96.69 433 LEU A N 1
ATOM 3375 C CA . LEU A 1 433 ? -9.547 18.828 7.996 1 96.69 433 LEU A CA 1
ATOM 3376 C C . LEU A 1 433 ? -10.578 17.703 8.148 1 96.69 433 LEU A C 1
ATOM 3378 O O . LEU A 1 433 ? -10.883 17.297 9.266 1 96.69 433 LEU A O 1
ATOM 3382 N N . ASP A 1 434 ? -11.078 17.188 7.055 1 96.12 434 ASP A N 1
ATOM 3383 C CA . ASP A 1 434 ? -12.039 16.078 7.086 1 96.12 434 ASP A CA 1
ATOM 3384 C C . ASP A 1 434 ? -11.438 14.852 7.766 1 96.12 434 ASP A C 1
ATOM 3386 O O . ASP A 1 434 ? -12.125 14.141 8.492 1 96.12 434 ASP A O 1
ATOM 3390 N N . ALA A 1 435 ? -10.188 14.609 7.461 1 96.94 435 ALA A N 1
ATOM 3391 C CA . ALA A 1 435 ? -9.508 13.477 8.094 1 96.94 435 ALA A CA 1
ATOM 3392 C C . ALA A 1 435 ? -9.406 13.68 9.609 1 96.94 435 ALA A C 1
ATOM 3394 O O . ALA A 1 435 ? -9.641 12.75 10.383 1 96.94 435 ALA A O 1
ATOM 3395 N N . VAL A 1 436 ? -9.055 14.883 10.023 1 97.69 436 VAL A N 1
ATOM 3396 C CA . VAL A 1 436 ? -8.945 15.195 11.445 1 97.69 436 VAL A CA 1
ATOM 3397 C C . VAL A 1 436 ? -10.297 15.008 12.125 1 97.69 436 VAL A C 1
ATOM 3399 O O . VAL A 1 436 ? -10.383 14.438 13.211 1 97.69 436 VAL A O 1
ATOM 3402 N N . ILE A 1 437 ? -11.32 15.5 11.461 1 96.12 437 ILE A N 1
ATOM 3403 C CA . ILE A 1 437 ? -12.664 15.414 12.016 1 96.12 437 ILE A CA 1
ATOM 3404 C C . ILE A 1 437 ? -13.086 13.945 12.117 1 96.12 437 ILE A C 1
ATOM 3406 O O . ILE A 1 437 ? -13.742 13.547 13.078 1 96.12 437 ILE A O 1
ATOM 3410 N N . HIS A 1 438 ? -12.672 13.141 11.188 1 94.31 438 HIS A N 1
ATOM 3411 C CA . HIS A 1 438 ? -13 11.719 11.188 1 94.31 438 HIS A CA 1
ATOM 3412 C C . HIS A 1 438 ? -12.328 10.992 12.352 1 94.31 438 HIS A C 1
ATOM 3414 O O . HIS A 1 438 ? -12.977 10.258 13.094 1 94.31 438 HIS A O 1
ATOM 3420 N N . PHE A 1 439 ? -11.055 11.188 12.539 1 95.69 439 PHE A N 1
ATOM 3421 C CA . PHE A 1 439 ? -10.281 10.406 13.492 1 95.69 439 PHE A CA 1
ATOM 3422 C C . PHE A 1 439 ? -10.367 11.008 14.891 1 95.69 439 PHE A C 1
ATOM 3424 O O . PHE A 1 439 ? -10.109 10.328 15.883 1 95.69 439 PHE A O 1
ATOM 3431 N N . GLN A 1 440 ? -10.586 12.336 14.953 1 96.12 440 GLN A N 1
ATOM 3432 C CA . GLN A 1 440 ? -10.664 13.07 16.219 1 96.12 440 GLN A CA 1
ATOM 3433 C C . GLN A 1 440 ? -9.43 12.828 17.078 1 96.12 440 GLN A C 1
ATOM 3435 O O . GLN A 1 440 ? -9.547 12.453 18.25 1 96.12 440 GLN A O 1
ATOM 3440 N N . PRO A 1 441 ? -8.242 13.031 16.5 1 97.06 441 PRO A N 1
ATOM 3441 C CA . PRO A 1 441 ? -7.031 12.852 17.297 1 97.06 441 PRO A CA 1
ATOM 3442 C C . PRO A 1 441 ? -6.922 13.859 18.438 1 97.06 441 PRO A C 1
ATOM 3444 O O . PRO A 1 441 ? -7.52 14.938 18.375 1 97.06 441 PRO A O 1
ATOM 3447 N N . LYS A 1 442 ? -6.156 13.531 19.422 1 95.31 442 LYS A N 1
ATOM 3448 C CA . LYS A 1 442 ? -5.969 14.453 20.547 1 95.31 442 LYS A CA 1
ATOM 3449 C C . LYS A 1 442 ? -5.09 15.633 20.141 1 95.31 442 LYS A C 1
ATOM 3451 O O . LYS A 1 442 ? -5.25 16.734 20.672 1 95.31 442 LYS A O 1
ATOM 3456 N N . LEU A 1 443 ? -4.191 15.375 19.25 1 97.5 443 LEU A N 1
ATOM 3457 C CA . LEU A 1 443 ? -3.234 16.391 18.812 1 97.5 443 LEU A CA 1
ATOM 3458 C C . LEU A 1 443 ? -3.143 16.438 17.297 1 97.5 443 LEU A C 1
ATOM 3460 O O . LEU A 1 443 ? -3.275 15.398 16.625 1 97.5 443 LEU A O 1
ATOM 3464 N N . VAL A 1 444 ? -2.928 17.625 16.75 1 98.56 444 VAL A N 1
ATOM 3465 C CA . VAL A 1 444 ? -2.844 17.828 15.305 1 98.56 444 VAL A CA 1
ATOM 3466 C C . VAL A 1 444 ? -1.71 18.797 14.984 1 98.56 444 VAL A C 1
ATOM 3468 O O . VAL A 1 444 ? -1.484 19.766 15.719 1 98.56 444 VAL A O 1
ATOM 3471 N N . SER A 1 445 ? -0.966 18.547 13.984 1 98.81 445 SER A N 1
ATOM 3472 C CA . SER A 1 445 ? -0.029 19.516 13.422 1 98.81 445 SER A CA 1
ATOM 3473 C C . SER A 1 445 ? -0.129 19.562 11.906 1 98.81 445 SER A C 1
ATOM 3475 O O . SER A 1 445 ? -0.376 18.547 11.258 1 98.81 445 SER A O 1
ATOM 3477 N N . MET A 1 446 ? 0.024 20.719 11.352 1 98.19 446 MET A N 1
ATOM 3478 C CA . MET A 1 446 ? 0.009 20.938 9.914 1 98.19 446 MET A CA 1
ATOM 3479 C C . MET A 1 446 ? 1.132 21.875 9.484 1 98.19 446 MET A C 1
ATOM 3481 O O . MET A 1 446 ? 1.403 22.875 10.164 1 98.19 446 MET A O 1
ATOM 3485 N N . GLU A 1 447 ? 1.804 21.578 8.469 1 97.06 447 GLU A N 1
ATOM 3486 C CA . GLU A 1 447 ? 2.893 22.375 7.918 1 97.06 447 GLU A CA 1
ATOM 3487 C C . GLU A 1 447 ? 2.586 22.828 6.492 1 97.06 447 GLU A C 1
ATOM 3489 O O . GLU A 1 447 ? 2.029 22.062 5.703 1 97.06 447 GLU A O 1
ATOM 3494 N N . ASN A 1 448 ? 2.902 24 6.164 1 94.38 448 ASN A N 1
ATOM 3495 C CA . ASN A 1 448 ? 2.744 24.516 4.805 1 94.38 448 ASN A CA 1
ATOM 3496 C C . ASN A 1 448 ? 3.719 25.656 4.516 1 94.38 448 ASN A C 1
ATOM 3498 O O . ASN A 1 448 ? 4.477 26.062 5.395 1 94.38 448 ASN A O 1
ATOM 3502 N N . VAL A 1 449 ? 3.754 26.125 3.301 1 92.44 449 VAL A N 1
ATOM 3503 C CA . VAL A 1 449 ? 4.656 27.188 2.867 1 92.44 449 VAL A CA 1
ATOM 3504 C C . VAL A 1 449 ? 4.152 28.531 3.377 1 92.44 449 VAL A C 1
ATOM 3506 O O . VAL A 1 449 ? 2.965 28.688 3.668 1 92.44 449 VAL A O 1
ATOM 3509 N N . PRO A 1 450 ? 5.027 29.531 3.486 1 91.88 450 PRO A N 1
ATOM 3510 C CA . PRO A 1 450 ? 4.633 30.859 3.947 1 91.88 450 PRO A CA 1
ATOM 3511 C C . PRO A 1 450 ? 3.562 31.5 3.064 1 91.88 450 PRO A C 1
ATOM 3513 O O . PRO A 1 450 ? 2.805 32.344 3.527 1 91.88 450 PRO A O 1
ATOM 3516 N N . GLY A 1 451 ? 3.496 31 1.856 1 86.69 451 GLY A N 1
ATOM 3517 C CA . GLY A 1 451 ? 2.479 31.5 0.95 1 86.69 451 GLY A CA 1
ATOM 3518 C C . GLY A 1 451 ? 1.065 31.297 1.466 1 86.69 451 GLY A C 1
ATOM 3519 O O . GLY A 1 451 ? 0.141 32 1.054 1 86.69 451 GLY A O 1
ATOM 3520 N N . LEU A 1 452 ? 0.931 30.438 2.381 1 88 452 LEU A N 1
ATOM 3521 C CA . LEU A 1 452 ? -0.37 30.172 2.984 1 88 452 LEU A CA 1
ATOM 3522 C C . LEU A 1 452 ? -0.866 31.375 3.77 1 88 452 LEU A C 1
ATOM 3524 O O . LEU A 1 452 ? -2.07 31.531 3.988 1 88 452 LEU A O 1
ATOM 3528 N N . LEU A 1 453 ? 0.034 32.219 4.207 1 88.94 453 LEU A N 1
ATOM 3529 C CA . LEU A 1 453 ? -0.29 33.406 5 1 88.94 453 LEU A CA 1
ATOM 3530 C C . LEU A 1 453 ? -0.596 34.594 4.105 1 88.94 453 LEU A C 1
ATOM 3532 O O . LEU A 1 453 ? -0.915 35.688 4.594 1 88.94 453 LEU A O 1
ATOM 3536 N N . GLN A 1 454 ? -0.522 34.312 2.848 1 83.56 454 GLN A N 1
ATOM 3537 C CA . GLN A 1 454 ? -0.808 35.406 1.896 1 83.56 454 GLN A CA 1
ATOM 3538 C C . GLN A 1 454 ? -2.262 35.344 1.435 1 83.56 454 GLN A C 1
ATOM 3540 O O . GLN A 1 454 ? -2.998 34.406 1.78 1 83.56 454 GLN A O 1
ATOM 3545 N N . GLU A 1 455 ? -2.736 36.25 0.761 1 74.12 455 GLU A N 1
ATOM 3546 C CA . GLU A 1 455 ? -4.137 36.5 0.425 1 74.12 455 GLU A CA 1
ATOM 3547 C C . GLU A 1 455 ? -4.793 35.219 -0.128 1 74.12 455 GLU A C 1
ATOM 3549 O O . GLU A 1 455 ? -5.855 34.812 0.346 1 74.12 455 GLU A O 1
ATOM 3554 N N . LYS A 1 456 ? -4.137 34.594 -1.074 1 73.44 456 LYS A N 1
ATOM 3555 C CA . LYS A 1 456 ? -4.75 33.438 -1.716 1 73.44 456 LYS A CA 1
ATOM 3556 C C . LYS A 1 456 ? -4.797 32.25 -0.766 1 73.44 456 LYS A C 1
ATOM 3558 O O . LYS A 1 456 ? -5.738 31.453 -0.808 1 73.44 456 LYS A O 1
ATOM 3563 N N . GLY A 1 457 ? -3.881 32.188 0.116 1 84.31 457 GLY A N 1
ATOM 3564 C CA . GLY A 1 457 ? -3.773 31.047 1.018 1 84.31 457 GLY A CA 1
ATOM 3565 C C . GLY A 1 457 ? -4.527 31.25 2.32 1 84.31 457 GLY A C 1
ATOM 3566 O O . GLY A 1 457 ? -4.965 30.281 2.941 1 84.31 457 GLY A O 1
ATOM 3567 N N . LEU A 1 458 ? -4.781 32.469 2.697 1 86.94 458 LEU A N 1
ATOM 3568 C CA . LEU A 1 458 ? -5.367 32.781 3.994 1 86.94 458 LEU A CA 1
ATOM 3569 C C . LEU A 1 458 ? -6.793 32.25 4.094 1 86.94 458 LEU A C 1
ATOM 3571 O O . LEU A 1 458 ? -7.238 31.844 5.168 1 86.94 458 LEU A O 1
ATOM 3575 N N . GLY A 1 459 ? -7.5 32.344 2.973 1 86.38 459 GLY A N 1
ATOM 3576 C CA . GLY A 1 459 ? -8.867 31.844 2.965 1 86.38 459 GLY A CA 1
ATOM 3577 C C . GLY A 1 459 ? -8.969 30.391 3.391 1 86.38 459 GLY A C 1
ATOM 3578 O O . GLY A 1 459 ? -9.812 30.031 4.215 1 86.38 459 GLY A O 1
ATOM 3579 N N . ILE A 1 460 ? -8.102 29.641 2.855 1 89.38 460 ILE A N 1
ATOM 3580 C CA . ILE A 1 460 ? -8.141 28.219 3.164 1 89.38 460 ILE A CA 1
ATOM 3581 C C . ILE A 1 460 ? -7.633 27.969 4.582 1 89.38 460 ILE A C 1
ATOM 3583 O O . ILE A 1 460 ? -8.172 27.141 5.312 1 89.38 460 ILE A O 1
ATOM 3587 N N . LEU A 1 461 ? -6.555 28.672 4.949 1 93.31 461 LEU A N 1
ATOM 3588 C CA . LEU A 1 461 ? -5.992 28.531 6.289 1 93.31 461 LEU A CA 1
ATOM 3589 C C . LEU A 1 461 ? -7.035 28.859 7.355 1 93.31 461 LEU A C 1
ATOM 3591 O O . LEU A 1 461 ? -7.195 28.109 8.32 1 93.31 461 LEU A O 1
ATOM 3595 N N . THR A 1 462 ? -7.77 29.953 7.199 1 94.44 462 THR A N 1
ATOM 3596 C CA . THR A 1 462 ? -8.758 30.391 8.18 1 94.44 462 THR A CA 1
ATOM 3597 C C . THR A 1 462 ? -9.914 29.391 8.258 1 94.44 462 THR A C 1
ATOM 3599 O O . THR A 1 462 ? -10.477 29.172 9.328 1 94.44 462 THR A O 1
ATOM 3602 N N . LYS A 1 463 ? -10.258 28.812 7.129 1 93.31 463 LYS A N 1
ATOM 3603 C CA . LYS A 1 463 ? -11.305 27.797 7.133 1 93.31 463 LYS A CA 1
ATOM 3604 C C . LYS A 1 463 ? -10.875 26.562 7.922 1 93.31 463 LYS A C 1
ATOM 3606 O O . LYS A 1 463 ? -11.672 25.969 8.656 1 93.31 463 LYS A O 1
ATOM 3611 N N . VAL A 1 464 ? -9.633 26.188 7.727 1 95.88 464 VAL A N 1
ATOM 3612 C CA . VAL A 1 464 ? -9.109 25.047 8.477 1 95.88 464 VAL A CA 1
ATOM 3613 C C . VAL A 1 464 ? -9.125 25.359 9.969 1 95.88 464 VAL A C 1
ATOM 3615 O O . VAL A 1 464 ? -9.57 24.547 10.781 1 95.88 464 VAL A O 1
ATOM 3618 N N . MET A 1 465 ? -8.641 26.531 10.32 1 97.25 465 MET A N 1
ATOM 3619 C CA . MET A 1 465 ? -8.594 26.953 11.719 1 97.25 465 MET A CA 1
ATOM 3620 C C . MET A 1 465 ? -10 26.984 12.32 1 97.25 465 MET A C 1
ATOM 3622 O O . MET A 1 465 ? -10.227 26.453 13.406 1 97.25 465 MET A O 1
ATOM 3626 N N . ALA A 1 466 ? -10.93 27.641 11.609 1 97 466 ALA A N 1
ATOM 3627 C CA . ALA A 1 466 ? -12.305 27.719 12.086 1 97 466 ALA A CA 1
ATOM 3628 C C . ALA A 1 466 ? -12.93 26.344 12.227 1 97 466 ALA A C 1
ATOM 3630 O O . ALA A 1 466 ? -13.68 26.078 13.164 1 97 466 ALA A O 1
ATOM 3631 N N . GLY A 1 467 ? -12.625 25.5 11.242 1 96.5 467 GLY A N 1
ATOM 3632 C CA . GLY A 1 467 ? -13.117 24.141 11.32 1 96.5 467 GLY A CA 1
ATOM 3633 C C . GLY A 1 467 ? -12.609 23.391 12.547 1 96.5 467 GLY A C 1
ATOM 3634 O O . GLY A 1 467 ? -13.367 22.656 13.18 1 96.5 467 GLY A O 1
ATOM 3635 N N . LEU A 1 468 ? -11.383 23.531 12.875 1 97.94 468 LEU A N 1
ATOM 3636 C CA . LEU A 1 468 ? -10.82 22.922 14.07 1 97.94 468 LEU A CA 1
ATOM 3637 C C . LEU A 1 468 ? -11.484 23.453 15.328 1 97.94 468 LEU A C 1
ATOM 3639 O O . LEU A 1 468 ? -11.867 22.688 16.219 1 97.94 468 LEU A O 1
ATOM 3643 N N . LEU A 1 469 ? -11.625 24.781 15.383 1 97.06 469 LEU A N 1
ATOM 3644 C CA . LEU A 1 469 ? -12.258 25.406 16.531 1 97.06 469 LEU A CA 1
ATOM 3645 C C . LEU A 1 469 ? -13.695 24.906 16.703 1 97.06 469 LEU A C 1
ATOM 3647 O O . LEU A 1 469 ? -14.141 24.656 17.828 1 97.06 469 LEU A O 1
ATOM 3651 N N . ALA A 1 470 ? -14.398 24.766 15.578 1 96.25 470 ALA A N 1
ATOM 3652 C CA . ALA A 1 470 ? -15.789 24.312 15.594 1 96.25 470 ALA A CA 1
ATOM 3653 C C . ALA A 1 470 ? -15.883 22.875 16.109 1 96.25 470 ALA A C 1
ATOM 3655 O O . ALA A 1 470 ? -16.953 22.438 16.531 1 96.25 470 ALA A O 1
ATOM 3656 N N . ASN A 1 471 ? -14.773 22.219 16.062 1 96 471 ASN A N 1
ATOM 3657 C CA . ASN A 1 471 ? -14.742 20.844 16.531 1 96 471 ASN A CA 1
ATOM 3658 C C . ASN A 1 471 ? -13.969 20.703 17.844 1 96 471 ASN A C 1
ATOM 3660 O O . ASN A 1 471 ? -13.352 19.672 18.109 1 96 471 ASN A O 1
ATOM 3664 N N . ASP A 1 472 ? -13.844 21.797 18.594 1 93.69 472 ASP A N 1
ATOM 3665 C CA . ASP A 1 472 ? -13.383 21.859 19.969 1 93.69 472 ASP A CA 1
ATOM 3666 C C . ASP A 1 472 ? -11.867 21.688 20.062 1 93.69 472 ASP A C 1
ATOM 3668 O O . ASP A 1 472 ? -11.359 21.078 21 1 93.69 472 ASP A O 1
ATOM 3672 N N . TYR A 1 473 ? -11.234 22.016 19 1 96.62 473 TYR A N 1
ATOM 3673 C CA . TYR A 1 473 ? -9.781 22.047 19.062 1 96.62 473 TYR A CA 1
ATOM 3674 C C . TYR A 1 473 ? -9.289 23.438 19.469 1 96.62 473 TYR A C 1
ATOM 3676 O O . TYR A 1 473 ? -9.938 24.438 19.156 1 96.62 473 TYR A O 1
ATOM 3684 N N . GLN A 1 474 ? -8.156 23.453 20.156 1 96.69 474 GLN A N 1
ATOM 3685 C CA . GLN A 1 474 ? -7.34 24.641 20.359 1 96.69 474 GLN A CA 1
ATOM 3686 C C . GLN A 1 474 ? -6.293 24.781 19.266 1 96.69 474 GLN A C 1
ATOM 3688 O O . GLN A 1 474 ? -5.91 23.797 18.625 1 96.69 474 GLN A O 1
ATOM 3693 N N . ILE A 1 475 ? -5.852 26.031 19.078 1 97.69 475 ILE A N 1
ATOM 3694 C CA . ILE A 1 475 ? -4.984 26.219 17.922 1 97.69 475 ILE A CA 1
ATOM 3695 C C . ILE A 1 475 ? -3.816 27.141 18.312 1 97.69 475 ILE A C 1
ATOM 3697 O O . ILE A 1 475 ? -3.99 28.109 19.047 1 97.69 475 ILE A O 1
ATOM 3701 N N . GLN A 1 476 ? -2.678 26.812 17.859 1 97.69 476 GLN A N 1
ATOM 3702 C CA . GLN A 1 476 ? -1.471 27.625 17.859 1 97.69 476 GLN A CA 1
ATOM 3703 C C . GLN A 1 476 ? -0.877 27.734 16.453 1 97.69 476 GLN A C 1
ATOM 3705 O O . GLN A 1 476 ? -0.542 26.719 15.836 1 97.69 476 GLN A O 1
ATOM 3710 N N . LEU A 1 477 ? -0.855 28.938 15.883 1 97.62 477 LEU A N 1
ATOM 3711 C CA . LEU A 1 477 ? -0.268 29.188 14.57 1 97.62 477 LEU A CA 1
ATOM 3712 C C . LEU A 1 477 ? 1.066 29.922 14.711 1 97.62 477 LEU A C 1
ATOM 3714 O O . LEU A 1 477 ? 1.184 30.875 15.484 1 97.62 477 LEU A O 1
ATOM 3718 N N . CYS A 1 478 ? 2.078 29.516 13.945 1 97.25 478 CYS A N 1
ATOM 3719 C CA . CYS A 1 478 ? 3.377 30.172 14.016 1 97.25 478 CYS A CA 1
ATOM 3720 C C . CYS A 1 478 ? 4.168 29.953 12.734 1 97.25 478 CYS A C 1
ATOM 3722 O O . CYS A 1 478 ? 3.789 29.141 11.898 1 97.25 478 CYS A O 1
ATOM 3724 N N . LEU A 1 479 ? 5.152 30.734 12.531 1 96.75 479 LEU A N 1
ATOM 3725 C CA . LEU A 1 479 ? 6.113 30.625 11.438 1 96.75 479 LEU A CA 1
ATOM 3726 C C . LEU A 1 479 ? 7.473 30.156 11.953 1 96.75 479 LEU A C 1
ATOM 3728 O O . LEU A 1 479 ? 8.031 30.766 12.875 1 96.75 479 LEU A O 1
ATOM 3732 N N . LEU A 1 480 ? 7.98 29.094 11.414 1 97.56 480 LEU A N 1
ATOM 3733 C CA . LEU A 1 480 ? 9.266 28.547 11.844 1 97.56 480 LEU A CA 1
ATOM 3734 C C . LEU A 1 480 ? 10.281 28.594 10.703 1 97.56 480 LEU A C 1
ATOM 3736 O O . LEU A 1 480 ? 9.906 28.672 9.531 1 97.56 480 LEU A O 1
ATOM 3740 N N . GLU A 1 481 ? 11.523 28.641 11.07 1 97.81 481 GLU A N 1
ATOM 3741 C CA . GLU A 1 481 ? 12.641 28.5 10.141 1 97.81 481 GLU A CA 1
ATOM 3742 C C . GLU A 1 481 ? 13.523 27.312 10.5 1 97.81 481 GLU A C 1
ATOM 3744 O O . GLU A 1 481 ? 13.977 27.203 11.641 1 97.81 481 GLU A O 1
ATOM 3749 N N . SER A 1 482 ? 13.812 26.469 9.547 1 98.56 482 SER A N 1
ATOM 3750 C CA . SER A 1 482 ? 14.445 25.188 9.797 1 98.56 482 SER A CA 1
ATOM 3751 C C . SER A 1 482 ? 15.844 25.359 10.383 1 98.56 482 SER A C 1
ATOM 3753 O O . SER A 1 482 ? 16.281 24.547 11.211 1 98.56 482 SER A O 1
ATOM 3755 N N . SER A 1 483 ? 16.641 26.406 10.031 1 98.5 483 SER A N 1
ATOM 3756 C CA . SER A 1 483 ? 18 26.625 10.5 1 98.5 483 SER A CA 1
ATOM 3757 C C . SER A 1 483 ? 18.031 26.875 12.008 1 98.5 483 SER A C 1
ATOM 3759 O O . SER A 1 483 ? 19.078 26.75 12.641 1 98.5 483 SER A O 1
ATOM 3761 N N . ASN A 1 484 ? 16.906 27.234 12.547 1 98.38 484 ASN A N 1
ATOM 3762 C CA . ASN A 1 484 ? 16.812 27.484 13.984 1 98.38 484 ASN A CA 1
ATOM 3763 C C . ASN A 1 484 ? 16.734 26.188 14.773 1 98.38 484 ASN A C 1
ATOM 3765 O O . ASN A 1 484 ? 16.797 26.203 16 1 98.38 484 ASN A O 1
ATOM 3769 N N . TYR A 1 485 ? 16.656 25.078 14.125 1 98.5 485 TYR A N 1
ATOM 3770 C CA . TYR A 1 485 ? 16.438 23.812 14.82 1 98.5 485 TYR A CA 1
ATOM 3771 C C . TYR A 1 485 ? 17.5 22.797 14.469 1 98.5 485 TYR A C 1
ATOM 3773 O O . TYR A 1 485 ? 17.438 21.641 14.883 1 98.5 485 TYR A O 1
ATOM 3781 N N . GLY A 1 486 ? 18.469 23.234 13.648 1 98.19 486 GLY A N 1
ATOM 3782 C CA . GLY A 1 486 ? 19.609 22.359 13.414 1 98.19 486 GLY A CA 1
ATOM 3783 C C . GLY A 1 486 ? 19.719 21.891 11.977 1 98.19 486 GLY A C 1
ATOM 3784 O O . GLY A 1 486 ? 20.656 21.172 11.617 1 98.19 486 GLY A O 1
ATOM 3785 N N . ASP A 1 487 ? 18.75 22.141 11.086 1 98.69 487 ASP A N 1
ATOM 3786 C CA . ASP A 1 487 ? 18.906 21.875 9.656 1 98.69 487 ASP A CA 1
ATOM 3787 C C . ASP A 1 487 ? 19.922 22.828 9.031 1 98.69 487 ASP A C 1
ATOM 3789 O O . ASP A 1 487 ? 19.969 24.016 9.391 1 98.69 487 ASP A O 1
ATOM 3793 N N . ALA A 1 488 ? 20.703 22.438 8.109 1 98.56 488 ALA A N 1
ATOM 3794 C CA . ALA A 1 488 ? 21.672 23.281 7.43 1 98.56 488 ALA A CA 1
ATOM 3795 C C . ALA A 1 488 ? 21.031 24.016 6.254 1 98.56 488 ALA A C 1
ATOM 3797 O O . ALA A 1 488 ? 21.625 24.109 5.176 1 98.56 488 ALA A O 1
ATOM 3798 N N . GLN A 1 489 ? 19.812 24.312 6.395 1 97.19 489 GLN A N 1
ATOM 3799 C CA . GLN A 1 489 ? 19.031 25.047 5.406 1 97.19 489 GLN A CA 1
ATOM 3800 C C . GLN A 1 489 ? 18.094 26.047 6.078 1 97.19 489 GLN A C 1
ATOM 3802 O O . GLN A 1 489 ? 17.531 25.766 7.137 1 97.19 489 GLN A O 1
ATOM 3807 N N . ALA A 1 490 ? 18.016 27.234 5.477 1 96.75 490 ALA A N 1
ATOM 3808 C CA . ALA A 1 490 ? 17.047 28.219 5.945 1 96.75 490 ALA A CA 1
ATOM 3809 C C . ALA A 1 490 ? 15.727 28.109 5.184 1 96.75 490 ALA A C 1
ATOM 3811 O O . ALA A 1 490 ? 15.555 28.734 4.137 1 96.75 490 ALA A O 1
ATOM 3812 N N . ARG A 1 491 ? 14.875 27.344 5.684 1 96.06 491 ARG A N 1
ATOM 3813 C CA . ARG A 1 491 ? 13.562 27.109 5.098 1 96.06 491 ARG A CA 1
ATOM 3814 C C . ARG A 1 491 ? 12.453 27.531 6.059 1 96.06 491 ARG A C 1
ATOM 3816 O O . ARG A 1 491 ? 12.406 27.062 7.195 1 96.06 491 ARG A O 1
ATOM 3823 N N . LYS A 1 492 ? 11.586 28.484 5.625 1 96.19 492 LYS A N 1
ATOM 3824 C CA . LYS A 1 492 ? 10.484 28.953 6.453 1 96.19 492 LYS A CA 1
ATOM 3825 C C . LYS A 1 492 ? 9.203 28.172 6.172 1 96.19 492 LYS A C 1
ATOM 3827 O O . LYS A 1 492 ? 8.914 27.844 5.02 1 96.19 492 LYS A O 1
ATOM 3832 N N . ARG A 1 493 ? 8.5 27.812 7.219 1 96.12 493 ARG A N 1
ATOM 3833 C CA . ARG A 1 493 ? 7.234 27.094 7.098 1 96.12 493 ARG A CA 1
ATOM 3834 C C . ARG A 1 493 ? 6.227 27.594 8.125 1 96.12 493 ARG A C 1
ATOM 3836 O O . ARG A 1 493 ? 6.59 27.922 9.258 1 96.12 493 ARG A O 1
ATOM 3843 N N . VAL A 1 494 ? 4.965 27.703 7.691 1 96.5 494 VAL A N 1
ATOM 3844 C CA . VAL A 1 494 ? 3.844 27.953 8.586 1 96.5 494 VAL A CA 1
ATOM 3845 C C . VAL A 1 494 ? 3.439 26.656 9.289 1 96.5 494 VAL A C 1
ATOM 3847 O O . VAL A 1 494 ? 3.254 25.625 8.641 1 96.5 494 VAL A O 1
ATOM 3850 N N . ILE A 1 495 ? 3.373 26.703 10.594 1 98.25 495 ILE A N 1
ATOM 3851 C CA . ILE A 1 495 ? 3.016 25.516 11.375 1 98.25 495 ILE A CA 1
ATOM 3852 C C . ILE A 1 495 ? 1.732 25.797 12.156 1 98.25 495 ILE A C 1
ATOM 3854 O O . ILE A 1 495 ? 1.626 26.812 12.859 1 98.25 495 ILE A O 1
ATOM 3858 N N . LEU A 1 496 ? 0.787 24.984 12 1 98.25 496 LEU A N 1
ATOM 3859 C CA . LEU A 1 496 ? -0.431 24.969 12.805 1 98.25 496 LEU A CA 1
ATOM 3860 C C . LEU A 1 496 ? -0.422 23.812 13.797 1 98.25 496 LEU A C 1
ATOM 3862 O O . LEU A 1 496 ? -0.293 22.656 13.406 1 98.25 496 LEU A O 1
ATOM 3866 N N . LEU A 1 497 ? -0.476 24.094 15.055 1 98.62 497 LEU A N 1
ATOM 3867 C CA . LEU A 1 497 ? -0.574 23.109 16.141 1 98.62 497 LEU A CA 1
ATOM 3868 C C . LEU A 1 497 ? -1.952 23.156 16.781 1 98.62 497 LEU A C 1
ATOM 3870 O O . LEU A 1 497 ? -2.498 24.234 17.016 1 98.62 497 LEU A O 1
ATOM 3874 N N . ALA A 1 498 ? -2.5 22.016 17 1 98.44 498 ALA A N 1
ATOM 3875 C CA . ALA A 1 498 ? -3.832 21.984 17.609 1 98.44 498 ALA A CA 1
ATOM 3876 C C . ALA A 1 498 ? -3.951 20.844 18.609 1 98.44 498 ALA A C 1
ATOM 3878 O O . ALA A 1 498 ? -3.232 19.844 18.516 1 98.44 498 ALA A O 1
ATOM 3879 N N . SER A 1 499 ? -4.797 20.969 19.594 1 96.56 499 SER A N 1
ATOM 3880 C CA . SER A 1 499 ? -5.141 19.953 20.578 1 96.56 499 SER A CA 1
ATOM 3881 C C . SER A 1 499 ? -6.625 20 20.922 1 96.56 499 SER A C 1
ATOM 3883 O O . SER A 1 499 ? -7.246 21.062 20.875 1 96.56 499 SER A O 1
ATOM 3885 N N . LYS A 1 500 ? -7.152 18.891 21.219 1 93.81 500 LYS A N 1
ATOM 3886 C CA . LYS A 1 500 ? -8.531 18.844 21.703 1 93.81 500 LYS A CA 1
ATOM 3887 C C . LYS A 1 500 ? -8.688 19.625 23 1 93.81 500 LYS A C 1
ATOM 3889 O O . LYS A 1 500 ? -7.777 19.641 23.828 1 93.81 500 LYS A O 1
ATOM 3894 N N . LYS A 1 501 ? -9.852 20.234 23.094 1 89.94 501 LYS A N 1
ATOM 3895 C CA . LYS A 1 501 ? -10.172 20.859 24.375 1 89.94 501 LYS A CA 1
ATOM 3896 C C . LYS A 1 501 ? -9.906 19.906 25.531 1 89.94 501 LYS A C 1
ATOM 3898 O O . LYS A 1 501 ? -10.281 18.734 25.484 1 89.94 501 LYS A O 1
ATOM 3903 N N . GLY A 1 502 ? -9.211 20.359 26.531 1 84.44 502 GLY A N 1
ATOM 3904 C CA . GLY A 1 502 ? -8.844 19.516 27.672 1 84.44 502 GLY A CA 1
ATOM 3905 C C . GLY A 1 502 ? -7.391 19.078 27.625 1 84.44 502 GLY A C 1
ATOM 3906 O O . GLY A 1 502 ? -6.824 18.703 28.656 1 84.44 502 GLY A O 1
ATOM 3907 N N . TRP A 1 503 ? -6.82 19.062 26.438 1 89.31 503 TRP A N 1
ATOM 3908 C CA . TRP A 1 503 ? -5.398 18.766 26.281 1 89.31 503 TRP A CA 1
ATOM 3909 C C . TRP A 1 503 ? -4.574 20.047 26.219 1 89.31 503 TRP A C 1
ATOM 3911 O O . TRP A 1 503 ? -5.066 21.078 25.766 1 89.31 503 TRP A O 1
ATOM 3921 N N . LYS A 1 504 ? -3.383 19.938 26.672 1 89.5 504 LYS A N 1
ATOM 3922 C CA . LYS A 1 504 ? -2.512 21.094 26.578 1 89.5 504 LYS A CA 1
ATOM 3923 C C . LYS A 1 504 ? -2.219 21.453 25.125 1 89.5 504 LYS A C 1
ATOM 3925 O O . LYS A 1 504 ? -1.859 20.578 24.328 1 89.5 504 LYS A O 1
ATOM 3930 N N . LEU A 1 505 ? -2.438 22.641 24.797 1 94.19 505 LEU A N 1
ATOM 3931 C CA . LEU A 1 505 ? -2.062 23.141 23.469 1 94.19 505 LEU A CA 1
ATOM 3932 C C . LEU A 1 505 ? -0.549 23.094 23.281 1 94.19 505 LEU A C 1
ATOM 3934 O O . LEU A 1 505 ? 0.199 23.578 24.141 1 94.19 505 LEU A O 1
ATOM 3938 N N . PRO A 1 506 ? -0.096 22.453 22.203 1 95.81 506 PRO A N 1
ATOM 3939 C CA . PRO A 1 506 ? 1.354 22.438 22 1 95.81 506 PRO A CA 1
ATOM 3940 C C . PRO A 1 506 ? 1.957 23.828 21.906 1 95.81 506 PRO A C 1
ATOM 3942 O O . PRO A 1 506 ? 1.361 24.734 21.312 1 95.81 506 PRO A O 1
ATOM 3945 N N . SER A 1 507 ? 3.094 24.031 22.5 1 94.94 507 SER A N 1
ATOM 3946 C CA . SER A 1 507 ? 3.801 25.297 22.438 1 94.94 507 SER A CA 1
ATOM 3947 C C . SER A 1 507 ? 4.547 25.469 21.125 1 94.94 507 SER A C 1
ATOM 3949 O O . SER A 1 507 ? 4.852 24.484 20.453 1 94.94 507 SER A O 1
ATOM 3951 N N . ILE A 1 508 ? 4.793 26.672 20.781 1 96.94 508 ILE A N 1
ATOM 3952 C CA . ILE A 1 508 ? 5.699 26.922 19.672 1 96.94 508 ILE A CA 1
ATOM 3953 C C . ILE A 1 508 ? 7.062 26.312 19.969 1 96.94 508 ILE A C 1
ATOM 3955 O O . ILE A 1 508 ? 7.641 26.531 21.031 1 96.94 508 ILE A O 1
ATOM 3959 N N . PRO A 1 509 ? 7.543 25.5 19.031 1 97.19 509 PRO A N 1
ATOM 3960 C CA . PRO A 1 509 ? 8.859 24.922 19.281 1 97.19 509 PRO A CA 1
ATOM 3961 C C . PRO A 1 509 ? 9.93 25.969 19.547 1 97.19 509 PRO A C 1
ATOM 3963 O O . PRO A 1 509 ? 10.078 26.922 18.766 1 97.19 509 PRO A O 1
ATOM 3966 N N . ALA A 1 510 ? 10.648 25.781 20.578 1 95.19 510 ALA A N 1
ATOM 3967 C CA . ALA A 1 510 ? 11.727 26.703 20.891 1 95.19 510 ALA A CA 1
ATOM 3968 C C . ALA A 1 510 ? 12.93 26.484 19.984 1 95.19 510 ALA A C 1
ATOM 3970 O O . ALA A 1 510 ? 13.297 25.344 19.703 1 95.19 510 ALA A O 1
ATOM 3971 N N . ALA A 1 511 ? 13.523 27.531 19.578 1 96.69 511 ALA A N 1
ATOM 3972 C CA . ALA A 1 511 ? 14.734 27.422 18.766 1 96.69 511 ALA A CA 1
ATOM 3973 C C . ALA A 1 511 ? 15.875 26.781 19.547 1 96.69 511 ALA A C 1
ATOM 3975 O O . ALA A 1 511 ? 16.062 27.078 20.734 1 96.69 511 ALA A O 1
ATOM 3976 N N . THR A 1 512 ? 16.578 25.891 18.953 1 97.19 512 THR A N 1
ATOM 3977 C CA . THR A 1 512 ? 17.719 25.25 19.594 1 97.19 512 THR A CA 1
ATOM 3978 C C . THR A 1 512 ? 19.031 25.812 19.047 1 97.19 512 THR A C 1
ATOM 3980 O O . THR A 1 512 ? 20.078 25.656 19.672 1 97.19 512 THR A O 1
ATOM 3983 N N . HIS A 1 513 ? 18.984 26.453 17.953 1 97.81 513 HIS A N 1
ATOM 3984 C CA . HIS A 1 513 ? 20.156 27 17.266 1 97.81 513 HIS A CA 1
ATOM 3985 C C . HIS A 1 513 ? 20 28.5 17.016 1 97.81 513 HIS A C 1
ATOM 3987 O O . HIS A 1 513 ? 18.906 28.969 16.734 1 97.81 513 HIS A O 1
ATOM 3993 N N . GLY A 1 514 ? 21 29.203 17.125 1 95.12 514 GLY A N 1
ATOM 3994 C CA . GLY A 1 514 ? 20.984 30.641 16.906 1 95.12 514 GLY A CA 1
ATOM 3995 C C . GLY A 1 514 ? 22.094 31.359 17.672 1 95.12 514 GLY A C 1
ATOM 3996 O O . GLY A 1 514 ? 23.125 30.781 17.984 1 95.12 514 GLY A O 1
ATOM 3997 N N . ASN A 1 515 ? 22 32.688 17.828 1 90.94 515 ASN A N 1
ATOM 3998 C CA . ASN A 1 515 ? 23.016 33.5 18.469 1 90.94 515 ASN A CA 1
ATOM 3999 C C . ASN A 1 515 ? 22.703 33.719 19.953 1 90.94 515 ASN A C 1
ATOM 4001 O O . ASN A 1 515 ? 23.5 34.312 20.672 1 90.94 515 ASN A O 1
ATOM 4005 N N . GLY A 1 516 ? 21.609 33.219 20.375 1 89.06 516 GLY A N 1
ATOM 4006 C CA . GLY A 1 516 ? 21.203 33.438 21.75 1 89.06 516 GLY A CA 1
ATOM 4007 C C . GLY A 1 516 ? 22 32.625 22.75 1 89.06 516 GLY A C 1
ATOM 4008 O O . GLY A 1 516 ? 22.719 31.688 22.359 1 89.06 516 GLY A O 1
ATOM 4009 N N . GLU A 1 517 ? 21.938 32.938 24.062 1 90.38 517 GLU A N 1
ATOM 4010 C CA . GLU A 1 517 ? 22.641 32.25 25.125 1 90.38 517 GLU A CA 1
ATOM 4011 C C . GLU A 1 517 ? 22.141 30.797 25.25 1 90.38 517 GLU A C 1
ATOM 4013 O O . GLU A 1 517 ? 20.938 30.547 25.297 1 90.38 517 GLU A O 1
ATOM 4018 N N . GLY A 1 518 ? 23.062 29.953 25.25 1 92.62 518 GLY A N 1
ATOM 4019 C CA . GLY A 1 518 ? 22.719 28.547 25.469 1 92.62 518 GLY A CA 1
ATOM 4020 C C . GLY A 1 518 ? 22.344 27.828 24.188 1 92.62 518 GLY A C 1
ATOM 4021 O O . GLY A 1 518 ? 22.141 26.609 24.188 1 92.62 518 GLY A O 1
ATOM 4022 N N . MET A 1 519 ? 22.219 28.547 23.094 1 95.12 519 MET A N 1
ATOM 4023 C CA . MET A 1 519 ? 21.828 27.953 21.828 1 95.12 519 MET A CA 1
ATOM 4024 C C . MET A 1 519 ? 23.062 27.438 21.078 1 95.12 519 MET A C 1
ATOM 4026 O O . MET A 1 519 ? 24.156 27.953 21.25 1 95.12 519 MET A O 1
ATOM 4030 N N . LEU A 1 520 ? 22.875 26.375 20.406 1 97.12 520 LEU A N 1
ATOM 4031 C CA . LEU A 1 520 ? 23.922 25.891 19.5 1 97.12 520 LEU A CA 1
ATOM 4032 C C . LEU A 1 520 ? 24.031 26.781 18.266 1 97.12 520 LEU A C 1
ATOM 4034 O O . LEU A 1 520 ? 23.062 27.422 17.875 1 97.12 520 LEU A O 1
ATOM 4038 N N . PRO A 1 521 ? 25.25 26.875 17.688 1 97 521 PRO A N 1
ATOM 4039 C CA . PRO A 1 521 ? 25.359 27.609 16.422 1 97 521 PRO A CA 1
ATOM 4040 C C . PRO A 1 521 ? 24.562 26.969 15.297 1 97 521 PRO A C 1
ATOM 4042 O O . PRO A 1 521 ? 24.438 25.75 15.242 1 97 521 PRO A O 1
ATOM 4045 N N . LYS A 1 522 ? 24.062 27.797 14.414 1 97.81 522 LYS A N 1
ATOM 4046 C CA . LYS A 1 522 ? 23.359 27.266 13.25 1 97.81 522 LYS A CA 1
ATOM 4047 C C . LYS A 1 522 ? 24.297 26.391 12.406 1 97.81 522 LYS A C 1
ATOM 4049 O O . LYS A 1 522 ? 25.469 26.734 12.227 1 97.81 522 LYS A O 1
ATOM 4054 N N . ARG A 1 523 ? 23.797 25.312 11.906 1 98 523 ARG A N 1
ATOM 4055 C CA . ARG A 1 523 ? 24.578 24.422 11.047 1 98 523 ARG A CA 1
ATOM 4056 C C . ARG A 1 523 ? 24.75 25.031 9.656 1 98 523 ARG A C 1
ATOM 4058 O O . ARG A 1 523 ? 23.797 25.531 9.062 1 98 523 ARG A O 1
ATOM 4065 N N . THR A 1 524 ? 25.984 24.984 9.148 1 98.25 524 THR A N 1
ATOM 4066 C CA . THR A 1 524 ? 26.312 25.562 7.848 1 98.25 524 THR A CA 1
ATOM 4067 C C . THR A 1 524 ? 26.281 24.5 6.758 1 98.25 524 THR A C 1
ATOM 4069 O O . THR A 1 524 ? 26.188 23.297 7.051 1 98.25 524 THR A O 1
ATOM 4072 N N . ALA A 1 525 ? 26.312 24.938 5.492 1 98.19 525 ALA A N 1
ATOM 4073 C CA . ALA A 1 525 ? 26.406 24 4.375 1 98.19 525 ALA A CA 1
ATOM 4074 C C . ALA A 1 525 ? 27.625 23.094 4.52 1 98.19 525 ALA A C 1
ATOM 4076 O O . ALA A 1 525 ? 27.547 21.891 4.258 1 98.19 525 ALA A O 1
ATOM 4077 N N . LYS A 1 526 ? 28.734 23.656 4.953 1 98.12 526 LYS A N 1
ATOM 4078 C CA . LYS A 1 526 ? 29.953 22.875 5.117 1 98.12 526 LYS A CA 1
ATOM 4079 C C . LYS A 1 526 ? 29.797 21.828 6.227 1 98.12 526 LYS A C 1
ATOM 4081 O O . LYS A 1 526 ? 30.328 20.719 6.121 1 98.12 526 LYS A O 1
ATOM 4086 N N . ASP A 1 527 ? 29.125 22.234 7.297 1 98 527 ASP A N 1
ATOM 4087 C CA . ASP A 1 527 ? 28.859 21.266 8.359 1 98 527 ASP A CA 1
ATOM 4088 C C . ASP A 1 527 ? 28.141 20.031 7.816 1 98 527 ASP A C 1
ATOM 4090 O O . ASP A 1 527 ? 28.406 18.906 8.258 1 98 527 ASP A O 1
ATOM 4094 N N . ALA A 1 528 ? 27.188 20.234 6.875 1 97.94 528 ALA A N 1
ATOM 4095 C CA . ALA A 1 528 ? 26.312 19.172 6.387 1 97.94 528 ALA A CA 1
ATOM 4096 C C . ALA A 1 528 ? 27 18.344 5.305 1 97.94 528 ALA A C 1
ATOM 4098 O O . ALA A 1 528 ? 26.875 17.125 5.27 1 97.94 528 ALA A O 1
ATOM 4099 N N . ILE A 1 529 ? 27.75 18.953 4.371 1 97.12 529 ILE A N 1
ATOM 4100 C CA . ILE A 1 529 ? 28.156 18.188 3.195 1 97.12 529 ILE A CA 1
ATOM 4101 C C . ILE A 1 529 ? 29.688 18.172 3.088 1 97.12 529 ILE A C 1
ATOM 4103 O O . ILE A 1 529 ? 30.25 17.578 2.164 1 97.12 529 ILE A O 1
ATOM 4107 N N . GLY A 1 530 ? 30.438 18.734 4.047 1 96.62 530 GLY A N 1
ATOM 4108 C CA . GLY A 1 530 ? 31.891 18.875 3.988 1 96.62 530 GLY A CA 1
ATOM 4109 C C . GLY A 1 530 ? 32.625 17.547 3.863 1 96.62 530 GLY A C 1
ATOM 4110 O O . GLY A 1 530 ? 33.625 17.453 3.182 1 96.62 530 GLY A O 1
ATOM 4111 N N . SER A 1 531 ? 32.094 16.547 4.469 1 95.25 531 SER A N 1
ATOM 4112 C CA . SER A 1 531 ? 32.719 15.234 4.441 1 95.25 531 SER A CA 1
ATOM 4113 C C . SER A 1 531 ? 32.656 14.609 3.055 1 95.25 531 SER A C 1
ATOM 4115 O O . SER A 1 531 ? 33.406 13.672 2.744 1 95.25 531 SER A O 1
ATOM 4117 N N . LEU A 1 532 ? 31.781 15.07 2.248 1 94.81 532 LEU A N 1
ATOM 4118 C CA . LEU A 1 532 ? 31.594 14.508 0.916 1 94.81 532 LEU A CA 1
ATOM 4119 C C . LEU A 1 532 ? 32.344 15.312 -0.129 1 94.81 532 LEU A C 1
ATOM 4121 O O . LEU A 1 532 ? 32.438 14.914 -1.29 1 94.81 532 LEU A O 1
ATOM 4125 N N . GLU A 1 533 ? 32.969 16.469 0.295 1 92.25 533 GLU A N 1
ATOM 4126 C CA . GLU A 1 533 ? 33.469 17.422 -0.675 1 92.25 533 GLU A CA 1
ATOM 4127 C C . GLU A 1 533 ? 34.625 16.828 -1.478 1 92.25 533 GLU A C 1
ATOM 4129 O O . GLU A 1 533 ? 34.875 17.219 -2.619 1 92.25 533 GLU A O 1
ATOM 4134 N N . GLN A 1 534 ? 35.281 15.805 -0.933 1 91.75 534 GLN A N 1
ATOM 4135 C CA . GLN A 1 534 ? 36.438 15.211 -1.625 1 91.75 534 GLN A CA 1
ATOM 4136 C C . GLN A 1 534 ? 36.062 13.898 -2.297 1 91.75 534 GLN A C 1
ATOM 4138 O O . GLN A 1 534 ? 36.906 13.203 -2.85 1 91.75 534 GLN A O 1
ATOM 4143 N N . ILE A 1 535 ? 34.844 13.555 -2.234 1 93.88 535 ILE A N 1
ATOM 4144 C CA . ILE A 1 535 ? 34.375 12.305 -2.824 1 93.88 535 ILE A CA 1
ATOM 4145 C C . ILE A 1 535 ? 33.625 12.594 -4.125 1 93.88 535 ILE A C 1
ATOM 4147 O O . ILE A 1 535 ? 32.562 13.211 -4.109 1 93.88 535 ILE A O 1
ATOM 4151 N N . GLU A 1 536 ? 34.125 12.117 -5.176 1 92.25 536 GLU A N 1
ATOM 4152 C CA . GLU A 1 536 ? 33.5 12.344 -6.477 1 92.25 536 GLU A CA 1
ATOM 4153 C C . GLU A 1 536 ? 32.188 11.555 -6.609 1 92.25 536 GLU A C 1
ATOM 4155 O O . GLU A 1 536 ? 32.156 10.375 -6.262 1 92.25 536 GLU A O 1
ATOM 4160 N N . PRO A 1 537 ? 31.141 12.211 -7.012 1 94.12 537 PRO A N 1
ATOM 4161 C CA . PRO A 1 537 ? 29.906 11.461 -7.277 1 94.12 537 PRO A CA 1
ATOM 4162 C C . PRO A 1 537 ? 30.094 10.367 -8.32 1 94.12 537 PRO A C 1
ATOM 4164 O O . PRO A 1 537 ? 30.969 10.461 -9.18 1 94.12 537 PRO A O 1
ATOM 4167 N N . THR A 1 538 ? 29.234 9.336 -8.273 1 93.19 538 THR A N 1
ATOM 4168 C CA . THR A 1 538 ? 29.359 8.195 -9.172 1 93.19 538 THR A CA 1
ATOM 4169 C C . THR A 1 538 ? 28.062 7.984 -9.953 1 93.19 538 THR A C 1
ATOM 4171 O O . THR A 1 538 ? 27.031 8.578 -9.625 1 93.19 538 THR A O 1
ATOM 4174 N N . GLU A 1 539 ? 28.094 7.148 -10.977 1 90.12 539 GLU A N 1
ATOM 4175 C CA . GLU A 1 539 ? 26.922 6.828 -11.781 1 90.12 539 GLU A CA 1
ATOM 4176 C C . GLU A 1 539 ? 25.906 6.043 -10.961 1 90.12 539 GLU A C 1
ATOM 4178 O O . GLU A 1 539 ? 24.688 6.254 -11.102 1 90.12 539 GLU A O 1
ATOM 4183 N N . THR A 1 540 ? 26.359 5.227 -10.031 1 85.81 540 THR A N 1
ATOM 4184 C CA . THR A 1 540 ? 25.469 4.387 -9.234 1 85.81 540 THR A CA 1
ATOM 4185 C C . THR A 1 540 ? 25 5.129 -7.98 1 85.81 540 THR A C 1
ATOM 4187 O O . THR A 1 540 ? 24.031 4.723 -7.332 1 85.81 540 THR A O 1
ATOM 4190 N N . GLY A 1 541 ? 25.719 6.141 -7.641 1 88.38 541 GLY A N 1
ATOM 4191 C CA . GLY A 1 541 ? 25.375 6.926 -6.461 1 88.38 541 GLY A CA 1
ATOM 4192 C C . GLY A 1 541 ? 25.938 6.34 -5.176 1 88.38 541 GLY A C 1
ATOM 4193 O O . GLY A 1 541 ? 25.812 6.941 -4.109 1 88.38 541 GLY A O 1
ATOM 4194 N N . CYS A 1 542 ? 26.469 5.145 -5.293 1 88.62 542 CYS A N 1
ATOM 4195 C CA . CYS A 1 542 ? 27.016 4.473 -4.117 1 88.62 542 CYS A CA 1
ATOM 4196 C C . CYS A 1 542 ? 28.484 4.828 -3.922 1 88.62 542 CYS A C 1
ATOM 4198 O O . CYS A 1 542 ? 29.297 4.676 -4.84 1 88.62 542 CYS A O 1
ATOM 4200 N N . VAL A 1 543 ? 28.828 5.383 -2.764 1 91.94 543 VAL A N 1
ATOM 4201 C CA . VAL A 1 543 ? 30.203 5.742 -2.428 1 91.94 543 VAL A CA 1
ATOM 4202 C C . VAL A 1 543 ? 30.516 5.293 -1.004 1 91.94 543 VAL A C 1
ATOM 4204 O O . VAL A 1 543 ? 29.641 4.852 -0.271 1 91.94 543 VAL A O 1
ATOM 4207 N N . HIS A 1 544 ? 31.75 5.324 -0.675 1 91.25 544 HIS A N 1
ATOM 4208 C CA . HIS A 1 544 ? 32.188 4.91 0.656 1 91.25 544 HIS A CA 1
ATOM 4209 C C . HIS A 1 544 ? 32.781 6.082 1.432 1 91.25 544 HIS A C 1
ATOM 4211 O O . HIS A 1 544 ? 33.562 6.855 0.889 1 91.25 544 HIS A O 1
ATOM 4217 N N . LEU A 1 545 ? 32.281 6.305 2.572 1 90.44 545 LEU A N 1
ATOM 4218 C CA . LEU A 1 545 ? 32.781 7.316 3.496 1 90.44 545 LEU A CA 1
ATOM 4219 C C . LEU A 1 545 ? 33 6.719 4.883 1 90.44 545 LEU A C 1
ATOM 4221 O O . LEU A 1 545 ? 32.062 6.254 5.523 1 90.44 545 LEU A O 1
ATOM 4225 N N . ASP A 1 546 ? 34.219 6.699 5.34 1 88 546 ASP A N 1
ATOM 4226 C CA . ASP A 1 546 ? 34.594 6.18 6.652 1 88 546 ASP A CA 1
ATOM 4227 C C . ASP A 1 546 ? 34.094 4.75 6.84 1 88 546 ASP A C 1
ATOM 4229 O O . ASP A 1 546 ? 33.469 4.43 7.855 1 88 546 ASP A O 1
ATOM 4233 N N . GLY A 1 547 ? 34.156 3.924 5.809 1 85.06 547 GLY A N 1
ATOM 4234 C CA . GLY A 1 547 ? 33.844 2.51 5.875 1 85.06 547 GLY A CA 1
ATOM 4235 C C . GLY A 1 547 ? 32.344 2.238 5.719 1 85.06 547 GLY A C 1
ATOM 4236 O O . GLY A 1 547 ? 31.906 1.089 5.789 1 85.06 547 GLY A O 1
ATOM 4237 N N . LYS A 1 548 ? 31.609 3.299 5.566 1 87.88 548 LYS A N 1
ATOM 4238 C CA . LYS A 1 548 ? 30.172 3.113 5.41 1 87.88 548 LYS A CA 1
ATOM 4239 C C . LYS A 1 548 ? 29.734 3.426 3.984 1 87.88 548 LYS A C 1
ATOM 4241 O O . LYS A 1 548 ? 30.281 4.312 3.334 1 87.88 548 LYS A O 1
ATOM 4246 N N . GLU A 1 549 ? 28.812 2.656 3.578 1 87.31 549 GLU A N 1
ATOM 4247 C CA . GLU A 1 549 ? 28.234 2.902 2.26 1 87.31 549 GLU A CA 1
ATOM 4248 C C . GLU A 1 549 ? 27.219 4.043 2.307 1 87.31 549 GLU A C 1
ATOM 4250 O O . GLU A 1 549 ? 26.359 4.074 3.184 1 87.31 549 GLU A O 1
ATOM 4255 N N . ILE A 1 550 ? 27.469 5.047 1.433 1 90.56 550 ILE A N 1
ATOM 4256 C CA . ILE A 1 550 ? 26.562 6.176 1.274 1 90.56 550 ILE A CA 1
ATOM 4257 C C . ILE A 1 550 ? 25.906 6.121 -0.104 1 90.56 550 ILE A C 1
ATOM 4259 O O . ILE A 1 550 ? 26.562 5.832 -1.103 1 90.56 550 ILE A O 1
ATOM 4263 N N . TYR A 1 551 ? 24.594 6.367 -0.045 1 87.94 551 TYR A N 1
ATOM 4264 C CA . TYR A 1 551 ? 23.844 6.258 -1.296 1 87.94 551 TYR A CA 1
ATOM 4265 C C . TYR A 1 551 ? 23.375 7.625 -1.773 1 87.94 551 TYR A C 1
ATOM 4267 O O . TYR A 1 551 ? 23.531 8.625 -1.065 1 87.94 551 TYR A O 1
ATOM 4275 N N . ASP A 1 552 ? 22.922 7.734 -3.051 1 91.5 552 ASP A N 1
ATOM 4276 C CA . ASP A 1 552 ? 22.297 8.883 -3.686 1 91.5 552 ASP A CA 1
ATOM 4277 C C . ASP A 1 552 ? 23.312 9.984 -3.98 1 91.5 552 ASP A C 1
ATOM 4279 O O . ASP A 1 552 ? 22.969 11.156 -4.094 1 91.5 552 ASP A O 1
ATOM 4283 N N . HIS A 1 553 ? 24.609 9.68 -3.885 1 93.12 553 HIS A N 1
ATOM 4284 C CA . HIS A 1 553 ? 25.656 10.586 -4.34 1 93.12 553 HIS A CA 1
ATOM 4285 C C . HIS A 1 553 ? 25.906 10.43 -5.836 1 93.12 553 HIS A C 1
ATOM 4287 O O . HIS A 1 553 ? 27.031 10.133 -6.258 1 93.12 553 HIS A O 1
ATOM 4293 N N . TYR A 1 554 ? 24.906 10.734 -6.598 1 89.62 554 TYR A N 1
ATOM 4294 C CA . TYR A 1 554 ? 24.859 10.5 -8.031 1 89.62 554 TYR A CA 1
ATOM 4295 C C . TYR A 1 554 ? 25.641 11.555 -8.797 1 89.62 554 TYR A C 1
ATOM 4297 O O . TYR A 1 554 ? 25.609 12.734 -8.438 1 89.62 554 TYR A O 1
ATOM 4305 N N . LYS A 1 555 ? 26.234 11.117 -9.883 1 87.44 555 LYS A N 1
ATOM 4306 C CA . LYS A 1 555 ? 26.844 12.023 -10.844 1 87.44 555 LYS A CA 1
ATOM 4307 C C . LYS A 1 555 ? 25.797 12.727 -11.695 1 87.44 555 LYS A C 1
ATOM 4309 O O . LYS A 1 555 ? 25.953 13.891 -12.062 1 87.44 555 LYS A O 1
ATOM 4314 N N . ALA A 1 556 ? 24.781 12.008 -11.891 1 79.38 556 ALA A N 1
ATOM 4315 C CA . ALA A 1 556 ? 23.703 12.555 -12.703 1 79.38 556 ALA A CA 1
ATOM 4316 C C . ALA A 1 556 ? 23.141 13.836 -12.094 1 79.38 556 ALA A C 1
ATOM 4318 O O . ALA A 1 556 ? 22.891 13.898 -10.891 1 79.38 556 ALA A O 1
ATOM 4319 N N . GLY A 1 557 ? 23.016 14.844 -12.891 1 78.12 557 GLY A N 1
ATOM 4320 C CA . GLY A 1 557 ? 22.422 16.094 -12.453 1 78.12 557 GLY A CA 1
ATOM 4321 C C . GLY A 1 557 ? 23.438 17.094 -11.922 1 78.12 557 GLY A C 1
ATOM 4322 O O . GLY A 1 557 ? 23.078 18.188 -11.516 1 78.12 557 GLY A O 1
ATOM 4323 N N . THR A 1 558 ? 24.75 16.734 -11.961 1 87.38 558 THR A N 1
ATOM 4324 C CA . THR A 1 558 ? 25.75 17.594 -11.336 1 87.38 558 THR A CA 1
ATOM 4325 C C . THR A 1 558 ? 26.438 18.469 -12.383 1 87.38 558 THR A C 1
ATOM 4327 O O . THR A 1 558 ? 27.172 19.391 -12.031 1 87.38 558 THR A O 1
ATOM 4330 N N . LYS A 1 559 ? 26.172 18.141 -13.602 1 86.31 559 LYS A N 1
ATOM 4331 C CA . LYS A 1 559 ? 26.828 18.906 -14.656 1 86.31 559 LYS A CA 1
ATOM 4332 C C . LYS A 1 559 ? 26.25 20.312 -14.75 1 86.31 559 LYS A C 1
ATOM 4334 O O . LYS A 1 559 ? 25.031 20.484 -14.758 1 86.31 559 LYS A O 1
ATOM 4339 N N . LEU A 1 560 ? 27.172 21.234 -14.805 1 86.25 560 LEU A N 1
ATOM 4340 C CA . LEU A 1 560 ? 26.734 22.625 -14.906 1 86.25 560 LEU A CA 1
ATOM 4341 C C . LEU A 1 560 ? 26.188 22.922 -16.297 1 86.25 560 LEU A C 1
ATOM 4343 O O . LEU A 1 560 ? 26.797 22.547 -17.297 1 86.25 560 LEU A O 1
ATOM 4347 N N . GLY A 1 561 ? 24.906 23.266 -16.312 1 74.12 561 GLY A N 1
ATOM 4348 C CA . GLY A 1 561 ? 24.297 23.609 -17.578 1 74.12 561 GLY A CA 1
ATOM 4349 C C . GLY A 1 561 ? 24.625 25 -18.047 1 74.12 561 GLY A C 1
ATOM 4350 O O . GLY A 1 561 ? 25.422 25.703 -17.406 1 74.12 561 GLY A O 1
ATOM 4351 N N . ARG A 1 562 ? 24.016 25.281 -19.266 1 70.94 562 ARG A N 1
ATOM 4352 C CA . ARG A 1 562 ? 24.109 26.641 -19.797 1 70.94 562 ARG A CA 1
ATOM 4353 C C . ARG A 1 562 ? 23.438 27.625 -18.859 1 70.94 562 ARG A C 1
ATOM 4355 O O . ARG A 1 562 ? 22.359 27.344 -18.312 1 70.94 562 ARG A O 1
ATOM 4362 N N . GLY A 1 563 ? 24.078 28.781 -18.391 1 70.56 563 GLY A N 1
ATOM 4363 C CA . GLY A 1 563 ? 23.484 29.797 -17.547 1 70.56 563 GLY A CA 1
ATOM 4364 C C . GLY A 1 563 ? 23.719 29.578 -16.078 1 70.56 563 GLY A C 1
ATOM 4365 O O . GLY A 1 563 ? 23.125 30.25 -15.234 1 70.56 563 GLY A O 1
ATOM 4366 N N . HIS A 1 564 ? 24.469 28.594 -15.812 1 72.5 564 HIS A N 1
ATOM 4367 C CA . HIS A 1 564 ? 24.766 28.219 -14.43 1 72.5 564 HIS A CA 1
ATOM 4368 C C . HIS A 1 564 ? 25.25 29.406 -13.625 1 72.5 564 HIS A C 1
ATOM 4370 O O . HIS A 1 564 ? 25.234 29.375 -12.391 1 72.5 564 HIS A O 1
ATOM 4376 N N . ASP A 1 565 ? 25.547 30.375 -14.258 1 70.06 565 ASP A N 1
ATOM 4377 C CA . ASP A 1 565 ? 26.109 31.531 -13.562 1 70.06 565 ASP A CA 1
ATOM 4378 C C . ASP A 1 565 ? 25.078 32.188 -12.648 1 70.06 565 ASP A C 1
ATOM 4380 O O . ASP A 1 565 ? 25.422 32.781 -11.633 1 70.06 565 ASP A O 1
ATOM 4384 N N . SER A 1 566 ? 23.891 32.062 -12.992 1 72.5 566 SER A N 1
ATOM 4385 C CA . SER A 1 566 ? 22.828 32.688 -12.203 1 72.5 566 SER A CA 1
ATOM 4386 C C . SER A 1 566 ? 22.328 31.734 -11.109 1 72.5 566 SER A C 1
ATOM 4388 O O . SER A 1 566 ? 21.531 32.125 -10.266 1 72.5 566 SER A O 1
ATOM 4390 N N . ALA A 1 567 ? 22.984 30.625 -11.094 1 83 567 ALA A N 1
ATOM 4391 C CA . ALA A 1 567 ? 22.531 29.641 -10.109 1 83 567 ALA A CA 1
ATOM 4392 C C . ALA A 1 567 ? 23.047 29.984 -8.711 1 83 567 ALA A C 1
ATOM 4394 O O . ALA A 1 567 ? 24.109 30.578 -8.562 1 83 567 ALA A O 1
ATOM 4395 N N . TYR A 1 568 ? 22.266 29.703 -7.727 1 87.81 568 TYR A N 1
ATOM 4396 C CA . TYR A 1 568 ? 22.625 29.875 -6.324 1 87.81 568 TYR A CA 1
ATOM 4397 C C . TYR A 1 568 ? 23.859 29.062 -5.957 1 87.81 568 TYR A C 1
ATOM 4399 O O . TYR A 1 568 ? 23.906 27.859 -6.203 1 87.81 568 TYR A O 1
ATOM 4407 N N . GLN A 1 569 ? 24.906 29.766 -5.5 1 93.12 569 GLN A N 1
ATOM 4408 C CA . GLN A 1 569 ? 26.109 29.109 -4.996 1 93.12 569 GLN A CA 1
ATOM 4409 C C . GLN A 1 569 ? 26.078 28.984 -3.477 1 93.12 569 GLN A C 1
ATOM 4411 O O . GLN A 1 569 ? 25.906 29.984 -2.773 1 93.12 569 GLN A O 1
ATOM 4416 N N . LEU A 1 570 ? 26.312 27.812 -2.973 1 96.06 570 LEU A N 1
ATOM 4417 C CA . LEU A 1 570 ? 26.328 27.594 -1.53 1 96.06 570 LEU A CA 1
ATOM 4418 C C . LEU A 1 570 ? 27.453 28.406 -0.872 1 96.06 570 LEU A C 1
ATOM 4420 O O . LEU A 1 570 ? 28.516 28.594 -1.466 1 96.06 570 LEU A O 1
ATOM 4424 N N . ASP A 1 571 ? 27.188 28.938 0.29 1 96.88 571 ASP A N 1
ATOM 4425 C CA . ASP A 1 571 ? 28.172 29.531 1.186 1 96.88 571 ASP A CA 1
ATOM 4426 C C . ASP A 1 571 ? 28.562 28.547 2.287 1 96.88 571 ASP A C 1
ATOM 4428 O O . ASP A 1 571 ? 27.719 28.125 3.076 1 96.88 571 ASP A O 1
ATOM 4432 N N . PRO A 1 572 ? 29.844 28.109 2.344 1 97.19 572 PRO A N 1
ATOM 4433 C CA . PRO A 1 572 ? 30.25 27.094 3.316 1 97.19 572 PRO A CA 1
ATOM 4434 C C . PRO A 1 572 ? 30.016 27.531 4.762 1 97.19 572 PRO A C 1
ATOM 4436 O O . PRO A 1 572 ? 29.969 26.688 5.664 1 97.19 572 PRO A O 1
ATOM 4439 N N . HIS A 1 573 ? 29.766 28.828 5.047 1 97.12 573 HIS A N 1
ATOM 4440 C CA . HIS A 1 573 ? 29.734 29.344 6.414 1 97.12 573 HIS A CA 1
ATOM 4441 C C . HIS A 1 573 ? 28.312 29.766 6.805 1 97.12 573 HIS A C 1
ATOM 4443 O O . HIS A 1 573 ? 28.109 30.312 7.883 1 97.12 573 HIS A O 1
ATOM 4449 N N . LYS A 1 574 ? 27.375 29.516 6.004 1 97.06 574 LYS A N 1
ATOM 4450 C CA . LYS A 1 574 ? 25.984 29.844 6.262 1 97.06 574 LYS A CA 1
ATOM 4451 C C . LYS A 1 574 ? 25.062 28.656 5.953 1 97.06 574 LYS A C 1
ATOM 4453 O O . LYS A 1 574 ? 25.453 27.766 5.199 1 97.06 574 LYS A O 1
ATOM 4458 N N . PRO A 1 575 ? 23.922 28.594 6.621 1 97.62 575 PRO A N 1
ATOM 4459 C CA . PRO A 1 575 ? 22.922 27.625 6.145 1 97.62 575 PRO A CA 1
ATOM 4460 C C . PRO A 1 575 ? 22.562 27.844 4.68 1 97.62 575 PRO A C 1
ATOM 4462 O O . PRO A 1 575 ? 22.531 28.969 4.199 1 97.62 575 PRO A O 1
ATOM 4465 N N . ALA A 1 576 ? 22.266 26.75 4.016 1 97.31 576 ALA A N 1
ATOM 4466 C CA . ALA A 1 576 ? 21.828 26.844 2.621 1 97.31 576 ALA A CA 1
ATOM 4467 C C . ALA A 1 576 ? 20.484 27.531 2.502 1 97.31 576 ALA A C 1
ATOM 4469 O O . ALA A 1 576 ? 19.688 27.531 3.449 1 97.31 576 ALA A O 1
ATOM 4470 N N . ASN A 1 577 ? 20.266 28.141 1.368 1 93.75 577 ASN A N 1
ATOM 4471 C CA . ASN A 1 577 ? 18.906 28.578 1.058 1 93.75 577 ASN A CA 1
ATOM 4472 C C . ASN A 1 577 ? 17.969 27.391 0.843 1 93.75 577 ASN A C 1
ATOM 4474 O O . ASN A 1 577 ? 18.422 26.25 0.818 1 93.75 577 ASN A O 1
ATOM 4478 N N . THR A 1 578 ? 16.734 27.625 0.658 1 90.19 578 THR A N 1
ATOM 4479 C CA . THR A 1 578 ? 15.711 26.609 0.534 1 90.19 578 THR A CA 1
ATOM 4480 C C . THR A 1 578 ? 16.016 25.688 -0.645 1 90.19 578 THR A C 1
ATOM 4482 O O . THR A 1 578 ? 16.219 26.141 -1.765 1 90.19 578 THR A O 1
ATOM 4485 N N . MET A 1 579 ? 16.094 24.422 -0.339 1 87.56 579 MET A N 1
ATOM 4486 C CA . MET A 1 579 ? 16.156 23.406 -1.393 1 87.56 579 MET A CA 1
ATOM 4487 C C . MET A 1 579 ? 14.773 23.188 -2.021 1 87.56 579 MET A C 1
ATOM 4489 O O . MET A 1 579 ? 13.867 22.672 -1.372 1 87.56 579 MET A O 1
ATOM 4493 N N . ARG A 1 580 ? 14.641 23.562 -3.217 1 85.31 580 ARG A N 1
ATOM 4494 C CA . ARG A 1 580 ? 13.391 23.359 -3.941 1 85.31 580 ARG A CA 1
ATOM 4495 C C . ARG A 1 580 ? 13.5 22.172 -4.887 1 85.31 580 ARG A C 1
ATOM 4497 O O . ARG A 1 580 ? 14.578 21.594 -5.047 1 85.31 580 ARG A O 1
ATOM 4504 N N . LYS A 1 581 ? 12.453 21.703 -5.52 1 80.38 581 LYS A N 1
ATOM 4505 C CA . LYS A 1 581 ? 12.406 20.547 -6.414 1 80.38 581 LYS A CA 1
ATOM 4506 C C . LYS A 1 581 ? 13.438 20.672 -7.527 1 80.38 581 LYS A C 1
ATOM 4508 O O . LYS A 1 581 ? 14.156 19.719 -7.828 1 80.38 581 LYS A O 1
ATOM 4513 N N . VAL A 1 582 ? 13.5 21.828 -8.148 1 72.62 582 VAL A N 1
ATOM 4514 C CA . VAL A 1 582 ? 14.25 21.828 -9.398 1 72.62 582 VAL A CA 1
ATOM 4515 C C . VAL A 1 582 ? 15.289 22.953 -9.375 1 72.62 582 VAL A C 1
ATOM 4517 O O . VAL A 1 582 ? 15.875 23.297 -10.406 1 72.62 582 VAL A O 1
ATOM 4520 N N . ASN A 1 583 ? 15.539 23.391 -8.188 1 79.94 583 ASN A N 1
ATOM 4521 C CA . ASN A 1 583 ? 16.484 24.5 -8.273 1 79.94 583 ASN A CA 1
ATOM 4522 C C . ASN A 1 583 ? 17.922 24.016 -8.453 1 79.94 583 ASN A C 1
ATOM 4524 O O . ASN A 1 583 ? 18.266 22.938 -7.977 1 79.94 583 ASN A O 1
ATOM 4528 N N . GLN A 1 584 ? 18.609 24.781 -9.125 1 85.19 584 GLN A N 1
ATOM 4529 C CA . GLN A 1 584 ? 20.031 24.516 -9.367 1 85.19 584 GLN A CA 1
ATOM 4530 C C . GLN A 1 584 ? 20.906 25.141 -8.281 1 85.19 584 GLN A C 1
ATOM 4532 O O . GLN A 1 584 ? 20.906 26.359 -8.102 1 85.19 584 GLN A O 1
ATOM 4537 N N . VAL A 1 585 ? 21.594 24.328 -7.551 1 92.69 585 VAL A N 1
ATOM 4538 C CA . VAL A 1 585 ? 22.438 24.781 -6.453 1 92.69 585 VAL A CA 1
ATOM 4539 C C . VAL A 1 585 ? 23.875 24.328 -6.688 1 92.69 585 VAL A C 1
ATOM 4541 O O . VAL A 1 585 ? 24.156 23.141 -6.77 1 92.69 585 VAL A O 1
ATOM 4544 N N . LYS A 1 586 ? 24.75 25.297 -6.793 1 94.5 586 LYS A N 1
ATOM 4545 C CA . LYS A 1 586 ? 26.156 25 -7.012 1 94.5 586 LYS A CA 1
ATOM 4546 C C . LYS A 1 586 ? 26.859 24.703 -5.695 1 94.5 586 LYS A C 1
ATOM 4548 O O . LYS A 1 586 ? 26.531 25.281 -4.656 1 94.5 586 LYS A O 1
ATOM 4553 N N . HIS A 1 587 ? 27.875 23.859 -5.766 1 95.31 587 HIS A N 1
ATOM 4554 C CA . HIS A 1 587 ? 28.719 23.562 -4.609 1 95.31 587 HIS A CA 1
ATOM 4555 C C . HIS A 1 587 ? 29.484 24.797 -4.148 1 95.31 587 HIS A C 1
ATOM 4557 O O . HIS A 1 587 ? 29.797 25.672 -4.961 1 95.31 587 HIS A O 1
ATOM 4563 N N . TYR A 1 588 ? 29.781 24.906 -2.861 1 95.31 588 TYR A N 1
ATOM 4564 C CA . TYR A 1 588 ? 30.484 26.094 -2.371 1 95.31 588 TYR A CA 1
ATOM 4565 C C . TYR A 1 588 ? 31.953 26.078 -2.818 1 95.31 588 TYR A C 1
ATOM 4567 O O . TYR A 1 588 ? 32.594 27.125 -2.834 1 95.31 588 TYR A O 1
ATOM 4575 N N . ARG A 1 589 ? 32.438 24.938 -3.078 1 94.88 589 ARG A N 1
ATOM 4576 C CA . ARG A 1 589 ? 33.75 24.828 -3.705 1 94.88 589 ARG A CA 1
ATOM 4577 C C . ARG A 1 589 ? 33.656 25.078 -5.207 1 94.88 589 ARG A C 1
ATOM 4579 O O . ARG A 1 589 ? 33.219 24.219 -5.961 1 94.88 589 ARG A O 1
ATOM 4586 N N . LYS A 1 590 ? 34.25 26.062 -5.648 1 90.62 590 LYS A N 1
ATOM 4587 C CA . LYS A 1 590 ? 34.125 26.469 -7.043 1 90.62 590 LYS A CA 1
ATOM 4588 C C . LYS A 1 590 ? 34.969 25.578 -7.953 1 90.62 590 LYS A C 1
ATOM 4590 O O . LYS A 1 590 ? 34.625 25.391 -9.125 1 90.62 590 LYS A O 1
ATOM 4595 N N . ASP A 1 591 ? 36 25.016 -7.414 1 91.81 591 ASP A N 1
ATOM 4596 C CA . ASP A 1 591 ? 36.906 24.188 -8.211 1 91.81 591 ASP A CA 1
ATOM 4597 C C . ASP A 1 591 ? 36.219 22.891 -8.633 1 91.81 591 ASP A C 1
ATOM 4599 O O . ASP A 1 591 ? 36.625 22.266 -9.609 1 91.81 591 ASP A O 1
ATOM 4603 N N . LEU A 1 592 ? 35.188 22.484 -7.883 1 91.5 592 LEU A N 1
ATOM 4604 C CA . LEU A 1 592 ? 34.469 21.266 -8.242 1 91.5 592 LEU A CA 1
ATOM 4605 C C . LEU A 1 592 ? 33.625 21.469 -9.492 1 91.5 592 LEU A C 1
ATOM 4607 O O . LEU A 1 592 ? 33.312 20.516 -10.203 1 91.5 592 LEU A O 1
ATOM 4611 N N . ASN A 1 593 ? 33.156 22.656 -9.75 1 90.06 593 ASN A N 1
ATOM 4612 C CA . ASN A 1 593 ? 32.438 23.016 -10.961 1 90.06 593 ASN A CA 1
ATOM 4613 C C . ASN A 1 593 ? 31.234 22.109 -11.188 1 90.06 593 ASN A C 1
ATOM 4615 O O . ASN A 1 593 ? 31.094 21.516 -12.258 1 90.06 593 ASN A O 1
ATOM 4619 N N . ARG A 1 594 ? 30.406 21.938 -10.227 1 92.75 594 ARG A N 1
ATOM 4620 C CA . ARG A 1 594 ? 29.234 21.062 -10.336 1 92.75 594 ARG A CA 1
ATOM 4621 C C . ARG A 1 594 ? 28.125 21.547 -9.422 1 92.75 594 ARG A C 1
ATOM 4623 O O . ARG A 1 594 ? 28.359 22.281 -8.461 1 92.75 594 ARG A O 1
ATOM 4630 N N . TYR A 1 595 ? 26.938 21.172 -9.734 1 93.44 595 TYR A N 1
ATOM 4631 C CA . TYR A 1 595 ? 25.812 21.266 -8.805 1 93.44 595 TYR A CA 1
ATOM 4632 C C . TYR A 1 595 ? 25.953 20.25 -7.684 1 93.44 595 TYR A C 1
ATOM 4634 O O . TYR A 1 595 ? 26.703 19.281 -7.805 1 93.44 595 TYR A O 1
ATOM 4642 N N . ILE A 1 596 ? 25.281 20.484 -6.625 1 93.94 596 ILE A N 1
ATOM 4643 C CA . ILE A 1 596 ? 25.328 19.531 -5.516 1 93.94 596 ILE A CA 1
ATOM 4644 C C . ILE A 1 596 ? 24.516 18.297 -5.871 1 93.94 596 ILE A C 1
ATOM 4646 O O . ILE A 1 596 ? 23.562 18.375 -6.645 1 93.94 596 ILE A O 1
ATOM 4650 N N . THR A 1 597 ? 24.891 17.156 -5.293 1 94.56 597 THR A N 1
ATOM 4651 C CA . THR A 1 597 ? 24.25 15.875 -5.551 1 94.56 597 THR A CA 1
ATOM 4652 C C . THR A 1 597 ? 22.969 15.734 -4.727 1 94.56 597 THR A C 1
ATOM 4654 O O . THR A 1 597 ? 22.703 16.562 -3.846 1 94.56 597 THR A O 1
ATOM 4657 N N . ALA A 1 598 ? 22.203 14.648 -5.035 1 94.56 598 ALA A N 1
ATOM 4658 C CA . ALA A 1 598 ? 21 14.328 -4.273 1 94.56 598 ALA A CA 1
ATOM 4659 C C . ALA A 1 598 ? 21.312 14.102 -2.801 1 94.56 598 ALA A C 1
ATOM 4661 O O . ALA A 1 598 ? 20.594 14.57 -1.92 1 94.56 598 ALA A O 1
ATOM 4662 N N . ARG A 1 599 ? 22.359 13.383 -2.516 1 96.12 599 ARG A N 1
ATOM 4663 C CA . ARG A 1 599 ? 22.75 13.109 -1.137 1 96.12 599 ARG A CA 1
ATOM 4664 C C . ARG A 1 599 ? 23.109 14.398 -0.404 1 96.12 599 ARG A C 1
ATOM 4666 O O . ARG A 1 599 ? 22.75 14.578 0.762 1 96.12 599 ARG A O 1
ATOM 4673 N N . GLU A 1 600 ? 23.844 15.242 -1.082 1 96.5 600 GLU A N 1
ATOM 4674 C CA . GLU A 1 600 ? 24.188 16.531 -0.486 1 96.5 600 GLU A CA 1
ATOM 4675 C C . GLU A 1 600 ? 22.938 17.359 -0.188 1 96.5 600 GLU A C 1
ATOM 4677 O O . GLU A 1 600 ? 22.828 17.969 0.878 1 96.5 600 GLU A O 1
ATOM 4682 N N . ARG A 1 601 ? 21.969 17.375 -1.097 1 96.31 601 ARG A N 1
ATOM 4683 C CA . ARG A 1 601 ? 20.688 18.047 -0.863 1 96.31 601 ARG A CA 1
ATOM 4684 C C . ARG A 1 601 ? 19.984 17.453 0.347 1 96.31 601 ARG A C 1
ATOM 4686 O O . ARG A 1 601 ? 19.438 18.188 1.181 1 96.31 601 ARG A O 1
ATOM 4693 N N . ALA A 1 602 ? 19.969 16.109 0.411 1 97.38 602 ALA A N 1
ATOM 4694 C CA . ALA A 1 602 ? 19.297 15.398 1.501 1 97.38 602 ALA A CA 1
ATOM 4695 C C . ALA A 1 602 ? 19.938 15.734 2.846 1 97.38 602 ALA A C 1
ATOM 4697 O O . ALA A 1 602 ? 19.234 15.914 3.844 1 97.38 602 ALA A O 1
ATOM 4698 N N . ARG A 1 603 ? 21.25 15.852 2.848 1 97.81 603 ARG A N 1
ATOM 4699 C CA . ARG A 1 603 ? 21.969 16.188 4.07 1 97.81 603 ARG A CA 1
ATOM 4700 C C . ARG A 1 603 ? 21.609 17.594 4.543 1 97.81 603 ARG A C 1
ATOM 4702 O O . ARG A 1 603 ? 21.516 17.844 5.746 1 97.81 603 ARG A O 1
ATOM 4709 N N . LEU A 1 604 ? 21.438 18.484 3.604 1 97.94 604 LEU A N 1
ATOM 4710 C CA . LEU A 1 604 ? 21.078 19.844 3.951 1 97.94 604 LEU A CA 1
ATOM 4711 C C . LEU A 1 604 ? 19.703 19.891 4.637 1 97.94 604 LEU A C 1
ATOM 4713 O O . LEU A 1 604 ? 19.406 20.812 5.391 1 97.94 604 LEU A O 1
ATOM 4717 N N . GLN A 1 605 ? 18.859 18.906 4.41 1 97.44 605 GLN A N 1
ATOM 4718 C CA . GLN A 1 605 ? 17.547 18.781 5.051 1 97.44 605 GLN A CA 1
ATOM 4719 C C . GLN A 1 605 ? 17.609 17.828 6.238 1 97.44 605 GLN A C 1
ATOM 4721 O O . GLN A 1 605 ? 16.578 17.422 6.77 1 97.44 605 GLN A O 1
ATOM 4726 N N . SER A 1 606 ? 18.797 17.391 6.574 1 98.19 606 SER A N 1
ATOM 4727 C CA . SER A 1 606 ? 19.125 16.609 7.77 1 98.19 606 SER A CA 1
ATOM 4728 C C . SER A 1 606 ? 18.656 15.164 7.633 1 98.19 606 SER A C 1
ATOM 4730 O O . SER A 1 606 ? 18.406 14.492 8.633 1 98.19 606 SER A O 1
ATOM 4732 N N . PHE A 1 607 ? 18.438 14.633 6.406 1 97.69 607 PHE A N 1
ATOM 4733 C CA . PHE A 1 607 ? 18.234 13.195 6.227 1 97.69 607 PHE A CA 1
ATOM 4734 C C . PHE A 1 607 ? 19.516 12.43 6.539 1 97.69 607 PHE A C 1
ATOM 4736 O O . PHE A 1 607 ? 20.594 12.82 6.105 1 97.69 607 PHE A O 1
ATOM 4743 N N . PRO A 1 608 ? 19.438 11.383 7.293 1 95.56 608 PRO A N 1
ATOM 4744 C CA . PRO A 1 608 ? 20.641 10.586 7.543 1 95.56 608 PRO A CA 1
ATOM 4745 C C . PRO A 1 608 ? 21.156 9.867 6.293 1 95.56 608 PRO A C 1
ATOM 4747 O O . PRO A 1 608 ? 20.391 9.68 5.336 1 95.56 608 PRO A O 1
ATOM 4750 N N . ASP A 1 609 ? 22.328 9.445 6.27 1 92.88 609 ASP A N 1
ATOM 4751 C CA . ASP A 1 609 ? 22.969 8.82 5.117 1 92.88 609 ASP A CA 1
ATOM 4752 C C . ASP A 1 609 ? 22.312 7.492 4.77 1 92.88 609 ASP A C 1
ATOM 4754 O O . ASP A 1 609 ? 22.375 7.043 3.621 1 92.88 609 ASP A O 1
ATOM 4758 N N . SER A 1 610 ? 21.703 6.875 5.734 1 90.44 610 SER A N 1
ATOM 4759 C CA . SER A 1 610 ? 21.062 5.578 5.512 1 90.44 610 SER A CA 1
ATOM 4760 C C . SER A 1 610 ? 19.719 5.738 4.797 1 90.44 610 SER A C 1
ATOM 4762 O O . SER A 1 610 ? 19.156 4.754 4.32 1 90.44 610 SER A O 1
ATOM 4764 N N . PHE A 1 611 ? 19.203 6.949 4.812 1 94.31 611 PHE A N 1
ATOM 4765 C CA . PHE A 1 611 ? 17.922 7.207 4.172 1 94.31 611 PHE A CA 1
ATOM 4766 C C . PHE A 1 611 ? 18.078 7.242 2.654 1 94.31 611 PHE A C 1
ATOM 4768 O O . PHE A 1 611 ? 18.844 8.039 2.121 1 94.31 611 PHE A O 1
ATOM 4775 N N . ARG A 1 612 ? 17.359 6.441 1.911 1 92.69 612 ARG A N 1
ATOM 4776 C CA . ARG A 1 612 ? 17.484 6.34 0.46 1 92.69 612 ARG A CA 1
ATOM 4777 C C . ARG A 1 612 ? 16.203 6.824 -0.231 1 92.69 612 ARG A C 1
ATOM 4779 O O . ARG A 1 612 ? 15.109 6.656 0.295 1 92.69 612 ARG A O 1
ATOM 4786 N N . PHE A 1 613 ? 16.406 7.344 -1.395 1 95.5 613 PHE A N 1
ATOM 4787 C CA . PHE A 1 613 ? 15.289 7.875 -2.174 1 95.5 613 PHE A CA 1
ATOM 4788 C C . PHE A 1 613 ? 15.125 7.098 -3.473 1 95.5 613 PHE A C 1
ATOM 4790 O O . PHE A 1 613 ? 16.062 6.988 -4.266 1 95.5 613 PHE A O 1
ATOM 4797 N N . PHE A 1 614 ? 13.891 6.602 -3.701 1 94.75 614 PHE A N 1
ATOM 4798 C CA . PHE A 1 614 ? 13.609 5.754 -4.855 1 94.75 614 PHE A CA 1
ATOM 4799 C C . PHE A 1 614 ? 13.18 6.594 -6.051 1 94.75 614 PHE A C 1
ATOM 4801 O O . PHE A 1 614 ? 12.422 7.559 -5.898 1 94.75 614 PHE A O 1
ATOM 4808 N N . GLY A 1 615 ? 13.625 6.273 -7.203 1 92.62 615 GLY A N 1
ATOM 4809 C CA . GLY A 1 615 ? 13.219 6.906 -8.445 1 92.62 615 GLY A CA 1
ATOM 4810 C C . GLY A 1 615 ? 14.383 7.426 -9.266 1 92.62 615 GLY A C 1
ATOM 4811 O O . GLY A 1 615 ? 15.539 7.258 -8.875 1 92.62 615 GLY A O 1
ATOM 4812 N N . GLU A 1 616 ? 14.016 8.031 -10.414 1 89.88 616 GLU A N 1
ATOM 4813 C CA . GLU A 1 616 ? 15.031 8.695 -11.227 1 89.88 616 GLU A CA 1
ATOM 4814 C C . GLU A 1 616 ? 15.438 10.031 -10.617 1 89.88 616 GLU A C 1
ATOM 4816 O O . GLU A 1 616 ? 14.891 10.445 -9.594 1 89.88 616 GLU A O 1
ATOM 4821 N N . GLN A 1 617 ? 16.391 10.664 -11.156 1 85.56 617 GLN A N 1
ATOM 4822 C CA . GLN A 1 617 ? 16.984 11.883 -10.617 1 85.56 617 GLN A CA 1
ATOM 4823 C C . GLN A 1 617 ? 15.922 12.922 -10.297 1 85.56 617 GLN A C 1
ATOM 4825 O O . GLN A 1 617 ? 15.914 13.5 -9.203 1 85.56 617 GLN A O 1
ATOM 4830 N N . ARG A 1 618 ? 15.117 13.102 -11.242 1 88 618 ARG A N 1
ATOM 4831 C CA . ARG A 1 618 ? 14.078 14.117 -11.055 1 88 618 ARG A CA 1
ATOM 4832 C C . ARG A 1 618 ? 13.156 13.75 -9.891 1 88 618 ARG A C 1
ATOM 4834 O O . ARG A 1 618 ? 12.758 14.617 -9.117 1 88 618 ARG A O 1
ATOM 4841 N N . ASP A 1 619 ? 12.781 12.445 -9.781 1 93.56 619 ASP A N 1
ATOM 4842 C CA . ASP A 1 619 ? 11.93 11.969 -8.688 1 93.56 619 ASP A CA 1
ATOM 4843 C C . ASP A 1 619 ? 12.602 12.203 -7.336 1 93.56 619 ASP A C 1
ATOM 4845 O O . ASP A 1 619 ? 11.945 12.641 -6.387 1 93.56 619 ASP A O 1
ATOM 4849 N N . VAL A 1 620 ? 13.875 11.922 -7.273 1 93.62 620 VAL A N 1
ATOM 4850 C CA . VAL A 1 620 ? 14.641 12.023 -6.031 1 93.62 620 VAL A CA 1
ATOM 4851 C C . VAL A 1 620 ? 14.742 13.492 -5.609 1 93.62 620 VAL A C 1
ATOM 4853 O O . VAL A 1 620 ? 14.5 13.82 -4.445 1 93.62 620 VAL A O 1
ATOM 4856 N N . PHE A 1 621 ? 15.047 14.383 -6.527 1 92.88 621 PHE A N 1
ATOM 4857 C CA . PHE A 1 621 ? 15.141 15.812 -6.238 1 92.88 621 PHE A CA 1
ATOM 4858 C C . PHE A 1 621 ? 13.797 16.359 -5.773 1 92.88 621 PHE A C 1
ATOM 4860 O O . PHE A 1 621 ? 13.734 17.156 -4.832 1 92.88 621 PHE A O 1
ATOM 4867 N N . ASN A 1 622 ? 12.75 15.914 -6.449 1 94.06 622 ASN A N 1
ATOM 4868 C CA . ASN A 1 622 ? 11.414 16.344 -6.066 1 94.06 622 ASN A CA 1
ATOM 4869 C C . ASN A 1 622 ? 11.062 15.914 -4.645 1 94.06 622 ASN A C 1
ATOM 4871 O O . ASN A 1 622 ? 10.508 16.703 -3.875 1 94.06 622 ASN A O 1
ATOM 4875 N N . GLN A 1 623 ? 11.359 14.664 -4.32 1 96.81 623 GLN A N 1
ATOM 4876 C CA . GLN A 1 623 ? 11.102 14.141 -2.984 1 96.81 623 GLN A CA 1
ATOM 4877 C C . GLN A 1 623 ? 11.844 14.938 -1.92 1 96.81 623 GLN A C 1
ATOM 4879 O O . GLN A 1 623 ? 11.258 15.336 -0.909 1 96.81 623 GLN A O 1
ATOM 4884 N N . ILE A 1 624 ? 13.094 15.234 -2.158 1 96.31 624 ILE A N 1
ATOM 4885 C CA . ILE A 1 624 ? 13.922 15.961 -1.203 1 96.31 624 ILE A CA 1
ATOM 4886 C C . ILE A 1 624 ? 13.43 17.406 -1.085 1 96.31 624 ILE A C 1
ATOM 4888 O O . ILE A 1 624 ? 13.266 17.922 0.023 1 96.31 624 ILE A O 1
ATOM 4892 N N . GLY A 1 625 ? 13.164 18.016 -2.172 1 94.44 625 GLY A N 1
ATOM 4893 C CA . GLY A 1 625 ? 12.711 19.391 -2.189 1 94.44 625 GLY A CA 1
ATOM 4894 C C . GLY A 1 625 ? 11.359 19.594 -1.537 1 94.44 625 GLY A C 1
ATOM 4895 O O . GLY A 1 625 ? 11.086 20.641 -0.963 1 94.44 625 GLY A O 1
ATOM 4896 N N . ASN A 1 626 ? 10.531 18.609 -1.6 1 94.19 626 ASN A N 1
ATOM 4897 C CA . ASN A 1 626 ? 9.172 18.703 -1.066 1 94.19 626 ASN A CA 1
ATOM 4898 C C . ASN A 1 626 ? 9.133 18.344 0.418 1 94.19 626 ASN A C 1
ATOM 4900 O O . ASN A 1 626 ? 8.133 18.609 1.093 1 94.19 626 ASN A O 1
ATOM 4904 N N . ALA A 1 627 ? 10.164 17.828 0.913 1 96.75 627 ALA A N 1
ATOM 4905 C CA . ALA A 1 627 ? 10.141 17.25 2.256 1 96.75 627 ALA A CA 1
ATOM 4906 C C . ALA A 1 627 ? 10.203 18.344 3.318 1 96.75 627 ALA A C 1
ATOM 4908 O O . ALA A 1 627 ? 10.773 19.422 3.088 1 96.75 627 ALA A O 1
ATOM 4909 N N . VAL A 1 628 ? 9.578 18.094 4.449 1 97.62 628 VAL A N 1
ATOM 4910 C CA . VAL A 1 628 ? 9.828 18.891 5.648 1 97.62 628 VAL A CA 1
ATOM 4911 C C . VAL A 1 628 ? 11.211 18.578 6.199 1 97.62 628 VAL A C 1
ATOM 4913 O O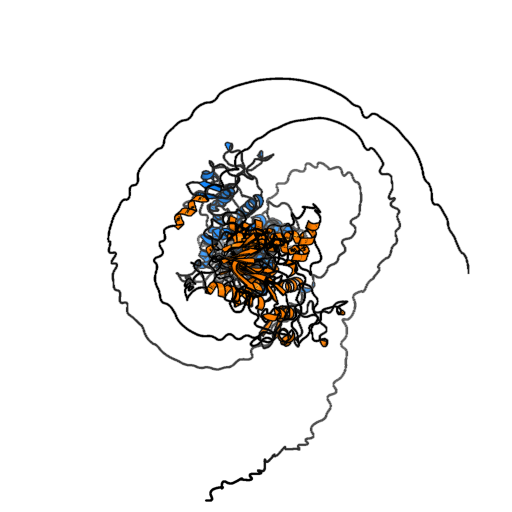 . VAL A 1 628 ? 11.562 17.406 6.379 1 97.62 628 VAL A O 1
ATOM 4916 N N . PRO A 1 629 ? 12.016 19.609 6.414 1 98.38 629 PRO A N 1
ATOM 4917 C CA . PRO A 1 629 ? 13.328 19.312 7.004 1 98.38 629 PRO A CA 1
ATOM 4918 C C . PRO A 1 629 ? 13.219 18.5 8.297 1 98.38 629 PRO A C 1
ATOM 4920 O O . PRO A 1 629 ? 12.383 18.812 9.148 1 98.38 629 PRO A O 1
ATOM 4923 N N . VAL A 1 630 ? 14.07 17.562 8.477 1 98.75 630 VAL A N 1
ATOM 4924 C CA . VAL A 1 630 ? 13.898 16.516 9.477 1 98.75 630 VAL A CA 1
ATOM 4925 C C . VAL A 1 630 ? 14.031 17.109 10.875 1 98.75 630 VAL A C 1
ATOM 4927 O O . VAL A 1 630 ? 13.227 16.797 11.758 1 98.75 630 VAL A O 1
ATOM 4930 N N . LYS A 1 631 ? 14.992 17.984 11.133 1 98.81 631 LYS A N 1
ATOM 4931 C CA . LYS A 1 631 ? 15.195 18.531 12.477 1 98.81 631 LYS A CA 1
ATOM 4932 C C . LYS A 1 631 ? 14.07 19.484 12.859 1 98.81 631 LYS A C 1
ATOM 4934 O O . LYS A 1 631 ? 13.68 19.547 14.023 1 98.81 631 LYS A O 1
ATOM 4939 N N . MET A 1 632 ? 13.625 20.266 11.922 1 98.69 632 MET A N 1
ATOM 4940 C CA . MET A 1 632 ? 12.453 21.078 12.203 1 98.69 632 MET A CA 1
ATOM 4941 C C . MET A 1 632 ? 11.242 20.219 12.531 1 98.69 632 MET A C 1
ATOM 4943 O O . MET A 1 632 ? 10.5 20.516 13.469 1 98.69 632 MET A O 1
ATOM 4947 N N . ALA A 1 633 ? 11.062 19.172 11.75 1 98.81 633 ALA A N 1
ATOM 4948 C CA . ALA A 1 633 ? 9.969 18.234 12.016 1 98.81 633 ALA A CA 1
ATOM 4949 C C . ALA A 1 633 ? 10.102 17.609 13.406 1 98.81 633 ALA A C 1
ATOM 4951 O O . ALA A 1 633 ? 9.102 17.406 14.102 1 98.81 633 ALA A O 1
ATOM 4952 N N . GLU A 1 634 ? 11.312 17.266 13.758 1 98.81 634 GLU A N 1
ATOM 4953 C CA . GLU A 1 634 ? 11.562 16.734 15.094 1 98.81 634 GLU A CA 1
ATOM 4954 C C . GLU A 1 634 ? 11.164 17.734 16.172 1 98.81 634 GLU A C 1
ATOM 4956 O O . GLU A 1 634 ? 10.555 17.359 17.172 1 98.81 634 GLU A O 1
ATOM 4961 N N . ALA A 1 635 ? 11.523 18.984 15.953 1 98.62 635 ALA A N 1
ATOM 4962 C CA . ALA A 1 635 ? 11.164 20.031 16.906 1 98.62 635 ALA A CA 1
ATOM 4963 C C . ALA A 1 635 ? 9.648 20.141 17.047 1 98.62 635 ALA A C 1
ATOM 4965 O O . ALA A 1 635 ? 9.125 20.266 18.156 1 98.62 635 ALA A O 1
ATOM 4966 N N . ILE A 1 636 ? 8.945 20.141 15.961 1 98.62 636 ILE A N 1
ATOM 4967 C CA . ILE A 1 636 ? 7.488 20.156 15.969 1 98.62 636 ILE A CA 1
ATOM 4968 C C . ILE A 1 636 ? 6.953 18.953 16.719 1 98.62 636 ILE A C 1
ATOM 4970 O O . ILE A 1 636 ? 6.098 19.078 17.594 1 98.62 636 ILE A O 1
ATOM 4974 N N . GLY A 1 637 ? 7.508 17.766 16.359 1 98.56 637 GLY A N 1
ATOM 4975 C CA . GLY A 1 637 ? 7.094 16.531 17.016 1 98.56 637 GLY A CA 1
ATOM 4976 C C . GLY A 1 637 ? 7.305 16.547 18.516 1 98.56 637 GLY A C 1
ATOM 4977 O O . GLY A 1 637 ? 6.484 16.016 19.266 1 98.56 637 GLY A O 1
ATOM 4978 N N . LYS A 1 638 ? 8.383 17.125 18.938 1 98 638 LYS A N 1
ATOM 4979 C CA . LYS A 1 638 ? 8.688 17.203 20.375 1 98 638 LYS A CA 1
ATOM 4980 C C . LYS A 1 638 ? 7.688 18.109 21.094 1 98 638 LYS A C 1
ATOM 4982 O O . LYS A 1 638 ? 7.273 17.812 22.219 1 98 638 LYS A O 1
ATOM 4987 N N . SER A 1 639 ? 7.363 19.219 20.469 1 97.12 639 SER A N 1
ATOM 4988 C CA . SER A 1 639 ? 6.363 20.094 21.062 1 97.12 639 SER A CA 1
ATOM 4989 C C . SER A 1 639 ? 5.031 19.391 21.25 1 97.12 639 SER A C 1
ATOM 4991 O O . SER A 1 639 ? 4.391 19.516 22.297 1 97.12 639 SER A O 1
ATOM 4993 N N . VAL A 1 640 ? 4.641 18.625 20.266 1 97.31 640 VAL A N 1
ATOM 4994 C CA . VAL A 1 640 ? 3.389 17.875 20.312 1 97.31 640 VAL A CA 1
ATOM 4995 C C . VAL A 1 640 ? 3.492 16.781 21.375 1 97.31 640 VAL A C 1
ATOM 4997 O O . VAL A 1 640 ? 2.543 16.547 22.125 1 97.31 640 VAL A O 1
ATOM 5000 N N . MET A 1 641 ? 4.621 16.094 21.422 1 95.31 641 MET A N 1
ATOM 5001 C CA . MET A 1 641 ? 4.852 15.039 22.406 1 95.31 641 MET A CA 1
ATOM 5002 C C . MET A 1 641 ? 4.758 15.578 23.828 1 95.31 641 MET A C 1
ATOM 5004 O O . MET A 1 641 ? 4.191 14.93 24.703 1 95.31 641 MET A O 1
ATOM 5008 N N . ASP A 1 642 ? 5.316 16.719 24.016 1 92.31 642 ASP A N 1
ATOM 5009 C CA . ASP A 1 642 ? 5.242 17.359 25.344 1 92.31 642 ASP A CA 1
ATOM 5010 C C . ASP A 1 642 ? 3.791 17.547 25.766 1 92.31 642 ASP A C 1
ATOM 5012 O O . ASP A 1 642 ? 3.447 17.328 26.938 1 92.31 642 ASP A O 1
ATOM 5016 N N . SER A 1 643 ? 2.992 18.062 24.828 1 91.88 643 SER A N 1
ATOM 5017 C CA . SER A 1 643 ? 1.57 18.219 25.109 1 91.88 643 SER A CA 1
ATOM 5018 C C . SER A 1 643 ? 0.923 16.891 25.469 1 91.88 643 SER A C 1
ATOM 5020 O O . SER A 1 643 ? 0.113 16.797 26.391 1 91.88 643 SER A O 1
ATOM 5022 N N . TYR A 1 644 ? 1.277 15.82 24.75 1 91 644 TYR A N 1
ATOM 5023 C CA . TYR A 1 644 ? 0.743 14.484 25 1 91 644 TYR A CA 1
ATOM 5024 C C . TYR A 1 644 ? 1.119 14 26.406 1 91 644 TYR A C 1
ATOM 5026 O O . TYR A 1 644 ? 0.282 13.453 27.125 1 91 644 TYR A O 1
ATOM 5034 N N . ARG A 1 645 ? 2.332 14.18 26.703 1 86 645 ARG A N 1
ATOM 5035 C CA . ARG A 1 645 ? 2.836 13.68 27.984 1 86 645 ARG A CA 1
ATOM 5036 C C . ARG A 1 645 ? 2.184 14.414 29.156 1 86 645 ARG A C 1
ATOM 5038 O O . ARG A 1 645 ? 1.993 13.836 30.219 1 86 645 ARG A O 1
ATOM 5045 N N . LEU A 1 646 ? 1.916 15.633 28.953 1 80.06 646 LEU A N 1
ATOM 5046 C CA . LEU A 1 646 ? 1.261 16.406 30 1 80.06 646 LEU A CA 1
ATOM 5047 C C . LEU A 1 646 ? -0.195 15.984 30.156 1 80.06 646 LEU A C 1
ATOM 5049 O O . LEU A 1 646 ? -0.769 16.109 31.234 1 80.06 646 LEU A O 1
ATOM 5053 N N . GLY A 1 647 ? -0.705 15.297 29.203 1 69.06 647 GLY A N 1
ATOM 5054 C CA . GLY A 1 647 ? -2.018 14.68 29.297 1 69.06 647 GLY A CA 1
ATOM 5055 C C . GLY A 1 647 ? -3.154 15.68 29.297 1 69.06 647 GLY A C 1
ATOM 5056 O O . GLY A 1 647 ? -3.057 16.734 28.656 1 69.06 647 GLY A O 1
ATOM 5057 N N . ARG A 1 648 ? -4.309 15.117 29.969 1 64.81 648 ARG A N 1
ATOM 5058 C CA . ARG A 1 648 ? -5.559 15.875 29.984 1 64.81 648 ARG A CA 1
ATOM 5059 C C . ARG A 1 648 ? -5.656 16.75 31.219 1 64.81 648 ARG A C 1
ATOM 5061 O O . ARG A 1 648 ? -5.125 16.391 32.281 1 64.81 648 ARG A O 1
ATOM 5068 N N . ASN A 1 649 ? -5.918 18 30.938 1 59.53 649 ASN A N 1
ATOM 5069 C CA . ASN A 1 649 ? -6.234 18.891 32.062 1 59.53 649 ASN A CA 1
ATOM 5070 C C . ASN A 1 649 ? -7.719 18.859 32.406 1 59.53 649 ASN A C 1
ATOM 5072 O O . ASN A 1 649 ? -8.555 18.578 31.531 1 59.53 649 ASN A O 1
ATOM 5076 N N . ASP A 1 650 ? -8.008 18.797 33.688 1 51.97 650 ASP A N 1
ATOM 5077 C CA . ASP A 1 650 ? -9.383 19 34.125 1 51.97 650 ASP A CA 1
ATOM 5078 C C . ASP A 1 650 ? -9.914 20.359 33.688 1 51.97 650 ASP A C 1
ATOM 5080 O O . ASP A 1 650 ? -9.133 21.234 33.312 1 51.97 650 ASP A O 1
ATOM 5084 N N . ASP A 1 651 ? -11.242 20.453 33.5 1 50 651 ASP A N 1
ATOM 5085 C CA . ASP A 1 651 ? -11.875 21.75 33.25 1 50 651 ASP A CA 1
ATOM 5086 C C . ASP A 1 651 ? -11.477 22.781 34.281 1 50 651 ASP A C 1
ATOM 5088 O O . ASP A 1 651 ? -11.281 22.438 35.469 1 50 651 ASP A O 1
ATOM 5092 N N . PRO A 1 652 ? -11.016 24.031 33.938 1 43.16 652 PRO A N 1
ATOM 5093 C CA . PRO A 1 652 ? -10.789 25.047 34.969 1 43.16 652 PRO A CA 1
ATOM 5094 C C . PRO A 1 652 ? -11.953 25.156 35.938 1 43.16 652 PRO A C 1
ATOM 5096 O O . PRO A 1 652 ? -13.109 25.047 35.531 1 43.16 652 PRO A O 1
ATOM 5099 N N . VAL A 1 653 ? -11.781 24.859 37.25 1 37.97 653 VAL A N 1
ATOM 5100 C CA . VAL A 1 653 ? -12.812 25.172 38.219 1 37.97 653 VAL A CA 1
ATOM 5101 C C . VAL A 1 653 ? -13.031 26.672 38.281 1 37.97 653 VAL A C 1
ATOM 5103 O O . VAL A 1 653 ? -12.078 27.453 38.281 1 37.97 653 VAL A O 1
ATOM 5106 N N . MET B 1 1 ? -51.25 -72.5 31.875 1 16.69 1 MET B N 1
ATOM 5107 C CA . MET B 1 1 ? -52.344 -71.75 32.438 1 16.69 1 MET B CA 1
ATOM 5108 C C . MET B 1 1 ? -52.344 -70.312 31.938 1 16.69 1 MET B C 1
ATOM 5110 O O . MET B 1 1 ? -51.312 -69.875 31.406 1 16.69 1 MET B O 1
ATOM 5114 N N . ASN B 1 2 ? -53.094 -69.188 32.594 1 16.47 2 ASN B N 1
ATOM 5115 C CA . ASN B 1 2 ? -54.312 -68.5 32.25 1 16.47 2 ASN B CA 1
ATOM 5116 C C . ASN B 1 2 ? -54.031 -67.062 31.859 1 16.47 2 ASN B C 1
ATOM 5118 O O . ASN B 1 2 ? -54.875 -66.375 31.281 1 16.47 2 ASN B O 1
ATOM 5122 N N . ASN B 1 3 ? -52.938 -66.5 32.156 1 17.03 3 ASN B N 1
ATOM 5123 C CA . ASN B 1 3 ? -52.906 -65.25 32.875 1 17.03 3 ASN B CA 1
ATOM 5124 C C . ASN B 1 3 ? -52.812 -64.062 31.938 1 17.03 3 ASN B C 1
ATOM 5126 O O . ASN B 1 3 ? -51.688 -63.625 31.562 1 17.03 3 ASN B O 1
ATOM 5130 N N . PHE B 1 4 ? -53.5 -63.906 30.75 1 18.17 4 PHE B N 1
ATOM 5131 C CA . PHE B 1 4 ? -53.875 -63.281 29.484 1 18.17 4 PHE B CA 1
ATOM 5132 C C . PHE B 1 4 ? -54.344 -61.844 29.703 1 18.17 4 PHE B C 1
ATOM 5134 O O . PHE B 1 4 ? -54.781 -61.188 28.75 1 18.17 4 PHE B O 1
ATOM 5141 N N . PRO B 1 5 ? -54.219 -61.219 30.922 1 15.81 5 PRO B N 1
ATOM 5142 C CA . PRO B 1 5 ? -55.5 -60.594 31.312 1 15.81 5 PRO B CA 1
ATOM 5143 C C . PRO B 1 5 ? -55.719 -59.219 30.703 1 15.81 5 PRO B C 1
ATOM 5145 O O . PRO B 1 5 ? -56.844 -58.875 30.312 1 15.81 5 PRO B O 1
ATOM 5148 N N . SER B 1 6 ? -54.688 -58.344 30.781 1 17.34 6 SER B N 1
ATOM 5149 C CA . SER B 1 6 ? -55.094 -57.062 31.422 1 17.34 6 SER B CA 1
ATOM 5150 C C . SER B 1 6 ? -55.812 -56.156 30.438 1 17.34 6 SER B C 1
ATOM 5152 O O . SER B 1 6 ? -55.531 -56.188 29.234 1 17.34 6 SER B O 1
ATOM 5154 N N . THR B 1 7 ? -56.812 -55.25 30.875 1 16.56 7 THR B N 1
ATOM 5155 C CA . THR B 1 7 ? -58.125 -54.688 30.688 1 16.56 7 THR B CA 1
ATOM 5156 C C . THR B 1 7 ? -58.094 -53.438 29.844 1 16.56 7 THR B C 1
ATOM 5158 O O . THR B 1 7 ? -57.156 -52.625 29.969 1 16.56 7 THR B O 1
ATOM 5161 N N . CYS B 1 8 ? -58.719 -53.312 28.594 1 16 8 CYS B N 1
ATOM 5162 C CA . CYS B 1 8 ? -58.969 -52.625 27.328 1 16 8 CYS B CA 1
ATOM 5163 C C . CYS B 1 8 ? -59.688 -51.312 27.562 1 16 8 CYS B C 1
ATOM 5165 O O . CYS B 1 8 ? -60.844 -51.156 27.094 1 16 8 CYS B O 1
ATOM 5167 N N . ALA B 1 9 ? -59.375 -50.656 28.812 1 15.2 9 ALA B N 1
ATOM 5168 C CA . ALA B 1 9 ? -60.438 -49.781 29.266 1 15.2 9 ALA B CA 1
ATOM 5169 C C . ALA B 1 9 ? -60.75 -48.719 28.234 1 15.2 9 ALA B C 1
ATOM 5171 O O . ALA B 1 9 ? -59.875 -48.25 27.5 1 15.2 9 ALA B O 1
ATOM 5172 N N . TYR B 1 10 ? -62.062 -48.375 27.797 1 15.8 10 TYR B N 1
ATOM 5173 C CA . TYR B 1 10 ? -63.031 -47.844 26.828 1 15.8 10 TYR B CA 1
ATOM 5174 C C . TYR B 1 10 ? -63.094 -46.344 26.891 1 15.8 10 TYR B C 1
ATOM 5176 O O . TYR B 1 10 ? -63.844 -45.719 26.156 1 15.8 10 TYR B O 1
ATOM 5184 N N . ALA B 1 11 ? -62.125 -45.656 27.656 1 14.46 11 ALA B N 1
ATOM 5185 C CA . ALA B 1 11 ? -62.625 -44.406 28.219 1 14.46 11 ALA B CA 1
ATOM 5186 C C . ALA B 1 11 ? -62.906 -43.375 27.125 1 14.46 11 ALA B C 1
ATOM 5188 O O . ALA B 1 11 ? -62 -43 26.375 1 14.46 11 ALA B O 1
ATOM 5189 N N . LYS B 1 12 ? -64.125 -43.094 26.484 1 16.33 12 LYS B N 1
ATOM 5190 C CA . LYS B 1 12 ? -64.812 -42.406 25.406 1 16.33 12 LYS B CA 1
ATOM 5191 C C . LYS B 1 12 ? -64.875 -40.906 25.656 1 16.33 12 LYS B C 1
ATOM 5193 O O . LYS B 1 12 ? -65.5 -40.188 24.875 1 16.33 12 LYS B O 1
ATOM 5198 N N . SER B 1 13 ? -64.188 -40.344 26.719 1 15.12 13 SER B N 1
ATOM 5199 C CA . SER B 1 13 ? -64.812 -39.281 27.516 1 15.12 13 SER B CA 1
ATOM 5200 C C . SER B 1 13 ? -65.125 -38.031 26.688 1 15.12 13 SER B C 1
ATOM 5202 O O . SER B 1 13 ? -64.5 -37.844 25.656 1 15.12 13 SER B O 1
ATOM 5204 N N . VAL B 1 14 ? -65.938 -37.062 27.125 1 16.91 14 VAL B N 1
ATOM 5205 C CA . VAL B 1 14 ? -67.062 -36.125 27.062 1 16.91 14 VAL B CA 1
ATOM 5206 C C . VAL B 1 14 ? -66.5 -34.719 26.812 1 16.91 14 VAL B C 1
ATOM 5208 O O . VAL B 1 14 ? -65.938 -34.094 27.703 1 16.91 14 VAL B O 1
ATOM 5211 N N . THR B 1 15 ? -65.562 -34.5 25.984 1 16.12 15 THR B N 1
ATOM 5212 C CA . THR B 1 15 ? -64.75 -33.25 26.078 1 16.12 15 THR B CA 1
ATOM 5213 C C . THR B 1 15 ? -65.625 -32.031 25.891 1 16.12 15 THR B C 1
ATOM 5215 O O . THR B 1 15 ? -66.375 -31.938 24.891 1 16.12 15 THR B O 1
ATOM 5218 N N . ASP B 1 16 ? -66.062 -31.5 26.891 1 15.27 16 ASP B N 1
ATOM 5219 C CA . ASP B 1 16 ? -67.062 -30.547 27.312 1 15.27 16 ASP B CA 1
ATOM 5220 C C . ASP B 1 16 ? -66.812 -29.172 26.719 1 15.27 16 ASP B C 1
ATOM 5222 O O . ASP B 1 16 ? -65.812 -28.516 27.047 1 15.27 16 ASP B O 1
ATOM 5226 N N . ASP B 1 17 ? -66.938 -29.078 25.406 1 16.31 17 ASP B N 1
ATOM 5227 C CA . ASP B 1 17 ? -66.75 -27.906 24.547 1 16.31 17 ASP B CA 1
ATOM 5228 C C . ASP B 1 17 ? -67.625 -26.734 25.031 1 16.31 17 ASP B C 1
ATOM 5230 O O . ASP B 1 17 ? -68.812 -26.766 24.922 1 16.31 17 ASP B O 1
ATOM 5234 N N . GLY B 1 18 ? -67.312 -26.484 26.25 1 15.01 18 GLY B N 1
ATOM 5235 C CA . GLY B 1 18 ? -68.188 -25.5 26.891 1 15.01 18 GLY B CA 1
ATOM 5236 C C . GLY B 1 18 ? -68.5 -24.312 26 1 15.01 18 GLY B C 1
ATOM 5237 O O . GLY B 1 18 ? -67.938 -24.172 24.922 1 15.01 18 GLY B O 1
ATOM 5238 N N . PRO B 1 19 ? -68.688 -23.203 26.5 1 15.41 19 PRO B N 1
ATOM 5239 C CA . PRO B 1 19 ? -69.875 -22.328 26.438 1 15.41 19 PRO B CA 1
ATOM 5240 C C . PRO B 1 19 ? -69.688 -21.188 25.438 1 15.41 19 PRO B C 1
ATOM 5242 O O . PRO B 1 19 ? -68.812 -20.359 25.594 1 15.41 19 PRO B O 1
ATOM 5245 N N . ASP B 1 20 ? -69.312 -21.484 24.266 1 15.7 20 ASP B N 1
ATOM 5246 C CA . ASP B 1 20 ? -69.062 -20.328 23.422 1 15.7 20 ASP B CA 1
ATOM 5247 C C . ASP B 1 20 ? -70.188 -19.359 23.438 1 15.7 20 ASP B C 1
ATOM 5249 O O . ASP B 1 20 ? -71.312 -19.688 23 1 15.7 20 ASP B O 1
ATOM 5253 N N . SER B 1 21 ? -70.188 -18.641 24.484 1 14.87 21 SER B N 1
ATOM 5254 C CA . SER B 1 21 ? -71.25 -17.672 24.781 1 14.87 21 SER B CA 1
ATOM 5255 C C . SER B 1 21 ? -71.438 -16.703 23.609 1 14.87 21 SER B C 1
ATOM 5257 O O . SER B 1 21 ? -70.5 -16.25 23 1 14.87 21 SER B O 1
ATOM 5259 N N . SER B 1 22 ? -72.562 -16.734 22.922 1 15.25 22 SER B N 1
ATOM 5260 C CA . SER B 1 22 ? -73.438 -16.234 21.844 1 15.25 22 SER B CA 1
ATOM 5261 C C . SER B 1 22 ? -73.438 -14.703 21.812 1 15.25 22 SER B C 1
ATOM 5263 O O . SER B 1 22 ? -73.188 -14.086 20.781 1 15.25 22 SER B O 1
ATOM 5265 N N . SER B 1 23 ? -74.25 -14.172 22.656 1 14.38 23 SER B N 1
ATOM 5266 C CA . SER B 1 23 ? -75.438 -13.492 22.156 1 14.38 23 SER B CA 1
ATOM 5267 C C . SER B 1 23 ? -75.188 -12 21.953 1 14.38 23 SER B C 1
ATOM 5269 O O . SER B 1 23 ? -75.75 -11.375 21.062 1 14.38 23 SER B O 1
ATOM 5271 N N . ARG B 1 24 ? -74.438 -11.344 22.984 1 14.77 24 ARG B N 1
ATOM 5272 C CA . ARG B 1 24 ? -75.25 -10.219 23.391 1 14.77 24 ARG B CA 1
ATOM 5273 C C . ARG B 1 24 ? -75.375 -9.18 22.281 1 14.77 24 ARG B C 1
ATOM 5275 O O . ARG B 1 24 ? -74.438 -8.992 21.516 1 14.77 24 ARG B O 1
ATOM 5282 N N . SER B 1 25 ? -76.5 -8.656 21.969 1 14.55 25 SER B N 1
ATOM 5283 C CA . SER B 1 25 ? -77.375 -7.926 21.031 1 14.55 25 SER B CA 1
ATOM 5284 C C . SER B 1 25 ? -76.938 -6.469 20.922 1 14.55 25 SER B C 1
ATOM 5286 O O . SER B 1 25 ? -77.25 -5.809 19.922 1 14.55 25 SER B O 1
ATOM 5288 N N . PHE B 1 26 ? -76.188 -6 21.969 1 14.7 26 PHE B N 1
ATOM 5289 C CA . PHE B 1 26 ? -76.75 -4.727 22.328 1 14.7 26 PHE B CA 1
ATOM 5290 C C . PHE B 1 26 ? -76.625 -3.719 21.188 1 14.7 26 PHE B C 1
ATOM 5292 O O . PHE B 1 26 ? -75.688 -3.818 20.375 1 14.7 26 PHE B O 1
ATOM 5299 N N . TYR B 1 27 ? -77.438 -2.729 21.062 1 14.76 27 TYR B N 1
ATOM 5300 C CA . TYR B 1 27 ? -78.25 -1.773 20.312 1 14.76 27 TYR B CA 1
ATOM 5301 C C . TYR B 1 27 ? -77.438 -0.54 19.938 1 14.76 27 TYR B C 1
ATOM 5303 O O . TYR B 1 27 ? -77.75 0.147 18.969 1 14.76 27 TYR B O 1
ATOM 5311 N N . ASP B 1 28 ? -76.125 -0.342 20.562 1 13.96 28 ASP B N 1
ATOM 5312 C CA . ASP B 1 28 ? -76.25 1.083 20.875 1 13.96 28 ASP B CA 1
ATOM 5313 C C . ASP B 1 28 ? -76.188 1.922 19.594 1 13.96 28 ASP B C 1
ATOM 5315 O O . ASP B 1 28 ? -75.75 1.442 18.547 1 13.96 28 ASP B O 1
ATOM 5319 N N . GLY B 1 29 ? -75.75 3.188 19.844 1 14.88 29 GLY B N 1
ATOM 5320 C CA . GLY B 1 29 ? -76.188 4.535 19.516 1 14.88 29 GLY B CA 1
ATOM 5321 C C . GLY B 1 29 ? -75.625 5.035 18.203 1 14.88 29 GLY B C 1
ATOM 5322 O O . GLY B 1 29 ? -74.5 4.664 17.812 1 14.88 29 GLY B O 1
ATOM 5323 N N . ASP B 1 30 ? -76.25 5.465 17.25 1 14.66 30 ASP B N 1
ATOM 5324 C CA . ASP B 1 30 ? -76.562 5.965 15.914 1 14.66 30 ASP B CA 1
ATOM 5325 C C . ASP B 1 30 ? -75.688 7.102 15.508 1 14.66 30 ASP B C 1
ATOM 5327 O O . ASP B 1 30 ? -75.062 7.059 14.438 1 14.66 30 ASP B O 1
ATOM 5331 N N . ASP B 1 31 ? -75.812 8.32 16.016 1 14.42 31 ASP B N 1
ATOM 5332 C CA . ASP B 1 31 ? -76.312 9.383 15.141 1 14.42 31 ASP B CA 1
ATOM 5333 C C . ASP B 1 31 ? -75.188 10.086 14.438 1 14.42 31 ASP B C 1
ATOM 5335 O O . ASP B 1 31 ? -74 9.805 14.727 1 14.42 31 ASP B O 1
ATOM 5339 N N . GLY B 1 32 ? -75.062 11.617 14.453 1 14.85 32 GLY B N 1
ATOM 5340 C CA . GLY B 1 32 ? -75.438 12.688 13.539 1 14.85 32 GLY B CA 1
ATOM 5341 C C . GLY B 1 32 ? -74.25 13.422 12.992 1 14.85 32 GLY B C 1
ATOM 5342 O O . GLY B 1 32 ? -74.375 14.312 12.148 1 14.85 32 GLY B O 1
ATOM 5343 N N . GLU B 1 33 ? -72.875 13.18 13.336 1 14.27 33 GLU B N 1
ATOM 5344 C CA . GLU B 1 33 ? -72.188 14.461 13.398 1 14.27 33 GLU B CA 1
ATOM 5345 C C . GLU B 1 33 ? -71.875 14.977 12 1 14.27 33 GLU B C 1
ATOM 5347 O O . GLU B 1 33 ? -71.188 14.312 11.242 1 14.27 33 GLU B O 1
ATOM 5352 N N . SER B 1 34 ? -72.438 16.016 11.328 1 15.13 34 SER B N 1
ATOM 5353 C CA . SER B 1 34 ? -72.625 16.656 10.031 1 15.13 34 SER B CA 1
ATOM 5354 C C . SER B 1 34 ? -71.438 17.516 9.656 1 15.13 34 SER B C 1
ATOM 5356 O O . SER B 1 34 ? -71.312 17.922 8.5 1 15.13 34 SER B O 1
ATOM 5358 N N . GLU B 1 35 ? -70.438 17.938 10.453 1 15.38 35 GLU B N 1
ATOM 5359 C CA . GLU B 1 35 ? -70.062 19.359 10.289 1 15.38 35 GLU B CA 1
ATOM 5360 C C . GLU B 1 35 ? -69.438 19.625 8.93 1 15.38 35 GLU B C 1
ATOM 5362 O O . GLU B 1 35 ? -68.688 18.797 8.414 1 15.38 35 GLU B O 1
ATOM 5367 N N . SER B 1 36 ? -69.562 20.844 8.203 1 15.59 36 SER B N 1
ATOM 5368 C CA . SER B 1 36 ? -69.812 21.703 7.039 1 15.59 36 SER B CA 1
ATOM 5369 C C . SER B 1 36 ? -68.5 22.031 6.359 1 15.59 36 SER B C 1
ATOM 5371 O O . SER B 1 36 ? -67.438 21.75 6.898 1 15.59 36 SER B O 1
ATOM 5373 N N . ASN B 1 37 ? -68.188 23.406 5.652 1 15.33 37 ASN B N 1
ATOM 5374 C CA . ASN B 1 37 ? -68.188 24.078 4.355 1 15.33 37 ASN B CA 1
ATOM 5375 C C . ASN B 1 37 ? -66.812 24.547 3.967 1 15.33 37 ASN B C 1
ATOM 5377 O O . ASN B 1 37 ? -66.312 24.234 2.875 1 15.33 37 ASN B O 1
ATOM 5381 N N . GLU B 1 38 ? -66.125 25.859 4.332 1 15.55 38 GLU B N 1
ATOM 5382 C CA . GLU B 1 38 ? -66.062 27.031 3.461 1 15.55 38 GLU B CA 1
ATOM 5383 C C . GLU B 1 38 ? -64.688 27.125 2.828 1 15.55 38 GLU B C 1
ATOM 5385 O O . GLU B 1 38 ? -63.781 26.344 3.16 1 15.55 38 GLU B O 1
ATOM 5390 N N . ASP B 1 39 ? -63.844 28.438 2.918 1 15.3 39 ASP B N 1
ATOM 5391 C CA . ASP B 1 39 ? -63.531 29.578 2.066 1 15.3 39 ASP B CA 1
ATOM 5392 C C . ASP B 1 39 ? -62.031 29.641 1.752 1 15.3 39 ASP B C 1
ATOM 5394 O O . ASP B 1 39 ? -61.562 30.594 1.125 1 15.3 39 ASP B O 1
ATOM 5398 N N . TRP B 1 40 ? -61.062 28.766 2.047 1 15.8 40 TRP B N 1
ATOM 5399 C CA . TRP B 1 40 ? -59.781 29.359 2.297 1 15.8 40 TRP B CA 1
ATOM 5400 C C . TRP B 1 40 ? -59.125 29.828 0.998 1 15.8 40 TRP B C 1
ATOM 5402 O O . TRP B 1 40 ? -58.969 29.062 0.052 1 15.8 40 TRP B O 1
ATOM 5412 N N . GLU B 1 41 ? -58.875 31.125 0.751 1 15.82 41 GLU B N 1
ATOM 5413 C CA . GLU B 1 41 ? -58.625 32.188 -0.214 1 15.82 41 GLU B CA 1
ATOM 5414 C C . GLU B 1 41 ? -57.406 31.922 -1.055 1 15.82 41 GLU B C 1
ATOM 5416 O O . GLU B 1 41 ? -57.469 31.906 -2.285 1 15.82 41 GLU B O 1
ATOM 5421 N N . ALA B 1 42 ? -56.25 32.938 -0.947 1 15.5 42 ALA B N 1
ATOM 5422 C CA . ALA B 1 42 ? -55.812 33.938 -1.904 1 15.5 42 ALA B CA 1
ATOM 5423 C C . ALA B 1 42 ? -54.562 33.438 -2.664 1 15.5 42 ALA B C 1
ATOM 5425 O O . ALA B 1 42 ? -54.469 33.625 -3.881 1 15.5 42 ALA B O 1
ATOM 5426 N N . ALA B 1 43 ? -53.344 33.156 -1.844 1 16.11 43 ALA B N 1
ATOM 5427 C CA . ALA B 1 43 ? -52.188 33.875 -2.324 1 16.11 43 ALA B CA 1
ATOM 5428 C C . ALA B 1 43 ? -51.531 33.156 -3.521 1 16.11 43 ALA B C 1
ATOM 5430 O O . ALA B 1 43 ? -50.75 32.25 -3.354 1 16.11 43 ALA B O 1
ATOM 5431 N N . ASP B 1 44 ? -52.344 32.656 -4.492 1 15.38 44 ASP B N 1
ATOM 5432 C CA . ASP B 1 44 ? -52.062 31.766 -5.633 1 15.38 44 ASP B CA 1
ATOM 5433 C C . ASP B 1 44 ? -50.969 32.344 -6.52 1 15.38 44 ASP B C 1
ATOM 5435 O O . ASP B 1 44 ? -50.469 31.672 -7.418 1 15.38 44 ASP B O 1
ATOM 5439 N N . LYS B 1 45 ? -51.062 33.719 -6.648 1 15.68 45 LYS B N 1
ATOM 5440 C CA . LYS B 1 45 ? -51.25 34.062 -8.055 1 15.68 45 LYS B CA 1
ATOM 5441 C C . LYS B 1 45 ? -49.969 33.781 -8.852 1 15.68 45 LYS B C 1
ATOM 5443 O O . LYS B 1 45 ? -50.031 33.156 -9.922 1 15.68 45 LYS B O 1
ATOM 5448 N N . ALA B 1 46 ? -48.938 34.844 -8.93 1 15.02 46 ALA B N 1
ATOM 5449 C CA . ALA B 1 46 ? -48.688 35.594 -10.156 1 15.02 46 ALA B CA 1
ATOM 5450 C C . ALA B 1 46 ? -47.594 34.938 -11.008 1 15.02 46 ALA B C 1
ATOM 5452 O O . ALA B 1 46 ? -47.75 34.812 -12.227 1 15.02 46 ALA B O 1
ATOM 5453 N N . PHE B 1 47 ? -46.219 34.938 -10.469 1 15.66 47 PHE B N 1
ATOM 5454 C CA . PHE B 1 47 ? -45.375 35.594 -11.445 1 15.66 47 PHE B CA 1
ATOM 5455 C C . PHE B 1 47 ? -45.188 34.719 -12.68 1 15.66 47 PHE B C 1
ATOM 5457 O O . PHE B 1 47 ? -45.094 33.5 -12.578 1 15.66 47 PHE B O 1
ATOM 5464 N N . LYS B 1 48 ? -44.875 35.469 -13.82 1 15.73 48 LYS B N 1
ATOM 5465 C CA . LYS B 1 48 ? -44.969 35.531 -15.281 1 15.73 48 LYS B CA 1
ATOM 5466 C C . LYS B 1 48 ? -44.062 34.469 -15.914 1 15.73 48 LYS B C 1
ATOM 5468 O O . LYS B 1 48 ? -42.906 34.312 -15.516 1 15.73 48 LYS B O 1
ATOM 5473 N N . GLU B 1 49 ? -44.375 33.781 -17 1 15.35 49 GLU B N 1
ATOM 5474 C CA . GLU B 1 49 ? -44.25 32.656 -17.922 1 15.35 49 GLU B CA 1
ATOM 5475 C C . GLU B 1 49 ? -43.062 32.844 -18.875 1 15.35 49 GLU B C 1
ATOM 5477 O O . GLU B 1 49 ? -42.625 31.891 -19.516 1 15.35 49 GLU B O 1
ATOM 5482 N N . HIS B 1 50 ? -42.531 34.188 -19.078 1 16.08 50 HIS B N 1
ATOM 5483 C CA . HIS B 1 50 ? -42.594 34.406 -20.516 1 16.08 50 HIS B CA 1
ATOM 5484 C C . HIS B 1 50 ? -41.812 33.344 -21.281 1 16.08 50 HIS B C 1
ATOM 5486 O O . HIS B 1 50 ? -40.969 32.688 -20.703 1 16.08 50 HIS B O 1
ATOM 5492 N N . ASN B 1 51 ? -41.375 33.75 -22.562 1 15.47 51 ASN B N 1
ATOM 5493 C CA . ASN B 1 51 ? -41.5 33.438 -23.984 1 15.47 51 ASN B CA 1
ATOM 5494 C C . ASN B 1 51 ? -40.312 32.625 -24.5 1 15.47 51 ASN B C 1
ATOM 5496 O O . ASN B 1 51 ? -39.188 32.875 -24.094 1 15.47 51 ASN B O 1
ATOM 5500 N N . PHE B 1 52 ? -40.562 31.641 -25.203 1 15.67 52 PHE B N 1
ATOM 5501 C CA . PHE B 1 52 ? -39.969 30.438 -25.75 1 15.67 52 PHE B CA 1
ATOM 5502 C C . PHE B 1 52 ? -39 30.781 -26.891 1 15.67 52 PHE B C 1
ATOM 5504 O O . PHE B 1 52 ? -38.188 29.953 -27.297 1 15.67 52 PHE B O 1
ATOM 5511 N N . SER B 1 53 ? -38.812 32.094 -27.312 1 15.28 53 SER B N 1
ATOM 5512 C CA . SER B 1 53 ? -38.719 32.094 -28.766 1 15.28 53 SER B CA 1
ATOM 5513 C C . SER B 1 53 ? -37.406 31.531 -29.266 1 15.28 53 SER B C 1
ATOM 5515 O O . SER B 1 53 ? -36.344 32.031 -28.906 1 15.28 53 SER B O 1
ATOM 5517 N N . LEU B 1 54 ? -37.344 30.297 -29.703 1 16.25 54 LEU B N 1
ATOM 5518 C CA . LEU B 1 54 ? -36.281 29.469 -30.25 1 16.25 54 LEU B CA 1
ATOM 5519 C C . LEU B 1 54 ? -35.812 29.984 -31.609 1 16.25 54 LEU B C 1
ATOM 5521 O O . LEU B 1 54 ? -35.531 29.203 -32.531 1 16.25 54 LEU B O 1
ATOM 5525 N N . SER B 1 55 ? -35.688 31.328 -31.828 1 15.58 55 SER B N 1
ATOM 5526 C CA . SER B 1 55 ? -35.688 31.703 -33.25 1 15.58 55 SER B CA 1
ATOM 5527 C C . SER B 1 55 ? -34.625 30.953 -34.031 1 15.58 55 SER B C 1
ATOM 5529 O O . SER B 1 55 ? -33.562 30.625 -33.469 1 15.58 55 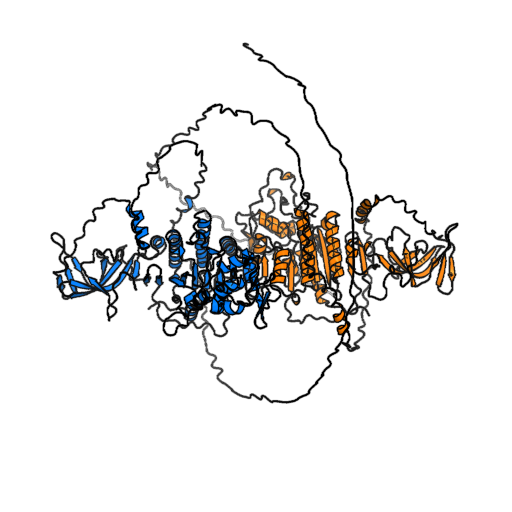SER B O 1
ATOM 5531 N N . GLN B 1 56 ? -34.906 30.516 -35.344 1 17.03 56 GLN B N 1
ATOM 5532 C CA . GLN B 1 56 ? -34.594 29.688 -36.5 1 17.03 56 GLN B CA 1
ATOM 5533 C C . GLN B 1 56 ? -33.375 30.219 -37.25 1 17.03 56 GLN B C 1
ATOM 5535 O O . GLN B 1 56 ? -32.688 29.484 -37.969 1 17.03 56 GLN B O 1
ATOM 5540 N N . THR B 1 57 ? -32.938 31.484 -37.188 1 16.41 57 THR B N 1
ATOM 5541 C CA . THR B 1 57 ? -32.656 32.094 -38.5 1 16.41 57 THR B CA 1
ATOM 5542 C C . THR B 1 57 ? -31.469 31.406 -39.156 1 16.41 57 THR B C 1
ATOM 5544 O O . THR B 1 57 ? -30.578 30.922 -38.469 1 16.41 57 THR B O 1
ATOM 5547 N N . THR B 1 58 ? -31.359 31.406 -40.656 1 17.59 58 THR B N 1
ATOM 5548 C CA . THR B 1 58 ? -30.906 30.891 -41.938 1 17.59 58 THR B CA 1
ATOM 5549 C C . THR B 1 58 ? -29.484 31.344 -42.25 1 17.59 58 THR B C 1
ATOM 5551 O O . THR B 1 58 ? -28.812 30.75 -43.094 1 17.59 58 THR B O 1
ATOM 5554 N N . VAL B 1 59 ? -28.844 32.375 -41.625 1 17.03 59 VAL B N 1
ATOM 5555 C CA . VAL B 1 59 ? -28.141 33.25 -42.562 1 17.03 59 VAL B CA 1
ATOM 5556 C C . VAL B 1 59 ? -27.031 32.469 -43.25 1 17.03 59 VAL B C 1
ATOM 5558 O O . VAL B 1 59 ? -26.344 31.641 -42.625 1 17.03 59 VAL B O 1
ATOM 5561 N N . ASN B 1 60 ? -26.734 32.656 -44.688 1 17.02 60 ASN B N 1
ATOM 5562 C CA . ASN B 1 60 ? -26.172 32.219 -45.969 1 17.02 60 ASN B CA 1
ATOM 5563 C C . ASN B 1 60 ? -24.641 32.25 -45.938 1 17.02 60 ASN B C 1
ATOM 5565 O O . ASN B 1 60 ? -23.984 31.406 -46.531 1 17.02 60 ASN B O 1
ATOM 5569 N N . ASP B 1 61 ? -23.938 33.406 -45.438 1 17.14 61 ASP B N 1
ATOM 5570 C CA . ASP B 1 61 ? -23 34.031 -46.344 1 17.14 61 ASP B CA 1
ATOM 5571 C C . ASP B 1 61 ? -21.812 33.094 -46.594 1 17.14 61 ASP B C 1
ATOM 5573 O O . ASP B 1 61 ? -21.438 32.312 -45.75 1 17.14 61 ASP B O 1
ATOM 5577 N N . GLU B 1 62 ? -21.125 33.188 -47.844 1 17.7 62 GLU B N 1
ATOM 5578 C CA . GLU B 1 62 ? -20.344 32.562 -48.906 1 17.7 62 GLU B CA 1
ATOM 5579 C C . GLU B 1 62 ? -18.875 32.406 -48.469 1 17.7 62 GLU B C 1
ATOM 5581 O O . GLU B 1 62 ? -18.078 31.797 -49.188 1 17.7 62 GLU B O 1
ATOM 5586 N N . TYR B 1 63 ? -18.562 32.5 -47.188 1 16.78 63 TYR B N 1
ATOM 5587 C CA . TYR B 1 63 ? -17.141 32.844 -47.219 1 16.78 63 TYR B CA 1
ATOM 5588 C C . TYR B 1 63 ? -16.359 31.828 -48.031 1 16.78 63 TYR B C 1
ATOM 5590 O O . TYR B 1 63 ? -16.438 30.625 -47.781 1 16.78 63 TYR B O 1
ATOM 5598 N N . GLU B 1 64 ? -16.016 32.281 -49.25 1 16.61 64 GLU B N 1
ATOM 5599 C CA . GLU B 1 64 ? -15.289 31.75 -50.406 1 16.61 64 GLU B CA 1
ATOM 5600 C C . GLU B 1 64 ? -13.977 31.109 -49.969 1 16.61 64 GLU B C 1
ATOM 5602 O O . GLU B 1 64 ? -13.188 31.703 -49.25 1 16.61 64 GLU B O 1
ATOM 5607 N N . PHE B 1 65 ? -14.055 29.828 -49.844 1 17.44 65 PHE B N 1
ATOM 5608 C CA . PHE B 1 65 ? -12.969 28.875 -49.688 1 17.44 65 PHE B CA 1
ATOM 5609 C C . PHE B 1 65 ? -11.898 29.094 -50.75 1 17.44 65 PHE B C 1
ATOM 5611 O O . PHE B 1 65 ? -11.922 28.438 -51.812 1 17.44 65 PHE B O 1
ATOM 5618 N N . HIS B 1 66 ? -11.625 30.484 -50.969 1 16.12 66 HIS B N 1
ATOM 5619 C CA . HIS B 1 66 ? -10.867 30.547 -52.219 1 16.12 66 HIS B CA 1
ATOM 5620 C C . HIS B 1 66 ? -9.75 29.5 -52.25 1 16.12 66 HIS B C 1
ATOM 5622 O O . HIS B 1 66 ? -9.422 28.938 -51.188 1 16.12 66 HIS B O 1
ATOM 5628 N N . GLU B 1 67 ? -8.562 29.953 -52.812 1 15.84 67 GLU B N 1
ATOM 5629 C CA . GLU B 1 67 ? -7.777 29.562 -53.969 1 15.84 67 GLU B CA 1
ATOM 5630 C C . GLU B 1 67 ? -6.773 28.469 -53.625 1 15.84 67 GLU B C 1
ATOM 5632 O O . GLU B 1 67 ? -6.531 28.188 -52.469 1 15.84 67 GLU B O 1
ATOM 5637 N N . GLU B 1 68 ? -5.465 28.5 -54.375 1 15.98 68 GLU B N 1
ATOM 5638 C CA . GLU B 1 68 ? -4.609 27.766 -55.312 1 15.98 68 GLU B CA 1
ATOM 5639 C C . GLU B 1 68 ? -3.412 27.156 -54.562 1 15.98 68 GLU B C 1
ATOM 5641 O O . GLU B 1 68 ? -2.408 27.828 -54.344 1 15.98 68 GLU B O 1
ATOM 5646 N N . ALA B 1 69 ? -3.42 26.906 -53.219 1 15.62 69 ALA B N 1
ATOM 5647 C CA . ALA B 1 69 ? -1.981 26.812 -53 1 15.62 69 ALA B CA 1
ATOM 5648 C C . ALA B 1 69 ? -1.337 25.812 -53.938 1 15.62 69 ALA B C 1
ATOM 5650 O O . ALA B 1 69 ? -1.802 24.688 -54.062 1 15.62 69 ALA B O 1
ATOM 5651 N N . SER B 1 70 ? -0.326 26.312 -54.688 1 15.65 70 SER B N 1
ATOM 5652 C CA . SER B 1 70 ? 0.532 25.969 -55.812 1 15.65 70 SER B CA 1
ATOM 5653 C C . SER B 1 70 ? 1.292 24.672 -55.562 1 15.65 70 SER B C 1
ATOM 5655 O O . SER B 1 70 ? 1.442 24.266 -54.406 1 15.65 70 SER B O 1
ATOM 5657 N N . ALA B 1 71 ? 1.974 24.125 -56.656 1 16.02 71 ALA B N 1
ATOM 5658 C CA . ALA B 1 71 ? 2.516 22.984 -57.406 1 16.02 71 ALA B CA 1
ATOM 5659 C C . ALA B 1 71 ? 3.764 22.438 -56.719 1 16.02 71 ALA B C 1
ATOM 5661 O O . ALA B 1 71 ? 3.896 21.219 -56.531 1 16.02 71 ALA B O 1
ATOM 5662 N N . ASP B 1 72 ? 4.977 23.266 -56.531 1 15.57 72 ASP B N 1
ATOM 5663 C CA . ASP B 1 72 ? 6.082 22.922 -57.438 1 15.57 72 ASP B CA 1
ATOM 5664 C C . ASP B 1 72 ? 6.926 21.781 -56.844 1 15.57 72 ASP B C 1
ATOM 5666 O O . ASP B 1 72 ? 6.758 21.422 -55.688 1 15.57 72 ASP B O 1
ATOM 5670 N N . GLU B 1 73 ? 8.398 22 -56.75 1 16.09 73 GLU B N 1
ATOM 5671 C CA . GLU B 1 73 ? 9.586 21.422 -57.375 1 16.09 73 GLU B CA 1
ATOM 5672 C C . GLU B 1 73 ? 10.227 20.375 -56.469 1 16.09 73 GLU B C 1
ATOM 5674 O O . GLU B 1 73 ? 10.242 20.547 -55.25 1 16.09 73 GLU B O 1
ATOM 5679 N N . CYS B 1 74 ? 10.438 19.094 -56.969 1 16.45 74 CYS B N 1
ATOM 5680 C CA . CYS B 1 74 ? 11.133 17.844 -56.688 1 16.45 74 CYS B CA 1
ATOM 5681 C C . CYS B 1 74 ? 12.547 18.094 -56.188 1 16.45 74 CYS B C 1
ATOM 5683 O O . CYS B 1 74 ? 13.383 17.203 -56.188 1 16.45 74 CYS B O 1
ATOM 5685 N N . LYS B 1 75 ? 12.953 19.391 -55.781 1 15.48 75 LYS B N 1
ATOM 5686 C CA . LYS B 1 75 ? 14.328 19.609 -56.219 1 15.48 75 LYS B CA 1
ATOM 5687 C C . LYS B 1 75 ? 15.234 18.469 -55.75 1 15.48 75 LYS B C 1
ATOM 5689 O O . LYS B 1 75 ? 14.922 17.75 -54.812 1 15.48 75 LYS B O 1
ATOM 5694 N N . ASP B 1 76 ? 16.609 18.734 -55.938 1 15.41 76 ASP B N 1
ATOM 5695 C CA . ASP B 1 76 ? 17.859 18.25 -56.5 1 15.41 76 ASP B CA 1
ATOM 5696 C C . ASP B 1 76 ? 18.625 17.391 -55.5 1 15.41 76 ASP B C 1
ATOM 5698 O O . ASP B 1 76 ? 18.312 17.406 -54.281 1 15.41 76 ASP B O 1
ATOM 5702 N N . ALA B 1 77 ? 20.031 17.547 -55.5 1 16.06 77 ALA B N 1
ATOM 5703 C CA . ALA B 1 77 ? 21.234 16.812 -55.875 1 16.06 77 ALA B CA 1
ATOM 5704 C C . ALA B 1 77 ? 21.938 16.234 -54.656 1 16.06 77 ALA B C 1
ATOM 5706 O O . ALA B 1 77 ? 22.219 15.031 -54.594 1 16.06 77 ALA B O 1
ATOM 5707 N N . ASN B 1 78 ? 23.047 16.922 -54.062 1 15.6 78 ASN B N 1
ATOM 5708 C CA . ASN B 1 78 ? 24.453 16.547 -54.219 1 15.6 78 ASN B CA 1
ATOM 5709 C C . ASN B 1 78 ? 24.969 15.797 -53 1 15.6 78 ASN B C 1
ATOM 5711 O O . ASN B 1 78 ? 25.5 14.688 -53.125 1 15.6 78 ASN B O 1
ATOM 5715 N N . THR B 1 79 ? 26.016 16.312 -52.188 1 15.92 79 THR B N 1
ATOM 5716 C CA . THR B 1 79 ? 27.406 15.914 -52.156 1 15.92 79 THR B CA 1
ATOM 5717 C C . THR B 1 79 ? 27.688 15.047 -50.938 1 15.92 79 THR B C 1
ATOM 5719 O O . THR B 1 79 ? 26.875 14.984 -50 1 15.92 79 THR B O 1
ATOM 5722 N N . THR B 1 80 ? 28.906 15.227 -50.125 1 16.47 80 THR B N 1
ATOM 5723 C CA . THR B 1 80 ? 30.188 14.555 -50 1 16.47 80 THR B CA 1
ATOM 5724 C C . THR B 1 80 ? 30.328 13.867 -48.656 1 16.47 80 THR B C 1
ATOM 5726 O O . THR B 1 80 ? 30.672 12.688 -48.594 1 16.47 80 THR B O 1
ATOM 5729 N N . SER B 1 81 ? 30.625 14.516 -47.375 1 15.84 81 SER B N 1
ATOM 5730 C CA . SER B 1 81 ? 31.906 14.273 -46.719 1 15.84 81 SER B CA 1
ATOM 5731 C C . SER B 1 81 ? 31.812 13.148 -45.688 1 15.84 81 SER B C 1
ATOM 5733 O O . SER B 1 81 ? 30.75 12.898 -45.125 1 15.84 81 SER B O 1
ATOM 5735 N N . GLU B 1 82 ? 32.969 12.328 -45.25 1 16.53 82 GLU B N 1
ATOM 5736 C CA . GLU B 1 82 ? 33.688 11.102 -44.906 1 16.53 82 GLU B CA 1
ATOM 5737 C C . GLU B 1 82 ? 33.625 10.852 -43.406 1 16.53 82 GLU B C 1
ATOM 5739 O O . GLU B 1 82 ? 33.594 9.711 -42.938 1 16.53 82 GLU B O 1
ATOM 5744 N N . SER B 1 83 ? 33.688 11.797 -42.375 1 15.98 83 SER B N 1
ATOM 5745 C CA . SER B 1 83 ? 34.781 11.641 -41.406 1 15.98 83 SER B CA 1
ATOM 5746 C C . SER B 1 83 ? 34.469 10.555 -40.375 1 15.98 83 SER B C 1
ATOM 5748 O O . SER B 1 83 ? 33.312 10.32 -40.062 1 15.98 83 SER B O 1
ATOM 5750 N N . THR B 1 84 ? 35.469 9.781 -39.562 1 16.86 84 THR B N 1
ATOM 5751 C CA . THR B 1 84 ? 36.125 8.586 -39.031 1 16.86 84 THR B CA 1
ATOM 5752 C C . THR B 1 84 ? 35.75 8.336 -37.594 1 16.86 84 THR B C 1
ATOM 5754 O O . THR B 1 84 ? 35.719 7.191 -37.125 1 16.86 84 THR B O 1
ATOM 5757 N N . CYS B 1 85 ? 35.375 9.266 -36.594 1 16.91 85 CYS B N 1
ATOM 5758 C CA . CYS B 1 85 ? 36.188 9.164 -35.375 1 16.91 85 CYS B CA 1
ATOM 5759 C C . CYS B 1 85 ? 35.781 7.941 -34.562 1 16.91 85 CYS B C 1
ATOM 5761 O O . CYS B 1 85 ? 34.594 7.645 -34.438 1 16.91 85 CYS B O 1
ATOM 5763 N N . ILE B 1 86 ? 36.688 7.043 -33.781 1 16.97 86 ILE B N 1
ATOM 5764 C CA . ILE B 1 86 ? 37.25 5.805 -33.25 1 16.97 86 ILE B CA 1
ATOM 5765 C C . ILE B 1 86 ? 36.688 5.52 -31.875 1 16.97 86 ILE B C 1
ATOM 5767 O O . ILE B 1 86 ? 36.469 4.359 -31.516 1 16.97 86 ILE B O 1
ATOM 5771 N N . TYR B 1 87 ? 36.125 6.309 -30.891 1 17.28 87 TYR B N 1
ATOM 5772 C CA . TYR B 1 87 ? 36.75 6.07 -29.594 1 17.28 87 TYR B CA 1
ATOM 5773 C C . TYR B 1 87 ? 36.281 4.742 -29 1 17.28 87 TYR B C 1
ATOM 5775 O O . TYR B 1 87 ? 35.125 4.348 -29.203 1 17.28 87 TYR B O 1
ATOM 5783 N N . ASP B 1 88 ? 37.156 3.697 -28.297 1 17.97 88 ASP B N 1
ATOM 5784 C CA . ASP B 1 88 ? 37.625 2.414 -27.781 1 17.97 88 ASP B CA 1
ATOM 5785 C C . ASP B 1 88 ? 36.969 2.109 -26.422 1 17.97 88 ASP B C 1
ATOM 5787 O O . ASP B 1 88 ? 37.188 1.031 -25.859 1 17.97 88 ASP B O 1
ATOM 5791 N N . ASN B 1 89 ? 36.094 2.686 -25.672 1 17.34 89 ASN B N 1
ATOM 5792 C CA . ASN B 1 89 ? 36.312 2.439 -24.25 1 17.34 89 ASN B CA 1
ATOM 5793 C C . ASN B 1 89 ? 36 0.992 -23.875 1 17.34 89 ASN B C 1
ATOM 5795 O O . ASN B 1 89 ? 34.875 0.526 -24.062 1 17.34 89 ASN B O 1
ATOM 5799 N N . PRO B 1 90 ? 36.969 -0.024 -23.516 1 18.89 90 PRO B N 1
ATOM 5800 C CA . PRO B 1 90 ? 37.25 -1.448 -23.328 1 18.89 90 PRO B CA 1
ATOM 5801 C C . PRO B 1 90 ? 36.375 -2.098 -22.266 1 18.89 90 PRO B C 1
ATOM 5803 O O . PRO B 1 90 ? 35.938 -3.238 -22.422 1 18.89 90 PRO B O 1
ATOM 5806 N N . LEU B 1 91 ? 36.281 -1.603 -20.938 1 18.42 91 LEU B N 1
ATOM 5807 C CA . LEU B 1 91 ? 36.625 -2.389 -19.766 1 18.42 91 LEU B CA 1
ATOM 5808 C C . LEU B 1 91 ? 35.531 -3.377 -19.406 1 18.42 91 LEU B C 1
ATOM 5810 O O . LEU B 1 91 ? 35.781 -4.383 -18.734 1 18.42 91 LEU B O 1
ATOM 5814 N N . LEU B 1 92 ? 34.25 -3.119 -19.438 1 18.08 92 LEU B N 1
ATOM 5815 C CA . LEU B 1 92 ? 33.5 -3.674 -18.312 1 18.08 92 LEU B CA 1
ATOM 5816 C C . LEU B 1 92 ? 33.156 -5.145 -18.547 1 18.08 92 LEU B C 1
ATOM 5818 O O . LEU B 1 92 ? 32 -5.555 -18.406 1 18.08 92 LEU B O 1
ATOM 5822 N N . ASP B 1 93 ? 33.75 -5.793 -19.562 1 19.03 93 ASP B N 1
ATOM 5823 C CA . ASP B 1 93 ? 33.344 -7.102 -20.047 1 19.03 93 ASP B CA 1
ATOM 5824 C C . ASP B 1 93 ? 33.438 -8.156 -18.953 1 19.03 93 ASP B C 1
ATOM 5826 O O . ASP B 1 93 ? 32.656 -9.117 -18.922 1 19.03 93 ASP B O 1
ATOM 5830 N N . ASN B 1 94 ? 34.656 -8.32 -18.281 1 19.67 94 ASN B N 1
ATOM 5831 C CA . ASN B 1 94 ? 35.25 -9.633 -18.094 1 19.67 94 ASN B CA 1
ATOM 5832 C C . ASN B 1 94 ? 34.562 -10.43 -16.984 1 19.67 94 ASN B C 1
ATOM 5834 O O . ASN B 1 94 ? 34.312 -11.625 -17.141 1 19.67 94 ASN B O 1
ATOM 5838 N N . GLU B 1 95 ? 34.688 -10.031 -15.602 1 21.44 95 GLU B N 1
ATOM 5839 C CA . GLU B 1 95 ? 35.094 -10.961 -14.547 1 21.44 95 GLU B CA 1
ATOM 5840 C C . GLU B 1 95 ? 33.875 -11.766 -14.039 1 21.44 95 GLU B C 1
ATOM 5842 O O . GLU B 1 95 ? 33.969 -12.453 -13.023 1 21.44 95 GLU B O 1
ATOM 5847 N N . LEU B 1 96 ? 32.781 -11.68 -14.555 1 18.75 96 LEU B N 1
ATOM 5848 C CA . LEU B 1 96 ? 31.688 -12.352 -13.852 1 18.75 96 LEU B CA 1
ATOM 5849 C C . LEU B 1 96 ? 31.875 -13.867 -13.898 1 18.75 96 LEU B C 1
ATOM 5851 O O . LEU B 1 96 ? 31 -14.609 -13.43 1 18.75 96 LEU B O 1
ATOM 5855 N N . SER B 1 97 ? 32.781 -14.352 -14.719 1 20.81 97 SER B N 1
ATOM 5856 C CA . SER B 1 97 ? 32.844 -15.766 -15.047 1 20.81 97 SER B CA 1
ATOM 5857 C C . SER B 1 97 ? 33.25 -16.594 -13.836 1 20.81 97 SER B C 1
ATOM 5859 O O . SER B 1 97 ? 32.844 -17.75 -13.695 1 20.81 97 SER B O 1
ATOM 5861 N N . ASN B 1 98 ? 34.312 -16.203 -13.117 1 20.72 98 ASN B N 1
ATOM 5862 C CA . ASN B 1 98 ? 35.188 -17.203 -12.484 1 20.72 98 ASN B CA 1
ATOM 5863 C C . ASN B 1 98 ? 34.531 -17.797 -11.242 1 20.72 98 ASN B C 1
ATOM 5865 O O . ASN B 1 98 ? 34.875 -18.922 -10.836 1 20.72 98 ASN B O 1
ATOM 5869 N N . GLU B 1 99 ? 34.031 -16.984 -10.328 1 21.11 99 GLU B N 1
ATOM 5870 C CA . GLU B 1 99 ? 34.094 -17.484 -8.961 1 21.11 99 GLU B CA 1
ATOM 5871 C C . GLU B 1 99 ? 33.062 -18.547 -8.703 1 21.11 99 GLU B C 1
ATOM 5873 O O . GLU B 1 99 ? 32 -18.266 -8.102 1 21.11 99 GLU B O 1
ATOM 5878 N N . TRP B 1 100 ? 32.469 -19.219 -9.711 1 19.88 100 TRP B N 1
ATOM 5879 C CA . TRP B 1 100 ? 31.531 -20.328 -9.508 1 19.88 100 TRP B CA 1
ATOM 5880 C C . TRP B 1 100 ? 32.188 -21.453 -8.711 1 19.88 100 TRP B C 1
ATOM 5882 O O . TRP B 1 100 ? 31.5 -22.359 -8.234 1 19.88 100 TRP B O 1
ATOM 5892 N N . ASN B 1 101 ? 33.5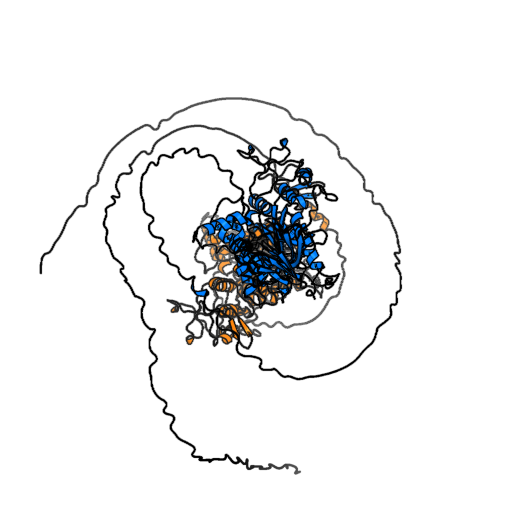 -21.453 -8.852 1 21.55 101 ASN B N 1
ATOM 5893 C CA . ASN B 1 101 ? 34.156 -22.703 -8.484 1 21.55 101 ASN B CA 1
ATOM 5894 C C . ASN B 1 101 ? 34.031 -22.984 -6.992 1 21.55 101 ASN B C 1
ATOM 5896 O O . ASN B 1 101 ? 34 -24.156 -6.578 1 21.55 101 ASN B O 1
ATOM 5900 N N . SER B 1 102 ? 34.281 -21.906 -6.246 1 22.31 102 SER B N 1
ATOM 5901 C CA . SER B 1 102 ? 34.75 -22.203 -4.902 1 22.31 102 SER B CA 1
ATOM 5902 C C . SER B 1 102 ? 33.656 -22.812 -4.047 1 22.31 102 SER B C 1
ATOM 5904 O O . SER B 1 102 ? 33.875 -23.172 -2.889 1 22.31 102 SER B O 1
ATOM 5906 N N . ILE B 1 103 ? 32.438 -22.547 -4.477 1 19.7 103 ILE B N 1
ATOM 5907 C CA . ILE B 1 103 ? 31.469 -22.922 -3.463 1 19.7 103 ILE B CA 1
ATOM 5908 C C . ILE B 1 103 ? 31.406 -24.438 -3.344 1 19.7 103 ILE B C 1
ATOM 5910 O O . ILE B 1 103 ? 30.719 -24.984 -2.465 1 19.7 103 ILE B O 1
ATOM 5914 N N . ALA B 1 104 ? 32.125 -25.078 -4.352 1 19.42 104 ALA B N 1
ATOM 5915 C CA . ALA B 1 104 ? 31.969 -26.531 -4.324 1 19.42 104 ALA B CA 1
ATOM 5916 C C . ALA B 1 104 ? 32.469 -27.109 -2.998 1 19.42 104 ALA B C 1
ATOM 5918 O O . ALA B 1 104 ? 31.953 -28.141 -2.539 1 19.42 104 ALA B O 1
ATOM 5919 N N . GLN B 1 105 ? 33.531 -26.391 -2.596 1 20.86 105 GLN B N 1
ATOM 5920 C CA . GLN B 1 105 ? 34.312 -27.25 -1.71 1 20.86 105 GLN B CA 1
ATOM 5921 C C . GLN B 1 105 ? 33.562 -27.516 -0.406 1 20.86 105 GLN B C 1
ATOM 5923 O O . GLN B 1 105 ? 33.906 -28.438 0.333 1 20.86 105 GLN B O 1
ATOM 5928 N N . TYR B 1 106 ? 32.812 -26.469 -0.132 1 19.77 106 TYR B N 1
ATOM 5929 C CA . TYR B 1 106 ? 32.625 -26.562 1.31 1 19.77 106 TYR B CA 1
ATOM 5930 C C . TYR B 1 106 ? 31.688 -27.703 1.653 1 19.77 106 TYR B C 1
ATOM 5932 O O . TYR B 1 106 ? 31.391 -27.953 2.826 1 19.77 106 TYR B O 1
ATOM 5940 N N . ALA B 1 107 ? 31.156 -28.297 0.539 1 18.59 107 ALA B N 1
ATOM 5941 C CA . ALA B 1 107 ? 30.062 -29.219 0.843 1 18.59 107 ALA B CA 1
ATOM 5942 C C . ALA B 1 107 ? 30.547 -30.359 1.725 1 18.59 107 ALA B C 1
ATOM 5944 O O . ALA B 1 107 ? 29.766 -31.25 2.084 1 18.59 107 ALA B O 1
ATOM 5945 N N . ASN B 1 108 ? 31.891 -30.438 1.705 1 17.23 108 ASN B N 1
ATOM 5946 C CA . ASN B 1 108 ? 32.219 -31.844 1.936 1 17.23 108 ASN B CA 1
ATOM 5947 C C . ASN B 1 108 ? 31.688 -32.344 3.277 1 17.23 108 ASN B C 1
ATOM 5949 O O . ASN B 1 108 ? 31.281 -33.5 3.402 1 17.23 108 ASN B O 1
ATOM 5953 N N . SER B 1 109 ? 32.156 -31.609 4.289 1 18.75 109 SER B N 1
ATOM 5954 C CA . SER B 1 109 ? 32.625 -32.531 5.328 1 18.75 109 SER B CA 1
ATOM 5955 C C . SER B 1 109 ? 31.469 -33.031 6.18 1 18.75 109 SER B C 1
ATOM 5957 O O . SER B 1 109 ? 31.672 -33.719 7.176 1 18.75 109 SER B O 1
ATOM 5959 N N . ARG B 1 110 ? 30.266 -32.281 6.02 1 19.09 110 ARG B N 1
ATOM 5960 C CA . ARG B 1 110 ? 29.547 -32.594 7.25 1 19.09 110 ARG B CA 1
ATOM 5961 C C . ARG B 1 110 ? 29.156 -34.062 7.305 1 19.09 110 ARG B C 1
ATOM 5963 O O . ARG B 1 110 ? 28.438 -34.562 6.422 1 19.09 110 ARG B O 1
ATOM 5970 N N . SER B 1 111 ? 30.016 -34.906 7.879 1 16.91 111 SER B N 1
ATOM 5971 C CA . SER B 1 111 ? 29.906 -36.344 8.094 1 16.91 111 SER B CA 1
ATOM 5972 C C . SER B 1 111 ? 28.625 -36.719 8.836 1 16.91 111 SER B C 1
ATOM 5974 O O . SER B 1 111 ? 28.484 -36.375 10.023 1 16.91 111 SER B O 1
ATOM 5976 N N . PRO B 1 112 ? 27.5 -36.406 8.18 1 18.23 112 PRO B N 1
ATOM 5977 C CA . PRO B 1 112 ? 26.328 -36.688 9.008 1 18.23 112 PRO B CA 1
ATOM 5978 C C . PRO B 1 112 ? 26.328 -38.094 9.578 1 18.23 112 PRO B C 1
ATOM 5980 O O . PRO B 1 112 ? 26.766 -39.031 8.906 1 18.23 112 PRO B O 1
ATOM 5983 N N . GLN B 1 113 ? 26.531 -38.188 10.844 1 17.17 113 GLN B N 1
ATOM 5984 C CA . GLN B 1 113 ? 26.531 -39.469 11.555 1 17.17 113 GLN B CA 1
ATOM 5985 C C . GLN B 1 113 ? 25.25 -40.25 11.289 1 17.17 113 GLN B C 1
ATOM 5987 O O . GLN B 1 113 ? 24.188 -39.656 11.07 1 17.17 113 GLN B O 1
ATOM 5992 N N . LYS B 1 114 ? 25.328 -41.5 11.023 1 18.12 114 LYS B N 1
ATOM 5993 C CA . LYS B 1 114 ? 24.625 -42.719 10.562 1 18.12 114 LYS B CA 1
ATOM 5994 C C . LYS B 1 114 ? 23.469 -43.062 11.484 1 18.12 114 LYS B C 1
ATOM 5996 O O . LYS B 1 114 ? 22.812 -44.094 11.32 1 18.12 114 LYS B O 1
ATOM 6001 N N . GLU B 1 115 ? 22.719 -42.031 12.117 1 17.39 115 GLU B N 1
ATOM 6002 C CA . GLU B 1 115 ? 22.062 -42.875 13.117 1 17.39 115 GLU B CA 1
ATOM 6003 C C . GLU B 1 115 ? 21.125 -43.875 12.469 1 17.39 115 GLU B C 1
ATOM 6005 O O . GLU B 1 115 ? 20.594 -43.625 11.391 1 17.39 115 GLU B O 1
ATOM 6010 N N . SER B 1 116 ? 20.891 -45.094 12.977 1 16.72 116 SER B N 1
ATOM 6011 C CA . SER B 1 116 ? 20.5 -46.469 12.695 1 16.72 116 SER B CA 1
ATOM 6012 C C . SER B 1 116 ? 18.984 -46.594 12.508 1 16.72 116 SER B C 1
ATOM 6014 O O . SER B 1 116 ? 18.516 -47.5 11.828 1 16.72 116 SER B O 1
ATOM 6016 N N . PHE B 1 117 ? 18.109 -45.562 12.891 1 17.02 117 PHE B N 1
ATOM 6017 C CA . PHE B 1 117 ? 17.109 -46.312 13.648 1 17.02 117 PHE B CA 1
ATOM 6018 C C . PHE B 1 117 ? 16.234 -47.156 12.711 1 17.02 117 PHE B C 1
ATOM 6020 O O . PHE B 1 117 ? 16.156 -46.875 11.516 1 17.02 117 PHE B O 1
ATOM 6027 N N . VAL B 1 118 ? 15.016 -47.656 13.344 1 17.12 118 VAL B N 1
ATOM 6028 C CA . VAL B 1 118 ? 14.289 -48.906 13.555 1 17.12 118 VAL B CA 1
ATOM 6029 C C . VAL B 1 118 ? 13.172 -49.031 12.523 1 17.12 118 VAL B C 1
ATOM 6031 O O . VAL B 1 118 ? 12.562 -48.031 12.133 1 17.12 118 VAL B O 1
ATOM 6034 N N . SER B 1 119 ? 13.008 -50.188 11.922 1 16.95 119 SER B N 1
ATOM 6035 C CA . SER B 1 119 ? 12.352 -51 10.883 1 16.95 119 SER B CA 1
ATOM 6036 C C . SER B 1 119 ? 10.836 -51 11.062 1 16.95 119 SER B C 1
ATOM 6038 O O . SER B 1 119 ? 10.312 -51.656 11.953 1 16.95 119 SER B O 1
ATOM 6040 N N . ASN B 1 120 ? 10.203 -49.719 11.086 1 16.98 120 ASN B N 1
ATOM 6041 C CA . ASN B 1 120 ? 8.781 -49.875 11.367 1 16.98 120 ASN B CA 1
ATOM 6042 C C . ASN B 1 120 ? 8.086 -50.688 10.281 1 16.98 120 ASN B C 1
ATOM 6044 O O . ASN B 1 120 ? 8.297 -50.469 9.094 1 16.98 120 ASN B O 1
ATOM 6048 N N . ASN B 1 121 ? 7.242 -51.719 10.641 1 16.41 121 ASN B N 1
ATOM 6049 C CA . ASN B 1 121 ? 6.637 -52.938 10.117 1 16.41 121 ASN B CA 1
ATOM 6050 C C . ASN B 1 121 ? 5.469 -52.625 9.188 1 16.41 121 ASN B C 1
ATOM 6052 O O . ASN B 1 121 ? 5.391 -53.188 8.078 1 16.41 121 ASN B O 1
ATOM 6056 N N . THR B 1 122 ? 4.273 -52 9.594 1 16.98 122 THR B N 1
ATOM 6057 C CA . THR B 1 122 ? 3.156 -52.938 9.555 1 16.98 122 THR B CA 1
ATOM 6058 C C . THR B 1 122 ? 2.498 -52.938 8.18 1 16.98 122 THR B C 1
ATOM 6060 O O . THR B 1 122 ? 2.338 -53.969 7.555 1 16.98 122 THR B O 1
ATOM 6063 N N . ASN B 1 123 ? 1.101 -52.438 8.047 1 17.12 123 ASN B N 1
ATOM 6064 C CA . ASN B 1 123 ? -0.084 -53.219 7.758 1 17.12 123 ASN B CA 1
ATOM 6065 C C . ASN B 1 123 ? -0.5 -53.094 6.293 1 17.12 123 ASN B C 1
ATOM 6067 O O . ASN B 1 123 ? -0.14 -52.156 5.617 1 17.12 123 ASN B O 1
ATOM 6071 N N . ASP B 1 124 ? -1.549 -53.938 5.785 1 17.11 124 ASP B N 1
ATOM 6072 C CA . ASP B 1 124 ? -1.998 -54.812 4.699 1 17.11 124 ASP B CA 1
ATOM 6073 C C . ASP B 1 124 ? -2.951 -54.062 3.766 1 17.11 124 ASP B C 1
ATOM 6075 O O . ASP B 1 124 ? -3.59 -54.656 2.908 1 17.11 124 ASP B O 1
ATOM 6079 N N . ALA B 1 125 ? -3.076 -52.781 3.666 1 17.09 125 ALA B N 1
ATOM 6080 C CA . ALA B 1 125 ? -4.383 -52.438 3.109 1 17.09 125 ALA B CA 1
ATOM 6081 C C . ALA B 1 125 ? -4.484 -52.875 1.647 1 17.09 125 ALA B C 1
ATOM 6083 O O . ALA B 1 125 ? -3.504 -52.781 0.904 1 17.09 125 ALA B O 1
ATOM 6084 N N . LYS B 1 126 ? -5.781 -53.312 1.265 1 18.25 126 LYS B N 1
ATOM 6085 C CA . LYS B 1 126 ? -6.391 -54.094 0.18 1 18.25 126 LYS B CA 1
ATOM 6086 C C . LYS B 1 126 ? -6.523 -53.25 -1.081 1 18.25 126 LYS B C 1
ATOM 6088 O O . LYS B 1 126 ? -6.805 -52.031 -1.003 1 18.25 126 LYS B O 1
ATOM 6093 N N . PRO B 1 127 ? -6.422 -53.812 -2.363 1 17 127 PRO B N 1
ATOM 6094 C CA . PRO B 1 127 ? -6.223 -53.406 -3.758 1 17 127 PRO B CA 1
ATOM 6095 C C . PRO B 1 127 ? -7.512 -52.938 -4.43 1 17 127 PRO B C 1
ATOM 6097 O O . PRO B 1 127 ? -7.52 -52.656 -5.629 1 17 127 PRO B O 1
ATOM 6100 N N . ALA B 1 128 ? -8.43 -52 -3.943 1 18.59 128 ALA B N 1
ATOM 6101 C CA . ALA B 1 128 ? -9.695 -52.031 -4.668 1 18.59 128 ALA B CA 1
ATOM 6102 C C . ALA B 1 128 ? -9.5 -51.625 -6.129 1 18.59 128 ALA B C 1
ATOM 6104 O O . ALA B 1 128 ? -8.891 -50.594 -6.422 1 18.59 128 ALA B O 1
ATOM 6105 N N . ALA B 1 129 ? -9.859 -52.5 -7.184 1 18.14 129 ALA B N 1
ATOM 6106 C CA . ALA B 1 129 ? -9.648 -52.656 -8.617 1 18.14 129 ALA B CA 1
ATOM 6107 C C . ALA B 1 129 ? -10.656 -51.875 -9.422 1 18.14 129 ALA B C 1
ATOM 6109 O O . ALA B 1 129 ? -10.719 -51.969 -10.648 1 18.14 129 ALA B O 1
ATOM 6110 N N . SER B 1 130 ? -11.367 -50.781 -8.969 1 19.86 130 SER B N 1
ATOM 6111 C CA . SER B 1 130 ? -12.539 -50.5 -9.797 1 19.86 130 SER B CA 1
ATOM 6112 C C . SER B 1 130 ? -12.141 -50 -11.172 1 19.86 130 SER B C 1
ATOM 6114 O O . SER B 1 130 ? -11.344 -49.062 -11.281 1 19.86 130 SER B O 1
ATOM 6116 N N . ASN B 1 131 ? -12.328 -50.75 -12.289 1 18.34 131 ASN B N 1
ATOM 6117 C CA . ASN B 1 131 ? -11.945 -50.781 -13.695 1 18.34 131 ASN B CA 1
ATOM 6118 C C . ASN B 1 131 ? -12.789 -49.812 -14.523 1 18.34 131 ASN B C 1
ATOM 6120 O O . ASN B 1 131 ? -12.867 -49.938 -15.742 1 18.34 131 ASN B O 1
ATOM 6124 N N . ALA B 1 132 ? -13.492 -48.719 -14.117 1 22 132 ALA B N 1
ATOM 6125 C CA . ALA B 1 132 ? -14.445 -48.188 -15.078 1 22 132 ALA B CA 1
ATOM 6126 C C . ALA B 1 132 ? -13.734 -47.531 -16.25 1 22 132 ALA B C 1
ATOM 6128 O O . ALA B 1 132 ? -12.773 -46.781 -16.078 1 22 132 ALA B O 1
ATOM 6129 N N . SER B 1 133 ? -13.977 -48.062 -17.469 1 19.44 133 SER B N 1
ATOM 6130 C CA . SER B 1 133 ? -13.406 -47.875 -18.797 1 19.44 133 SER B CA 1
ATOM 6131 C C . SER B 1 133 ? -13.805 -46.531 -19.375 1 19.44 133 SER B C 1
ATOM 6133 O O . SER B 1 133 ? -14.992 -46.25 -19.531 1 19.44 133 SER B O 1
ATOM 6135 N N . PRO B 1 134 ? -13.148 -45.469 -19.188 1 19.89 134 PRO B N 1
ATOM 6136 C CA . PRO B 1 134 ? -13.516 -44.125 -19.703 1 19.89 134 PRO B CA 1
ATOM 6137 C C . PRO B 1 134 ? -13.453 -44.062 -21.219 1 19.89 134 PRO B C 1
ATOM 6139 O O . PRO B 1 134 ? -12.648 -44.75 -21.844 1 19.89 134 PRO B O 1
ATOM 6142 N N . LYS B 1 135 ? -14.609 -43.625 -21.953 1 24.03 135 LYS B N 1
ATOM 6143 C CA . LYS B 1 135 ? -14.773 -43.375 -23.375 1 24.03 135 LYS B CA 1
ATOM 6144 C C . LYS B 1 135 ? -13.773 -42.344 -23.875 1 24.03 135 LYS B C 1
ATOM 6146 O O . LYS B 1 135 ? -13.656 -41.25 -23.297 1 24.03 135 LYS B O 1
ATOM 6151 N N . LYS B 1 136 ? -12.812 -42.688 -24.781 1 21.09 136 LYS B N 1
ATOM 6152 C CA . LYS B 1 136 ? -11.625 -42.031 -25.344 1 21.09 136 LYS B CA 1
ATOM 6153 C C . LYS B 1 136 ? -12.008 -40.875 -26.266 1 21.09 136 LYS B C 1
ATOM 6155 O O . LYS B 1 136 ? -12.547 -41.094 -27.344 1 21.09 136 LYS B O 1
ATOM 6160 N N . LYS B 1 137 ? -12.555 -39.812 -25.781 1 25.25 137 LYS B N 1
ATOM 6161 C CA . LYS B 1 137 ? -12.648 -38.688 -26.703 1 25.25 137 LYS B CA 1
ATOM 6162 C C . LYS B 1 137 ? -11.281 -38.312 -27.25 1 25.25 137 LYS B C 1
ATOM 6164 O O . LYS B 1 137 ? -10.328 -38.125 -26.484 1 25.25 137 LYS B O 1
ATOM 6169 N N . ARG B 1 138 ? -11.109 -38.562 -28.594 1 22.86 138 ARG B N 1
ATOM 6170 C CA . ARG B 1 138 ? -9.938 -38.344 -29.438 1 22.86 138 ARG B CA 1
ATOM 6171 C C . ARG B 1 138 ? -9.5 -36.906 -29.438 1 22.86 138 ARG B C 1
ATOM 6173 O O . ARG B 1 138 ? -10.07 -36.062 -30.141 1 22.86 138 ARG B O 1
ATOM 6180 N N . THR B 1 139 ? -9.352 -36.375 -28.297 1 26.33 139 THR B N 1
ATOM 6181 C CA . THR B 1 139 ? -8.906 -35 -28.312 1 26.33 139 THR B CA 1
ATOM 6182 C C . THR B 1 139 ? -7.508 -34.875 -28.922 1 26.33 139 THR B C 1
ATOM 6184 O O . THR B 1 139 ? -6.602 -35.625 -28.547 1 26.33 139 THR B O 1
ATOM 6187 N N . GLY B 1 140 ? -7.422 -34.562 -30.266 1 26.36 140 GLY B N 1
ATOM 6188 C CA . GLY B 1 140 ? -6.168 -34.312 -30.953 1 26.36 140 GLY B CA 1
ATOM 6189 C C . GLY B 1 140 ? -5.188 -33.5 -30.156 1 26.36 140 GLY B C 1
ATOM 6190 O O . GLY B 1 140 ? -5.59 -32.625 -29.375 1 26.36 140 GLY B O 1
ATOM 6191 N N . THR B 1 141 ? -4.191 -34.156 -29.703 1 29.98 141 THR B N 1
ATOM 6192 C CA . THR B 1 141 ? -3.152 -33.594 -28.844 1 29.98 141 THR B CA 1
ATOM 6193 C C . THR B 1 141 ? -2.477 -32.406 -29.484 1 29.98 141 THR B C 1
ATOM 6195 O O . THR B 1 141 ? -2.5 -32.25 -30.703 1 29.98 141 THR B O 1
ATOM 6198 N N . LEU B 1 142 ? -2.221 -31.438 -28.719 1 30.98 142 LEU B N 1
ATOM 6199 C CA . LEU B 1 142 ? -1.585 -30.156 -29 1 30.98 142 LEU B CA 1
ATOM 6200 C C . LEU B 1 142 ? -0.29 -30.359 -29.781 1 30.98 142 LEU B C 1
ATOM 6202 O O . LEU B 1 142 ? 0.119 -29.484 -30.547 1 30.98 142 LEU B O 1
ATOM 6206 N N . PHE B 1 143 ? 0.403 -31.516 -29.625 1 33.25 143 PHE B N 1
ATOM 6207 C CA . PHE B 1 143 ? 1.658 -31.672 -30.344 1 33.25 143 PHE B CA 1
ATOM 6208 C C . PHE B 1 143 ? 1.411 -31.734 -31.859 1 33.25 143 PHE B C 1
ATOM 6210 O O . PHE B 1 143 ? 2.354 -31.672 -32.656 1 33.25 143 PHE B O 1
ATOM 6217 N N . ASP B 1 144 ? 0.219 -31.969 -32.219 1 33.56 144 ASP B N 1
ATOM 6218 C CA . ASP B 1 144 ? -0.069 -32.031 -33.656 1 33.56 144 ASP B CA 1
ATOM 6219 C C . ASP B 1 144 ? 0.122 -30.688 -34.344 1 33.56 144 ASP B C 1
ATOM 6221 O O . ASP B 1 144 ? 0.401 -30.625 -35.531 1 33.56 144 ASP B O 1
ATOM 6225 N N . TYR B 1 145 ? -0.047 -29.672 -33.531 1 30.33 145 TYR B N 1
ATOM 6226 C CA . TYR B 1 145 ? -0.03 -28.359 -34.156 1 30.33 145 TYR B CA 1
ATOM 6227 C C . TYR B 1 145 ? 1.397 -27.906 -34.438 1 30.33 145 TYR B C 1
ATOM 6229 O O . TYR B 1 145 ? 1.646 -27.172 -35.406 1 30.33 145 TYR B O 1
ATOM 6237 N N . VAL B 1 146 ? 2.318 -28.203 -33.5 1 30.84 146 VAL B N 1
ATOM 6238 C CA . VAL B 1 146 ? 3.631 -27.594 -33.688 1 30.84 146 VAL B CA 1
ATOM 6239 C C . VAL B 1 146 ? 4.34 -28.25 -34.875 1 30.84 146 VAL B C 1
ATOM 6241 O O . VAL B 1 146 ? 5.227 -27.641 -35.5 1 30.84 146 VAL B O 1
ATOM 6244 N N . THR B 1 147 ? 3.912 -29.469 -35.156 1 28.92 147 THR B N 1
ATOM 6245 C CA . THR B 1 147 ? 4.703 -30.125 -36.219 1 28.92 147 THR B CA 1
ATOM 6246 C C . THR B 1 147 ? 4.426 -29.484 -37.562 1 28.92 147 THR B C 1
ATOM 6248 O O . THR B 1 147 ? 5.039 -29.875 -38.562 1 28.92 147 THR B O 1
ATOM 6251 N N . LYS B 1 148 ? 3.312 -28.688 -37.531 1 30.81 148 LYS B N 1
ATOM 6252 C CA . LYS B 1 148 ? 3.066 -28.328 -38.938 1 30.81 148 LYS B CA 1
ATOM 6253 C C . LYS B 1 148 ? 4.117 -27.344 -39.438 1 30.81 148 LYS B C 1
ATOM 6255 O O . LYS B 1 148 ? 4.262 -27.156 -40.656 1 30.81 148 LYS B O 1
ATOM 6260 N N . ALA B 1 149 ? 4.559 -26.516 -38.5 1 27.83 149 ALA B N 1
ATOM 6261 C CA . ALA B 1 149 ? 5.219 -25.406 -39.188 1 27.83 149 ALA B CA 1
ATOM 6262 C C . ALA B 1 149 ? 6.484 -25.859 -39.906 1 27.83 149 ALA B C 1
ATOM 6264 O O . ALA B 1 149 ? 6.805 -25.391 -41 1 27.83 149 ALA B O 1
ATOM 6265 N N . ASP B 1 150 ? 7.316 -26.578 -39.125 1 27.55 150 ASP B N 1
ATOM 6266 C CA . ASP B 1 150 ? 8.633 -26.719 -39.719 1 27.55 150 ASP B CA 1
ATOM 6267 C C . ASP B 1 150 ? 8.594 -27.719 -40.875 1 27.55 150 ASP B C 1
ATOM 6269 O O . ASP B 1 150 ? 9.641 -28.156 -41.375 1 27.55 150 ASP B O 1
ATOM 6273 N N . ALA B 1 151 ? 7.34 -28.062 -41.25 1 28.48 151 ALA B N 1
ATOM 6274 C CA . ALA B 1 151 ? 7.34 -29.109 -42.281 1 28.48 151 ALA B CA 1
ATOM 6275 C C . ALA B 1 151 ? 7.895 -28.562 -43.594 1 28.48 151 ALA B C 1
ATOM 6277 O O . ALA B 1 151 ? 7.914 -29.281 -44.594 1 28.48 151 ALA B O 1
ATOM 6278 N N . THR B 1 152 ? 8.047 -27.219 -43.656 1 27.41 152 THR B N 1
ATOM 6279 C CA . THR B 1 152 ? 8.281 -26.891 -45.031 1 27.41 152 THR B CA 1
ATOM 6280 C C . THR B 1 152 ? 9.664 -27.344 -45.5 1 27.41 152 THR B C 1
ATOM 6282 O O . THR B 1 152 ? 10.008 -27.266 -46.688 1 27.41 152 THR B O 1
ATOM 6285 N N . SER B 1 153 ? 10.711 -27.188 -44.562 1 25.3 153 SER B N 1
ATOM 6286 C CA . SER B 1 153 ? 11.961 -27.406 -45.281 1 25.3 153 SER B CA 1
ATOM 6287 C C . SER B 1 153 ? 12.078 -28.844 -45.781 1 25.3 153 SER B C 1
ATOM 6289 O O . SER B 1 153 ? 12.023 -29.781 -44.969 1 25.3 153 SER B O 1
ATOM 6291 N N . ASN B 1 154 ? 11.617 -29.172 -46.938 1 26.42 154 ASN B N 1
ATOM 6292 C CA . ASN B 1 154 ? 11.57 -30.344 -47.781 1 26.42 154 ASN B CA 1
ATOM 6293 C C . ASN B 1 154 ? 12.945 -31 -47.938 1 26.42 154 ASN B C 1
ATOM 6295 O O . ASN B 1 154 ? 13.258 -31.578 -48.969 1 26.42 154 ASN B O 1
ATOM 6299 N N . SER B 1 155 ? 14.055 -30.469 -47.219 1 26.55 155 SER B N 1
ATOM 6300 C CA . SER B 1 155 ? 15.242 -31.188 -47.688 1 26.55 155 SER B CA 1
ATOM 6301 C C . SER B 1 155 ? 15.078 -32.688 -47.531 1 26.55 155 SER B C 1
ATOM 6303 O O . SER B 1 155 ? 14.523 -33.156 -46.531 1 26.55 155 SER B O 1
ATOM 6305 N N . HIS B 1 156 ? 14.969 -33.438 -48.625 1 28.27 156 HIS B N 1
ATOM 6306 C CA . HIS B 1 156 ? 15.07 -34.875 -48.906 1 28.27 156 HIS B CA 1
ATOM 6307 C C . HIS B 1 156 ? 16.172 -35.5 -48.062 1 28.27 156 HIS B C 1
ATOM 6309 O O . HIS B 1 156 ? 17.328 -35.594 -48.5 1 28.27 156 HIS B O 1
ATOM 6315 N N . ILE B 1 157 ? 16.406 -35.062 -46.875 1 28 157 ILE B N 1
ATOM 6316 C CA . ILE B 1 157 ? 17.359 -35.938 -46.188 1 28 157 ILE B CA 1
ATOM 6317 C C . ILE B 1 157 ? 16.906 -37.375 -46.312 1 28 157 ILE B C 1
ATOM 6319 O O . ILE B 1 157 ? 15.797 -37.719 -45.906 1 28 157 ILE B O 1
ATOM 6323 N N . ARG B 1 158 ? 17.469 -38.031 -47.375 1 28.2 158 ARG B N 1
ATOM 6324 C CA . ARG B 1 158 ? 17.438 -39.5 -47.531 1 28.2 158 ARG B CA 1
ATOM 6325 C C . ARG B 1 158 ? 17.5 -40.188 -46.156 1 28.2 158 ARG B C 1
ATOM 6327 O O . ARG B 1 158 ? 18.438 -39.969 -45.375 1 28.2 158 ARG B O 1
ATOM 6334 N N . SER B 1 159 ? 16.375 -40.25 -45.562 1 29.56 159 SER B N 1
ATOM 6335 C CA . SER B 1 159 ? 16.25 -41.156 -44.406 1 29.56 159 SER B CA 1
ATOM 6336 C C . SER B 1 159 ? 17.125 -42.375 -44.562 1 29.56 159 SER B C 1
ATOM 6338 O O . SER B 1 159 ? 16.984 -43.125 -45.531 1 29.56 159 SER B O 1
ATOM 6340 N N . THR B 1 160 ? 18.406 -42.25 -44.5 1 33 160 THR B N 1
ATOM 6341 C CA . THR B 1 160 ? 19.156 -43.5 -44.438 1 33 160 THR B CA 1
ATOM 6342 C C . THR B 1 160 ? 18.359 -44.562 -43.688 1 33 160 THR B C 1
ATOM 6344 O O . THR B 1 160 ? 18.031 -44.406 -42.531 1 33 160 THR B O 1
ATOM 6347 N N . LYS B 1 161 ? 17.469 -45.188 -44.438 1 37.19 161 LYS B N 1
ATOM 6348 C CA . LYS B 1 161 ? 16.641 -46.312 -44.031 1 37.19 161 LYS B CA 1
ATOM 6349 C C . LYS B 1 161 ? 17.422 -47.281 -43.156 1 37.19 161 LYS B C 1
ATOM 6351 O O . LYS B 1 161 ? 18.344 -47.938 -43.656 1 37.19 161 LYS B O 1
ATOM 6356 N N . ARG B 1 162 ? 17.688 -46.938 -41.938 1 45.88 162 ARG B N 1
ATOM 6357 C CA . ARG B 1 162 ? 18.203 -47.906 -40.969 1 45.88 162 ARG B CA 1
ATOM 6358 C C . ARG B 1 162 ? 17.484 -49.25 -41.125 1 45.88 162 ARG B C 1
ATOM 6360 O O . ARG B 1 162 ? 16.281 -49.281 -41.406 1 45.88 162 ARG B O 1
ATOM 6367 N N . PRO B 1 163 ? 18.203 -50.375 -41.094 1 46.56 163 PRO B N 1
ATOM 6368 C CA . PRO B 1 163 ? 17.672 -51.688 -41.406 1 46.56 163 PRO B CA 1
ATOM 6369 C C . PRO B 1 163 ? 16.516 -52.094 -40.5 1 46.56 163 PRO B C 1
ATOM 6371 O O . PRO B 1 163 ? 16.578 -51.906 -39.281 1 46.56 163 PRO B O 1
ATOM 6374 N N . ARG B 1 164 ? 15.281 -52.062 -41.062 1 56.5 164 ARG B N 1
ATOM 6375 C CA . ARG B 1 164 ? 14.125 -52.656 -40.375 1 56.5 164 ARG B CA 1
ATOM 6376 C C . ARG B 1 164 ? 14.383 -54.094 -40 1 56.5 164 ARG B C 1
ATOM 6378 O O . ARG B 1 164 ? 14.844 -54.875 -40.844 1 56.5 164 ARG B O 1
ATOM 6385 N N . LEU B 1 165 ? 14.625 -54.344 -38.781 1 60.94 165 LEU B N 1
ATOM 6386 C CA . LEU B 1 165 ? 14.82 -55.688 -38.281 1 60.94 165 LEU B CA 1
ATOM 6387 C C . LEU B 1 165 ? 13.578 -56.531 -38.5 1 60.94 165 LEU B C 1
ATOM 6389 O O . LEU B 1 165 ? 12.461 -56.031 -38.531 1 60.94 165 LEU B O 1
ATOM 6393 N N . SER B 1 166 ? 13.797 -57.75 -38.906 1 60.44 166 SER B N 1
ATOM 6394 C CA . SER B 1 166 ? 12.711 -58.719 -39.094 1 60.44 166 SER B CA 1
ATOM 6395 C C . SER B 1 166 ? 12.172 -59.188 -37.781 1 60.44 166 SER B C 1
ATOM 6397 O O . SER B 1 166 ? 12.914 -59.312 -36.781 1 60.44 166 SER B O 1
ATOM 6399 N N . HIS B 1 167 ? 10.883 -59.25 -37.438 1 58.72 167 HIS B N 1
ATOM 6400 C CA . HIS B 1 167 ? 10.25 -59.719 -36.219 1 58.72 167 HIS B CA 1
ATOM 6401 C C . HIS B 1 167 ? 10.586 -61.188 -35.938 1 58.72 167 HIS B C 1
ATOM 6403 O O . HIS B 1 167 ? 10.398 -61.688 -34.812 1 58.72 167 HIS B O 1
ATOM 6409 N N . GLY B 1 168 ? 11.078 -62 -36.844 1 54.25 168 GLY B N 1
ATOM 6410 C CA . GLY B 1 168 ? 10.961 -63.469 -36.688 1 54.25 168 GLY B CA 1
ATOM 6411 C C . GLY B 1 168 ? 12.203 -64.125 -36.094 1 54.25 168 GLY B C 1
ATOM 6412 O O . GLY B 1 168 ? 12.109 -65 -35.25 1 54.25 168 GLY B O 1
ATOM 6413 N N . THR B 1 169 ? 13.5 -64.062 -36.75 1 61.06 169 THR B N 1
ATOM 6414 C CA . THR B 1 169 ? 14.492 -65.125 -36.469 1 61.06 169 THR B CA 1
ATOM 6415 C C . THR B 1 169 ? 15.578 -64.562 -35.562 1 61.06 169 THR B C 1
ATOM 6417 O O . THR B 1 169 ? 16.141 -63.5 -35.781 1 61.06 169 THR B O 1
ATOM 6420 N N . GLY B 1 170 ? 15.531 -64.875 -34.219 1 66.12 170 GLY B N 1
ATOM 6421 C CA . GLY B 1 170 ? 16.625 -64.5 -33.344 1 66.12 170 GLY B CA 1
ATOM 6422 C C . GLY B 1 170 ? 17.156 -65.625 -32.5 1 66.12 170 GLY B C 1
ATOM 6423 O O . GLY B 1 170 ? 16.484 -66.625 -32.344 1 66.12 170 GLY B O 1
ATOM 6424 N N . VAL B 1 171 ? 18.422 -65.75 -32.25 1 74.81 171 VAL B N 1
ATOM 6425 C CA . VAL B 1 171 ? 19.062 -66.75 -31.391 1 74.81 171 VAL B CA 1
ATOM 6426 C C . VAL B 1 171 ? 19.5 -66.062 -30.094 1 74.81 171 VAL B C 1
ATOM 6428 O O . VAL B 1 171 ? 20.094 -65 -30.109 1 74.81 171 VAL B O 1
ATOM 6431 N N . LYS B 1 172 ? 19.016 -66.625 -28.984 1 81.75 172 LYS B N 1
ATOM 6432 C CA . LYS B 1 172 ? 19.406 -66.125 -27.672 1 81.75 172 LYS B CA 1
ATOM 6433 C C . LYS B 1 172 ? 20.641 -66.812 -27.156 1 81.75 172 LYS B C 1
ATOM 6435 O O . LYS B 1 172 ? 20.703 -68.062 -27.156 1 81.75 172 LYS B O 1
ATOM 6440 N N . ASN B 1 173 ? 21.609 -66.062 -26.75 1 83.19 173 ASN B N 1
ATOM 6441 C CA . ASN B 1 173 ? 22.844 -66.625 -26.172 1 83.19 173 ASN B CA 1
ATOM 6442 C C . ASN B 1 173 ? 22.734 -66.75 -24.656 1 83.19 173 ASN B C 1
ATOM 6444 O O . ASN B 1 173 ? 21.828 -66.188 -24.047 1 83.19 173 ASN B O 1
ATOM 6448 N N . PRO B 1 174 ? 23.562 -67.5 -24.047 1 82.19 174 PRO B N 1
ATOM 6449 C CA . PRO B 1 174 ? 23.547 -67.75 -22.594 1 82.19 174 PRO B CA 1
ATOM 6450 C C . PRO B 1 174 ? 23.703 -66.438 -21.828 1 82.19 174 PRO B C 1
ATOM 6452 O O . PRO B 1 174 ? 23.219 -66.312 -20.688 1 82.19 174 PRO B O 1
ATOM 6455 N N . ASP B 1 175 ? 24.328 -65.438 -22.453 1 81.38 175 ASP B N 1
ATOM 6456 C CA . ASP B 1 175 ? 24.547 -64.188 -21.75 1 81.38 175 ASP B CA 1
ATOM 6457 C C . ASP B 1 175 ? 23.328 -63.281 -21.859 1 81.38 175 ASP B C 1
ATOM 6459 O O . ASP B 1 175 ? 23.328 -62.156 -21.344 1 81.38 175 ASP B O 1
ATOM 6463 N N . GLY B 1 176 ? 22.406 -63.781 -22.484 1 85.88 176 GLY B N 1
ATOM 6464 C CA . GLY B 1 176 ? 21.156 -63.062 -22.578 1 85.88 176 GLY B CA 1
ATOM 6465 C C . GLY B 1 176 ? 21.047 -62.219 -23.844 1 85.88 176 GLY B C 1
ATOM 6466 O O . GLY B 1 176 ? 20 -61.594 -24.094 1 85.88 176 GLY B O 1
ATOM 6467 N N . SER B 1 177 ? 22.031 -62.188 -24.688 1 88.19 177 SER B N 1
ATOM 6468 C CA . SER B 1 177 ? 22.031 -61.406 -25.922 1 88.19 177 SER B CA 1
ATOM 6469 C C . SER B 1 177 ? 21.234 -62.062 -27.016 1 88.19 177 SER B C 1
ATOM 6471 O O . SER B 1 177 ? 21.125 -63.312 -27.047 1 88.19 177 SER B O 1
ATOM 6473 N N . VAL B 1 178 ? 20.625 -61.25 -27.828 1 89.12 178 VAL B N 1
ATOM 6474 C CA . VAL B 1 178 ? 19.828 -61.781 -28.922 1 89.12 178 VAL B CA 1
ATOM 6475 C C . VAL B 1 178 ? 20.203 -61.062 -30.219 1 89.12 178 VAL B C 1
ATOM 6477 O O . VAL B 1 178 ? 20.391 -59.844 -30.234 1 89.12 178 VAL B O 1
ATOM 6480 N N . TYR B 1 179 ? 20.422 -61.844 -31.188 1 87.12 179 TYR B N 1
ATOM 6481 C CA . TYR B 1 179 ? 20.688 -61.281 -32.5 1 87.12 179 TYR B CA 1
ATOM 6482 C C . TYR B 1 179 ? 19.422 -61.281 -33.375 1 87.12 179 TYR B C 1
ATOM 6484 O O . TYR B 1 179 ? 18.766 -62.312 -33.5 1 87.12 179 TYR B O 1
ATOM 6492 N N . ILE B 1 180 ? 19.109 -60.156 -33.875 1 83.06 180 ILE B N 1
ATOM 6493 C CA . ILE B 1 180 ? 17.969 -60.062 -34.781 1 83.06 180 ILE B CA 1
ATOM 6494 C C . ILE B 1 180 ? 18.453 -59.781 -36.188 1 83.06 180 ILE B C 1
ATOM 6496 O O . ILE B 1 180 ? 19.25 -58.875 -36.406 1 83.06 180 ILE B O 1
ATOM 6500 N N . LYS B 1 181 ? 18 -60.562 -37.094 1 77.81 181 LYS B N 1
ATOM 6501 C CA . LYS B 1 181 ? 18.422 -60.438 -38.5 1 77.81 181 LYS B CA 1
ATOM 6502 C C . LYS B 1 181 ? 17.781 -59.219 -39.156 1 77.81 181 LYS B C 1
ATOM 6504 O O . LYS B 1 181 ? 16.641 -58.844 -38.812 1 77.81 181 LYS B O 1
ATOM 6509 N N . GLY B 1 182 ? 18.531 -58.531 -39.938 1 75.75 182 GLY B N 1
ATOM 6510 C CA . GLY B 1 182 ? 18 -57.406 -40.688 1 75.75 182 GLY B CA 1
ATOM 6511 C C . GLY B 1 182 ? 17.078 -57.844 -41.812 1 75.75 182 GLY B C 1
ATOM 6512 O O . GLY B 1 182 ? 17.078 -59 -42.219 1 75.75 182 GLY B O 1
ATOM 6513 N N . LYS B 1 183 ? 16.156 -56.969 -42.156 1 68.81 183 LYS B N 1
ATOM 6514 C CA . LYS B 1 183 ? 15.398 -57.281 -43.375 1 68.81 183 LYS B CA 1
ATOM 6515 C C . LYS B 1 183 ? 16.312 -57.531 -44.562 1 68.81 183 LYS B C 1
ATOM 6517 O O . LYS B 1 183 ? 17.516 -57.25 -44.5 1 68.81 183 LYS B O 1
ATOM 6522 N N . VAL B 1 184 ? 15.836 -58.094 -45.688 1 60 184 VAL B N 1
ATOM 6523 C CA . VAL B 1 184 ? 16.609 -58.5 -46.844 1 60 184 VAL B CA 1
ATOM 6524 C C . VAL B 1 184 ? 17.625 -57.438 -47.219 1 60 184 VAL B C 1
ATOM 6526 O O . VAL B 1 184 ? 17.25 -56.281 -47.531 1 60 184 VAL B O 1
ATOM 6529 N N . GLY B 1 185 ? 18.922 -57.719 -47.219 1 61.38 185 GLY B N 1
ATOM 6530 C CA . GLY B 1 185 ? 20.031 -56.844 -47.625 1 61.38 185 GLY B CA 1
ATOM 6531 C C . GLY B 1 185 ? 20.547 -55.969 -46.5 1 61.38 185 GLY B C 1
ATOM 6532 O O . GLY B 1 185 ? 21.469 -55.188 -46.719 1 61.38 185 GLY B O 1
ATOM 6533 N N . LYS B 1 186 ? 19.844 -56.094 -45.312 1 67.06 186 LYS B N 1
ATOM 6534 C CA . LYS B 1 186 ? 20.328 -55.219 -44.25 1 67.06 186 LYS B CA 1
ATOM 6535 C C . LYS B 1 186 ? 21 -56.031 -43.125 1 67.06 186 LYS B C 1
ATOM 6537 O O . LYS B 1 186 ? 20.75 -57.219 -42.969 1 67.06 186 LYS B O 1
ATOM 6542 N N . ASP B 1 187 ? 21.906 -55.406 -42.469 1 74.25 187 ASP B N 1
ATOM 6543 C CA . ASP B 1 187 ? 22.656 -56.094 -41.406 1 74.25 187 ASP B CA 1
ATOM 6544 C C . ASP B 1 187 ? 21.781 -56.281 -40.156 1 74.25 187 ASP B C 1
ATOM 6546 O O . ASP B 1 187 ? 20.875 -55.469 -39.906 1 74.25 187 ASP B O 1
ATOM 6550 N N . GLY B 1 188 ? 21.906 -57.375 -39.531 1 79.75 188 GLY B N 1
ATOM 6551 C CA . GLY B 1 188 ? 21.281 -57.594 -38.25 1 79.75 188 GLY B CA 1
ATOM 6552 C C . GLY B 1 188 ? 21.953 -56.875 -37.125 1 79.75 188 GLY B C 1
ATOM 6553 O O . GLY B 1 188 ? 22.859 -56.062 -37.344 1 79.75 188 GLY B O 1
ATOM 6554 N N . ARG B 1 189 ? 21.406 -56.969 -35.938 1 85.12 189 ARG B N 1
ATOM 6555 C CA . ARG B 1 189 ? 21.938 -56.281 -34.781 1 85.12 189 ARG B CA 1
ATOM 6556 C C . ARG B 1 189 ? 21.844 -57.125 -33.5 1 85.12 189 ARG B C 1
ATOM 6558 O O . ARG B 1 189 ? 20.891 -57.906 -33.344 1 85.12 189 ARG B O 1
ATOM 6565 N N . TRP B 1 190 ? 22.859 -56.906 -32.719 1 88.19 190 TRP B N 1
ATOM 6566 C CA . TRP B 1 190 ? 22.859 -57.562 -31.406 1 88.19 190 TRP B CA 1
ATOM 6567 C C . TRP B 1 190 ? 22.188 -56.688 -30.359 1 88.19 190 TRP B C 1
ATOM 6569 O O . TRP B 1 190 ? 22.375 -55.469 -30.359 1 88.19 190 TRP B O 1
ATOM 6579 N N . PHE B 1 191 ? 21.406 -57.25 -29.531 1 92.62 191 PHE B N 1
ATOM 6580 C CA . PHE B 1 191 ? 20.812 -56.594 -28.375 1 92.62 191 PHE B CA 1
ATOM 6581 C C . PHE B 1 191 ? 21.219 -57.312 -27.094 1 92.62 191 PHE B C 1
ATOM 6583 O O . PHE B 1 191 ? 21.219 -58.531 -27.031 1 92.62 191 PHE B O 1
ATOM 6590 N N . MET B 1 192 ? 21.641 -56.562 -26.125 1 92.06 192 MET B N 1
ATOM 6591 C CA . MET B 1 192 ? 22.031 -57.094 -24.844 1 92.06 192 MET B CA 1
ATOM 6592 C C . MET B 1 192 ? 21.328 -56.375 -23.703 1 92.06 192 MET B C 1
ATOM 6594 O O . MET B 1 192 ? 21.062 -55.188 -23.781 1 92.06 192 MET B O 1
ATOM 6598 N N . PRO B 1 193 ? 21.031 -57.125 -22.609 1 92.56 193 PRO B N 1
ATOM 6599 C CA . PRO B 1 193 ? 20.531 -56.406 -21.422 1 92.56 193 PRO B CA 1
ATOM 6600 C C . PRO B 1 193 ? 21.438 -55.281 -20.953 1 92.56 193 PRO B C 1
ATOM 6602 O O . PRO B 1 193 ? 22.656 -55.375 -21.141 1 92.56 193 PRO B O 1
ATOM 6605 N N . ASN B 1 194 ? 20.875 -54.156 -20.469 1 90.62 194 ASN B N 1
ATOM 6606 C CA . ASN B 1 194 ? 21.547 -53 -19.891 1 90.62 194 ASN B CA 1
ATOM 6607 C C . ASN B 1 194 ? 22.047 -52.062 -20.984 1 90.62 194 ASN B C 1
ATOM 6609 O O . ASN B 1 194 ? 22.766 -51.094 -20.688 1 90.62 194 ASN B O 1
ATOM 6613 N N . GLU B 1 195 ? 21.719 -52.375 -22.156 1 91.69 195 GLU B N 1
ATOM 6614 C CA . GLU B 1 195 ? 22.016 -51.406 -23.234 1 91.69 195 GLU B CA 1
ATOM 6615 C C . GLU B 1 195 ? 20.828 -50.531 -23.516 1 91.69 195 GLU B C 1
ATOM 6617 O O . GLU B 1 195 ? 19.672 -50.906 -23.312 1 91.69 195 GLU B O 1
ATOM 6622 N N . THR B 1 196 ? 21.141 -49.375 -23.984 1 93.69 196 THR B N 1
ATOM 6623 C CA . THR B 1 196 ? 20.109 -48.406 -24.281 1 93.69 196 THR B CA 1
ATOM 6624 C C . THR B 1 196 ? 20.016 -48.125 -25.781 1 93.69 196 THR B C 1
ATOM 6626 O O . THR B 1 196 ? 21.047 -47.938 -26.453 1 93.69 196 THR B O 1
ATOM 6629 N N . PHE B 1 197 ? 18.812 -48.188 -26.297 1 93.81 197 PHE B N 1
ATOM 6630 C CA . PHE B 1 197 ? 18.609 -48.031 -27.734 1 93.81 197 PHE B CA 1
ATOM 6631 C C . PHE B 1 197 ? 17.562 -46.938 -28 1 93.81 197 PHE B C 1
ATOM 6633 O O . PHE B 1 197 ? 16.578 -46.844 -27.266 1 93.81 197 PHE B O 1
ATOM 6640 N N . LEU B 1 198 ? 17.719 -46.219 -29.047 1 94.12 198 LEU B N 1
ATOM 6641 C CA . LEU B 1 198 ? 16.719 -45.281 -29.516 1 94.12 198 LEU B CA 1
ATOM 6642 C C . LEU B 1 198 ? 15.547 -46 -30.172 1 94.12 198 LEU B C 1
ATOM 6644 O O . LEU B 1 198 ? 15.727 -47.062 -30.734 1 94.12 198 LEU B O 1
ATOM 6648 N N . SER B 1 199 ? 14.438 -45.406 -30.125 1 92.62 199 SER B N 1
ATOM 6649 C CA . SER B 1 199 ? 13.266 -46 -30.781 1 92.62 199 SER B CA 1
ATOM 6650 C C . SER B 1 199 ? 13.25 -45.656 -32.25 1 92.62 199 SER B C 1
ATOM 6652 O O . SER B 1 199 ? 13.672 -44.594 -32.656 1 92.62 199 SER B O 1
ATOM 6654 N N . SER B 1 200 ? 12.766 -46.594 -33.031 1 89.25 200 SER B N 1
ATOM 6655 C CA . SER B 1 200 ? 12.492 -46.344 -34.469 1 89.25 200 SER B CA 1
ATOM 6656 C C . SER B 1 200 ? 10.992 -46.156 -34.719 1 89.25 200 SER B C 1
ATOM 6658 O O . SER B 1 200 ? 10.578 -45.875 -35.844 1 89.25 200 SER B O 1
ATOM 6660 N N . ASN B 1 201 ? 10.258 -46.406 -33.656 1 90.06 201 ASN B N 1
ATOM 6661 C CA . ASN B 1 201 ? 8.805 -46.25 -33.719 1 90.06 201 ASN B CA 1
ATOM 6662 C C . ASN B 1 201 ? 8.391 -44.781 -33.562 1 90.06 201 ASN B C 1
ATOM 6664 O O . ASN B 1 201 ? 8.75 -44.125 -32.562 1 90.06 201 ASN B O 1
ATOM 6668 N N . LYS B 1 202 ? 7.57 -44.312 -34.469 1 90.19 202 LYS B N 1
ATOM 6669 C CA . LYS B 1 202 ? 7.137 -42.906 -34.469 1 90.19 202 LYS B CA 1
ATOM 6670 C C . LYS B 1 202 ? 6.344 -42.594 -33.188 1 90.19 202 LYS B C 1
ATOM 6672 O O . LYS B 1 202 ? 6.379 -41.438 -32.719 1 90.19 202 LYS B O 1
ATOM 6677 N N . ALA B 1 203 ? 5.605 -43.5 -32.656 1 90.38 203 ALA B N 1
ATOM 6678 C CA . ALA B 1 203 ? 4.82 -43.312 -31.438 1 90.38 203 ALA B CA 1
ATOM 6679 C C . ALA B 1 203 ? 5.723 -43.031 -30.234 1 90.38 203 ALA B C 1
ATOM 6681 O O . ALA B 1 203 ? 5.277 -42.438 -29.234 1 90.38 203 ALA B O 1
ATOM 6682 N N . TYR B 1 204 ? 6.949 -43.5 -30.406 1 93.31 204 TYR B N 1
ATOM 6683 C CA . TYR B 1 204 ? 7.922 -43.281 -29.328 1 93.31 204 TYR B CA 1
ATOM 6684 C C . TYR B 1 204 ? 9.031 -42.344 -29.766 1 93.31 204 TYR B C 1
ATOM 6686 O O . TYR B 1 204 ? 10.195 -42.531 -29.422 1 93.31 204 TYR B O 1
ATOM 6694 N N . ASP B 1 205 ? 8.672 -41.406 -30.562 1 91.25 205 ASP B N 1
ATOM 6695 C CA . ASP B 1 205 ? 9.648 -40.438 -31.062 1 91.25 205 ASP B CA 1
ATOM 6696 C C . ASP B 1 205 ? 10.359 -39.75 -29.906 1 91.25 205 ASP B C 1
ATOM 6698 O O . ASP B 1 205 ? 9.719 -39.188 -29 1 91.25 205 ASP B O 1
ATOM 6702 N N . GLY B 1 206 ? 11.672 -39.75 -29.906 1 91.69 206 GLY B N 1
ATOM 6703 C CA . GLY B 1 206 ? 12.492 -39.094 -28.906 1 91.69 206 GLY B CA 1
ATOM 6704 C C . GLY B 1 206 ? 12.758 -39.938 -27.688 1 91.69 206 GLY B C 1
ATOM 6705 O O . GLY B 1 206 ? 13.414 -39.5 -26.75 1 91.69 206 GLY B O 1
ATOM 6706 N N . MET B 1 207 ? 12.273 -41.156 -27.688 1 95.38 207 MET B N 1
ATOM 6707 C CA . MET B 1 207 ? 12.461 -42.031 -26.531 1 95.38 207 MET B CA 1
ATOM 6708 C C . MET B 1 207 ? 13.609 -43 -26.75 1 95.38 207 MET B C 1
ATOM 6710 O O . MET B 1 207 ? 13.977 -43.281 -27.906 1 95.38 207 MET B O 1
ATOM 6714 N N . ALA B 1 208 ? 14.195 -43.438 -25.75 1 94.88 208 ALA B N 1
ATOM 6715 C CA . ALA B 1 208 ? 15.203 -44.5 -25.688 1 94.88 208 ALA B CA 1
ATOM 6716 C C . ALA B 1 208 ? 14.883 -45.5 -24.578 1 94.88 208 ALA B C 1
ATOM 6718 O O . ALA B 1 208 ? 14.32 -45.125 -23.547 1 94.88 208 ALA B O 1
ATOM 6719 N N . PHE B 1 209 ? 15.25 -46.688 -24.859 1 95 209 PHE B N 1
ATOM 6720 C CA . PHE B 1 209 ? 14.875 -47.75 -23.953 1 95 209 PHE B CA 1
ATOM 6721 C C . PHE B 1 209 ? 16.109 -48.531 -23.469 1 95 209 PHE B C 1
ATOM 6723 O O . PHE B 1 209 ? 16.891 -49 -24.297 1 95 209 PHE B O 1
ATOM 6730 N N . THR B 1 210 ? 16.312 -48.594 -22.203 1 93.88 210 THR B N 1
ATOM 6731 C CA . THR B 1 210 ? 17.312 -49.5 -21.625 1 93.88 210 THR B CA 1
ATOM 6732 C C . THR B 1 210 ? 16.719 -50.875 -21.438 1 93.88 210 THR B C 1
ATOM 6734 O O . THR B 1 210 ? 15.688 -51.062 -20.781 1 93.88 210 THR B O 1
ATOM 6737 N N . LEU B 1 211 ? 17.406 -51.812 -21.906 1 94.38 211 LEU B N 1
ATOM 6738 C CA . LEU B 1 211 ? 16.828 -53.156 -22 1 94.38 211 LEU B CA 1
ATOM 6739 C C . LEU B 1 211 ? 17.141 -53.969 -20.766 1 94.38 211 LEU B C 1
ATOM 6741 O O . LEU B 1 211 ? 18.234 -53.875 -20.203 1 94.38 211 LEU B O 1
ATOM 6745 N N . GLY B 1 212 ? 16.172 -54.719 -20.375 1 93.88 212 GLY B N 1
ATOM 6746 C CA . GLY B 1 212 ? 16.375 -55.781 -19.406 1 93.88 212 GLY B CA 1
ATOM 6747 C C . GLY B 1 212 ? 16.375 -57.156 -20.031 1 93.88 212 GLY B C 1
ATOM 6748 O O . GLY B 1 212 ? 17.078 -57.406 -21.016 1 93.88 212 GLY B O 1
ATOM 6749 N N . ASN B 1 213 ? 15.594 -58 -19.422 1 92.5 213 ASN B N 1
ATOM 6750 C CA . ASN B 1 213 ? 15.492 -59.375 -19.938 1 92.5 213 ASN B CA 1
ATOM 6751 C C . ASN B 1 213 ? 14.844 -59.406 -21.328 1 92.5 213 ASN B C 1
ATOM 6753 O O . ASN B 1 213 ? 13.875 -58.688 -21.578 1 92.5 213 ASN B O 1
ATOM 6757 N N . ILE B 1 214 ? 15.469 -60.156 -22.234 1 92.88 214 ILE B N 1
ATOM 6758 C CA . ILE B 1 214 ? 14.969 -60.312 -23.594 1 92.88 214 ILE B CA 1
ATOM 6759 C C . ILE B 1 214 ? 14.391 -61.719 -23.781 1 92.88 214 ILE B C 1
ATOM 6761 O O . ILE B 1 214 ? 15.047 -62.719 -23.484 1 92.88 214 ILE B O 1
ATOM 6765 N N . ASP B 1 215 ? 13.18 -61.75 -24.234 1 88.88 215 ASP B N 1
ATOM 6766 C CA . ASP B 1 215 ? 12.531 -63.062 -24.453 1 88.88 215 ASP B CA 1
ATOM 6767 C C . ASP B 1 215 ? 11.789 -63.094 -25.781 1 88.88 215 ASP B C 1
ATOM 6769 O O . ASP B 1 215 ? 11.336 -62.031 -26.281 1 88.88 215 ASP B O 1
ATOM 6773 N N . GLY B 1 216 ? 11.805 -64.25 -26.453 1 81.62 216 GLY B N 1
ATOM 6774 C CA . GLY B 1 216 ? 11.07 -64.438 -27.688 1 81.62 216 GLY B CA 1
ATOM 6775 C C . GLY B 1 216 ? 9.688 -65 -27.469 1 81.62 216 GLY B C 1
ATOM 6776 O O . GLY B 1 216 ? 9.547 -66.062 -26.828 1 81.62 216 GLY B O 1
ATOM 6777 N N . VAL B 1 217 ? 8.641 -64.312 -27.703 1 72.19 217 VAL B N 1
ATOM 6778 C CA . VAL B 1 217 ? 7.266 -64.812 -27.578 1 72.19 217 VAL B CA 1
ATOM 6779 C C . VAL B 1 217 ? 6.605 -64.812 -28.969 1 72.19 217 VAL B C 1
ATOM 6781 O O . VAL B 1 217 ? 6.426 -63.75 -29.578 1 72.19 217 VAL B O 1
ATOM 6784 N N . ASP B 1 218 ? 6.129 -66.062 -29.422 1 69.38 218 ASP B N 1
ATOM 6785 C CA . ASP B 1 218 ? 5.418 -66.188 -30.688 1 69.38 218 ASP B CA 1
ATOM 6786 C C . ASP B 1 218 ? 6.188 -65.562 -31.844 1 69.38 218 ASP B C 1
ATOM 6788 O O . ASP B 1 218 ? 5.609 -64.875 -32.656 1 69.38 218 ASP B O 1
ATOM 6792 N N . GLY B 1 219 ? 7.484 -65.688 -31.781 1 72.31 219 GLY B N 1
ATOM 6793 C CA . GLY B 1 219 ? 8.305 -65.25 -32.906 1 72.31 219 GLY B CA 1
ATOM 6794 C C . GLY B 1 219 ? 8.695 -63.75 -32.781 1 72.31 219 GLY B C 1
ATOM 6795 O O . GLY B 1 219 ? 9.398 -63.25 -33.656 1 72.31 219 GLY B O 1
ATOM 6796 N N . ILE B 1 220 ? 8.195 -63.125 -31.812 1 85.5 220 ILE B N 1
ATOM 6797 C CA . ILE B 1 220 ? 8.547 -61.719 -31.641 1 85.5 220 ILE B CA 1
ATOM 6798 C C . ILE B 1 220 ? 9.469 -61.562 -30.438 1 85.5 220 ILE B C 1
ATOM 6800 O O . ILE B 1 220 ? 9.133 -61.969 -29.328 1 85.5 220 ILE B O 1
ATOM 6804 N N . TRP B 1 221 ? 10.633 -61 -30.719 1 90.12 221 TRP B N 1
ATOM 6805 C CA . TRP B 1 221 ? 11.562 -60.75 -29.625 1 90.12 221 TRP B CA 1
ATOM 6806 C C . TRP B 1 221 ? 11.234 -59.438 -28.922 1 90.12 221 TRP B C 1
ATOM 6808 O O . TRP B 1 221 ? 11.133 -58.406 -29.562 1 90.12 221 TRP B O 1
ATOM 6818 N N . LYS B 1 222 ? 11.031 -59.531 -27.656 1 91.94 222 LYS B N 1
ATOM 6819 C CA . LYS B 1 222 ? 10.727 -58.375 -26.828 1 91.94 222 LYS B CA 1
ATOM 6820 C C . LYS B 1 222 ? 11.695 -58.25 -25.672 1 91.94 222 LYS B C 1
ATOM 6822 O O . LYS B 1 222 ? 12.242 -59.25 -25.203 1 91.94 222 LYS B O 1
ATOM 6827 N N . ALA B 1 223 ? 11.961 -57.094 -25.297 1 93.44 223 ALA B N 1
ATOM 6828 C CA . ALA B 1 223 ? 12.797 -56.812 -24.141 1 93.44 223 ALA B CA 1
ATOM 6829 C C . ALA B 1 223 ? 12.023 -56.094 -23.062 1 93.44 223 ALA B C 1
ATOM 6831 O O . ALA B 1 223 ? 11.234 -55.188 -23.359 1 93.44 223 ALA B O 1
ATOM 6832 N N . GLU B 1 224 ? 12.227 -56.469 -21.844 1 94.12 224 GLU B N 1
ATOM 6833 C CA . GLU B 1 224 ? 11.805 -55.625 -20.734 1 94.12 224 GLU B CA 1
ATOM 6834 C C . GLU B 1 224 ? 12.547 -54.312 -20.719 1 94.12 224 GLU B C 1
ATOM 6836 O O . GLU B 1 224 ? 13.727 -54.25 -21.062 1 94.12 224 GLU B O 1
ATOM 6841 N N . CYS B 1 225 ? 11.82 -53.344 -20.422 1 94.56 225 CYS B N 1
ATOM 6842 C CA . CYS B 1 225 ? 12.445 -52.031 -20.297 1 94.56 225 CYS B CA 1
ATOM 6843 C C . CYS B 1 225 ? 12.781 -51.688 -18.859 1 94.56 225 CYS B C 1
ATOM 6845 O O . CYS B 1 225 ? 11.883 -51.5 -18.031 1 94.56 225 CYS B O 1
ATOM 6847 N N . THR B 1 226 ? 14 -51.594 -18.469 1 92.94 226 THR B N 1
ATOM 6848 C CA . THR B 1 226 ? 14.398 -51.25 -17.109 1 92.94 226 THR B CA 1
ATOM 6849 C C . THR B 1 226 ? 14.375 -49.75 -16.906 1 92.94 226 THR B C 1
ATOM 6851 O O . THR B 1 226 ? 14.242 -49.281 -15.766 1 92.94 226 THR B O 1
ATOM 6854 N N . ALA B 1 227 ? 14.555 -49.031 -17.922 1 93.5 227 ALA B N 1
ATOM 6855 C CA . ALA B 1 227 ? 14.422 -47.562 -17.922 1 93.5 227 ALA B CA 1
ATOM 6856 C C . ALA B 1 227 ? 13.945 -47.062 -19.266 1 93.5 227 ALA B C 1
ATOM 6858 O O . ALA B 1 227 ? 14.352 -47.594 -20.312 1 93.5 227 ALA B O 1
ATOM 6859 N N . ILE B 1 228 ? 13.117 -46.188 -19.219 1 95.44 228 ILE B N 1
ATOM 6860 C CA . ILE B 1 228 ? 12.648 -45.5 -20.422 1 95.44 228 ILE B CA 1
ATOM 6861 C C . ILE B 1 228 ? 13.031 -44.031 -20.375 1 95.44 228 ILE B C 1
ATOM 6863 O O . ILE B 1 228 ? 12.688 -43.312 -19.406 1 95.44 228 ILE B O 1
ATOM 6867 N N . TRP B 1 229 ? 13.711 -43.531 -21.359 1 95 229 TRP B N 1
ATOM 6868 C CA . TRP B 1 229 ? 14.195 -42.156 -21.422 1 95 229 TRP B CA 1
ATOM 6869 C C . TRP B 1 229 ? 13.5 -41.406 -22.531 1 95 229 TRP B C 1
ATOM 6871 O O . TRP B 1 229 ? 13.031 -42 -23.516 1 95 229 TRP B O 1
ATOM 6881 N N . MET B 1 230 ? 13.438 -40.156 -22.391 1 95.62 230 MET B N 1
ATOM 6882 C CA . MET B 1 230 ? 12.93 -39.25 -23.422 1 95.62 230 MET B CA 1
ATOM 6883 C C . MET B 1 230 ? 13.758 -37.969 -23.484 1 95.62 230 MET B C 1
ATOM 6885 O O . MET B 1 230 ? 14.141 -37.438 -22.453 1 95.62 230 MET B O 1
ATOM 6889 N N . LYS B 1 231 ? 14.078 -37.594 -24.672 1 94.62 231 LYS B N 1
ATOM 6890 C CA . LYS B 1 231 ? 14.75 -36.312 -24.812 1 94.62 231 LYS B CA 1
ATOM 6891 C C . LYS B 1 231 ? 13.906 -35.156 -24.234 1 94.62 231 LYS B C 1
ATOM 6893 O O . LYS B 1 231 ? 12.711 -35.094 -24.516 1 94.62 231 LYS B O 1
ATOM 6898 N N . ALA B 1 232 ? 14.531 -34.312 -23.5 1 94.81 232 ALA B N 1
ATOM 6899 C CA . ALA B 1 232 ? 13.812 -33.219 -22.844 1 94.81 232 ALA B CA 1
ATOM 6900 C C . ALA B 1 232 ? 13.07 -32.375 -23.875 1 94.81 232 ALA B C 1
ATOM 6902 O O . ALA B 1 232 ? 11.961 -31.906 -23.609 1 94.81 232 ALA B O 1
ATOM 6903 N N . GLU B 1 233 ? 13.594 -32.156 -25.062 1 94.62 233 GLU B N 1
ATOM 6904 C CA . GLU B 1 233 ? 13.016 -31.328 -26.094 1 94.62 233 GLU B CA 1
ATOM 6905 C C . GLU B 1 233 ? 11.766 -31.969 -26.703 1 94.62 233 GLU B C 1
ATOM 6907 O O . GLU B 1 233 ? 11.031 -31.328 -27.453 1 94.62 233 GLU B O 1
ATOM 6912 N N . LYS B 1 234 ? 11.555 -33.25 -26.375 1 94.12 234 LYS B N 1
ATOM 6913 C CA . LYS B 1 234 ? 10.383 -33.938 -26.891 1 94.12 234 LYS B CA 1
ATOM 6914 C C . LYS B 1 234 ? 9.297 -34.031 -25.812 1 94.12 234 LYS B C 1
ATOM 6916 O O . LYS B 1 234 ? 8.219 -34.594 -26.062 1 94.12 234 LYS B O 1
ATOM 6921 N N . THR B 1 235 ? 9.602 -33.562 -24.656 1 95.25 235 THR B N 1
ATOM 6922 C CA . THR B 1 235 ? 8.617 -33.5 -23.578 1 95.25 235 THR B CA 1
ATOM 6923 C C . THR B 1 235 ? 7.766 -32.25 -23.688 1 95.25 235 THR B C 1
ATOM 6925 O O . THR B 1 235 ? 7.785 -31.562 -24.703 1 95.25 235 THR B O 1
ATOM 6928 N N . PHE B 1 236 ? 7.027 -31.953 -22.641 1 94.25 236 PHE B N 1
ATOM 6929 C CA . PHE B 1 236 ? 6.074 -30.859 -22.641 1 94.25 236 PHE B CA 1
ATOM 6930 C C . PHE B 1 236 ? 6.785 -29.516 -22.859 1 94.25 236 PHE B C 1
ATOM 6932 O O . PHE B 1 236 ? 6.262 -28.641 -23.547 1 94.25 236 PHE B O 1
ATOM 6939 N N . ILE B 1 237 ? 7.992 -29.297 -22.406 1 93.19 237 ILE B N 1
ATOM 6940 C CA . ILE B 1 237 ? 8.664 -28 -22.422 1 93.19 237 ILE B CA 1
ATOM 6941 C C . ILE B 1 237 ? 9.258 -27.75 -23.812 1 93.19 237 ILE B C 1
ATOM 6943 O O . ILE B 1 237 ? 9.633 -26.625 -24.125 1 93.19 237 ILE B O 1
ATOM 6947 N N . TYR B 1 238 ? 9.477 -28.812 -24.578 1 91.19 238 TYR B N 1
ATOM 6948 C CA . TYR B 1 238 ? 9.812 -28.734 -25.984 1 91.19 238 TYR B CA 1
ATOM 6949 C C . TYR B 1 238 ? 11.031 -27.844 -26.219 1 91.19 238 TYR B C 1
ATOM 6951 O O . TYR B 1 238 ? 12.109 -28.109 -25.688 1 91.19 238 TYR B O 1
ATOM 6959 N N . LYS B 1 239 ? 10.789 -26.594 -26.891 1 86.5 239 LYS B N 1
ATOM 6960 C CA . LYS B 1 239 ? 11.898 -25.734 -27.266 1 86.5 239 LYS B CA 1
ATOM 6961 C C . LYS B 1 239 ? 12.562 -25.125 -26.031 1 86.5 239 LYS B C 1
ATOM 6963 O O . LYS B 1 239 ? 13.766 -24.859 -26.047 1 86.5 239 LYS B O 1
ATOM 6968 N N . ALA B 1 240 ? 11.797 -24.984 -25.016 1 92.5 240 ALA B N 1
ATOM 6969 C CA . ALA B 1 240 ? 12.336 -24.359 -23.812 1 92.5 240 ALA B CA 1
ATOM 6970 C C . ALA B 1 240 ? 13.281 -25.312 -23.078 1 92.5 240 ALA B C 1
ATOM 6972 O O . ALA B 1 240 ? 13.969 -24.922 -22.141 1 92.5 240 ALA B O 1
ATOM 6973 N N . ALA B 1 241 ? 13.383 -26.531 -23.547 1 92.94 241 ALA B N 1
ATOM 6974 C CA . ALA B 1 241 ? 14.266 -27.547 -22.953 1 92.94 241 ALA B CA 1
ATOM 6975 C C . ALA B 1 241 ? 15.727 -27.094 -23.016 1 92.94 241 ALA B C 1
ATOM 6977 O O . ALA B 1 241 ? 16.562 -27.562 -22.234 1 92.94 241 ALA B O 1
ATOM 6978 N N . ALA B 1 242 ? 16.031 -26.266 -23.906 1 91.19 242 ALA B N 1
ATOM 6979 C CA . ALA B 1 242 ? 17.391 -25.75 -24.047 1 91.19 242 ALA B CA 1
ATOM 6980 C C . ALA B 1 242 ? 17.844 -25.016 -22.797 1 91.19 242 ALA B C 1
ATOM 6982 O O . ALA B 1 242 ? 19.031 -24.844 -22.562 1 91.19 242 ALA B O 1
ATOM 6983 N N . GLN B 1 243 ? 16.859 -24.641 -21.984 1 90.19 243 GLN B N 1
ATOM 6984 C CA . GLN B 1 243 ? 17.156 -23.859 -20.781 1 90.19 243 GLN B CA 1
ATOM 6985 C C . GLN B 1 243 ? 17.578 -24.75 -19.625 1 90.19 243 GLN B C 1
ATOM 6987 O O . GLN B 1 243 ? 18.094 -24.266 -18.609 1 90.19 243 GLN B O 1
ATOM 6992 N N . ILE B 1 244 ? 17.328 -26.031 -19.719 1 91.19 244 ILE B N 1
ATOM 6993 C CA . ILE B 1 244 ? 17.641 -26.891 -18.578 1 91.19 244 ILE B CA 1
ATOM 6994 C C . ILE B 1 244 ? 18.906 -27.688 -18.875 1 91.19 244 ILE B C 1
ATOM 6996 O O . ILE B 1 244 ? 19.312 -27.828 -20.031 1 91.19 244 ILE B O 1
ATOM 7000 N N . GLN B 1 245 ? 19.516 -28.203 -17.906 1 83.5 245 GLN B N 1
ATOM 7001 C CA . GLN B 1 245 ? 20.781 -28.906 -18.016 1 83.5 245 GLN B CA 1
ATOM 7002 C C . GLN B 1 245 ? 20.562 -30.344 -18.484 1 83.5 245 GLN B C 1
ATOM 7004 O O . GLN B 1 245 ? 21.422 -30.922 -19.156 1 83.5 245 GLN B O 1
ATOM 7009 N N . GLN B 1 246 ? 19.484 -30.891 -18.234 1 85.12 246 GLN B N 1
ATOM 7010 C CA . GLN B 1 246 ? 19.203 -32.281 -18.562 1 85.12 246 GLN B CA 1
ATOM 7011 C C . GLN B 1 246 ? 18.828 -32.469 -20.031 1 85.12 246 GLN B C 1
ATOM 7013 O O . GLN B 1 246 ? 17.875 -31.844 -20.5 1 85.12 246 GLN B O 1
ATOM 7018 N N . LYS B 1 247 ? 19.5 -33.281 -20.641 1 88.88 247 LYS B N 1
ATOM 7019 C CA . LYS B 1 247 ? 19.156 -33.562 -22.031 1 88.88 247 LYS B CA 1
ATOM 7020 C C . LYS B 1 247 ? 18.078 -34.656 -22.125 1 88.88 247 LYS B C 1
ATOM 7022 O O . LYS B 1 247 ? 17.312 -34.688 -23.078 1 88.88 247 LYS B O 1
ATOM 7027 N N . TRP B 1 248 ? 18.125 -35.562 -21.172 1 93.94 248 TRP B N 1
ATOM 7028 C CA . TRP B 1 248 ? 17.172 -36.656 -21.109 1 93.94 248 TRP B CA 1
ATOM 7029 C C . TRP B 1 248 ? 16.406 -36.625 -19.781 1 93.94 248 TRP B C 1
ATOM 7031 O O . TRP B 1 248 ? 16.938 -36.219 -18.75 1 93.94 248 TRP B O 1
ATOM 7041 N N . VAL B 1 249 ? 15.219 -37.062 -19.875 1 95.19 249 VAL B N 1
ATOM 7042 C CA . VAL B 1 249 ? 14.438 -37.281 -18.672 1 95.19 249 VAL B CA 1
ATOM 7043 C C . VAL B 1 249 ? 14.055 -38.75 -18.562 1 95.19 249 VAL B C 1
ATOM 7045 O O . VAL B 1 249 ? 13.984 -39.469 -19.578 1 95.19 249 VAL B O 1
ATOM 7048 N N . LEU B 1 250 ? 13.93 -39.25 -17.375 1 95.38 250 LEU B N 1
ATOM 7049 C CA . LEU B 1 250 ? 13.461 -40.594 -17.141 1 95.38 250 LEU B CA 1
ATOM 7050 C C . LEU B 1 250 ? 11.938 -40.656 -17.141 1 95.38 250 LEU B C 1
ATOM 7052 O O . LEU B 1 250 ? 11.281 -40.062 -16.297 1 95.38 250 LEU B O 1
ATOM 7056 N N . VAL B 1 251 ? 11.352 -41.406 -18.016 1 95.88 251 VAL B N 1
ATOM 7057 C CA . VAL B 1 251 ? 9.906 -41.469 -18.188 1 95.88 251 VAL B CA 1
ATOM 7058 C C . VAL B 1 251 ? 9.297 -42.5 -17.234 1 95.88 251 VAL B C 1
ATOM 7060 O O . VAL B 1 251 ? 9.625 -43.688 -17.312 1 95.88 251 VAL B O 1
ATOM 7063 N N . LYS B 1 252 ? 8.453 -42.062 -16.406 1 93.06 252 LYS B N 1
ATOM 7064 C CA . LYS B 1 252 ? 7.797 -42.938 -15.453 1 93.06 252 LYS B CA 1
ATOM 7065 C C . LYS B 1 252 ? 6.398 -43.312 -15.93 1 93.06 252 LYS B C 1
ATOM 7067 O O . LYS B 1 252 ? 5.898 -44.406 -15.617 1 93.06 252 LYS B O 1
ATOM 7072 N N . LYS B 1 253 ? 5.77 -42.406 -16.609 1 92.88 253 LYS B N 1
ATOM 7073 C CA . LYS B 1 253 ? 4.453 -42.594 -17.219 1 92.88 253 LYS B CA 1
ATOM 7074 C C . LYS B 1 253 ? 4.293 -41.719 -18.469 1 92.88 253 LYS B C 1
ATOM 7076 O O . LYS B 1 253 ? 4.711 -40.562 -18.469 1 92.88 253 LYS B O 1
ATOM 7081 N N . HIS B 1 254 ? 3.756 -42.281 -19.484 1 94.19 254 HIS B N 1
ATOM 7082 C CA . HIS B 1 254 ? 3.516 -41.531 -20.703 1 94.19 254 HIS B CA 1
ATOM 7083 C C . HIS B 1 254 ? 2.303 -42.062 -21.453 1 94.19 254 HIS B C 1
ATOM 7085 O O . HIS B 1 254 ? 2.105 -43.281 -21.531 1 94.19 254 HIS B O 1
ATOM 7091 N N . ARG B 1 255 ? 1.578 -41.25 -22.047 1 91.25 255 ARG B N 1
ATOM 7092 C CA . ARG B 1 255 ? 0.313 -41.594 -22.688 1 91.25 255 ARG B CA 1
ATOM 7093 C C . ARG B 1 255 ? 0.534 -42.562 -23.844 1 91.25 255 ARG B C 1
ATOM 7095 O O . ARG B 1 255 ? -0.332 -43.406 -24.141 1 91.25 255 ARG B O 1
ATOM 7102 N N . ASN B 1 256 ? 1.674 -42.562 -24.562 1 90.94 256 ASN B N 1
ATOM 7103 C CA . ASN B 1 256 ? 1.938 -43.375 -25.734 1 90.94 256 ASN B CA 1
ATOM 7104 C C . ASN B 1 256 ? 2.516 -44.75 -25.344 1 90.94 256 ASN B C 1
ATOM 7106 O O . ASN B 1 256 ? 2.623 -45.656 -26.172 1 90.94 256 ASN B O 1
ATOM 7110 N N . LEU B 1 257 ? 2.945 -44.844 -24.141 1 92.06 257 LEU B N 1
ATOM 7111 C CA . LEU B 1 257 ? 3.533 -46.094 -23.688 1 92.06 257 LEU B CA 1
ATOM 7112 C C . LEU B 1 257 ? 2.449 -47.094 -23.281 1 92.06 257 LEU B C 1
ATOM 7114 O O . LEU B 1 257 ? 1.392 -46.688 -22.781 1 92.06 257 LEU B O 1
ATOM 7118 N N . PRO B 1 258 ? 2.783 -48.344 -23.547 1 87.12 258 PRO B N 1
ATOM 7119 C CA . PRO B 1 258 ? 1.808 -49.312 -23.078 1 87.12 258 PRO B CA 1
ATOM 7120 C C . PRO B 1 258 ? 1.72 -49.375 -21.547 1 87.12 258 PRO B C 1
ATOM 7122 O O . PRO B 1 258 ? 2.664 -49 -20.859 1 87.12 258 PRO B O 1
ATOM 7125 N N . GLN B 1 259 ? 0.582 -49.781 -21.109 1 86.88 259 GLN B N 1
ATOM 7126 C CA . GLN B 1 259 ? 0.43 -50 -19.672 1 86.88 259 GLN B CA 1
ATOM 7127 C C . GLN B 1 259 ? 1.339 -51.125 -19.188 1 86.88 259 GLN B C 1
ATOM 7129 O O . GLN B 1 259 ? 1.503 -52.125 -19.859 1 86.88 259 GLN B O 1
ATOM 7134 N N . PRO B 1 260 ? 1.959 -50.906 -18.109 1 88.5 260 PRO B N 1
ATOM 7135 C CA . PRO B 1 260 ? 2.771 -52 -17.547 1 88.5 260 PRO B CA 1
ATOM 7136 C C . PRO B 1 260 ? 1.957 -53.25 -17.266 1 88.5 260 PRO B C 1
ATOM 7138 O O . PRO B 1 260 ? 0.752 -53.156 -17.016 1 88.5 260 PRO B O 1
ATOM 7141 N N . ASP B 1 261 ? 2.598 -54.281 -17.312 1 86.56 261 ASP B N 1
ATOM 7142 C CA . ASP B 1 261 ? 1.922 -55.562 -17 1 86.56 261 ASP B CA 1
ATOM 7143 C C . ASP B 1 261 ? 1.71 -55.688 -15.5 1 86.56 261 ASP B C 1
ATOM 7145 O O . ASP B 1 261 ? 1.92 -54.75 -14.742 1 86.56 261 ASP B O 1
ATOM 7149 N N . ASN B 1 262 ? 1.145 -56.781 -15.055 1 86.94 262 ASN B N 1
ATOM 7150 C CA . ASN B 1 262 ? 0.781 -57.031 -13.664 1 86.94 262 ASN B CA 1
ATOM 7151 C C . ASN B 1 262 ? 1.993 -56.906 -12.742 1 86.94 262 ASN B C 1
ATOM 7153 O O . ASN B 1 262 ? 1.848 -56.688 -11.539 1 86.94 262 ASN B O 1
ATOM 7157 N N . GLU B 1 263 ? 3.162 -57.125 -13.367 1 84.62 263 GLU B N 1
ATOM 7158 C CA . GLU B 1 263 ? 4.391 -57.031 -12.578 1 84.62 263 GLU B CA 1
ATOM 7159 C C . GLU B 1 263 ? 5.012 -55.625 -12.695 1 84.62 263 GLU B C 1
ATOM 7161 O O . GLU B 1 263 ? 6.113 -55.406 -12.195 1 84.62 263 GLU B O 1
ATOM 7166 N N . GLY B 1 264 ? 4.293 -54.75 -13.398 1 86.06 264 GLY B N 1
ATOM 7167 C CA . GLY B 1 264 ? 4.75 -53.375 -13.547 1 86.06 264 GLY B CA 1
ATOM 7168 C C . GLY B 1 264 ? 5.801 -53.219 -14.625 1 86.06 264 GLY B C 1
ATOM 7169 O O . GLY B 1 264 ? 6.531 -52.219 -14.641 1 86.06 264 GLY B O 1
ATOM 7170 N N . LYS B 1 265 ? 5.855 -54.188 -15.469 1 88.75 265 LYS B N 1
ATOM 7171 C CA . LYS B 1 265 ? 6.918 -54.156 -16.469 1 88.75 265 LYS B CA 1
ATOM 7172 C C . LYS B 1 265 ? 6.379 -53.719 -17.828 1 88.75 265 LYS B C 1
ATOM 7174 O O . LYS B 1 265 ? 5.242 -54.062 -18.188 1 88.75 265 LYS B O 1
ATOM 7179 N N . ILE B 1 266 ? 7.184 -52.969 -18.469 1 92.81 266 ILE B N 1
ATOM 7180 C CA . ILE B 1 266 ? 6.902 -52.594 -19.844 1 92.81 266 ILE B CA 1
ATOM 7181 C C . ILE B 1 266 ? 7.855 -53.312 -20.781 1 92.81 266 ILE B C 1
ATOM 7183 O O . ILE B 1 266 ? 9.062 -53.375 -20.531 1 92.81 266 ILE B O 1
ATOM 7187 N N . THR B 1 267 ? 7.324 -53.875 -21.797 1 92.5 267 THR B N 1
ATOM 7188 C CA . THR B 1 267 ? 8.148 -54.562 -22.781 1 92.5 267 THR B CA 1
ATOM 7189 C C . THR B 1 267 ? 8.047 -53.875 -24.141 1 92.5 267 THR B C 1
ATOM 7191 O O . THR B 1 267 ? 7.02 -53.281 -24.469 1 92.5 267 THR B O 1
ATOM 7194 N N . ILE B 1 268 ? 9.094 -54 -24.875 1 92.62 268 ILE B N 1
ATOM 7195 C CA . ILE B 1 268 ? 9.141 -53.375 -26.188 1 92.62 268 ILE B CA 1
ATOM 7196 C C . ILE B 1 268 ? 9.703 -54.344 -27.203 1 92.62 268 ILE B C 1
ATOM 7198 O O . ILE B 1 268 ? 10.617 -55.125 -26.906 1 92.62 268 ILE B O 1
ATOM 7202 N N . PRO B 1 269 ? 9.133 -54.406 -28.344 1 90.69 269 PRO B N 1
ATOM 7203 C CA . PRO B 1 269 ? 9.719 -55.25 -29.391 1 90.69 269 PRO B CA 1
ATOM 7204 C C . PRO B 1 269 ? 11.086 -54.75 -29.859 1 90.69 269 PRO B C 1
ATOM 7206 O O . PRO B 1 269 ? 11.25 -53.562 -30.109 1 90.69 269 PRO B O 1
ATOM 7209 N N . LEU B 1 270 ? 11.992 -55.594 -30 1 91.31 270 LEU B N 1
ATOM 7210 C CA . LEU B 1 270 ? 13.344 -55.219 -30.406 1 91.31 270 LEU B CA 1
ATOM 7211 C C . LEU B 1 270 ? 13.352 -54.625 -31.797 1 91.31 270 LEU B C 1
ATOM 7213 O O . LEU B 1 270 ? 14.188 -53.781 -32.125 1 91.31 270 LEU B O 1
ATOM 7217 N N . ALA B 1 271 ? 12.383 -55 -32.562 1 86.38 271 ALA B N 1
ATOM 7218 C CA . ALA B 1 271 ? 12.297 -54.531 -33.938 1 86.38 271 ALA B CA 1
ATOM 7219 C C . ALA B 1 271 ? 11.992 -53.062 -34 1 86.38 271 ALA B C 1
ATOM 7221 O O . ALA B 1 271 ? 12.18 -52.406 -35.031 1 86.38 271 ALA B O 1
ATOM 7222 N N . GLU B 1 272 ? 11.555 -52.531 -32.875 1 89.75 272 GLU B N 1
ATOM 7223 C CA . GLU B 1 272 ? 11.195 -51.125 -32.844 1 89.75 272 GLU B CA 1
ATOM 7224 C C . GLU B 1 272 ? 12.352 -50.281 -32.312 1 89.75 272 GLU B C 1
ATOM 7226 O O . GLU B 1 272 ? 12.172 -49.094 -32.031 1 89.75 272 GLU B O 1
ATOM 7231 N N . LEU B 1 273 ? 13.453 -50.875 -32.219 1 91.88 273 LEU B N 1
ATOM 7232 C CA . LEU B 1 273 ? 14.633 -50.188 -31.719 1 91.88 273 LEU B CA 1
ATOM 7233 C C . LEU B 1 273 ? 15.633 -49.938 -32.844 1 91.88 273 LEU B C 1
ATOM 7235 O O . LEU B 1 273 ? 15.758 -50.75 -33.75 1 91.88 273 LEU B O 1
ATOM 7239 N N . SER B 1 274 ? 16.297 -48.844 -32.75 1 88.69 274 SER B N 1
ATOM 7240 C CA . SER B 1 274 ? 17.234 -48.438 -33.781 1 88.69 274 SER B CA 1
ATOM 7241 C C . SER B 1 274 ? 18.672 -48.375 -33.25 1 88.69 274 SER B C 1
ATOM 7243 O O . SER B 1 274 ? 19.266 -49.438 -32.969 1 88.69 274 SER B O 1
ATOM 7245 N N . ARG B 1 275 ? 19.188 -47.156 -33.031 1 88.81 275 ARG B N 1
ATOM 7246 C CA . ARG B 1 275 ? 20.594 -46.938 -32.719 1 88.81 275 ARG B CA 1
ATOM 7247 C C . ARG B 1 275 ? 20.859 -47.156 -31.234 1 88.81 275 ARG B C 1
ATOM 7249 O O . ARG B 1 275 ? 20.062 -46.75 -30.391 1 88.81 275 ARG B O 1
ATOM 7256 N N . GLN B 1 276 ? 21.922 -47.875 -30.938 1 91.19 276 GLN B N 1
ATOM 7257 C CA . GLN B 1 276 ? 22.359 -48.031 -29.562 1 91.19 276 GLN B CA 1
ATOM 7258 C C . GLN B 1 276 ? 23.016 -46.75 -29.062 1 91.19 276 GLN B C 1
ATOM 7260 O O . GLN B 1 276 ? 23.781 -46.094 -29.797 1 91.19 276 GLN B O 1
ATOM 7265 N N . LEU B 1 277 ? 22.625 -46.375 -27.875 1 92.12 277 LEU B N 1
ATOM 7266 C CA . LEU B 1 277 ? 23.266 -45.25 -27.188 1 92.12 277 LEU B CA 1
ATOM 7267 C C . LEU B 1 277 ? 24.312 -45.75 -26.203 1 92.12 277 LEU B C 1
ATOM 7269 O O . LEU B 1 277 ? 23.969 -46.25 -25.141 1 92.12 277 LEU B O 1
ATOM 7273 N N . LYS B 1 278 ? 25.516 -45.656 -26.547 1 85.56 278 LYS B N 1
ATOM 7274 C CA . LYS B 1 278 ? 26.578 -46.188 -25.703 1 85.56 278 LYS B CA 1
ATOM 7275 C C . LYS B 1 278 ? 26.906 -45.219 -24.562 1 85.56 278 LYS B C 1
ATOM 7277 O O . LYS B 1 278 ? 26.812 -44 -24.719 1 85.56 278 LYS B O 1
ATOM 7282 N N . THR B 1 279 ? 27.219 -45.906 -23.531 1 75.56 279 THR B N 1
ATOM 7283 C CA . THR B 1 279 ? 27.641 -45.156 -22.359 1 75.56 279 THR B CA 1
ATOM 7284 C C . THR B 1 279 ? 28.828 -44.25 -22.703 1 75.56 279 THR B C 1
ATOM 7286 O O . THR B 1 279 ? 29.797 -44.719 -23.344 1 75.56 279 THR B O 1
ATOM 7289 N N . GLY B 1 280 ? 28.766 -42.969 -22.453 1 66.62 280 GLY B N 1
ATOM 7290 C CA . GLY B 1 280 ? 29.844 -42.031 -22.766 1 66.62 280 GLY B CA 1
ATOM 7291 C C . GLY B 1 280 ? 29.562 -41.156 -23.969 1 66.62 280 GLY B C 1
ATOM 7292 O O . GLY B 1 280 ? 30.219 -40.125 -24.172 1 66.62 280 GLY B O 1
ATOM 7293 N N . ASP B 1 281 ? 28.625 -41.719 -24.766 1 74.38 281 ASP B N 1
ATOM 7294 C CA . ASP B 1 281 ? 28.234 -40.844 -25.891 1 74.38 281 ASP B CA 1
ATOM 7295 C C . ASP B 1 281 ? 27.594 -39.562 -25.391 1 74.38 281 ASP B C 1
ATOM 7297 O O . ASP B 1 281 ? 26.875 -39.562 -24.391 1 74.38 281 ASP B O 1
ATOM 7301 N N . ASP B 1 282 ? 27.953 -38.469 -26.031 1 68.19 282 ASP B N 1
ATOM 7302 C CA . ASP B 1 282 ? 27.453 -37.156 -25.656 1 68.19 282 ASP B CA 1
ATOM 7303 C C . ASP B 1 282 ? 25.922 -37.125 -25.672 1 68.19 282 ASP B C 1
ATOM 7305 O O . ASP B 1 282 ? 25.312 -36.375 -24.922 1 68.19 282 ASP B O 1
ATOM 7309 N N . ASP B 1 283 ? 25.375 -38.031 -26.375 1 81.62 283 ASP B N 1
ATOM 7310 C CA . ASP B 1 283 ? 23.922 -37.969 -26.547 1 81.62 283 ASP B CA 1
ATOM 7311 C C . ASP B 1 283 ? 23.219 -39.062 -25.734 1 81.62 283 ASP B C 1
ATOM 7313 O O . ASP B 1 283 ? 22.031 -39.312 -25.938 1 81.62 283 ASP B O 1
ATOM 7317 N N . ALA B 1 284 ? 23.953 -39.75 -24.859 1 85.75 284 ALA B N 1
ATOM 7318 C CA . ALA B 1 284 ? 23.344 -40.812 -24.062 1 85.75 284 ALA B CA 1
ATOM 7319 C C . ALA B 1 284 ? 22.844 -40.281 -22.719 1 85.75 284 ALA B C 1
ATOM 7321 O O . ALA B 1 284 ? 23.391 -39.312 -22.203 1 85.75 284 ALA B O 1
ATOM 7322 N N . PRO B 1 285 ? 21.75 -40.875 -22.203 1 88 285 PRO B N 1
ATOM 7323 C CA . PRO B 1 285 ? 21.281 -40.469 -20.875 1 88 285 PRO B CA 1
ATOM 7324 C C . PRO B 1 285 ? 22.312 -40.688 -19.781 1 88 285 PRO B C 1
ATOM 7326 O O . PRO B 1 285 ? 23.031 -41.688 -19.812 1 88 285 PRO B O 1
ATOM 7329 N N . ASN B 1 286 ? 22.453 -39.656 -18.875 1 73.38 286 ASN B N 1
ATOM 7330 C CA . ASN B 1 286 ? 23.375 -39.781 -17.75 1 73.38 286 ASN B CA 1
ATOM 7331 C C . ASN B 1 286 ? 22.75 -40.594 -16.609 1 73.38 286 ASN B C 1
ATOM 7333 O O . ASN B 1 286 ? 21.797 -40.125 -15.969 1 73.38 286 ASN B O 1
ATOM 7337 N N . THR B 1 287 ? 23.297 -41.781 -16.359 1 67.94 287 THR B N 1
ATOM 7338 C CA . THR B 1 287 ? 22.734 -42.625 -15.328 1 67.94 287 THR B CA 1
ATOM 7339 C C . THR B 1 287 ? 23.438 -42.438 -13.992 1 67.94 287 THR B C 1
ATOM 7341 O O . THR B 1 287 ? 23.062 -43 -12.984 1 67.94 287 THR B O 1
ATOM 7344 N N . GLU B 1 288 ? 24.438 -41.562 -13.953 1 65.56 288 GLU B N 1
ATOM 7345 C CA . GLU B 1 288 ? 25.203 -41.375 -12.727 1 65.56 288 GLU B CA 1
ATOM 7346 C C . GLU B 1 288 ? 24.484 -40.438 -11.758 1 65.56 288 GLU B C 1
ATOM 7348 O O . GLU B 1 288 ? 24.594 -40.594 -10.539 1 65.56 288 GLU B O 1
ATOM 7353 N N . ASN B 1 289 ? 23.766 -39.438 -12.258 1 74.62 289 ASN B N 1
ATOM 7354 C CA . ASN B 1 289 ? 23.031 -38.5 -11.414 1 74.62 289 ASN B CA 1
ATOM 7355 C C . ASN B 1 289 ? 21.562 -38.875 -11.328 1 74.62 289 ASN B C 1
ATOM 7357 O O . ASN B 1 289 ? 21.031 -39.594 -12.172 1 74.62 289 ASN B O 1
ATOM 7361 N N . THR B 1 290 ? 20.984 -38.5 -10.219 1 80.62 290 THR B N 1
ATOM 7362 C CA . THR B 1 290 ? 19.547 -38.688 -10.109 1 80.62 290 THR B CA 1
ATOM 7363 C C . THR B 1 290 ? 18.828 -38.031 -11.289 1 80.62 290 THR B C 1
ATOM 7365 O O . THR B 1 290 ? 18.953 -36.812 -11.5 1 80.62 290 THR B O 1
ATOM 7368 N N . PRO B 1 291 ? 18.25 -38.812 -12.023 1 89.12 291 PRO B N 1
ATOM 7369 C CA . PRO B 1 291 ? 17.609 -38.25 -13.219 1 89.12 291 PRO B CA 1
ATOM 7370 C C . PRO B 1 291 ? 16.344 -37.469 -12.906 1 89.12 291 PRO B C 1
ATOM 7372 O O . PRO B 1 291 ? 15.68 -37.75 -11.906 1 89.12 291 PRO B O 1
ATOM 7375 N N . LEU B 1 292 ? 16.078 -36.469 -13.688 1 93.31 292 LEU B N 1
ATOM 7376 C CA . LEU B 1 292 ? 14.781 -35.812 -13.695 1 93.31 292 LEU B CA 1
ATOM 7377 C C . LEU B 1 292 ? 13.703 -36.719 -14.281 1 93.31 292 LEU B C 1
ATOM 7379 O O . LEU B 1 292 ? 13.82 -37.156 -15.422 1 93.31 292 LEU B O 1
ATOM 7383 N N . CYS B 1 293 ? 12.727 -37.062 -13.5 1 95.25 293 CYS B N 1
ATOM 7384 C CA . CYS B 1 293 ? 11.641 -37.938 -13.938 1 95.25 293 CYS B CA 1
ATOM 7385 C C . CYS B 1 293 ? 10.57 -37.125 -14.672 1 95.25 293 CYS B C 1
ATOM 7387 O O . CYS B 1 293 ? 10.375 -35.938 -14.406 1 95.25 293 CYS B O 1
ATOM 7389 N N . TYR B 1 294 ? 9.875 -37.781 -15.547 1 96.31 294 TYR B N 1
ATOM 7390 C CA . TYR B 1 294 ? 8.836 -37.156 -16.359 1 96.31 294 TYR B CA 1
ATOM 7391 C C . TYR B 1 294 ? 7.605 -38.062 -16.453 1 96.31 294 TYR B C 1
ATOM 7393 O O . TYR B 1 294 ? 7.723 -39.25 -16.688 1 96.31 294 TYR B O 1
ATOM 7401 N N . GLU B 1 295 ? 6.477 -37.531 -16.188 1 96.31 295 GLU B N 1
ATOM 7402 C CA . GLU B 1 295 ? 5.188 -38.188 -16.391 1 96.31 295 GLU B CA 1
ATOM 7403 C C . GLU B 1 295 ? 4.246 -37.344 -17.219 1 96.31 295 GLU B C 1
ATOM 7405 O O . GLU B 1 295 ? 4.203 -36.125 -17.062 1 96.31 295 GLU B O 1
ATOM 7410 N N . GLU B 1 296 ? 3.619 -37.875 -18.094 1 94.88 296 GLU B N 1
ATOM 7411 C CA . GLU B 1 296 ? 2.613 -37.219 -18.922 1 94.88 296 GLU B CA 1
ATOM 7412 C C . GLU B 1 296 ? 1.373 -38.094 -19.094 1 94.88 296 GLU B C 1
ATOM 7414 O O . GLU B 1 296 ? 1.454 -39.219 -19.625 1 94.88 296 GLU B O 1
ATOM 7419 N N . VAL B 1 297 ? 0.259 -37.625 -18.641 1 89.56 297 VAL B N 1
ATOM 7420 C CA . VAL B 1 297 ? -0.967 -38.406 -18.625 1 89.56 297 VAL B CA 1
ATOM 7421 C C . VAL B 1 297 ? -1.849 -38 -19.812 1 89.56 297 VAL B C 1
ATOM 7423 O O . VAL B 1 297 ? -2.52 -38.844 -20.406 1 89.56 297 VAL B O 1
ATOM 7426 N N . ASP B 1 298 ? -1.953 -36.781 -20.031 1 88.81 298 ASP B N 1
ATOM 7427 C CA . ASP B 1 298 ? -2.701 -36.219 -21.156 1 88.81 298 ASP B CA 1
ATOM 7428 C C . ASP B 1 298 ? -2.078 -34.906 -21.641 1 88.81 298 ASP B C 1
ATOM 7430 O O . ASP B 1 298 ? -0.922 -34.625 -21.328 1 88.81 298 ASP B O 1
ATOM 7434 N N . ASN B 1 299 ? -2.812 -34.219 -22.453 1 84.12 299 ASN B N 1
ATOM 7435 C CA . ASN B 1 299 ? -2.26 -33.031 -23.109 1 84.12 299 ASN B CA 1
ATOM 7436 C C . ASN B 1 299 ? -2.1 -31.891 -22.125 1 84.12 299 ASN B C 1
ATOM 7438 O O . ASN B 1 299 ? -1.413 -30.906 -22.422 1 84.12 299 ASN B O 1
ATOM 7442 N N . TYR B 1 300 ? -2.67 -32.094 -20.969 1 88 300 TYR B N 1
ATOM 7443 C CA . TYR B 1 300 ? -2.705 -30.938 -20.078 1 88 300 TYR B CA 1
ATOM 7444 C C . TYR B 1 300 ? -2.047 -31.266 -18.734 1 88 300 TYR B C 1
ATOM 7446 O O . TYR B 1 300 ? -1.896 -30.391 -17.875 1 88 300 TYR B O 1
ATOM 7454 N N . THR B 1 301 ? -1.638 -32.5 -18.625 1 94.06 301 THR B N 1
ATOM 7455 C CA . THR B 1 301 ? -1.16 -32.938 -17.312 1 94.06 301 THR B CA 1
ATOM 7456 C C . THR B 1 301 ? 0.213 -33.594 -17.438 1 94.06 301 THR B C 1
ATOM 7458 O O . THR B 1 301 ? 0.368 -34.594 -18.125 1 94.06 301 THR B O 1
ATOM 7461 N N . CYS B 1 302 ? 1.131 -33.062 -16.875 1 96.44 302 CYS B N 1
ATOM 7462 C CA . CYS B 1 302 ? 2.471 -33.625 -16.859 1 96.44 302 CYS B CA 1
ATOM 7463 C C . CYS B 1 302 ? 3.213 -33.25 -15.586 1 96.44 302 CYS B C 1
ATOM 7465 O O . CYS B 1 302 ? 2.773 -32.344 -14.852 1 96.44 302 CYS B O 1
ATOM 7467 N N . SER B 1 303 ? 4.27 -33.906 -15.273 1 97.38 303 SER B N 1
ATOM 7468 C CA . SER B 1 303 ? 5.078 -33.562 -14.094 1 97.38 303 SER B CA 1
ATOM 7469 C C . SER B 1 303 ? 6.555 -33.844 -14.352 1 97.38 303 SER B C 1
ATOM 7471 O O . SER B 1 303 ? 6.898 -34.719 -15.156 1 97.38 303 SER B O 1
ATOM 7473 N N . TYR B 1 304 ? 7.395 -33.094 -13.914 1 96.81 304 TYR B N 1
ATOM 7474 C CA . TYR B 1 304 ? 8.836 -33.25 -13.805 1 96.81 304 TYR B CA 1
ATOM 7475 C C . TYR B 1 304 ? 9.273 -33.312 -12.344 1 96.81 304 TYR B C 1
ATOM 7477 O O . TYR B 1 304 ? 9.008 -32.406 -11.57 1 96.81 304 TYR B O 1
ATOM 7485 N N . TYR B 1 305 ? 9.891 -34.375 -11.906 1 95 305 TYR B N 1
ATOM 7486 C CA . TYR B 1 305 ? 10.227 -34.469 -10.492 1 95 305 TYR B CA 1
ATOM 7487 C C . TYR B 1 305 ? 11.43 -35.406 -10.281 1 95 305 TYR B C 1
ATOM 7489 O O . TYR B 1 305 ? 11.898 -36.031 -11.227 1 95 305 TYR B O 1
ATOM 7497 N N . TYR B 1 306 ? 11.961 -35.375 -9.125 1 90.56 306 TYR B N 1
ATOM 7498 C CA . TYR B 1 306 ? 13.031 -36.281 -8.711 1 90.56 306 TYR B CA 1
ATOM 7499 C C . TYR B 1 306 ? 12.516 -37.312 -7.719 1 90.56 306 TYR B C 1
ATOM 7501 O O . TYR B 1 306 ? 11.703 -36.969 -6.844 1 90.56 306 TYR B O 1
ATOM 7509 N N . GLU B 1 307 ? 12.852 -38.5 -7.984 1 83.06 307 GLU B N 1
ATOM 7510 C CA . GLU B 1 307 ? 12.469 -39.531 -7.02 1 83.06 307 GLU B CA 1
ATOM 7511 C C . GLU B 1 307 ? 13.07 -39.25 -5.645 1 83.06 307 GLU B C 1
ATOM 7513 O O . GLU B 1 307 ? 14.219 -38.781 -5.547 1 83.06 307 GLU B O 1
ATOM 7518 N N . ARG B 1 308 ? 12.164 -39.156 -4.641 1 70.38 308 ARG B N 1
ATOM 7519 C CA . ARG B 1 308 ? 12.539 -38.75 -3.291 1 70.38 308 ARG B CA 1
ATOM 7520 C C . ARG B 1 308 ? 13.047 -39.938 -2.475 1 70.38 308 ARG B C 1
ATOM 7522 O O . ARG B 1 308 ? 12.562 -41.062 -2.637 1 70.38 308 ARG B O 1
ATOM 7529 N N . GLY B 1 309 ? 14.148 -39.625 -1.808 1 60.72 309 GLY B N 1
ATOM 7530 C CA . GLY B 1 309 ? 14.586 -40.562 -0.793 1 60.72 309 GLY B CA 1
ATOM 7531 C C . GLY B 1 309 ? 13.734 -40.531 0.46 1 60.72 309 GLY B C 1
ATOM 7532 O O . GLY B 1 309 ? 12.555 -40.188 0.404 1 60.72 309 GLY B O 1
ATOM 7533 N N . LYS B 1 310 ? 14.195 -40.969 1.548 1 57.28 310 LYS B N 1
ATOM 7534 C CA . LYS B 1 310 ? 13.5 -41.062 2.828 1 57.28 310 LYS B CA 1
ATOM 7535 C C . LYS B 1 310 ? 13.117 -39.656 3.348 1 57.28 310 LYS B C 1
ATOM 7537 O O . LYS B 1 310 ? 13.891 -38.719 3.205 1 57.28 310 LYS B O 1
ATOM 7542 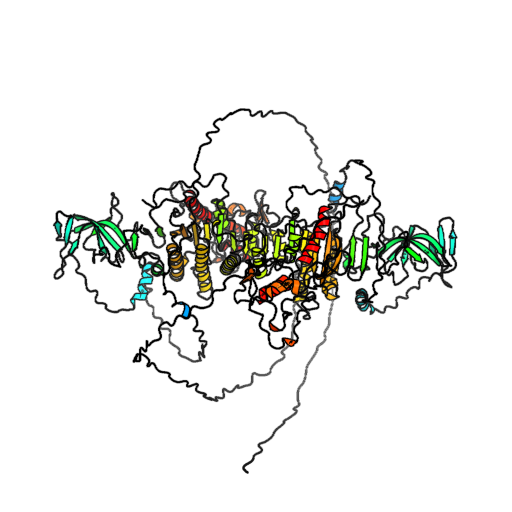N N . GLN B 1 311 ? 11.883 -39.562 3.732 1 63.66 311 GLN B N 1
ATOM 7543 C CA . GLN B 1 311 ? 11.359 -38.344 4.305 1 63.66 311 GLN B CA 1
ATOM 7544 C C . GLN B 1 311 ? 12.156 -37.906 5.531 1 63.66 311 GLN B C 1
ATOM 7546 O O . GLN B 1 311 ? 12.516 -38.75 6.363 1 63.66 311 GLN B O 1
ATOM 7551 N N . VAL B 1 312 ? 12.703 -36.625 5.473 1 60.91 312 VAL B N 1
ATOM 7552 C CA . VAL B 1 312 ? 13.375 -36.094 6.652 1 60.91 312 VAL B CA 1
ATOM 7553 C C . VAL B 1 312 ? 12.352 -35.469 7.582 1 60.91 312 VAL B C 1
ATOM 7555 O O . VAL B 1 312 ? 11.391 -34.812 7.121 1 60.91 312 VAL B O 1
ATOM 7558 N N . ARG B 1 313 ? 12.227 -36.062 8.93 1 52.38 313 ARG B N 1
ATOM 7559 C CA . ARG B 1 313 ? 11.297 -35.531 9.906 1 52.38 313 ARG B CA 1
ATOM 7560 C C . ARG B 1 313 ? 11.406 -34 9.961 1 52.38 313 ARG B C 1
ATOM 7562 O O . ARG B 1 313 ? 12.5 -33.469 10.148 1 52.38 313 ARG B O 1
ATOM 7569 N N . TRP B 1 314 ? 10.578 -33.312 9.234 1 56.56 314 TRP B N 1
ATOM 7570 C CA . TRP B 1 314 ? 10.547 -31.859 9.391 1 56.56 314 TRP B CA 1
ATOM 7571 C C . TRP B 1 314 ? 9.289 -31.422 10.133 1 56.56 314 TRP B C 1
ATOM 7573 O O . TRP B 1 314 ? 8.18 -31.812 9.766 1 56.56 314 TRP B O 1
ATOM 7583 N N . ALA B 1 315 ? 9.305 -31.531 11.531 1 50.75 315 ALA B N 1
ATOM 7584 C CA . ALA B 1 315 ? 8.094 -31 12.164 1 50.75 315 ALA B CA 1
ATOM 7585 C C . ALA B 1 315 ? 8.18 -29.484 12.32 1 50.75 315 ALA B C 1
ATOM 7587 O O . ALA B 1 315 ? 9.164 -28.969 12.852 1 50.75 315 ALA B O 1
ATOM 7588 N N . PRO B 1 316 ? 7.32 -28.859 11.562 1 53.12 316 PRO B N 1
ATOM 7589 C CA . PRO B 1 316 ? 7.316 -27.438 11.93 1 53.12 316 PRO B CA 1
ATOM 7590 C C . PRO B 1 316 ? 7.184 -27.219 13.43 1 53.12 316 PRO B C 1
ATOM 7592 O O . PRO B 1 316 ? 6.551 -28.016 14.125 1 53.12 316 PRO B O 1
ATOM 7595 N N . LYS B 1 317 ? 7.91 -26.641 14.078 1 46.97 317 LYS B N 1
ATOM 7596 C CA . LYS B 1 317 ? 7.715 -26.375 15.5 1 46.97 317 LYS B CA 1
ATOM 7597 C C . LYS B 1 317 ? 6.273 -25.969 15.789 1 46.97 317 LYS B C 1
ATOM 7599 O O . LYS B 1 317 ? 5.668 -25.219 15.016 1 46.97 317 LYS B O 1
ATOM 7604 N N . MET B 1 318 ? 5.426 -26.812 16.688 1 43.31 318 MET B N 1
ATOM 7605 C CA . MET B 1 318 ? 4.035 -26.703 17.125 1 43.31 318 MET B CA 1
ATOM 7606 C C . MET B 1 318 ? 3.582 -25.234 17.125 1 43.31 318 MET B C 1
ATOM 7608 O O . MET B 1 318 ? 2.422 -24.938 16.844 1 43.31 318 MET B O 1
ATOM 7612 N N . ASN B 1 319 ? 4.051 -24.5 18.109 1 45.25 319 ASN B N 1
ATOM 7613 C CA . ASN B 1 319 ? 3.512 -23.188 18.453 1 45.25 319 ASN B CA 1
ATOM 7614 C C . ASN B 1 319 ? 3.602 -22.219 17.281 1 45.25 319 ASN B C 1
ATOM 7616 O O . ASN B 1 319 ? 3.693 -21 17.484 1 45.25 319 ASN B O 1
ATOM 7620 N N . SER B 1 320 ? 3.773 -22.812 16.016 1 56 320 SER B N 1
ATOM 7621 C CA . SER B 1 320 ? 4.422 -22.062 14.945 1 56 320 SER B CA 1
ATOM 7622 C C . SER B 1 320 ? 3.406 -21.25 14.141 1 56 320 SER B C 1
ATOM 7624 O O . SER B 1 320 ? 2.277 -21.703 13.93 1 56 320 SER B O 1
ATOM 7626 N N . LYS B 1 321 ? 3.486 -20.031 14 1 74.19 321 LYS B N 1
ATOM 7627 C CA . LYS B 1 321 ? 2.834 -19.062 13.133 1 74.19 321 LYS B CA 1
ATOM 7628 C C . LYS B 1 321 ? 2.629 -19.625 11.734 1 74.19 321 LYS B C 1
ATOM 7630 O O . LYS B 1 321 ? 3.414 -20.469 11.273 1 74.19 321 LYS B O 1
ATOM 7635 N N . ALA B 1 322 ? 1.217 -19.656 11.242 1 90 322 ALA B N 1
ATOM 7636 C CA . ALA B 1 322 ? 0.917 -20.047 9.867 1 90 322 ALA B CA 1
ATOM 7637 C C . ALA B 1 322 ? 2.066 -19.688 8.93 1 90 322 ALA B C 1
ATOM 7639 O O . ALA B 1 322 ? 2.65 -18.609 9.039 1 90 322 ALA B O 1
ATOM 7640 N N . PRO B 1 323 ? 2.562 -20.766 8.164 1 93.25 323 PRO B N 1
ATOM 7641 C CA . PRO B 1 323 ? 3.664 -20.484 7.246 1 93.25 323 PRO B CA 1
ATOM 7642 C C . PRO B 1 323 ? 3.344 -19.328 6.289 1 93.25 323 PRO B C 1
ATOM 7644 O O . PRO B 1 323 ? 2.207 -19.203 5.828 1 93.25 323 PRO B O 1
ATOM 7647 N N . LEU B 1 324 ? 4.34 -18.562 5.949 1 94.88 324 LEU B N 1
ATOM 7648 C CA . LEU B 1 324 ? 4.145 -17.312 5.23 1 94.88 324 LEU B CA 1
ATOM 7649 C C . LEU B 1 324 ? 4.086 -17.547 3.725 1 94.88 324 LEU B C 1
ATOM 7651 O O . LEU B 1 324 ? 4.871 -18.328 3.188 1 94.88 324 LEU B O 1
ATOM 7655 N N . ALA B 1 325 ? 3.117 -16.891 3.125 1 96.88 325 ALA B N 1
ATOM 7656 C CA . ALA B 1 325 ? 2.965 -16.938 1.674 1 96.88 325 ALA B CA 1
ATOM 7657 C C . ALA B 1 325 ? 2.83 -15.547 1.081 1 96.88 325 ALA B C 1
ATOM 7659 O O . ALA B 1 325 ? 2.549 -14.586 1.802 1 96.88 325 ALA B O 1
ATOM 7660 N N . MET B 1 326 ? 3.107 -15.438 -0.193 1 97.94 326 MET B N 1
ATOM 7661 C CA . MET B 1 326 ? 2.951 -14.219 -0.982 1 97.94 326 MET B CA 1
ATOM 7662 C C . MET B 1 326 ? 2.037 -14.461 -2.18 1 97.94 326 MET B C 1
ATOM 7664 O O . MET B 1 326 ? 2.135 -15.5 -2.842 1 97.94 326 MET B O 1
ATOM 7668 N N . ASP B 1 327 ? 1.104 -13.57 -2.381 1 98.56 327 ASP B N 1
ATOM 7669 C CA . ASP B 1 327 ? 0.173 -13.641 -3.504 1 98.56 327 ASP B CA 1
ATOM 7670 C C . ASP B 1 327 ? 0.475 -12.547 -4.527 1 98.56 327 ASP B C 1
ATOM 7672 O O . ASP B 1 327 ? 0.144 -11.375 -4.316 1 98.56 327 ASP B O 1
ATOM 7676 N N . LEU B 1 328 ? 1.102 -12.938 -5.645 1 98.25 328 LEU B N 1
ATOM 7677 C CA . LEU B 1 328 ? 1.409 -12.008 -6.727 1 98.25 328 LEU B CA 1
ATOM 7678 C C . LEU B 1 328 ? 0.241 -11.906 -7.699 1 98.25 328 LEU B C 1
ATOM 7680 O O . LEU B 1 328 ? -0.347 -12.922 -8.086 1 98.25 328 LEU B O 1
ATOM 7684 N N . PHE B 1 329 ? -0.091 -10.695 -8.172 1 97.62 329 PHE B N 1
ATOM 7685 C CA . PHE B 1 329 ? -1.285 -10.445 -8.977 1 97.62 329 PHE B CA 1
ATOM 7686 C C . PHE B 1 329 ? -2.539 -10.859 -8.211 1 97.62 329 PHE B C 1
ATOM 7688 O O . PHE B 1 329 ? -3.365 -11.617 -8.734 1 97.62 329 PHE B O 1
ATOM 7695 N N . ALA B 1 330 ? -2.688 -10.336 -7.008 1 98.12 330 ALA B N 1
ATOM 7696 C CA . ALA B 1 330 ? -3.643 -10.867 -6.039 1 98.12 330 ALA B CA 1
ATOM 7697 C C . ALA B 1 330 ? -5.074 -10.539 -6.445 1 98.12 330 ALA B C 1
ATOM 7699 O O . ALA B 1 330 ? -6.02 -11.188 -5.992 1 98.12 330 ALA B O 1
ATOM 7700 N N . GLY B 1 331 ? -5.262 -9.484 -7.32 1 97.12 331 GLY B N 1
ATOM 7701 C CA . GLY B 1 331 ? -6.617 -9.055 -7.605 1 97.12 331 GLY B CA 1
ATOM 7702 C C . GLY B 1 331 ? -7.418 -8.727 -6.359 1 97.12 331 GLY B C 1
ATOM 7703 O O . GLY B 1 331 ? -6.906 -8.094 -5.438 1 97.12 331 GLY B O 1
ATOM 7704 N N . ALA B 1 332 ? -8.656 -9.117 -6.375 1 97.12 332 ALA B N 1
ATOM 7705 C CA . ALA B 1 332 ? -9.516 -8.852 -5.223 1 97.12 332 ALA B CA 1
ATOM 7706 C C . ALA B 1 332 ? -9.18 -9.789 -4.062 1 97.12 332 ALA B C 1
ATOM 7708 O O . ALA B 1 332 ? -9.602 -9.555 -2.926 1 97.12 332 ALA B O 1
ATOM 7709 N N . GLY B 1 333 ? -8.445 -10.883 -4.344 1 98.25 333 GLY B N 1
ATOM 7710 C CA . GLY B 1 333 ? -7.984 -11.719 -3.246 1 98.25 333 GLY B CA 1
ATOM 7711 C C . GLY B 1 333 ? -8.672 -13.07 -3.195 1 98.25 333 GLY B C 1
ATOM 7712 O O . GLY B 1 333 ? -8.719 -13.711 -2.145 1 98.25 333 GLY B O 1
ATOM 7713 N N . GLY B 1 334 ? -9.273 -13.516 -4.312 1 98.44 334 GLY B N 1
ATOM 7714 C CA . GLY B 1 334 ? -9.844 -14.852 -4.328 1 98.44 334 GLY B CA 1
ATOM 7715 C C . GLY B 1 334 ? -8.844 -15.938 -3.973 1 98.44 334 GLY B C 1
ATOM 7716 O O . GLY B 1 334 ? -9.117 -16.797 -3.125 1 98.44 334 GLY B O 1
ATOM 7717 N N . ALA B 1 335 ? -7.691 -15.914 -4.645 1 98.62 335 ALA B N 1
ATOM 7718 C CA . ALA B 1 335 ? -6.629 -16.875 -4.344 1 98.62 335 ALA B CA 1
ATOM 7719 C C . ALA B 1 335 ? -6.125 -16.688 -2.912 1 98.62 335 ALA B C 1
ATOM 7721 O O . ALA B 1 335 ? -5.93 -17.672 -2.191 1 98.62 335 ALA B O 1
ATOM 7722 N N . SER B 1 336 ? -5.938 -15.43 -2.475 1 98.38 336 SER B N 1
ATOM 7723 C CA . SER B 1 336 ? -5.477 -15.141 -1.122 1 98.38 336 SER B CA 1
ATOM 7724 C C . SER B 1 336 ? -6.406 -15.742 -0.075 1 98.38 336 SER B C 1
ATOM 7726 O O . SER B 1 336 ? -5.945 -16.359 0.888 1 98.38 336 SER B O 1
ATOM 7728 N N . LEU B 1 337 ? -7.695 -15.531 -0.27 1 98.25 337 LEU B N 1
ATOM 7729 C CA . LEU B 1 337 ? -8.68 -16.031 0.687 1 98.25 337 LEU B CA 1
ATOM 7730 C C . LEU B 1 337 ? -8.664 -17.547 0.734 1 98.25 337 LEU B C 1
ATOM 7732 O O . LEU B 1 337 ? -8.68 -18.141 1.816 1 98.25 337 LEU B O 1
ATOM 7736 N N . GLY B 1 338 ? -8.664 -18.203 -0.458 1 98.56 338 GLY B N 1
ATOM 7737 C CA . GLY B 1 338 ? -8.586 -19.656 -0.507 1 98.56 338 GLY B CA 1
ATOM 7738 C C . GLY B 1 338 ? -7.344 -20.203 0.16 1 98.56 338 GLY B C 1
ATOM 7739 O O . GLY B 1 338 ? -7.414 -21.172 0.912 1 98.56 338 GLY B O 1
ATOM 7740 N N . MET B 1 339 ? -6.18 -19.625 -0.076 1 98.12 339 MET B N 1
ATOM 7741 C CA . MET B 1 339 ? -4.926 -20.062 0.53 1 98.12 339 MET B CA 1
ATOM 7742 C C . MET B 1 339 ? -4.961 -19.891 2.043 1 98.12 339 MET B C 1
ATOM 7744 O O . MET B 1 339 ? -4.449 -20.719 2.785 1 98.12 339 MET B O 1
ATOM 7748 N N . GLN B 1 340 ? -5.523 -18.75 2.477 1 97.12 340 GLN B N 1
ATOM 7749 C CA . GLN B 1 340 ? -5.684 -18.531 3.912 1 97.12 340 GLN B CA 1
ATOM 7750 C C . GLN B 1 340 ? -6.535 -19.641 4.539 1 97.12 340 GLN B C 1
ATOM 7752 O O . GLN B 1 340 ? -6.219 -20.125 5.625 1 97.12 340 GLN B O 1
ATOM 7757 N N . GLN B 1 341 ? -7.605 -19.984 3.904 1 97.44 341 GLN B N 1
ATOM 7758 C CA . GLN B 1 341 ? -8.484 -21.047 4.383 1 97.44 341 GLN B CA 1
ATOM 7759 C C . GLN B 1 341 ? -7.773 -22.391 4.406 1 97.44 341 GLN B C 1
ATOM 7761 O O . GLN B 1 341 ? -8.156 -23.297 5.16 1 97.44 341 GLN B O 1
ATOM 7766 N N . ALA B 1 342 ? -6.77 -22.547 3.566 1 97.81 342 ALA B N 1
ATOM 7767 C CA . ALA B 1 342 ? -5.973 -23.766 3.516 1 97.81 342 ALA B CA 1
ATOM 7768 C C . ALA B 1 342 ? -4.91 -23.781 4.613 1 97.81 342 ALA B C 1
ATOM 7770 O O . ALA B 1 342 ? -4.168 -24.75 4.758 1 97.81 342 ALA B O 1
ATOM 7771 N N . GLY B 1 343 ? -4.762 -22.656 5.344 1 96.06 343 GLY B N 1
ATOM 7772 C CA . GLY B 1 343 ? -3.867 -22.625 6.488 1 96.06 343 GLY B CA 1
ATOM 7773 C C . GLY B 1 343 ? -2.629 -21.781 6.258 1 96.06 343 GLY B C 1
ATOM 7774 O O . GLY B 1 343 ? -1.745 -21.719 7.113 1 96.06 343 GLY B O 1
ATOM 7775 N N . TRP B 1 344 ? -2.486 -21.094 5.184 1 96.5 344 TRP B N 1
ATOM 7776 C CA . TRP B 1 344 ? -1.349 -20.219 4.898 1 96.5 344 TRP B CA 1
ATOM 7777 C C . TRP B 1 344 ? -1.558 -18.828 5.492 1 96.5 344 TRP B C 1
ATOM 7779 O O . TRP B 1 344 ? -2.686 -18.344 5.547 1 96.5 344 TRP B O 1
ATOM 7789 N N . ASN B 1 345 ? -0.511 -18.188 5.996 1 96.25 345 ASN B N 1
ATOM 7790 C CA . ASN B 1 345 ? -0.508 -16.766 6.266 1 96.25 345 ASN B CA 1
ATOM 7791 C C . ASN B 1 345 ? -0.093 -15.953 5.039 1 96.25 345 ASN B C 1
ATOM 7793 O O . ASN B 1 345 ? 1.096 -15.711 4.82 1 96.25 345 ASN B O 1
ATOM 7797 N N . VAL B 1 346 ? -1.086 -15.578 4.297 1 96.62 346 VAL B N 1
ATOM 7798 C CA . VAL B 1 346 ? -0.786 -14.797 3.102 1 96.62 346 VAL B CA 1
ATOM 7799 C C . VAL B 1 346 ? -0.521 -13.336 3.486 1 96.62 346 VAL B C 1
ATOM 7801 O O . VAL B 1 346 ? -1.321 -12.453 3.174 1 96.62 346 VAL B O 1
ATOM 7804 N N . LYS B 1 347 ? 0.629 -13.109 3.998 1 94.62 347 LYS B N 1
ATOM 7805 C CA . LYS B 1 347 ? 0.988 -11.828 4.59 1 94.62 347 LYS B CA 1
ATOM 7806 C C . LYS B 1 347 ? 1.204 -10.766 3.516 1 94.62 347 LYS B C 1
ATOM 7808 O O . LYS B 1 347 ? 0.809 -9.609 3.689 1 94.62 347 LYS B O 1
ATOM 7813 N N . TYR B 1 348 ? 1.854 -11.141 2.424 1 96.06 348 TYR B N 1
ATOM 7814 C CA . TYR B 1 348 ? 2.225 -10.18 1.394 1 96.06 348 TYR B CA 1
ATOM 7815 C C . TYR B 1 348 ? 1.373 -10.359 0.144 1 96.06 348 TYR B C 1
ATOM 7817 O O . TYR B 1 348 ? 1.196 -11.484 -0.336 1 96.06 348 TYR B O 1
ATOM 7825 N N . LYS B 1 349 ? 0.783 -9.297 -0.334 1 97.38 349 LYS B N 1
ATOM 7826 C CA . LYS B 1 349 ? -0.036 -9.289 -1.543 1 97.38 349 LYS B CA 1
ATOM 7827 C C . LYS B 1 349 ? 0.387 -8.172 -2.486 1 97.38 349 LYS B C 1
ATOM 7829 O O . LYS B 1 349 ? 0.654 -7.047 -2.047 1 97.38 349 LYS B O 1
ATOM 7834 N N . LEU B 1 350 ? 0.562 -8.477 -3.729 1 97.75 350 LEU B N 1
ATOM 7835 C CA . LEU B 1 350 ? 0.904 -7.504 -4.762 1 97.75 350 LEU B CA 1
ATOM 7836 C C . LEU B 1 350 ? -0.249 -7.324 -5.742 1 97.75 350 LEU B C 1
ATOM 7838 O O . LEU B 1 350 ? -0.719 -8.297 -6.336 1 97.75 350 LEU B O 1
ATOM 7842 N N . GLU B 1 351 ? -0.729 -6.148 -5.859 1 97.44 351 GLU B N 1
ATOM 7843 C CA . GLU B 1 351 ? -1.82 -5.824 -6.773 1 97.44 351 GLU B CA 1
ATOM 7844 C C . GLU B 1 351 ? -1.692 -4.398 -7.305 1 97.44 351 GLU B C 1
ATOM 7846 O O . GLU B 1 351 ? -1.646 -3.443 -6.527 1 97.44 351 GLU B O 1
ATOM 7851 N N . TRP B 1 352 ? -1.692 -4.234 -8.617 1 94.5 352 TRP B N 1
ATOM 7852 C CA . TRP B 1 352 ? -1.449 -2.922 -9.211 1 94.5 352 TRP B CA 1
ATOM 7853 C C . TRP B 1 352 ? -2.74 -2.115 -9.297 1 94.5 352 TRP B C 1
ATOM 7855 O O . TRP B 1 352 ? -2.709 -0.882 -9.297 1 94.5 352 TRP B O 1
ATOM 7865 N N . ASN B 1 353 ? -3.906 -2.812 -9.484 1 95.81 353 ASN B N 1
ATOM 7866 C CA . ASN B 1 353 ? -5.18 -2.109 -9.594 1 95.81 353 ASN B CA 1
ATOM 7867 C C . ASN B 1 353 ? -5.566 -1.453 -8.266 1 95.81 353 ASN B C 1
ATOM 7869 O O . ASN B 1 353 ? -5.699 -2.133 -7.25 1 95.81 353 ASN B O 1
ATOM 7873 N N . LYS B 1 354 ? -5.828 -0.175 -8.25 1 94.56 354 LYS B N 1
ATOM 7874 C CA . LYS B 1 354 ? -6.062 0.61 -7.043 1 94.56 354 LYS B CA 1
ATOM 7875 C C . LYS B 1 354 ? -7.32 0.145 -6.32 1 94.56 354 LYS B C 1
ATOM 7877 O O . LYS B 1 354 ? -7.328 0.015 -5.098 1 94.56 354 LYS B O 1
ATOM 7882 N N . LYS B 1 355 ? -8.414 -0.097 -7.059 1 96.12 355 LYS B N 1
ATOM 7883 C CA . LYS B 1 355 ? -9.68 -0.514 -6.449 1 96.12 355 LYS B CA 1
ATOM 7884 C C . LYS B 1 355 ? -9.547 -1.899 -5.82 1 96.12 355 LYS B C 1
ATOM 7886 O O . LYS B 1 355 ? -10.047 -2.133 -4.715 1 96.12 355 LYS B O 1
ATOM 7891 N N . ALA B 1 356 ? -8.859 -2.791 -6.496 1 97.44 356 ALA B N 1
ATOM 7892 C CA . ALA B 1 356 ? -8.648 -4.137 -5.969 1 97.44 356 ALA B CA 1
ATOM 7893 C C . ALA B 1 356 ? -7.762 -4.105 -4.723 1 97.44 356 ALA B C 1
ATOM 7895 O O . ALA B 1 356 ? -7.977 -4.875 -3.785 1 97.44 356 ALA B O 1
ATOM 7896 N N . ALA B 1 357 ? -6.754 -3.229 -4.766 1 96.44 357 ALA B N 1
ATOM 7897 C CA . ALA B 1 357 ? -5.887 -3.084 -3.6 1 96.44 357 ALA B CA 1
ATOM 7898 C C . ALA B 1 357 ? -6.68 -2.645 -2.373 1 96.44 357 ALA B C 1
ATOM 7900 O O . ALA B 1 357 ? -6.441 -3.129 -1.266 1 96.44 357 ALA B O 1
ATOM 7901 N N . VAL B 1 358 ? -7.617 -1.716 -2.537 1 94.44 358 VAL B N 1
ATOM 7902 C CA . VAL B 1 358 ? -8.469 -1.267 -1.442 1 94.44 358 VAL B CA 1
ATOM 7903 C C . VAL B 1 358 ? -9.312 -2.432 -0.933 1 94.44 358 VAL B C 1
ATOM 7905 O O . VAL B 1 358 ? -9.484 -2.6 0.276 1 94.44 358 VAL B O 1
ATOM 7908 N N . THR B 1 359 ? -9.844 -3.244 -1.871 1 96.31 359 THR B N 1
ATOM 7909 C CA . THR B 1 359 ? -10.609 -4.434 -1.513 1 96.31 359 THR B CA 1
ATOM 7910 C C . THR B 1 359 ? -9.773 -5.363 -0.631 1 96.31 359 THR B C 1
ATOM 7912 O O . THR B 1 359 ? -10.273 -5.883 0.371 1 96.31 359 THR B O 1
ATOM 7915 N N . LEU B 1 360 ? -8.516 -5.539 -0.986 1 96.88 360 LEU B N 1
ATOM 7916 C CA . LEU B 1 360 ? -7.621 -6.367 -0.19 1 96.88 360 LEU B CA 1
ATOM 7917 C C . LEU B 1 360 ? -7.438 -5.781 1.207 1 96.88 360 LEU B C 1
ATOM 7919 O O . LEU B 1 360 ? -7.551 -6.5 2.203 1 96.88 360 LEU B O 1
ATOM 7923 N N . ARG B 1 361 ? -7.184 -4.461 1.299 1 94.31 361 ARG B N 1
ATOM 7924 C CA . ARG B 1 361 ? -6.945 -3.807 2.58 1 94.31 361 ARG B CA 1
ATOM 7925 C C . ARG B 1 361 ? -8.172 -3.908 3.484 1 94.31 361 ARG B C 1
ATOM 7927 O O . ARG B 1 361 ? -8.039 -3.982 4.707 1 94.31 361 ARG B O 1
ATOM 7934 N N . CYS B 1 362 ? -9.344 -3.975 2.904 1 92.44 362 CYS B N 1
ATOM 7935 C CA . CYS B 1 362 ? -10.602 -3.988 3.645 1 92.44 362 CYS B CA 1
ATOM 7936 C C . CYS B 1 362 ? -10.898 -5.383 4.188 1 92.44 362 CYS B C 1
ATOM 7938 O O . CYS B 1 362 ? -11.5 -5.523 5.254 1 92.44 362 CYS B O 1
ATOM 7940 N N . ASN B 1 363 ? -10.461 -6.445 3.49 1 94.69 363 ASN B N 1
ATOM 7941 C CA . ASN B 1 363 ? -10.977 -7.781 3.785 1 94.69 363 ASN B CA 1
ATOM 7942 C C . ASN B 1 363 ? -9.938 -8.633 4.508 1 94.69 363 ASN B C 1
ATOM 7944 O O . ASN B 1 363 ? -10.266 -9.688 5.059 1 94.69 363 ASN B O 1
ATOM 7948 N N . PHE B 1 364 ? -8.688 -8.258 4.508 1 93.25 364 PHE B N 1
ATOM 7949 C CA . PHE B 1 364 ? -7.656 -9.109 5.098 1 93.25 364 PHE B CA 1
ATOM 7950 C C . PHE B 1 364 ? -7.098 -8.477 6.371 1 93.25 364 PHE B C 1
ATOM 7952 O O . PHE B 1 364 ? -7.312 -7.289 6.625 1 93.25 364 PHE B O 1
ATOM 7959 N N . LYS B 1 365 ? -6.336 -9.141 7.137 1 82.31 365 LYS B N 1
ATOM 7960 C CA . LYS B 1 365 ? -5.949 -8.812 8.508 1 82.31 365 LYS B CA 1
ATOM 7961 C C . LYS B 1 365 ? -4.984 -7.633 8.539 1 82.31 365 LYS B C 1
ATOM 7963 O O . LYS B 1 365 ? -4.359 -7.309 7.527 1 82.31 365 LYS B O 1
ATOM 7968 N N . GLU B 1 366 ? -4.871 -7.156 9.719 1 76.56 366 GLU B N 1
ATOM 7969 C CA . GLU B 1 366 ? -4.066 -5.961 9.961 1 76.56 366 GLU B CA 1
ATOM 7970 C C . GLU B 1 366 ? -2.59 -6.227 9.68 1 76.56 366 GLU B C 1
ATOM 7972 O O . GLU B 1 366 ? -1.851 -5.316 9.305 1 76.56 366 GLU B O 1
ATOM 7977 N N . ASP B 1 367 ? -2.227 -7.469 9.781 1 82.25 367 ASP B N 1
ATOM 7978 C CA . ASP B 1 367 ? -0.804 -7.734 9.594 1 82.25 367 ASP B CA 1
ATOM 7979 C C . ASP B 1 36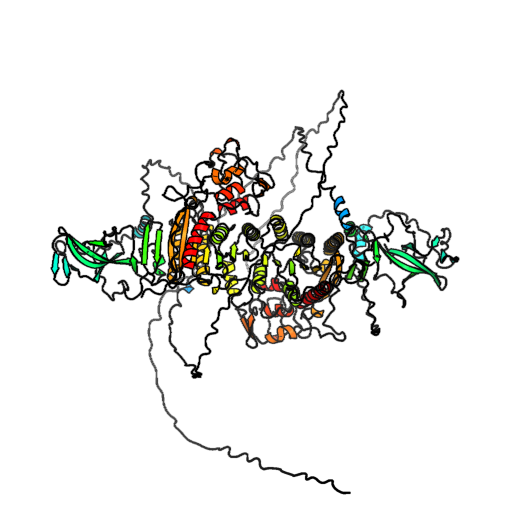7 ? -0.475 -7.953 8.117 1 82.25 367 ASP B C 1
ATOM 7981 O O . ASP B 1 367 ? 0.688 -8.148 7.758 1 82.25 367 ASP B O 1
ATOM 7985 N N . ALA B 1 368 ? -1.495 -7.906 7.258 1 90.69 368 ALA B N 1
ATOM 7986 C CA . ALA B 1 368 ? -1.259 -8.039 5.82 1 90.69 368 ALA B CA 1
ATOM 7987 C C . ALA B 1 368 ? -0.57 -6.797 5.262 1 90.69 368 ALA B C 1
ATOM 7989 O O . ALA B 1 368 ? -0.831 -5.68 5.715 1 90.69 368 ALA B O 1
ATOM 7990 N N . THR B 1 369 ? 0.351 -6.98 4.391 1 92.81 369 THR B N 1
ATOM 7991 C CA . THR B 1 369 ? 1.007 -5.895 3.67 1 92.81 369 THR B CA 1
ATOM 7992 C C . THR B 1 369 ? 0.629 -5.922 2.191 1 92.81 369 THR B C 1
ATOM 7994 O O . THR B 1 369 ? 0.894 -6.902 1.495 1 92.81 369 THR B O 1
ATOM 7997 N N . ILE B 1 370 ? -0.05 -4.891 1.746 1 95 370 ILE B N 1
ATOM 7998 C CA . ILE B 1 370 ? -0.487 -4.797 0.357 1 95 370 ILE B CA 1
ATOM 7999 C C . ILE B 1 370 ? 0.427 -3.846 -0.409 1 95 370 ILE B C 1
ATOM 8001 O O . ILE B 1 370 ? 0.531 -2.664 -0.067 1 95 370 ILE B O 1
ATOM 8005 N N . PHE B 1 371 ? 1.165 -4.355 -1.334 1 95.38 371 PHE B N 1
ATOM 8006 C CA . PHE B 1 371 ? 1.938 -3.531 -2.258 1 95.38 371 PHE B CA 1
ATOM 8007 C C . PHE B 1 371 ? 1.102 -3.148 -3.473 1 95.38 371 PHE B C 1
ATOM 8009 O O . PHE B 1 371 ? 0.76 -4.004 -4.293 1 95.38 371 PHE B O 1
ATOM 8016 N N . GLN B 1 372 ? 0.741 -1.907 -3.57 1 95.12 372 GLN B N 1
ATOM 8017 C CA . GLN B 1 372 ? -0.031 -1.409 -4.703 1 95.12 372 GLN B CA 1
ATOM 8018 C C . GLN B 1 372 ? 0.883 -0.999 -5.855 1 95.12 372 GLN B C 1
ATOM 8020 O O . GLN B 1 372 ? 1.055 0.192 -6.121 1 95.12 372 GLN B O 1
ATOM 8025 N N . ASP B 1 373 ? 1.473 -1.97 -6.582 1 93.62 373 ASP B N 1
ATOM 8026 C CA . ASP B 1 373 ? 2.453 -1.763 -7.645 1 93.62 373 ASP B CA 1
ATOM 8027 C C . ASP B 1 373 ? 2.354 -2.857 -8.703 1 93.62 373 ASP B C 1
ATOM 8029 O O . ASP B 1 373 ? 1.714 -3.887 -8.484 1 93.62 373 ASP B O 1
ATOM 8033 N N . ASP B 1 374 ? 2.904 -2.549 -9.836 1 92.38 374 ASP B N 1
ATOM 8034 C CA . ASP B 1 374 ? 3.129 -3.646 -10.773 1 92.38 374 ASP B CA 1
ATOM 8035 C C . ASP B 1 374 ? 4.344 -4.477 -10.359 1 92.38 374 ASP B C 1
ATOM 8037 O O . ASP B 1 374 ? 5.188 -4.012 -9.586 1 92.38 374 ASP B O 1
ATOM 8041 N N . ILE B 1 375 ? 4.426 -5.676 -10.82 1 95 375 ILE B N 1
ATOM 8042 C CA . ILE B 1 375 ? 5.406 -6.652 -10.352 1 95 375 ILE B CA 1
ATOM 8043 C C . ILE B 1 375 ? 6.812 -6.184 -10.727 1 95 375 ILE B C 1
ATOM 8045 O O . ILE B 1 375 ? 7.773 -6.445 -9.992 1 95 375 ILE B O 1
ATOM 8049 N N . GLU B 1 376 ? 7.012 -5.492 -11.844 1 92.75 376 GLU B N 1
ATOM 8050 C CA . GLU B 1 376 ? 8.32 -4.992 -12.242 1 92.75 376 GLU B CA 1
ATOM 8051 C C . GLU B 1 376 ? 8.844 -3.959 -11.242 1 92.75 376 GLU B C 1
ATOM 8053 O O . GLU B 1 376 ? 10.008 -4.008 -10.836 1 92.75 376 GLU B O 1
ATOM 8058 N N . VAL B 1 377 ? 7.945 -3.07 -10.891 1 91.19 377 VAL B N 1
ATOM 8059 C CA . VAL B 1 377 ? 8.305 -2.045 -9.914 1 91.19 377 VAL B CA 1
ATOM 8060 C C . VAL B 1 377 ? 8.594 -2.697 -8.562 1 91.19 377 VAL B C 1
ATOM 8062 O O . VAL B 1 377 ? 9.547 -2.316 -7.875 1 91.19 377 VAL B O 1
ATOM 8065 N N . PHE B 1 378 ? 7.785 -3.637 -8.211 1 94.69 378 PHE B N 1
ATOM 8066 C CA . PHE B 1 378 ? 7.969 -4.352 -6.957 1 94.69 378 PHE B CA 1
ATOM 8067 C C . PHE B 1 378 ? 9.352 -4.992 -6.891 1 94.69 378 PHE B C 1
ATOM 8069 O O . PHE B 1 378 ? 10.047 -4.875 -5.879 1 94.69 378 PHE B O 1
ATOM 8076 N N . LEU B 1 379 ? 9.789 -5.656 -7.949 1 94.5 379 LEU B N 1
ATOM 8077 C CA . LEU B 1 379 ? 11.102 -6.301 -7.984 1 94.5 379 LEU B CA 1
ATOM 8078 C C . LEU B 1 379 ? 12.219 -5.266 -7.918 1 94.5 379 LEU B C 1
ATOM 8080 O O . LEU B 1 379 ? 13.25 -5.5 -7.293 1 94.5 379 LEU B O 1
ATOM 8084 N N . GLN B 1 380 ? 12.008 -4.125 -8.555 1 92.31 380 GLN B N 1
ATOM 8085 C CA . GLN B 1 380 ? 12.977 -3.033 -8.469 1 92.31 380 GLN B CA 1
ATOM 8086 C C . GLN B 1 380 ? 13.109 -2.527 -7.039 1 92.31 380 GLN B C 1
ATOM 8088 O O . GLN B 1 380 ? 14.219 -2.232 -6.586 1 92.31 380 GLN B O 1
ATOM 8093 N N . GLU B 1 381 ? 11.961 -2.404 -6.414 1 91.31 381 GLU B N 1
ATOM 8094 C CA . GLU B 1 381 ? 11.961 -1.975 -5.02 1 91.31 381 GLU B CA 1
ATOM 8095 C C . GLU B 1 381 ? 12.75 -2.941 -4.145 1 91.31 381 GLU B C 1
ATOM 8097 O O . GLU B 1 381 ? 13.484 -2.52 -3.246 1 91.31 381 GLU B O 1
ATOM 8102 N N . LEU B 1 382 ? 12.516 -4.195 -4.363 1 91.31 382 LEU B N 1
ATOM 8103 C CA . LEU B 1 382 ? 13.211 -5.207 -3.574 1 91.31 382 LEU B CA 1
ATOM 8104 C C . LEU B 1 382 ? 14.727 -5.086 -3.744 1 91.31 382 LEU B C 1
ATOM 8106 O O . LEU B 1 382 ? 15.477 -5.199 -2.771 1 91.31 382 LEU B O 1
ATOM 8110 N N . LYS B 1 383 ? 15.148 -4.879 -4.949 1 87.94 383 LYS B N 1
ATOM 8111 C CA . LYS B 1 383 ? 16.562 -4.707 -5.23 1 87.94 383 LYS B CA 1
ATOM 8112 C C . LYS B 1 383 ? 17.109 -3.436 -4.578 1 87.94 383 LYS B C 1
ATOM 8114 O O . LYS B 1 383 ? 18.203 -3.434 -4.027 1 87.94 383 LYS B O 1
ATOM 8119 N N . PHE B 1 384 ? 16.344 -2.402 -4.621 1 88.06 384 PHE B N 1
ATOM 8120 C CA . PHE B 1 384 ? 16.703 -1.097 -4.086 1 88.06 384 PHE B CA 1
ATOM 8121 C C . PHE B 1 384 ? 16.844 -1.15 -2.57 1 88.06 384 PHE B C 1
ATOM 8123 O O . PHE B 1 384 ? 17.719 -0.515 -1.995 1 88.06 384 PHE B O 1
ATOM 8130 N N . CYS B 1 385 ? 15.938 -1.936 -1.971 1 86.31 385 CYS B N 1
ATOM 8131 C CA . CYS B 1 385 ? 15.883 -1.964 -0.513 1 86.31 385 CYS B CA 1
ATOM 8132 C C . CYS B 1 385 ? 16.656 -3.15 0.038 1 86.31 385 CYS B C 1
ATOM 8134 O O . CYS B 1 385 ? 16.578 -3.461 1.228 1 86.31 385 CYS B O 1
ATOM 8136 N N . LYS B 1 386 ? 17.406 -3.859 -0.72 1 79.88 386 LYS B N 1
ATOM 8137 C CA . LYS B 1 386 ? 18.031 -5.129 -0.366 1 79.88 386 LYS B CA 1
ATOM 8138 C C . LYS B 1 386 ? 18.922 -4.98 0.859 1 79.88 386 LYS B C 1
ATOM 8140 O O . LYS B 1 386 ? 18.969 -5.867 1.714 1 79.88 386 LYS B O 1
ATOM 8145 N N . ASP B 1 387 ? 19.547 -3.832 1.005 1 73.38 387 ASP B N 1
ATOM 8146 C CA . ASP B 1 387 ? 20.531 -3.678 2.062 1 73.38 387 ASP B CA 1
ATOM 8147 C C . ASP B 1 387 ? 19.922 -3.055 3.312 1 73.38 387 ASP B C 1
ATOM 8149 O O . ASP B 1 387 ? 20.609 -2.832 4.309 1 73.38 387 ASP B O 1
ATOM 8153 N N . LYS B 1 388 ? 18.609 -2.9 3.203 1 75.19 388 LYS B N 1
ATOM 8154 C CA . LYS B 1 388 ? 17.969 -2.279 4.359 1 75.19 388 LYS B CA 1
ATOM 8155 C C . LYS B 1 388 ? 17.469 -3.332 5.344 1 75.19 388 LYS B C 1
ATOM 8157 O O . LYS B 1 388 ? 16.781 -4.277 4.953 1 75.19 388 LYS B O 1
ATOM 8162 N N . LYS B 1 389 ? 17.938 -3.25 6.488 1 65 389 LYS B N 1
ATOM 8163 C CA . LYS B 1 389 ? 17.562 -4.203 7.523 1 65 389 LYS B CA 1
ATOM 8164 C C . LYS B 1 389 ? 16.125 -3.982 7.969 1 65 389 LYS B C 1
ATOM 8166 O O . LYS B 1 389 ? 15.43 -4.93 8.344 1 65 389 LYS B O 1
ATOM 8171 N N . ILE B 1 390 ? 15.758 -2.686 7.906 1 67.25 390 ILE B N 1
ATOM 8172 C CA . ILE B 1 390 ? 14.43 -2.336 8.391 1 67.25 390 ILE B CA 1
ATOM 8173 C C . ILE B 1 390 ? 13.555 -1.88 7.227 1 67.25 390 ILE B C 1
ATOM 8175 O O . ILE B 1 390 ? 13.914 -0.945 6.504 1 67.25 390 ILE B O 1
ATOM 8179 N N . SER B 1 391 ? 12.82 -2.904 6.594 1 73 391 SER B N 1
ATOM 8180 C CA . SER B 1 391 ? 11.914 -2.51 5.52 1 73 391 SER B CA 1
ATOM 8181 C C . SER B 1 391 ? 10.602 -3.277 5.594 1 73 391 SER B C 1
ATOM 8183 O O . SER B 1 391 ? 10.531 -4.34 6.219 1 73 391 SER B O 1
ATOM 8185 N N . ILE B 1 392 ? 9.625 -2.682 5.004 1 83.38 392 ILE B N 1
ATOM 8186 C CA . ILE B 1 392 ? 8.305 -3.285 4.918 1 83.38 392 ILE B CA 1
ATOM 8187 C C . ILE B 1 392 ? 8.344 -4.484 3.977 1 83.38 392 ILE B C 1
ATOM 8189 O O . ILE B 1 392 ? 7.465 -5.352 4.027 1 83.38 392 ILE B O 1
ATOM 8193 N N . HIS B 1 393 ? 9.422 -4.602 3.227 1 86.31 393 HIS B N 1
ATOM 8194 C CA . HIS B 1 393 ? 9.531 -5.637 2.203 1 86.31 393 HIS B CA 1
ATOM 8195 C C . HIS B 1 393 ? 9.883 -6.984 2.82 1 86.31 393 HIS B C 1
ATOM 8197 O O . HIS B 1 393 ? 10.586 -7.047 3.832 1 86.31 393 HIS B O 1
ATOM 8203 N N . PRO B 1 394 ? 9.398 -8.039 2.193 1 87.81 394 PRO B N 1
ATOM 8204 C CA . PRO B 1 394 ? 9.734 -9.375 2.691 1 87.81 394 PRO B CA 1
ATOM 8205 C C . PRO B 1 394 ? 11.188 -9.758 2.439 1 87.81 394 PRO B C 1
ATOM 8207 O O . PRO B 1 394 ? 11.766 -9.367 1.423 1 87.81 394 PRO B O 1
ATOM 8210 N N . THR B 1 395 ? 11.672 -10.547 3.326 1 85.19 395 THR B N 1
ATOM 8211 C CA . THR B 1 395 ? 12.992 -11.125 3.109 1 85.19 395 THR B CA 1
ATOM 8212 C C . THR B 1 395 ? 12.883 -12.453 2.359 1 85.19 395 THR B C 1
ATOM 8214 O O . THR B 1 395 ? 11.852 -13.125 2.424 1 85.19 395 THR B O 1
ATOM 8217 N N . THR B 1 396 ? 13.867 -12.82 1.654 1 84.12 396 THR B N 1
ATOM 8218 C CA . THR B 1 396 ? 13.867 -14.016 0.816 1 84.12 396 THR B CA 1
ATOM 8219 C C . THR B 1 396 ? 13.648 -15.266 1.659 1 84.12 396 THR B C 1
ATOM 8221 O O . THR B 1 396 ? 12.977 -16.203 1.226 1 84.12 396 THR B O 1
ATOM 8224 N N . SER B 1 397 ? 14.039 -15.273 2.828 1 83.62 397 SER B N 1
ATOM 8225 C CA . SER B 1 397 ? 14 -16.484 3.635 1 83.62 397 SER B CA 1
ATOM 8226 C C . SER B 1 397 ? 12.648 -16.656 4.32 1 83.62 397 SER B C 1
ATOM 8228 O O . SER B 1 397 ? 12.305 -17.75 4.758 1 83.62 397 SER B O 1
ATOM 8230 N N . GLU B 1 398 ? 11.906 -15.617 4.277 1 87.94 398 GLU B N 1
ATOM 8231 C CA . GLU B 1 398 ? 10.672 -15.688 5.055 1 87.94 398 GLU B CA 1
ATOM 8232 C C . GLU B 1 398 ? 9.523 -16.234 4.219 1 87.94 398 GLU B C 1
ATOM 8234 O O . GLU B 1 398 ? 8.555 -16.781 4.762 1 87.94 398 GLU B O 1
ATOM 8239 N N . ILE B 1 399 ? 9.617 -16.172 2.928 1 93.5 399 ILE B N 1
ATOM 8240 C CA . ILE B 1 399 ? 8.523 -16.578 2.051 1 93.5 399 ILE B CA 1
ATOM 8241 C C . ILE B 1 399 ? 8.656 -18.047 1.712 1 93.5 399 ILE B C 1
ATOM 8243 O O . ILE B 1 399 ? 9.57 -18.453 0.989 1 93.5 399 ILE B O 1
ATOM 8247 N N . LEU B 1 400 ? 7.684 -18.828 2.158 1 94.94 400 LEU B N 1
ATOM 8248 C CA . LEU B 1 400 ? 7.734 -20.266 1.938 1 94.94 400 LEU B CA 1
ATOM 8249 C C . LEU B 1 400 ? 6.949 -20.656 0.688 1 94.94 400 LEU B C 1
ATOM 8251 O O . LEU B 1 400 ? 7.262 -21.656 0.04 1 94.94 400 LEU B O 1
ATOM 8255 N N . HIS B 1 401 ? 5.945 -19.891 0.372 1 97.62 401 HIS B N 1
ATOM 8256 C CA . HIS B 1 401 ? 5.082 -20.188 -0.769 1 97.62 401 HIS B CA 1
ATOM 8257 C C . HIS B 1 401 ? 4.75 -18.906 -1.541 1 97.62 401 HIS B C 1
ATOM 8259 O O . HIS B 1 401 ? 4.414 -17.891 -0.942 1 97.62 401 HIS B O 1
ATOM 8265 N N . ILE B 1 402 ? 4.953 -18.938 -2.854 1 98.62 402 ILE B N 1
ATOM 8266 C CA . ILE B 1 402 ? 4.5 -17.859 -3.721 1 98.62 402 ILE B CA 1
ATOM 8267 C C . ILE B 1 402 ? 3.41 -18.375 -4.66 1 98.62 402 ILE B C 1
ATOM 8269 O O . ILE B 1 402 ? 3.609 -19.359 -5.371 1 98.62 402 ILE B O 1
ATOM 8273 N N . HIS B 1 403 ? 2.289 -17.766 -4.602 1 98.81 403 HIS B N 1
ATOM 8274 C CA . HIS B 1 403 ? 1.245 -17.969 -5.598 1 98.81 403 HIS B CA 1
ATOM 8275 C C . HIS B 1 403 ? 1.191 -16.812 -6.586 1 98.81 403 HIS B C 1
ATOM 8277 O O . HIS B 1 403 ? 1.396 -15.656 -6.203 1 98.81 403 HIS B O 1
ATOM 8283 N N . GLY B 1 404 ? 0.931 -17.109 -7.824 1 98.25 404 GLY B N 1
ATOM 8284 C CA . GLY B 1 404 ? 0.752 -16.062 -8.812 1 98.25 404 GLY B CA 1
ATOM 8285 C C . GLY B 1 404 ? -0.407 -16.328 -9.758 1 98.25 404 GLY B C 1
ATOM 8286 O O . GLY B 1 404 ? -0.642 -17.469 -10.156 1 98.25 404 GLY B O 1
ATOM 8287 N N . SER B 1 405 ? -1.138 -15.297 -10.086 1 97.06 405 SER B N 1
ATOM 8288 C CA . SER B 1 405 ? -2.195 -15.328 -11.086 1 97.06 405 SER B CA 1
ATOM 8289 C C . SER B 1 405 ? -1.977 -14.258 -12.156 1 97.06 405 SER B C 1
ATOM 8291 O O . SER B 1 405 ? -2.797 -13.344 -12.305 1 97.06 405 SER B O 1
ATOM 8293 N N . PRO B 1 406 ? -0.931 -14.367 -12.938 1 94.25 406 PRO B N 1
ATOM 8294 C CA . PRO B 1 406 ? -0.615 -13.336 -13.93 1 94.25 406 PRO B CA 1
ATOM 8295 C C . PRO B 1 406 ? -1.75 -13.109 -14.93 1 94.25 406 PRO B C 1
ATOM 8297 O O . PRO B 1 406 ? -2.582 -14 -15.133 1 94.25 406 PRO B O 1
ATOM 8300 N N . PRO B 1 407 ? -1.756 -11.875 -15.5 1 86.19 407 PRO B N 1
ATOM 8301 C CA . PRO B 1 407 ? -2.848 -11.539 -16.422 1 86.19 407 PRO B CA 1
ATOM 8302 C C . PRO B 1 407 ? -2.832 -12.383 -17.688 1 86.19 407 PRO B C 1
ATOM 8304 O O . PRO B 1 407 ? -1.763 -12.773 -18.156 1 86.19 407 PRO B O 1
ATOM 8307 N N . CYS B 1 408 ? -3.982 -12.727 -18.109 1 67.94 408 CYS B N 1
ATOM 8308 C CA . CYS B 1 408 ? -4.184 -13.695 -19.172 1 67.94 408 CYS B CA 1
ATOM 8309 C C . CYS B 1 408 ? -4.738 -13.016 -20.422 1 67.94 408 CYS B C 1
ATOM 8311 O O . CYS B 1 408 ? -5.059 -13.68 -21.406 1 67.94 408 CYS B O 1
ATOM 8313 N N . GLN B 1 409 ? -5.027 -11.727 -20.406 1 57.41 409 GLN B N 1
ATOM 8314 C CA . GLN B 1 409 ? -5.898 -11.125 -21.406 1 57.41 409 GLN B CA 1
ATOM 8315 C C . GLN B 1 409 ? -5.359 -11.352 -22.812 1 57.41 409 GLN B C 1
ATOM 8317 O O . GLN B 1 409 ? -6.125 -11.414 -23.781 1 57.41 409 GLN B O 1
ATOM 8322 N N . GLY B 1 410 ? -4.047 -11.508 -22.969 1 51 410 GLY B N 1
ATOM 8323 C CA . GLY B 1 410 ? -3.584 -11.75 -24.312 1 51 410 GLY B CA 1
ATOM 8324 C C . GLY B 1 410 ? -3.732 -13.203 -24.75 1 51 410 GLY B C 1
ATOM 8325 O O . GLY B 1 410 ? -3.617 -13.523 -25.938 1 51 410 GLY B O 1
ATOM 8326 N N . VAL B 1 411 ? -4.129 -14.141 -23.75 1 49.22 411 VAL B N 1
ATOM 8327 C CA . VAL B 1 411 ? -4.117 -15.57 -24.031 1 49.22 411 VAL B CA 1
ATOM 8328 C C . VAL B 1 411 ? -5.527 -16.141 -23.875 1 49.22 411 VAL B C 1
ATOM 8330 O O . VAL B 1 411 ? -5.785 -17.281 -24.25 1 49.22 411 VAL B O 1
ATOM 8333 N N . SER B 1 412 ? -6.484 -15.266 -23.266 1 47.53 412 SER B N 1
ATOM 8334 C CA . SER B 1 412 ? -7.805 -15.828 -23 1 47.53 412 SER B CA 1
ATOM 8335 C C . SER B 1 412 ? -8.57 -16.078 -24.297 1 47.53 412 SER B C 1
ATOM 8337 O O . SER B 1 412 ? -8.562 -15.242 -25.203 1 47.53 412 SER B O 1
ATOM 8339 N N . SER B 1 413 ? -8.984 -17.328 -24.438 1 46.47 413 SER B N 1
ATOM 8340 C CA . SER B 1 413 ? -9.812 -17.672 -25.594 1 46.47 413 SER B CA 1
ATOM 8341 C C . SER B 1 413 ? -10.938 -16.656 -25.781 1 46.47 413 SER B C 1
ATOM 8343 O O . SER B 1 413 ? -11.445 -16.484 -26.891 1 46.47 413 SER B O 1
ATOM 8345 N N . ALA B 1 414 ? -11.258 -15.992 -24.609 1 44 414 ALA B N 1
ATOM 8346 C CA . ALA B 1 414 ? -12.359 -15.039 -24.703 1 44 414 ALA B CA 1
ATOM 8347 C C . ALA B 1 414 ? -11.891 -13.703 -25.281 1 44 414 ALA B C 1
ATOM 8349 O O . ALA B 1 414 ? -12.703 -12.891 -25.719 1 44 414 ALA B O 1
ATOM 8350 N N . ASN B 1 415 ? -10.539 -13.508 -25.109 1 46.5 415 ASN B N 1
ATOM 8351 C CA . ASN B 1 415 ? -10 -12.266 -25.656 1 46.5 415 ASN B CA 1
ATOM 8352 C C . ASN B 1 415 ? -9.586 -12.43 -27.125 1 46.5 415 ASN B C 1
ATOM 8354 O O . ASN B 1 415 ? -8.578 -13.078 -27.422 1 46.5 415 ASN B O 1
ATOM 8358 N N . THR B 1 416 ? -10.383 -12.102 -28 1 43.12 416 THR B N 1
ATOM 8359 C CA . THR B 1 416 ? -10.172 -12.188 -29.438 1 43.12 416 THR B CA 1
ATOM 8360 C C . THR B 1 416 ? -9.242 -11.07 -29.906 1 43.12 416 THR B C 1
ATOM 8362 O O . THR B 1 416 ? -8.898 -11.008 -31.094 1 43.12 416 THR B O 1
ATOM 8365 N N . SER B 1 417 ? -8.945 -10.086 -29 1 42.38 417 SER B N 1
ATOM 8366 C CA . SER B 1 417 ? -8.258 -8.945 -29.594 1 42.38 417 SER B CA 1
ATOM 8367 C C . SER B 1 417 ? -6.742 -9.094 -29.484 1 42.38 417 SER B C 1
ATOM 8369 O O . SER B 1 417 ? -6.199 -9.188 -28.375 1 42.38 417 SER B O 1
ATOM 8371 N N . GLY B 1 418 ? -6.141 -9.805 -30.125 1 47.34 418 GLY B N 1
ATOM 8372 C CA . GLY B 1 418 ? -4.727 -9.898 -30.453 1 47.34 418 GLY B CA 1
ATOM 8373 C C . GLY B 1 418 ? -4.008 -8.562 -30.391 1 47.34 418 GLY B C 1
ATOM 8374 O O . GLY B 1 418 ? -4.648 -7.512 -30.297 1 47.34 418 GLY B O 1
ATOM 8375 N N . GLY B 1 419 ? -2.658 -8.109 -29.672 1 50.75 419 GLY B N 1
ATOM 8376 C CA . GLY B 1 419 ? -1.948 -6.848 -29.812 1 50.75 419 GLY B CA 1
ATOM 8377 C C . GLY B 1 419 ? -1.022 -6.559 -28.641 1 50.75 419 GLY B C 1
ATOM 8378 O O . GLY B 1 419 ? -0.621 -7.473 -27.922 1 50.75 419 GLY B O 1
ATOM 8379 N N . ALA B 1 420 ? -0.702 -5.289 -28.516 1 44.81 420 ALA B N 1
ATOM 8380 C CA . ALA B 1 420 ? 0.207 -4.668 -27.547 1 44.81 420 ALA B CA 1
ATOM 8381 C C . ALA B 1 420 ? -0.09 -5.137 -26.125 1 44.81 420 ALA B C 1
ATOM 8383 O O . ALA B 1 420 ? 0.827 -5.332 -25.328 1 44.81 420 ALA B O 1
ATOM 8384 N N . CYS B 1 421 ? -1.265 -5.586 -25.875 1 51.28 421 CYS B N 1
ATOM 8385 C CA . CYS B 1 421 ? -1.671 -6.047 -24.547 1 51.28 421 CYS B CA 1
ATOM 8386 C C . CYS B 1 421 ? -1.181 -7.469 -24.297 1 51.28 421 CYS B C 1
ATOM 8388 O O . CYS B 1 421 ? -0.807 -7.809 -23.172 1 51.28 421 CYS B O 1
ATOM 8390 N N . ASP B 1 422 ? -0.945 -8.203 -25.375 1 60.88 422 ASP B N 1
ATOM 8391 C CA . ASP B 1 422 ? -0.479 -9.578 -25.25 1 60.88 422 ASP B CA 1
ATOM 8392 C C . ASP B 1 422 ? 0.982 -9.625 -24.797 1 60.88 422 ASP B C 1
ATOM 8394 O O . ASP B 1 422 ? 1.354 -10.43 -23.953 1 60.88 422 ASP B O 1
ATOM 8398 N N . ASN B 1 423 ? 1.722 -8.68 -25.344 1 63.97 423 ASN B N 1
ATOM 8399 C CA . ASN B 1 423 ? 3.139 -8.625 -25 1 63.97 423 ASN B CA 1
ATOM 8400 C C . ASN B 1 423 ? 3.348 -8.25 -23.547 1 63.97 423 ASN B C 1
ATOM 8402 O O . ASN B 1 423 ? 4.215 -8.805 -22.875 1 63.97 423 ASN B O 1
ATOM 8406 N N . GLN B 1 424 ? 2.529 -7.367 -23.094 1 68.56 424 GLN B N 1
ATOM 8407 C CA . GLN B 1 424 ? 2.65 -6.934 -21.703 1 68.56 424 GLN B CA 1
ATOM 8408 C C . GLN B 1 424 ? 2.264 -8.055 -20.75 1 68.56 424 GLN B C 1
ATOM 8410 O O . GLN B 1 424 ? 2.904 -8.234 -19.703 1 68.56 424 GLN B O 1
ATOM 8415 N N . ASN B 1 425 ? 1.283 -8.758 -21.125 1 73.06 425 ASN B N 1
ATOM 8416 C CA . ASN B 1 425 ? 0.831 -9.867 -20.297 1 73.06 425 ASN B CA 1
ATOM 8417 C C . ASN B 1 425 ? 1.871 -10.977 -20.219 1 73.06 425 ASN B C 1
ATOM 8419 O O . ASN B 1 425 ? 2.115 -11.539 -19.156 1 73.06 425 ASN B O 1
ATOM 8423 N N . ASN B 1 426 ? 2.414 -11.281 -21.375 1 75.94 426 ASN B N 1
ATOM 8424 C CA . ASN B 1 426 ? 3.488 -12.273 -21.422 1 75.94 426 ASN B CA 1
ATOM 8425 C C . ASN B 1 426 ? 4.684 -11.844 -20.578 1 75.94 426 ASN B C 1
ATOM 8427 O O . ASN B 1 426 ? 5.281 -12.672 -19.891 1 75.94 426 ASN B O 1
ATOM 8431 N N . LYS B 1 427 ? 4.93 -10.617 -20.641 1 80.62 427 LYS B N 1
ATOM 8432 C CA . LYS B 1 427 ? 6.023 -10.078 -19.844 1 80.62 427 LYS B CA 1
ATOM 8433 C C . LYS B 1 427 ? 5.75 -10.242 -18.359 1 80.62 427 LYS B C 1
ATOM 8435 O O . LYS B 1 427 ? 6.652 -10.578 -17.578 1 80.62 427 LYS B O 1
ATOM 8440 N N . CYS B 1 428 ? 4.496 -10.102 -18 1 87.5 428 CYS B N 1
ATOM 8441 C CA . CYS B 1 428 ? 4.133 -10.234 -16.594 1 87.5 428 CYS B CA 1
ATOM 8442 C C . CYS B 1 428 ? 4.359 -11.656 -16.094 1 87.5 428 CYS B C 1
ATOM 8444 O O . CYS B 1 428 ? 4.84 -11.867 -14.977 1 87.5 428 CYS B O 1
ATOM 8446 N N . THR B 1 429 ? 4.059 -12.617 -16.938 1 88.81 429 THR B N 1
ATOM 8447 C CA . THR B 1 429 ? 4.238 -14.016 -16.562 1 88.81 429 THR B CA 1
ATOM 8448 C C . THR B 1 429 ? 5.715 -14.344 -16.375 1 88.81 429 THR B C 1
ATOM 8450 O O . THR B 1 429 ? 6.09 -15.039 -15.438 1 88.81 429 THR B O 1
ATOM 8453 N N . LEU B 1 430 ? 6.508 -13.891 -17.234 1 91.44 430 LEU B N 1
ATOM 8454 C CA . LEU B 1 430 ? 7.945 -14.102 -17.094 1 91.44 430 LEU B CA 1
ATOM 8455 C C . LEU B 1 430 ? 8.492 -13.383 -15.875 1 91.44 430 LEU B C 1
ATOM 8457 O O . LEU B 1 430 ? 9.406 -13.875 -15.211 1 91.44 430 LEU B O 1
ATOM 8461 N N . THR B 1 431 ? 7.898 -12.188 -15.617 1 94.31 431 THR B N 1
ATOM 8462 C CA . THR B 1 431 ? 8.328 -11.445 -14.438 1 94.31 431 THR B CA 1
ATOM 8463 C C . THR B 1 431 ? 7.922 -12.18 -13.164 1 94.31 431 THR B C 1
ATOM 8465 O O . THR B 1 431 ? 8.602 -12.086 -12.141 1 94.31 431 THR B O 1
ATOM 8468 N N . PHE B 1 432 ? 6.805 -12.961 -13.273 1 95.75 432 PHE B N 1
ATOM 8469 C CA . PHE B 1 432 ? 6.453 -13.867 -12.188 1 95.75 432 PHE B CA 1
ATOM 8470 C C . PHE B 1 432 ? 7.609 -14.812 -11.883 1 95.75 432 PHE B C 1
ATOM 8472 O O . PHE B 1 432 ? 7.977 -14.992 -10.719 1 95.75 432 PHE B O 1
ATOM 8479 N N . LEU B 1 433 ? 8.18 -15.398 -12.891 1 96.75 433 LEU B N 1
ATOM 8480 C CA . LEU B 1 433 ? 9.32 -16.297 -12.734 1 96.75 433 LEU B CA 1
ATOM 8481 C C . LEU B 1 433 ? 10.492 -15.578 -12.07 1 96.75 433 LEU B C 1
ATOM 8483 O O . LEU B 1 433 ? 11.156 -16.141 -11.203 1 96.75 433 LEU B O 1
ATOM 8487 N N . ASP B 1 434 ? 10.734 -14.336 -12.422 1 96.12 434 ASP B N 1
ATOM 8488 C CA . ASP B 1 434 ? 11.797 -13.539 -11.82 1 96.12 434 ASP B CA 1
ATOM 8489 C C . ASP B 1 434 ? 11.594 -13.398 -10.32 1 96.12 434 ASP B C 1
ATOM 8491 O O . ASP B 1 434 ? 12.555 -13.422 -9.547 1 96.12 434 ASP B O 1
ATOM 8495 N N . ALA B 1 435 ? 10.352 -13.188 -9.953 1 96.88 435 ALA B N 1
ATOM 8496 C CA . ALA B 1 435 ? 10.047 -13.078 -8.531 1 96.88 435 ALA B CA 1
ATOM 8497 C C . ALA B 1 435 ? 10.344 -14.391 -7.805 1 96.88 435 ALA B C 1
ATOM 8499 O O . ALA B 1 435 ? 10.922 -14.383 -6.711 1 96.88 435 ALA B O 1
ATOM 8500 N N . VAL B 1 436 ? 9.961 -15.5 -8.391 1 97.69 436 VAL B N 1
ATOM 8501 C CA . VAL B 1 436 ? 10.219 -16.812 -7.801 1 97.69 436 VAL B CA 1
ATOM 8502 C C . VAL B 1 436 ? 11.719 -17.031 -7.656 1 97.69 436 VAL B C 1
ATOM 8504 O O . VAL B 1 436 ? 12.188 -17.5 -6.621 1 97.69 436 VAL B O 1
ATOM 8507 N N . ILE B 1 437 ? 12.438 -16.672 -8.695 1 96.19 437 ILE B N 1
ATOM 8508 C CA . ILE B 1 437 ? 13.883 -16.859 -8.688 1 96.19 437 ILE B CA 1
ATOM 8509 C C . ILE B 1 437 ? 14.516 -15.977 -7.617 1 96.19 437 ILE B C 1
ATOM 8511 O O . ILE B 1 437 ? 15.469 -16.375 -6.945 1 96.19 437 ILE B O 1
ATOM 8515 N N . HIS B 1 438 ? 13.961 -14.812 -7.391 1 94.31 438 HIS B N 1
ATOM 8516 C CA . HIS B 1 438 ? 14.477 -13.891 -6.387 1 94.31 438 HIS B CA 1
ATOM 8517 C C . HIS B 1 438 ? 14.266 -14.438 -4.977 1 94.31 438 HIS B C 1
ATOM 8519 O O . HIS B 1 438 ? 15.195 -14.461 -4.168 1 94.31 438 HIS B O 1
ATOM 8525 N N . PHE B 1 439 ? 13.086 -14.875 -4.668 1 95.62 439 PHE B N 1
ATOM 8526 C CA . PHE B 1 439 ? 12.727 -15.234 -3.305 1 95.62 439 PHE B CA 1
ATOM 8527 C C . PHE B 1 439 ? 13.125 -16.688 -3.006 1 95.62 439 PHE B C 1
ATOM 8529 O O . PHE B 1 439 ? 13.25 -17.062 -1.843 1 95.62 439 PHE B O 1
ATOM 8536 N N . GLN B 1 440 ? 13.156 -17.531 -4.059 1 96.12 440 GLN B N 1
ATOM 8537 C CA . GLN B 1 440 ? 13.484 -18.953 -3.936 1 96.12 440 GLN B CA 1
ATOM 8538 C C . GLN B 1 440 ? 12.594 -19.625 -2.906 1 96.12 440 GLN B C 1
ATOM 8540 O O . GLN B 1 440 ? 13.086 -20.297 -1.988 1 96.12 440 GLN B O 1
ATOM 8545 N N . PRO B 1 441 ? 11.289 -19.469 -3.057 1 97.12 441 PRO B N 1
ATOM 8546 C CA . PRO B 1 441 ? 10.383 -20.156 -2.123 1 97.12 441 PRO B CA 1
ATOM 8547 C C . PRO B 1 441 ? 10.461 -21.672 -2.232 1 97.12 441 PRO B C 1
ATOM 8549 O O . PRO B 1 441 ? 10.875 -22.203 -3.27 1 97.12 441 PRO B O 1
ATOM 8552 N N . LYS B 1 442 ? 10.055 -22.344 -1.203 1 95.56 442 LYS B N 1
ATOM 8553 C CA . LYS B 1 442 ? 10.07 -23.797 -1.227 1 95.56 442 LYS B CA 1
ATOM 8554 C C . LYS B 1 442 ? 8.961 -24.344 -2.119 1 95.56 442 LYS B C 1
ATOM 8556 O O . LYS B 1 442 ? 9.102 -25.422 -2.719 1 95.56 442 LYS B O 1
ATOM 8561 N N . LEU B 1 443 ? 7.887 -23.625 -2.172 1 97.62 443 LEU B N 1
ATOM 8562 C CA . LEU B 1 443 ? 6.715 -24.047 -2.932 1 97.62 443 LEU B CA 1
ATOM 8563 C C . LEU B 1 443 ? 6.195 -22.906 -3.801 1 97.62 443 LEU B C 1
ATOM 8565 O O . LEU B 1 443 ? 6.27 -21.734 -3.414 1 97.62 443 LEU B O 1
ATOM 8569 N N . VAL B 1 444 ? 5.668 -23.25 -4.969 1 98.62 444 VAL B N 1
ATOM 8570 C CA . VAL B 1 444 ? 5.152 -22.281 -5.918 1 98.62 444 VAL B CA 1
ATOM 8571 C C . VAL B 1 444 ? 3.852 -22.781 -6.535 1 98.62 444 VAL B C 1
ATOM 8573 O O . VAL B 1 444 ? 3.715 -23.984 -6.805 1 98.62 444 VAL B O 1
ATOM 8576 N N . SER B 1 445 ? 2.904 -21.953 -6.695 1 98.81 445 SER B N 1
ATOM 8577 C CA . SER B 1 445 ? 1.724 -22.25 -7.504 1 98.81 445 SER B CA 1
ATOM 8578 C C . SER B 1 445 ? 1.383 -21.078 -8.43 1 98.81 445 SER B C 1
ATOM 8580 O O . SER B 1 445 ? 1.575 -19.922 -8.078 1 98.81 445 SER B O 1
ATOM 8582 N N . MET B 1 446 ? 0.92 -21.406 -9.602 1 98.19 446 MET B N 1
ATOM 8583 C CA . MET B 1 446 ? 0.498 -20.422 -10.586 1 98.19 446 MET B CA 1
ATOM 8584 C C . MET B 1 446 ? -0.817 -20.828 -11.242 1 98.19 446 MET B C 1
ATOM 8586 O O . MET B 1 446 ? -1.021 -22 -11.547 1 98.19 446 MET B O 1
ATOM 8590 N N . GLU B 1 447 ? -1.701 -19.953 -11.398 1 97.06 447 GLU B N 1
ATOM 8591 C CA . GLU B 1 447 ? -3.002 -20.172 -12.023 1 97.06 447 GLU B CA 1
ATOM 8592 C C . GLU B 1 447 ? -3.174 -19.312 -13.266 1 97.06 447 GLU B C 1
ATOM 8594 O O . GLU B 1 447 ? -2.764 -18.141 -13.281 1 97.06 447 GLU B O 1
ATOM 8599 N N . ASN B 1 448 ? -3.727 -19.844 -14.266 1 94.44 448 ASN B N 1
ATOM 8600 C CA . ASN B 1 448 ? -4.031 -19.078 -15.477 1 94.44 448 ASN B CA 1
ATOM 8601 C C . ASN B 1 448 ? -5.195 -19.703 -16.25 1 94.44 448 ASN B C 1
ATOM 8603 O O . ASN B 1 448 ? -5.723 -20.734 -15.852 1 94.44 448 ASN B O 1
ATOM 8607 N N . VAL B 1 449 ? -5.645 -19.047 -17.297 1 92.44 449 VAL B N 1
ATOM 8608 C CA . VAL B 1 449 ? -6.77 -19.5 -18.109 1 92.44 449 VAL B CA 1
ATOM 8609 C C . VAL B 1 449 ? -6.332 -20.656 -19 1 92.44 449 VAL B C 1
ATOM 8611 O O . VAL B 1 449 ? -5.141 -20.812 -19.297 1 92.44 449 VAL B O 1
ATOM 8614 N N . PRO B 1 450 ? -7.254 -21.484 -19.469 1 91.88 450 PRO B N 1
ATOM 8615 C CA . PRO B 1 450 ? -6.934 -22.609 -20.344 1 91.88 450 PRO B CA 1
ATOM 8616 C C . PRO B 1 450 ? -6.254 -22.172 -21.641 1 91.88 450 PRO B C 1
ATOM 8618 O O . PRO B 1 450 ? -5.527 -22.953 -22.266 1 91.88 450 PRO B O 1
ATOM 8621 N N . GLY B 1 451 ? -6.465 -20.922 -21.969 1 86.81 451 GLY B N 1
ATOM 8622 C CA . GLY B 1 451 ? -5.824 -20.391 -23.156 1 86.81 451 GLY B CA 1
ATOM 8623 C C . GLY B 1 451 ? -4.312 -20.453 -23.109 1 86.81 451 GLY B C 1
ATOM 8624 O O . GLY B 1 451 ? -3.646 -20.438 -24.141 1 86.81 451 GLY B O 1
ATOM 8625 N N . LEU B 1 452 ? -3.801 -20.609 -21.953 1 88 452 LEU B N 1
ATOM 8626 C CA . LEU B 1 452 ? -2.359 -20.719 -21.766 1 88 452 LEU B CA 1
ATOM 8627 C C . LEU B 1 452 ? -1.832 -22.016 -22.406 1 88 452 LEU B C 1
ATOM 8629 O O . LEU B 1 452 ? -0.649 -22.094 -22.734 1 88 452 LEU B O 1
ATOM 8633 N N . LEU B 1 453 ? -2.668 -23 -22.547 1 89 453 LEU B N 1
ATOM 8634 C CA . LEU B 1 453 ? -2.299 -24.297 -23.109 1 89 453 LEU B CA 1
ATOM 8635 C C . LEU B 1 453 ? -2.424 -24.297 -24.625 1 89 453 LEU B C 1
ATOM 8637 O O . LEU B 1 453 ? -2.129 -25.297 -25.281 1 89 453 LEU B O 1
ATOM 8641 N N . GLN B 1 454 ? -2.828 -23.172 -25.109 1 83.81 454 GLN B N 1
ATOM 8642 C CA . GLN B 1 454 ? -2.971 -23.062 -26.547 1 83.81 454 GLN B CA 1
ATOM 8643 C C . GLN B 1 454 ? -1.714 -22.469 -27.188 1 83.81 454 GLN B C 1
ATOM 8645 O O . GLN B 1 454 ? -0.787 -22.062 -26.469 1 83.81 454 GLN B O 1
ATOM 8650 N N . GLU B 1 455 ? -1.571 -22.422 -28.406 1 74.75 455 GLU B N 1
ATOM 8651 C CA . GLU B 1 455 ? -0.37 -22.109 -29.172 1 74.75 455 GLU B CA 1
ATOM 8652 C C . GLU B 1 455 ? 0.266 -20.812 -28.703 1 74.75 455 GLU B C 1
ATOM 8654 O O . GLU B 1 455 ? 1.464 -20.766 -28.406 1 74.75 455 GLU B O 1
ATOM 8659 N N . LYS B 1 456 ? -0.54 -19.797 -28.562 1 73.88 456 LYS B N 1
ATOM 8660 C CA . LYS B 1 456 ? 0.013 -18.484 -28.203 1 73.88 456 LYS B CA 1
ATOM 8661 C C . LYS B 1 456 ? 0.495 -18.469 -26.75 1 73.88 456 LYS B C 1
ATOM 8663 O O . LYS B 1 456 ? 1.477 -17.797 -26.422 1 73.88 456 LYS B O 1
ATOM 8668 N N . GLY B 1 457 ? -0.115 -19.25 -25.953 1 84.5 457 GLY B N 1
ATOM 8669 C CA . GLY B 1 457 ? 0.199 -19.266 -24.531 1 84.5 457 GLY B CA 1
ATOM 8670 C C . GLY B 1 457 ? 1.256 -20.281 -24.156 1 84.5 457 GLY B C 1
ATOM 8671 O O . GLY B 1 457 ? 1.981 -20.109 -23.172 1 84.5 457 GLY B O 1
ATOM 8672 N N . LEU B 1 458 ? 1.439 -21.297 -24.953 1 87 458 LEU B N 1
ATOM 8673 C CA . LEU B 1 458 ? 2.314 -22.422 -24.625 1 87 458 LEU B CA 1
ATOM 8674 C C . LEU B 1 458 ? 3.77 -21.969 -24.562 1 87 458 LEU B C 1
ATOM 8676 O O . LEU B 1 458 ? 4.547 -22.484 -23.75 1 87 458 LEU B O 1
ATOM 8680 N N . GLY B 1 459 ? 4.113 -21.062 -25.469 1 86.56 459 GLY B N 1
ATOM 8681 C CA . GLY B 1 459 ? 5.477 -20.547 -25.453 1 86.56 459 GLY B CA 1
ATOM 8682 C C . GLY B 1 459 ? 5.891 -19.969 -24.125 1 86.56 459 GLY B C 1
ATOM 8683 O O . GLY B 1 459 ? 6.969 -20.281 -23.609 1 86.56 459 GLY B O 1
ATOM 8684 N N . ILE B 1 460 ? 5.023 -19.203 -23.594 1 89.44 460 ILE B N 1
ATOM 8685 C CA . ILE B 1 460 ? 5.344 -18.547 -22.328 1 89.44 460 ILE B CA 1
ATOM 8686 C C . ILE B 1 460 ? 5.289 -19.578 -21.188 1 89.44 460 ILE B C 1
ATOM 8688 O O . ILE B 1 460 ? 6.117 -19.547 -20.281 1 89.44 460 ILE B O 1
ATOM 8692 N N . LEU B 1 461 ? 4.277 -20.438 -21.234 1 93.25 461 LEU B N 1
ATOM 8693 C CA . LEU B 1 461 ? 4.141 -21.469 -20.203 1 93.25 461 LEU B CA 1
ATOM 8694 C C . LEU B 1 461 ? 5.383 -22.359 -20.156 1 93.25 461 LEU B C 1
ATOM 8696 O O . LEU B 1 461 ? 5.922 -22.609 -19.078 1 93.25 461 LEU B O 1
ATOM 8700 N N . THR B 1 462 ? 5.883 -22.812 -21.297 1 94.5 462 THR B N 1
ATOM 8701 C CA . THR B 1 462 ? 7.039 -23.703 -21.344 1 94.5 462 THR B CA 1
ATOM 8702 C C . THR B 1 462 ? 8.297 -22.984 -20.859 1 94.5 462 THR B C 1
ATOM 8704 O O . THR B 1 462 ? 9.164 -23.594 -20.234 1 94.5 462 THR B O 1
ATOM 8707 N N . LYS B 1 463 ? 8.383 -21.688 -21.141 1 93.38 463 LYS B N 1
ATOM 8708 C CA . LYS B 1 463 ? 9.516 -20.906 -20.656 1 93.38 463 LYS B CA 1
ATOM 8709 C C . LYS B 1 463 ? 9.5 -20.828 -19.125 1 93.38 463 LYS B C 1
ATOM 8711 O O . LYS B 1 463 ? 10.547 -20.922 -18.484 1 93.38 463 LYS B O 1
ATOM 8716 N N . VAL B 1 464 ? 8.32 -20.609 -18.609 1 95.88 464 VAL B N 1
ATOM 8717 C CA . VAL B 1 464 ? 8.188 -20.562 -17.156 1 95.88 464 VAL B CA 1
ATOM 8718 C C . VAL B 1 464 ? 8.586 -21.922 -16.547 1 95.88 464 VAL B C 1
ATOM 8720 O O . VAL B 1 464 ? 9.359 -21.969 -15.594 1 95.88 464 VAL B O 1
ATOM 8723 N N . MET B 1 465 ? 8.07 -22.984 -17.125 1 97.31 465 MET B N 1
ATOM 8724 C CA . MET B 1 465 ? 8.367 -24.328 -16.641 1 97.31 465 MET B CA 1
ATOM 8725 C C . MET B 1 465 ? 9.859 -24.625 -16.719 1 97.31 465 MET B C 1
ATOM 8727 O O . MET B 1 465 ? 10.461 -25.094 -15.75 1 97.31 465 MET B O 1
ATOM 8731 N N . ALA B 1 466 ? 10.445 -24.344 -17.891 1 97.06 466 ALA B N 1
ATOM 8732 C CA . ALA B 1 466 ? 11.875 -24.562 -18.078 1 97.06 466 ALA B CA 1
ATOM 8733 C C . ALA B 1 466 ? 12.695 -23.734 -17.094 1 97.06 466 ALA B C 1
ATOM 8735 O O . ALA B 1 466 ? 13.711 -24.203 -16.562 1 97.06 466 ALA B O 1
ATOM 8736 N N . GLY B 1 467 ? 12.242 -22.484 -16.922 1 96.56 467 GLY B N 1
ATOM 8737 C CA . GLY B 1 467 ? 12.914 -21.625 -15.953 1 96.56 467 GLY B CA 1
ATOM 8738 C C . GLY B 1 467 ? 12.891 -22.188 -14.547 1 96.56 467 GLY B C 1
ATOM 8739 O O . GLY B 1 467 ? 13.883 -22.125 -13.82 1 96.56 467 GLY B O 1
ATOM 8740 N N . LEU B 1 468 ? 11.805 -22.703 -14.133 1 97.94 468 LEU B N 1
ATOM 8741 C CA . LEU B 1 468 ? 11.688 -23.328 -12.82 1 97.94 468 LEU B CA 1
ATOM 8742 C C . LEU B 1 468 ? 12.602 -24.531 -12.711 1 97.94 468 LEU B C 1
ATOM 8744 O O . LEU B 1 468 ? 13.32 -24.688 -11.719 1 97.94 468 LEU B O 1
ATOM 8748 N N . LEU B 1 469 ? 12.57 -25.391 -13.742 1 97.19 469 LEU B N 1
ATOM 8749 C CA . LEU B 1 469 ? 13.414 -26.578 -13.75 1 97.19 469 LEU B CA 1
ATOM 8750 C C . LEU B 1 469 ? 14.891 -26.203 -13.68 1 97.19 469 LEU B C 1
ATOM 8752 O O . LEU B 1 469 ? 15.664 -26.844 -12.969 1 97.19 469 LEU B O 1
ATOM 8756 N N . ALA B 1 470 ? 15.25 -25.156 -14.406 1 96.31 470 ALA B N 1
ATOM 8757 C CA . ALA B 1 470 ? 16.625 -24.688 -14.43 1 96.31 470 ALA B CA 1
ATOM 8758 C C . ALA B 1 470 ? 17.062 -24.172 -13.055 1 96.31 470 ALA B C 1
ATOM 8760 O O . ALA B 1 470 ? 18.266 -24.078 -12.773 1 96.31 470 ALA B O 1
ATOM 8761 N N . ASN B 1 471 ? 16.094 -23.891 -12.25 1 96.06 471 ASN B N 1
ATOM 8762 C CA . ASN B 1 471 ? 16.391 -23.422 -10.906 1 96.06 471 ASN B CA 1
ATOM 8763 C C . ASN B 1 471 ? 16.047 -24.453 -9.844 1 96.06 471 ASN B C 1
ATOM 8765 O O . ASN B 1 471 ? 15.664 -24.109 -8.727 1 96.06 471 ASN B O 1
ATOM 8769 N N . ASP B 1 472 ? 15.984 -25.719 -10.242 1 93.69 472 ASP B N 1
ATOM 8770 C CA . ASP B 1 472 ? 15.93 -26.891 -9.383 1 93.69 472 ASP B CA 1
ATOM 8771 C C . ASP B 1 472 ? 14.539 -27.078 -8.773 1 93.69 472 ASP B C 1
ATOM 8773 O O . ASP B 1 472 ? 14.406 -27.516 -7.633 1 93.69 472 ASP B O 1
ATOM 8777 N N . TYR B 1 473 ? 13.594 -26.531 -9.43 1 96.62 473 TYR B N 1
ATOM 8778 C CA . TYR B 1 473 ? 12.227 -26.812 -9.008 1 96.62 473 TYR B CA 1
ATOM 8779 C C . TYR B 1 473 ? 11.68 -28.047 -9.719 1 96.62 473 TYR B C 1
ATOM 8781 O O . TYR B 1 473 ? 12.078 -28.344 -10.852 1 96.62 473 TYR B O 1
ATOM 8789 N N . GLN B 1 474 ? 10.812 -28.75 -9.031 1 96.75 474 GLN B N 1
ATOM 8790 C CA . GLN B 1 474 ? 9.93 -29.75 -9.602 1 96.75 474 GLN B CA 1
ATOM 8791 C C . GLN B 1 474 ? 8.602 -29.141 -10.047 1 96.75 474 GLN B C 1
ATOM 8793 O O . GLN B 1 474 ? 8.195 -28.094 -9.539 1 96.75 474 GLN B O 1
ATOM 8798 N N . ILE B 1 475 ? 7.961 -29.844 -10.977 1 97.75 475 ILE B N 1
ATOM 8799 C CA . ILE B 1 475 ? 6.781 -29.188 -11.539 1 97.75 475 ILE B CA 1
ATOM 8800 C C . ILE B 1 475 ? 5.656 -30.203 -11.695 1 97.75 475 ILE B C 1
ATOM 8802 O O . ILE B 1 475 ? 5.902 -31.359 -12.078 1 97.75 475 ILE B O 1
ATOM 8806 N N . GLN B 1 476 ? 4.488 -29.812 -11.391 1 97.75 476 GLN B N 1
ATOM 8807 C CA . GLN B 1 476 ? 3.23 -30.484 -11.688 1 97.75 476 GLN B CA 1
ATOM 8808 C C . GLN B 1 476 ? 2.252 -29.547 -12.391 1 97.75 476 GLN B C 1
ATOM 8810 O O . GLN B 1 476 ? 1.901 -28.5 -11.859 1 97.75 476 GLN B O 1
ATOM 8815 N N . LEU B 1 477 ? 1.909 -29.859 -13.633 1 97.69 477 LEU B N 1
ATOM 8816 C CA . LEU B 1 477 ? 0.944 -29.094 -14.406 1 97.69 477 LEU B CA 1
ATOM 8817 C C . LEU B 1 477 ? -0.383 -29.828 -14.523 1 97.69 477 LEU B C 1
ATOM 8819 O O . LEU B 1 477 ? -0.404 -31.031 -14.789 1 97.69 477 LEU B O 1
ATOM 8823 N N . CYS B 1 478 ? -1.508 -29.141 -14.359 1 97.25 478 CYS B N 1
ATOM 8824 C CA . CYS B 1 478 ? -2.811 -29.781 -14.461 1 97.25 478 CYS B CA 1
ATOM 8825 C C . CYS B 1 478 ? -3.896 -28.766 -14.797 1 97.25 478 CYS B C 1
ATOM 8827 O O . CYS B 1 478 ? -3.656 -27.562 -14.758 1 97.25 478 CYS B O 1
ATOM 8829 N N . LEU B 1 479 ? -4.996 -29.219 -15.227 1 96.75 479 LEU B N 1
ATOM 8830 C CA . LEU B 1 479 ? -6.203 -28.453 -15.492 1 96.75 479 LEU B CA 1
ATOM 8831 C C . LEU B 1 479 ? -7.281 -28.75 -14.461 1 96.75 479 LEU B C 1
ATOM 8833 O O . LEU B 1 479 ? -7.629 -29.922 -14.242 1 96.75 479 LEU B O 1
ATOM 8837 N N . LEU B 1 480 ? -7.773 -27.734 -13.805 1 97.56 480 LEU B N 1
ATOM 8838 C CA . LEU B 1 480 ? -8.797 -27.922 -12.781 1 97.56 480 LEU B CA 1
ATOM 8839 C C . LEU B 1 480 ? -10.086 -27.203 -13.172 1 97.56 480 LEU B C 1
ATOM 8841 O O . LEU B 1 480 ? -10.078 -26.297 -14.008 1 97.56 480 LEU B O 1
ATOM 8845 N N . GLU B 1 481 ? -11.172 -27.688 -12.656 1 97.81 481 GLU B N 1
ATOM 8846 C CA . GLU B 1 481 ? -12.477 -27.047 -12.766 1 97.81 481 GLU B CA 1
ATOM 8847 C C . GLU B 1 481 ? -13.047 -26.719 -11.383 1 97.81 481 GLU B C 1
ATOM 8849 O O . GLU B 1 481 ? -13.141 -27.578 -10.523 1 97.81 481 GLU B O 1
ATOM 8854 N N . SER B 1 482 ? -13.477 -25.5 -11.195 1 98.56 482 SER B N 1
ATOM 8855 C CA . SER B 1 482 ? -13.828 -24.984 -9.875 1 98.56 482 SER B CA 1
ATOM 8856 C C . SER B 1 482 ? -15.016 -25.734 -9.281 1 98.56 482 SER B C 1
ATOM 8858 O O . SER B 1 482 ? -15.078 -25.953 -8.07 1 98.56 482 SER B O 1
ATOM 8860 N N . SER B 1 483 ? -16.016 -26.219 -10.07 1 98.44 483 SER B N 1
ATOM 8861 C CA . SER B 1 483 ? -17.203 -26.906 -9.586 1 98.44 483 SER B CA 1
ATOM 8862 C C . SER B 1 483 ? -16.828 -28.234 -8.93 1 98.44 483 SER B C 1
ATOM 8864 O O . SER B 1 483 ? -17.625 -28.797 -8.172 1 98.44 483 SER B O 1
ATOM 8866 N N . ASN B 1 484 ? -15.672 -28.734 -9.219 1 98.38 484 ASN B N 1
ATOM 8867 C CA . ASN B 1 484 ? -15.211 -29.984 -8.625 1 98.38 484 ASN B CA 1
ATOM 8868 C C . ASN B 1 484 ? -14.734 -29.781 -7.188 1 98.38 484 ASN B C 1
ATOM 8870 O O . ASN B 1 484 ? -14.422 -30.75 -6.492 1 98.38 484 ASN B O 1
ATOM 8874 N N . TYR B 1 485 ? -14.688 -28.578 -6.727 1 98.44 485 TYR B N 1
ATOM 8875 C CA . TYR B 1 485 ? -14.102 -28.312 -5.418 1 98.44 485 TYR B CA 1
ATOM 8876 C C . TYR B 1 485 ? -15.078 -27.562 -4.523 1 98.44 485 TYR B C 1
ATOM 8878 O O . TYR B 1 485 ? -14.727 -27.141 -3.416 1 98.44 485 TYR B O 1
ATOM 8886 N N . GLY B 1 486 ? -16.281 -27.328 -5.059 1 98.12 486 GLY B N 1
ATOM 8887 C CA . GLY B 1 486 ? -17.312 -26.766 -4.195 1 98.12 486 GLY B CA 1
ATOM 8888 C C . GLY B 1 486 ? -17.75 -25.375 -4.613 1 98.12 486 GLY B C 1
ATOM 8889 O O . GLY B 1 486 ? -18.641 -24.797 -4 1 98.12 486 GLY B O 1
ATOM 8890 N N . ASP B 1 487 ? -17.125 -24.703 -5.594 1 98.62 487 ASP B N 1
ATOM 8891 C CA . ASP B 1 487 ? -17.641 -23.469 -6.152 1 98.62 487 ASP B CA 1
ATOM 8892 C C . ASP B 1 487 ? -18.906 -23.719 -6.965 1 98.62 487 ASP B C 1
ATOM 8894 O O . ASP B 1 487 ? -19.016 -24.734 -7.668 1 98.62 487 ASP B O 1
ATOM 8898 N N . ALA B 1 488 ? -19.859 -22.844 -6.949 1 98.5 488 ALA B N 1
ATOM 8899 C CA . ALA B 1 488 ? -21.094 -22.984 -7.719 1 98.5 488 ALA B CA 1
ATOM 8900 C C . ALA B 1 488 ? -20.922 -22.438 -9.133 1 98.5 488 ALA B C 1
ATOM 8902 O O . ALA B 1 488 ? -21.797 -21.75 -9.648 1 98.5 488 ALA B O 1
ATOM 8903 N N . GLN B 1 489 ? -19.781 -22.562 -9.625 1 97.19 489 GLN B N 1
ATOM 8904 C CA . GLN B 1 489 ? -19.406 -22.141 -10.969 1 97.19 489 GLN B CA 1
ATOM 8905 C C . GLN B 1 489 ? -18.469 -23.156 -11.625 1 97.19 489 GLN B C 1
ATOM 8907 O O . GLN B 1 489 ? -17.594 -23.719 -10.961 1 97.19 489 GLN B O 1
ATOM 8912 N N . ALA B 1 490 ? -18.703 -23.406 -12.914 1 96.69 490 ALA B N 1
ATOM 8913 C CA . ALA B 1 490 ? -17.797 -24.234 -13.688 1 96.69 490 ALA B CA 1
ATOM 8914 C C . ALA B 1 490 ? -16.75 -23.391 -14.398 1 96.69 490 ALA B C 1
ATOM 8916 O O . ALA B 1 490 ? -16.953 -22.953 -15.531 1 96.69 490 ALA B O 1
ATOM 8917 N N . ARG B 1 491 ? -15.695 -23.172 -13.758 1 96.06 491 ARG B N 1
ATOM 8918 C CA . ARG B 1 491 ? -14.578 -22.391 -14.281 1 96.06 491 ARG B CA 1
ATOM 8919 C C . ARG B 1 491 ? -13.312 -23.234 -14.375 1 96.06 491 ARG B C 1
ATOM 8921 O O . ARG B 1 491 ? -12.875 -23.828 -13.375 1 96.06 491 ARG B O 1
ATOM 8928 N N . LYS B 1 492 ? -12.742 -23.375 -15.594 1 96.12 492 LYS B N 1
ATOM 8929 C CA . LYS B 1 492 ? -11.523 -24.156 -15.805 1 96.12 492 LYS B CA 1
ATOM 8930 C C . LYS B 1 492 ? -10.281 -23.281 -15.711 1 96.12 492 LYS B C 1
ATOM 8932 O O . LYS B 1 492 ? -10.281 -22.156 -16.203 1 96.12 492 LYS B O 1
ATOM 8937 N N . ARG B 1 493 ? -9.273 -23.781 -15.047 1 96.12 493 ARG B N 1
ATOM 8938 C CA . ARG B 1 493 ? -8 -23.062 -14.922 1 96.12 493 ARG B CA 1
ATOM 8939 C C . ARG B 1 493 ? -6.824 -24.031 -15.008 1 96.12 493 ARG B C 1
ATOM 8941 O O . ARG B 1 493 ? -6.898 -25.156 -14.516 1 96.12 493 ARG B O 1
ATOM 8948 N N . VAL B 1 494 ? -5.762 -23.578 -15.688 1 96.5 494 VAL B N 1
ATOM 8949 C CA . VAL B 1 494 ? -4.477 -24.281 -15.688 1 96.5 494 VAL B CA 1
ATOM 8950 C C . VAL B 1 494 ? -3.719 -23.969 -14.398 1 96.5 494 VAL B C 1
ATOM 8952 O O . VAL B 1 494 ? -3.592 -22.797 -14.016 1 96.5 494 VAL B O 1
ATOM 8955 N N . ILE B 1 495 ? -3.289 -24.984 -13.719 1 98.25 495 ILE B N 1
ATOM 8956 C CA . ILE B 1 495 ? -2.566 -24.812 -12.461 1 98.25 495 ILE B CA 1
ATOM 8957 C C . ILE B 1 495 ? -1.164 -25.406 -12.594 1 98.25 495 ILE B C 1
ATOM 8959 O O . ILE B 1 495 ? -1.004 -26.562 -13.016 1 98.25 495 ILE B O 1
ATOM 8963 N N . LEU B 1 496 ? -0.198 -24.641 -12.312 1 98.25 496 LEU B N 1
ATOM 8964 C CA . LEU B 1 496 ? 1.187 -25.078 -12.195 1 98.25 496 LEU B CA 1
ATOM 8965 C C . LEU B 1 496 ? 1.618 -25.141 -10.734 1 98.25 496 LEU B C 1
ATOM 8967 O O . LEU B 1 496 ? 1.543 -24.141 -10.023 1 98.25 496 LEU B O 1
ATOM 8971 N N . LEU B 1 497 ? 1.984 -26.281 -10.25 1 98.62 497 LEU B N 1
ATOM 8972 C CA . LEU B 1 497 ? 2.518 -26.5 -8.906 1 98.62 497 LEU B CA 1
ATOM 8973 C C . LEU B 1 497 ? 4.004 -26.828 -8.961 1 98.62 497 LEU B C 1
ATOM 8975 O O . LEU B 1 497 ? 4.441 -27.594 -9.82 1 98.62 497 LEU B O 1
ATOM 8979 N N . ALA B 1 498 ? 4.738 -26.219 -8.109 1 98.5 498 ALA B N 1
ATOM 8980 C CA . ALA B 1 498 ? 6.176 -26.469 -8.117 1 98.5 498 ALA B CA 1
ATOM 8981 C C . ALA B 1 498 ? 6.73 -26.531 -6.695 1 98.5 498 ALA B C 1
ATOM 8983 O O . ALA B 1 498 ? 6.16 -25.953 -5.773 1 98.5 498 ALA B O 1
ATOM 8984 N N . SER B 1 499 ? 7.785 -27.266 -6.48 1 96.69 499 SER B N 1
ATOM 8985 C CA . SER B 1 499 ? 8.531 -27.344 -5.23 1 96.69 499 SER B CA 1
ATOM 8986 C C . SER B 1 499 ? 10.031 -27.422 -5.488 1 96.69 499 SER B C 1
ATOM 8988 O O . SER B 1 499 ? 10.461 -27.953 -6.523 1 96.69 499 SER B O 1
ATOM 8990 N N . LYS B 1 500 ? 10.773 -26.891 -4.621 1 93.94 500 LYS B N 1
ATOM 8991 C CA . LYS B 1 500 ? 12.227 -27.031 -4.699 1 93.94 500 LYS B CA 1
ATOM 8992 C C . LYS B 1 500 ? 12.641 -28.5 -4.609 1 93.94 500 LYS B C 1
ATOM 8994 O O . LYS B 1 500 ? 12.008 -29.297 -3.9 1 93.94 500 LYS B O 1
ATOM 8999 N N . LYS B 1 501 ? 13.68 -28.812 -5.359 1 90.19 501 LYS B N 1
ATOM 9000 C CA . LYS B 1 501 ? 14.258 -30.141 -5.211 1 90.19 501 LYS B CA 1
ATOM 9001 C C . LYS B 1 501 ? 14.469 -30.5 -3.742 1 90.19 501 LYS B C 1
ATOM 9003 O O . LYS B 1 501 ? 14.961 -29.672 -2.967 1 90.19 501 LYS B O 1
ATOM 9008 N N . GLY B 1 502 ? 14.016 -31.641 -3.32 1 85.06 502 GLY B N 1
ATOM 9009 C CA . GLY B 1 502 ? 14.102 -32.062 -1.929 1 85.06 502 GLY B CA 1
ATOM 9010 C C . GLY B 1 502 ? 12.781 -31.953 -1.194 1 85.06 502 GLY B C 1
ATOM 9011 O O . GLY B 1 502 ? 12.578 -32.594 -0.17 1 85.06 502 GLY B O 1
ATOM 9012 N N . TRP B 1 503 ? 11.906 -31.109 -1.688 1 90.12 503 TRP B N 1
ATOM 9013 C CA . TRP B 1 503 ? 10.555 -31 -1.142 1 90.12 503 TRP B CA 1
ATOM 9014 C C . TRP B 1 503 ? 9.578 -31.859 -1.944 1 90.12 503 TRP B C 1
ATOM 9016 O O . TRP B 1 503 ? 9.766 -32.062 -3.146 1 90.12 503 TRP B O 1
ATOM 9026 N N . LYS B 1 504 ? 8.602 -32.312 -1.266 1 89.94 504 LYS B N 1
ATOM 9027 C CA . LYS B 1 504 ? 7.586 -33.094 -1.976 1 89.94 504 LYS B CA 1
ATOM 9028 C C . LYS B 1 504 ? 6.844 -32.219 -2.99 1 89.94 504 LYS B C 1
ATOM 9030 O O . LYS B 1 504 ? 6.391 -31.125 -2.664 1 89.94 504 LYS B O 1
ATOM 9035 N N . LEU B 1 505 ? 6.805 -32.656 -4.168 1 94.5 505 LEU B N 1
ATOM 9036 C CA . LEU B 1 505 ? 6.008 -31.984 -5.191 1 94.5 505 LEU B CA 1
ATOM 9037 C C . LEU B 1 505 ? 4.523 -32.031 -4.84 1 94.5 505 LEU B C 1
ATOM 9039 O O . LEU B 1 505 ? 3.988 -33.094 -4.531 1 94.5 505 LEU B O 1
ATOM 9043 N N . PRO B 1 506 ? 3.881 -30.875 -4.82 1 96 506 PRO B N 1
ATOM 9044 C CA . PRO B 1 506 ? 2.449 -30.891 -4.516 1 96 506 PRO B CA 1
ATOM 9045 C C . PRO B 1 506 ? 1.658 -31.781 -5.48 1 96 506 PRO B C 1
ATOM 9047 O O . PRO B 1 506 ? 1.932 -31.781 -6.684 1 96 506 PRO B O 1
ATOM 9050 N N . SER B 1 507 ? 0.72 -32.5 -4.988 1 95.19 507 SER B N 1
ATOM 9051 C CA . SER B 1 507 ? -0.141 -33.344 -5.805 1 95.19 507 SER B CA 1
ATOM 9052 C C . SER B 1 507 ? -1.245 -32.531 -6.477 1 95.19 507 SER B C 1
ATOM 9054 O O . SER B 1 507 ? -1.587 -31.453 -6.016 1 95.19 507 SER B O 1
ATOM 9056 N N . ILE B 1 508 ? -1.747 -33.062 -7.523 1 97.06 508 ILE B N 1
ATOM 9057 C CA . ILE B 1 508 ? -2.955 -32.469 -8.094 1 97.06 508 ILE B CA 1
ATOM 9058 C C . ILE B 1 508 ? -4.082 -32.5 -7.066 1 97.06 508 ILE B C 1
ATOM 9060 O O . ILE B 1 508 ? -4.363 -33.562 -6.477 1 97.06 508 ILE B O 1
ATOM 9064 N N . PRO B 1 509 ? -4.688 -31.359 -6.84 1 97.25 509 PRO B N 1
ATOM 9065 C CA . PRO B 1 509 ? -5.785 -31.375 -5.871 1 97.25 509 PRO B CA 1
ATOM 9066 C C . PRO B 1 509 ? -6.875 -32.375 -6.234 1 97.25 509 PRO B C 1
ATOM 9068 O O . PRO B 1 509 ? -7.363 -32.406 -7.367 1 97.25 509 PRO B O 1
ATOM 9071 N N . ALA B 1 510 ? -7.238 -33.156 -5.293 1 95.12 510 ALA B N 1
ATOM 9072 C CA . ALA B 1 510 ? -8.305 -34.125 -5.527 1 95.12 510 ALA B CA 1
ATOM 9073 C C . ALA B 1 510 ? -9.672 -33.438 -5.535 1 95.12 510 ALA B C 1
ATOM 9075 O O . ALA B 1 510 ? -9.945 -32.562 -4.707 1 95.12 510 ALA B O 1
ATOM 9076 N N . ALA B 1 511 ? -10.508 -33.844 -6.406 1 96.62 511 ALA B N 1
ATOM 9077 C CA . ALA B 1 511 ? -11.867 -33.312 -6.449 1 96.62 511 ALA B CA 1
ATOM 9078 C C . ALA B 1 511 ? -12.641 -33.719 -5.188 1 96.62 511 ALA B C 1
ATOM 9080 O O . ALA B 1 511 ? -12.523 -34.844 -4.699 1 96.62 511 ALA B O 1
ATOM 9081 N N . THR B 1 512 ? -13.352 -32.812 -4.641 1 97.12 512 THR B N 1
ATOM 9082 C CA . THR B 1 512 ? -14.172 -33.062 -3.461 1 97.12 512 THR B CA 1
ATOM 9083 C C . THR B 1 512 ? -15.648 -33.156 -3.836 1 97.12 512 THR B C 1
ATOM 9085 O O . THR B 1 512 ? -16.453 -33.688 -3.064 1 97.12 512 THR B O 1
ATOM 9088 N N . HIS B 1 513 ? -16 -32.719 -4.969 1 97.75 513 HIS B N 1
ATOM 9089 C CA . HIS B 1 513 ? -17.375 -32.688 -5.449 1 97.75 513 HIS B CA 1
ATOM 9090 C C . HIS B 1 513 ? -17.516 -33.406 -6.793 1 97.75 513 HIS B C 1
ATOM 9092 O O . HIS B 1 513 ? -16.625 -33.312 -7.637 1 97.75 513 HIS B O 1
ATOM 9098 N N . GLY B 1 514 ? -18.516 -34.062 -7.004 1 95.12 514 GLY B N 1
ATOM 9099 C CA . GLY B 1 514 ? -18.766 -34.781 -8.234 1 95.12 514 GLY B CA 1
ATOM 9100 C C . GLY B 1 514 ? -19.688 -35.969 -8.055 1 95.12 514 GLY B C 1
ATOM 9101 O O . GLY B 1 514 ? -20.5 -36 -7.125 1 95.12 514 GLY B O 1
ATOM 9102 N N . ASN B 1 515 ? -19.75 -36.875 -9.008 1 90.75 515 ASN B N 1
ATOM 9103 C CA . ASN B 1 515 ? -20.641 -38.031 -9 1 90.75 515 ASN B CA 1
ATOM 9104 C C . ASN B 1 515 ? -19.938 -39.281 -8.422 1 90.75 515 ASN B C 1
ATOM 9106 O O . ASN B 1 515 ? -20.578 -40.312 -8.242 1 90.75 515 ASN B O 1
ATOM 9110 N N . GLY B 1 516 ? -18.719 -39.125 -8.094 1 88.81 516 GLY B N 1
ATOM 9111 C CA . GLY B 1 516 ? -17.969 -40.281 -7.598 1 88.81 516 GLY B CA 1
ATOM 9112 C C . GLY B 1 516 ? -18.328 -40.625 -6.168 1 88.81 516 GLY B C 1
ATOM 9113 O O . GLY B 1 516 ? -18.984 -39.875 -5.469 1 88.81 516 GLY B O 1
ATOM 9114 N N . GLU B 1 517 ? -17.922 -41.844 -5.711 1 89.88 517 GLU B N 1
ATOM 9115 C CA . GLU B 1 517 ? -18.188 -42.344 -4.363 1 89.88 517 GLU B CA 1
ATOM 9116 C C . GLU B 1 517 ? -17.5 -41.5 -3.311 1 89.88 517 GLU B C 1
ATOM 9118 O O . GLU B 1 517 ? -16.312 -41.188 -3.439 1 89.88 517 GLU B O 1
ATOM 9123 N N . GLY B 1 518 ? -18.25 -41.125 -2.391 1 92.44 518 GLY B N 1
ATOM 9124 C CA . GLY B 1 518 ? -17.688 -40.375 -1.279 1 92.44 518 GLY B CA 1
ATOM 9125 C C . GLY B 1 518 ? -17.594 -38.875 -1.55 1 92.44 518 GLY B C 1
ATOM 9126 O O . GLY B 1 518 ? -17.219 -38.094 -0.664 1 92.44 518 GLY B O 1
ATOM 9127 N N . MET B 1 519 ? -17.875 -38.469 -2.771 1 94.88 519 MET B N 1
ATOM 9128 C CA . MET B 1 519 ? -17.797 -37.031 -3.133 1 94.88 519 MET B CA 1
ATOM 9129 C C . MET B 1 519 ? -19.094 -36.312 -2.801 1 94.88 519 MET B C 1
ATOM 9131 O O . MET B 1 519 ? -20.172 -36.938 -2.801 1 94.88 519 MET B O 1
ATOM 9135 N N . LEU B 1 520 ? -18.984 -35.125 -2.422 1 97 520 LEU B N 1
ATOM 9136 C CA . LEU B 1 520 ? -20.156 -34.25 -2.258 1 97 520 LEU B CA 1
ATOM 9137 C C . LEU B 1 520 ? -20.734 -33.875 -3.613 1 97 520 LEU B C 1
ATOM 9139 O O . LEU B 1 520 ? -20.016 -33.812 -4.613 1 97 520 LEU B O 1
ATOM 9143 N N . PRO B 1 521 ? -22.094 -33.656 -3.689 1 96.94 521 PRO B N 1
ATOM 9144 C CA . PRO B 1 521 ? -22.641 -33.156 -4.949 1 96.94 521 PRO B CA 1
ATOM 9145 C C . PRO B 1 521 ? -22.125 -31.766 -5.312 1 96.94 521 PRO B C 1
ATOM 9147 O O . PRO B 1 521 ? -21.859 -30.953 -4.426 1 96.94 521 PRO B O 1
ATOM 9150 N N . LYS B 1 522 ? -21.984 -31.531 -6.598 1 97.81 522 LYS B N 1
ATOM 9151 C CA . LYS B 1 522 ? -21.594 -30.203 -7.035 1 97.81 522 LYS B CA 1
ATOM 9152 C C . LYS B 1 522 ? -22.594 -29.156 -6.578 1 97.81 522 LYS B C 1
ATOM 9154 O O . LYS B 1 522 ? -23.812 -29.391 -6.609 1 97.81 522 LYS B O 1
ATOM 9159 N N . ARG B 1 523 ? -22.109 -28 -6.148 1 97.94 523 ARG B N 1
ATOM 9160 C CA . ARG B 1 523 ? -22.984 -26.906 -5.73 1 97.94 523 ARG B CA 1
ATOM 9161 C C . ARG B 1 523 ? -23.625 -26.234 -6.938 1 97.94 523 ARG B C 1
ATOM 9163 O O . ARG B 1 523 ? -22.953 -25.953 -7.93 1 97.94 523 ARG B O 1
ATOM 9170 N N . THR B 1 524 ? -24.922 -25.969 -6.848 1 98.19 524 THR B N 1
ATOM 9171 C CA . THR B 1 524 ? -25.688 -25.375 -7.941 1 98.19 524 THR B CA 1
ATOM 9172 C C . THR B 1 524 ? -25.812 -23.859 -7.742 1 98.19 524 THR B C 1
ATOM 9174 O O . THR B 1 524 ? -25.484 -23.344 -6.676 1 98.19 524 THR B O 1
ATOM 9177 N N . ALA B 1 525 ? -26.266 -23.172 -8.789 1 98.12 525 ALA B N 1
ATOM 9178 C CA . ALA B 1 525 ? -26.547 -21.734 -8.672 1 98.12 525 ALA B CA 1
ATOM 9179 C C . ALA B 1 525 ? -27.531 -21.469 -7.547 1 98.12 525 ALA B C 1
ATOM 9181 O O . ALA B 1 525 ? -27.359 -20.516 -6.781 1 98.12 525 ALA B O 1
ATOM 9182 N N . LYS B 1 526 ? -28.547 -22.281 -7.43 1 98.12 526 LYS B N 1
ATOM 9183 C CA . LYS B 1 526 ? -29.547 -22.109 -6.387 1 98.12 526 LYS B CA 1
ATOM 9184 C C . LYS B 1 526 ? -28.953 -22.297 -5 1 98.12 526 LYS B C 1
ATOM 9186 O O . LYS B 1 526 ? -29.328 -21.609 -4.051 1 98.12 526 LYS B O 1
ATOM 9191 N N . ASP B 1 527 ? -28.062 -23.281 -4.898 1 97.94 527 ASP B N 1
ATOM 9192 C CA . ASP B 1 527 ? -27.375 -23.484 -3.623 1 97.94 527 ASP B CA 1
ATOM 9193 C C . ASP B 1 527 ? -26.688 -22.188 -3.174 1 97.94 527 ASP B C 1
ATOM 9195 O O . ASP B 1 527 ? -26.656 -21.891 -1.982 1 97.94 527 ASP B O 1
ATOM 9199 N N . ALA B 1 528 ? -26.062 -21.453 -4.133 1 97.94 528 ALA B N 1
ATOM 9200 C CA . ALA B 1 528 ? -25.234 -20.297 -3.832 1 97.94 528 ALA B CA 1
ATOM 9201 C C . ALA B 1 528 ? -26.078 -19.047 -3.609 1 97.94 528 ALA B C 1
ATOM 9203 O O . ALA B 1 528 ? -25.797 -18.25 -2.711 1 97.94 528 ALA B O 1
ATOM 9204 N N . ILE B 1 529 ? -27.125 -18.797 -4.387 1 97.12 529 ILE B N 1
ATOM 9205 C CA . ILE B 1 529 ? -27.734 -17.484 -4.348 1 97.12 529 ILE B CA 1
ATOM 9206 C C . ILE B 1 529 ? -29.219 -17.609 -3.975 1 97.12 529 ILE B C 1
ATOM 9208 O O . ILE B 1 529 ? -29.922 -16.609 -3.883 1 97.12 529 ILE B O 1
ATOM 9212 N N . GLY B 1 530 ? -29.734 -18.797 -3.658 1 96.62 530 GLY B N 1
ATOM 9213 C CA . GLY B 1 530 ? -31.156 -19.047 -3.396 1 96.62 530 GLY B CA 1
ATOM 9214 C C . GLY B 1 530 ? -31.688 -18.234 -2.236 1 96.62 530 GLY B C 1
ATOM 9215 O O . GLY B 1 530 ? -32.844 -17.797 -2.268 1 96.62 530 GLY B O 1
ATOM 9216 N N . SER B 1 531 ? -30.891 -18.016 -1.261 1 95.19 531 SER B N 1
ATOM 9217 C CA . SER B 1 531 ? -31.328 -17.281 -0.08 1 95.19 531 SER B CA 1
ATOM 9218 C C . SER B 1 531 ? -31.547 -15.797 -0.399 1 95.19 531 SER B C 1
ATOM 9220 O O . SER B 1 531 ? -32.219 -15.086 0.362 1 95.19 531 SER B O 1
ATOM 9222 N N . LEU B 1 532 ? -31.016 -15.336 -1.461 1 94.81 532 LEU B N 1
ATOM 9223 C CA . LEU B 1 532 ? -31.141 -13.93 -1.825 1 94.81 532 LEU B CA 1
ATOM 9224 C C . LEU B 1 532 ? -32.25 -13.719 -2.832 1 94.81 532 LEU B C 1
ATOM 9226 O O . LEU B 1 532 ? -32.625 -12.586 -3.145 1 94.81 532 LEU B O 1
ATOM 9230 N N . GLU B 1 533 ? -32.875 -14.828 -3.334 1 92.19 533 GLU B N 1
ATOM 9231 C CA . GLU B 1 533 ? -33.781 -14.734 -4.477 1 92.19 533 GLU B CA 1
ATOM 9232 C C . GLU B 1 533 ? -35 -13.906 -4.141 1 92.19 533 GLU B C 1
ATOM 9234 O O . GLU B 1 533 ? -35.625 -13.297 -5.023 1 92.19 533 GLU B O 1
ATOM 9239 N N . GLN B 1 534 ? -35.344 -13.797 -2.848 1 91.69 534 GLN B N 1
ATOM 9240 C CA . GLN B 1 534 ? -36.531 -13.062 -2.459 1 91.69 534 GLN B CA 1
ATOM 9241 C C . GLN B 1 534 ? -36.188 -11.68 -1.92 1 91.69 534 GLN B C 1
ATOM 9243 O O . GLN B 1 534 ? -37.062 -10.953 -1.437 1 91.69 534 GLN B O 1
ATOM 9248 N N . ILE B 1 535 ? -34.969 -11.344 -1.953 1 93.88 535 ILE B N 1
ATOM 9249 C CA . ILE B 1 535 ? -34.531 -10.047 -1.446 1 93.88 535 ILE B CA 1
ATOM 9250 C C . ILE B 1 535 ? -34.219 -9.117 -2.615 1 93.88 535 ILE B C 1
ATOM 9252 O O . ILE B 1 535 ? -33.312 -9.359 -3.389 1 93.88 535 ILE B O 1
ATOM 9256 N N . GLU B 1 536 ? -34.938 -8.07 -2.684 1 92.25 536 GLU B N 1
ATOM 9257 C CA . GLU B 1 536 ? -34.75 -7.113 -3.768 1 92.25 536 GLU B CA 1
ATOM 9258 C C . GLU B 1 536 ? -33.438 -6.348 -3.596 1 92.25 536 GLU B C 1
ATOM 9260 O O . GLU B 1 536 ? -33.125 -5.883 -2.498 1 92.25 536 GLU B O 1
ATOM 9265 N N . PRO B 1 537 ? -32.625 -6.297 -4.641 1 94.06 537 PRO B N 1
ATOM 9266 C CA . PRO B 1 537 ? -31.438 -5.457 -4.555 1 94.06 537 PRO B CA 1
ATOM 9267 C C . PRO B 1 537 ? -31.75 -4 -4.238 1 94.06 537 PRO B C 1
ATOM 9269 O O . PRO B 1 537 ? -32.844 -3.521 -4.547 1 94.06 537 PRO B O 1
ATOM 9272 N N . THR B 1 538 ? -30.781 -3.273 -3.645 1 93.19 538 THR B N 1
ATOM 9273 C CA . THR B 1 538 ? -30.984 -1.889 -3.234 1 93.19 538 THR B CA 1
ATOM 9274 C C . THR B 1 538 ? -29.938 -0.976 -3.879 1 93.19 538 THR B C 1
ATOM 9276 O O . THR B 1 538 ? -28.953 -1.451 -4.445 1 93.19 538 THR B O 1
ATOM 9279 N N . GLU B 1 539 ? -30.156 0.326 -3.801 1 90.12 539 GLU B N 1
ATOM 9280 C CA . GLU B 1 539 ? -29.219 1.307 -4.34 1 90.12 539 GLU B CA 1
ATOM 9281 C C . GLU B 1 539 ? -27.906 1.304 -3.561 1 90.12 539 GLU B C 1
ATOM 9283 O O . GLU B 1 539 ? -26.828 1.446 -4.145 1 90.12 539 GLU B O 1
ATOM 9288 N N . THR B 1 540 ? -27.953 1.029 -2.271 1 85.75 540 THR B N 1
ATOM 9289 C CA . THR B 1 540 ? -26.781 1.046 -1.42 1 85.75 540 THR B CA 1
ATOM 9290 C C . THR B 1 540 ? -26.094 -0.318 -1.418 1 85.75 540 THR B C 1
ATOM 9292 O O . THR B 1 540 ? -24.938 -0.438 -1.006 1 85.75 540 THR B O 1
ATOM 9295 N N . GLY B 1 541 ? -26.812 -1.312 -1.814 1 88.5 541 GLY B N 1
ATOM 9296 C CA . GLY B 1 541 ? -26.281 -2.664 -1.854 1 88.5 541 GLY B CA 1
ATOM 9297 C C . GLY B 1 541 ? -26.359 -3.377 -0.517 1 88.5 541 GLY B C 1
ATOM 9298 O O . GLY B 1 541 ? -26.031 -4.559 -0.417 1 88.5 541 GLY B O 1
ATOM 9299 N N . CYS B 1 542 ? -26.75 -2.633 0.501 1 88.56 542 CYS B N 1
ATOM 9300 C CA . CYS B 1 542 ? -26.844 -3.209 1.839 1 88.56 542 CYS B CA 1
ATOM 9301 C C . CYS B 1 542 ? -28.234 -3.787 2.088 1 88.56 542 CYS B C 1
ATOM 9303 O O . CYS B 1 542 ? -29.234 -3.094 1.917 1 88.56 542 CYS B O 1
ATOM 9305 N N . VAL B 1 543 ? -28.312 -5.066 2.416 1 92 543 VAL B N 1
ATOM 9306 C CA . VAL B 1 543 ? -29.578 -5.738 2.715 1 92 543 VAL B CA 1
ATOM 9307 C C . VAL B 1 543 ? -29.406 -6.609 3.957 1 92 543 VAL B C 1
ATOM 9309 O O . VAL B 1 543 ? -28.297 -6.797 4.453 1 92 543 VAL B O 1
ATOM 9312 N N . HIS B 1 544 ? -30.484 -7.055 4.461 1 91.38 544 HIS B N 1
ATOM 9313 C CA . HIS B 1 544 ? -30.469 -7.895 5.656 1 91.38 544 HIS B CA 1
ATOM 9314 C C . HIS B 1 544 ? -30.969 -9.305 5.348 1 91.38 544 HIS B C 1
ATOM 9316 O O . HIS B 1 544 ? -31.984 -9.469 4.664 1 91.38 544 HIS B O 1
ATOM 9322 N N . LEU B 1 545 ? -30.203 -10.242 5.684 1 90.5 545 LEU B N 1
ATOM 9323 C CA . LEU B 1 545 ? -30.547 -11.656 5.559 1 90.5 545 LEU B CA 1
ATOM 9324 C C . LEU B 1 545 ? -30.297 -12.398 6.863 1 90.5 545 LEU B C 1
ATOM 9326 O O . LEU B 1 545 ? -29.141 -12.477 7.32 1 90.5 545 LEU B O 1
ATOM 9330 N N . ASP B 1 546 ? -31.312 -12.922 7.473 1 88 546 ASP B N 1
ATOM 9331 C CA . ASP B 1 546 ? -31.219 -13.68 8.719 1 88 546 ASP B CA 1
ATOM 9332 C C . ASP B 1 546 ? -30.484 -12.875 9.797 1 88 546 ASP B C 1
ATOM 9334 O O . ASP B 1 546 ? -29.578 -13.391 10.445 1 88 546 ASP B O 1
ATOM 9338 N N . GLY B 1 547 ? -30.734 -11.562 9.898 1 85.06 547 GLY B N 1
ATOM 9339 C CA . GLY B 1 547 ? -30.203 -10.703 10.938 1 85.06 547 GLY B CA 1
ATOM 9340 C C . GLY B 1 547 ? -28.797 -10.211 10.641 1 85.06 547 GLY B C 1
ATOM 9341 O O . GLY B 1 547 ? -28.188 -9.516 11.461 1 85.06 547 GLY B O 1
ATOM 9342 N N . LYS B 1 548 ? -28.297 -10.633 9.508 1 87.88 548 LYS B N 1
ATOM 9343 C CA . LYS B 1 548 ? -26.953 -10.195 9.156 1 87.88 548 LYS B CA 1
ATOM 9344 C C . LYS B 1 548 ? -26.984 -9.219 7.984 1 87.88 548 LYS B C 1
ATOM 9346 O O . LYS B 1 548 ? -27.812 -9.336 7.09 1 87.88 548 LYS B O 1
ATOM 9351 N N . GLU B 1 549 ? -26.109 -8.305 8.102 1 87.38 549 GLU B N 1
ATOM 9352 C CA . GLU B 1 549 ? -25.969 -7.352 7.008 1 87.38 549 GLU B CA 1
ATOM 9353 C C . GLU B 1 549 ? -25.156 -7.945 5.863 1 87.38 549 GLU B C 1
ATOM 9355 O O . GLU B 1 549 ? -24.078 -8.516 6.086 1 87.38 549 GLU B O 1
ATOM 9360 N N . ILE B 1 550 ? -25.781 -7.918 4.656 1 90.56 550 ILE B N 1
ATOM 9361 C CA . ILE B 1 550 ? -25.109 -8.359 3.432 1 90.56 550 ILE B CA 1
ATOM 9362 C C . ILE B 1 550 ? -24.875 -7.168 2.512 1 90.56 550 ILE B C 1
ATOM 9364 O O . ILE B 1 550 ? -25.75 -6.309 2.357 1 90.56 550 ILE B O 1
ATOM 9368 N N . TYR B 1 551 ? -23.656 -7.176 1.987 1 88 551 TYR B N 1
ATOM 9369 C CA . TYR B 1 551 ? -23.281 -6.035 1.159 1 88 551 TYR B CA 1
ATOM 9370 C C . TYR B 1 551 ? -23.172 -6.438 -0.306 1 88 551 TYR B C 1
ATOM 9372 O O . TYR B 1 551 ? -23.25 -7.621 -0.638 1 88 551 TYR B O 1
ATOM 9380 N N . ASP B 1 552 ? -23.109 -5.453 -1.235 1 91.31 552 ASP B N 1
ATOM 9381 C CA . ASP B 1 552 ? -22.844 -5.578 -2.666 1 91.31 552 ASP B CA 1
ATOM 9382 C C . ASP B 1 552 ? -24.047 -6.172 -3.393 1 91.31 552 ASP B C 1
ATOM 9384 O O . ASP B 1 552 ? -23.906 -6.754 -4.469 1 91.31 552 ASP B O 1
ATOM 9388 N N . HIS B 1 553 ? -25.188 -6.246 -2.744 1 93.06 553 HIS B N 1
ATOM 9389 C CA . HIS B 1 553 ? -26.438 -6.598 -3.412 1 93.06 553 HIS B CA 1
ATOM 9390 C C . HIS B 1 553 ? -27.078 -5.379 -4.066 1 93.06 553 HIS B C 1
ATOM 9392 O O . HIS B 1 553 ? -28.219 -5.02 -3.746 1 93.06 553 HIS B O 1
ATOM 9398 N N . TYR B 1 554 ? -26.406 -4.848 -5 1 89.62 554 TYR B N 1
ATOM 9399 C CA . TYR B 1 554 ? -26.719 -3.576 -5.645 1 89.62 554 TYR B CA 1
ATOM 9400 C C . TYR B 1 554 ? -27.828 -3.752 -6.68 1 89.62 554 TYR B C 1
ATOM 9402 O O . TYR B 1 554 ? -27.844 -4.75 -7.402 1 89.62 554 TYR B O 1
ATOM 9410 N N . LYS B 1 555 ? -28.625 -2.707 -6.789 1 87.44 555 LYS B N 1
ATOM 9411 C CA . LYS B 1 555 ? -29.594 -2.609 -7.871 1 87.44 555 LYS B CA 1
ATOM 9412 C C . LYS B 1 555 ? -28.922 -2.236 -9.188 1 87.44 555 LYS B C 1
ATOM 9414 O O . LYS B 1 555 ? -29.344 -2.686 -10.258 1 87.44 555 LYS B O 1
ATOM 9419 N N . ALA B 1 556 ? -27.922 -1.505 -9.023 1 79.19 556 ALA B N 1
ATOM 9420 C CA . ALA B 1 556 ? -27.188 -1.058 -10.203 1 79.19 556 ALA B CA 1
ATOM 9421 C C . ALA B 1 556 ? -26.672 -2.246 -11.008 1 79.19 556 ALA B C 1
ATOM 9423 O O . ALA B 1 556 ? -26.109 -3.189 -10.438 1 79.19 556 ALA B O 1
ATOM 9424 N N . GLY B 1 557 ? -26.922 -2.23 -12.297 1 78 557 GLY B N 1
ATOM 9425 C CA . GLY B 1 557 ? -26.406 -3.262 -13.18 1 78 557 GLY B CA 1
ATOM 9426 C C . GLY B 1 557 ? -27.359 -4.426 -13.359 1 78 557 GLY B C 1
ATOM 9427 O O . GLY B 1 557 ? -27.062 -5.379 -14.078 1 78 557 GLY B O 1
ATOM 9428 N N . THR B 1 558 ? -28.562 -4.363 -12.75 1 87.62 558 THR B N 1
ATOM 9429 C CA . THR B 1 558 ? -29.453 -5.516 -12.789 1 87.62 558 THR B CA 1
ATOM 9430 C C . THR B 1 558 ? -30.531 -5.336 -13.852 1 87.62 558 THR B C 1
ATOM 9432 O O . THR B 1 558 ? -31.266 -6.281 -14.18 1 87.62 558 THR B O 1
ATOM 9435 N N . LYS B 1 559 ? -30.594 -4.145 -14.344 1 86.38 559 LYS B N 1
ATOM 9436 C CA . LYS B 1 559 ? -31.609 -3.885 -15.352 1 86.38 559 LYS B CA 1
ATOM 9437 C C . LYS B 1 559 ? -31.297 -4.605 -16.656 1 86.38 559 LYS B C 1
ATOM 9439 O O . LYS B 1 559 ? -30.156 -4.543 -17.141 1 86.38 559 LYS B O 1
ATOM 9444 N N . LEU B 1 560 ? -32.312 -5.258 -17.172 1 86.5 560 LEU B N 1
ATOM 9445 C CA . LEU B 1 560 ? -32.125 -5.977 -18.422 1 86.5 560 LEU B CA 1
ATOM 9446 C C . LEU B 1 560 ? -32.031 -5.008 -19.594 1 86.5 560 LEU B C 1
ATOM 9448 O O . LEU B 1 560 ? -32.844 -4.078 -19.703 1 86.5 560 LEU B O 1
ATOM 9452 N N . GLY B 1 561 ? -30.859 -5.047 -20.234 1 74.25 561 GLY B N 1
ATOM 9453 C CA . GLY B 1 561 ? -30.688 -4.184 -21.391 1 74.25 561 GLY B CA 1
ATOM 9454 C C . GLY B 1 561 ? -31.328 -4.738 -22.656 1 74.25 561 GLY B C 1
ATOM 9455 O O . GLY B 1 561 ? -32 -5.773 -22.609 1 74.25 561 GLY B O 1
ATOM 9456 N N . ARG B 1 562 ? -31.109 -3.875 -23.719 1 71 562 ARG B N 1
ATOM 9457 C CA . ARG B 1 562 ? -31.531 -4.324 -25.031 1 71 562 ARG B CA 1
ATOM 9458 C C . ARG B 1 562 ? -30.766 -5.57 -25.469 1 71 562 ARG B C 1
ATOM 9460 O O . ARG B 1 562 ? -29.562 -5.672 -25.234 1 71 562 ARG B O 1
ATOM 9467 N N . GLY B 1 563 ? -31.406 -6.73 -25.891 1 70.56 563 GLY B N 1
ATOM 9468 C CA . GLY B 1 563 ? -30.75 -7.934 -26.391 1 70.56 563 GLY B CA 1
ATOM 9469 C C . GLY B 1 563 ? -30.531 -8.977 -25.297 1 70.56 563 GLY B C 1
ATOM 9470 O O . GLY B 1 563 ? -29.828 -9.969 -25.516 1 70.56 563 GLY B O 1
ATOM 9471 N N . HIS B 1 564 ? -31.016 -8.656 -24.188 1 72.69 564 HIS B N 1
ATOM 9472 C CA . HIS B 1 564 ? -30.859 -9.531 -23.031 1 72.69 564 HIS B CA 1
ATOM 9473 C C . HIS B 1 564 ? -31.281 -10.961 -23.344 1 72.69 564 HIS B C 1
ATOM 9475 O O . HIS B 1 564 ? -30.906 -11.898 -22.641 1 72.69 564 HIS B O 1
ATOM 9481 N N . ASP B 1 565 ? -31.875 -11.117 -24.391 1 70.62 565 ASP B N 1
ATOM 9482 C CA . ASP B 1 565 ? -32.375 -12.445 -24.734 1 70.62 565 ASP B CA 1
ATOM 9483 C C . ASP B 1 565 ? -31.234 -13.406 -25.016 1 70.62 565 ASP B C 1
ATOM 9485 O O . ASP B 1 565 ? -31.359 -14.617 -24.828 1 70.62 565 ASP B O 1
ATOM 9489 N N . SER B 1 566 ? -30.188 -12.898 -25.453 1 72.56 566 SER B N 1
ATOM 9490 C CA . SER B 1 566 ? -29.047 -13.742 -25.781 1 72.56 566 SER B CA 1
ATOM 9491 C C . SER B 1 566 ? -28.125 -13.945 -24.578 1 72.56 566 SER B C 1
ATOM 9493 O O . SER B 1 566 ? -27.188 -14.727 -24.641 1 72.56 566 SER B O 1
ATOM 9495 N N . ALA B 1 567 ? -28.594 -13.352 -23.516 1 82.81 567 ALA B N 1
ATOM 9496 C CA . ALA B 1 567 ? -27.75 -13.445 -22.312 1 82.81 567 ALA B CA 1
ATOM 9497 C C . ALA B 1 567 ? -27.891 -14.812 -21.656 1 82.81 567 ALA B C 1
ATOM 9499 O O . ALA B 1 567 ? -28.938 -15.445 -21.734 1 82.81 567 ALA B O 1
ATOM 9500 N N . TYR B 1 568 ? -26.828 -15.297 -21.094 1 87.88 568 TYR B N 1
ATOM 9501 C CA . TYR B 1 568 ? -26.797 -16.547 -20.344 1 87.88 568 TYR B CA 1
ATOM 9502 C C . TYR B 1 568 ? -27.75 -16.5 -19.156 1 87.88 568 TYR B C 1
ATOM 9504 O O . TYR B 1 568 ? -27.703 -15.562 -18.344 1 87.88 568 TYR B O 1
ATOM 9512 N N . GLN B 1 569 ? -28.719 -17.422 -19.141 1 93 569 GLN B N 1
ATOM 9513 C CA . GLN B 1 569 ? -29.625 -17.578 -18.016 1 93 569 GLN B CA 1
ATOM 9514 C C . GLN B 1 569 ? -29.141 -18.688 -17.078 1 93 569 GLN B C 1
ATOM 9516 O O . GLN B 1 569 ? -28.922 -19.812 -17.5 1 93 569 GLN B O 1
ATOM 9521 N N . LEU B 1 570 ? -29.062 -18.391 -15.828 1 96 570 LEU B N 1
ATOM 9522 C CA . LEU B 1 570 ? -28.641 -19.375 -14.836 1 96 570 LEU B CA 1
ATOM 9523 C C . LEU B 1 570 ? -29.625 -20.531 -14.766 1 96 570 LEU B C 1
ATOM 9525 O O . LEU B 1 570 ? -30.828 -20.344 -14.953 1 96 570 LEU B O 1
ATOM 9529 N N . ASP B 1 571 ? -29.109 -21.734 -14.602 1 96.88 571 ASP B N 1
ATOM 9530 C CA . ASP B 1 571 ? -29.891 -22.922 -14.266 1 96.88 571 ASP B CA 1
ATOM 9531 C C . ASP B 1 571 ? -29.812 -23.219 -12.766 1 96.88 571 ASP B C 1
ATOM 9533 O O . ASP B 1 571 ? -28.719 -23.453 -12.227 1 96.88 571 ASP B O 1
ATOM 9537 N N . PRO B 1 572 ? -30.938 -23.172 -12.047 1 97.19 572 PRO B N 1
ATOM 9538 C CA . PRO B 1 572 ? -30.906 -23.359 -10.594 1 97.19 572 PRO B CA 1
ATOM 9539 C C . PRO B 1 572 ? -30.344 -24.719 -10.18 1 97.19 572 PRO B C 1
ATOM 9541 O O . PRO B 1 572 ? -29.938 -24.891 -9.031 1 97.19 572 PRO B O 1
ATOM 9544 N N . HIS B 1 573 ? -30.203 -25.703 -11.094 1 97.12 573 HIS B N 1
ATOM 9545 C CA . HIS B 1 573 ? -29.844 -27.078 -10.727 1 97.12 573 HIS B CA 1
ATOM 9546 C C . HIS B 1 573 ? -28.453 -27.438 -11.234 1 97.12 573 HIS B C 1
ATOM 9548 O O . HIS B 1 573 ? -28.031 -28.594 -11.117 1 97.12 573 HIS B O 1
ATOM 9554 N N . LYS B 1 574 ? -27.75 -26.547 -11.758 1 97.06 574 LYS B N 1
ATOM 9555 C CA . LYS B 1 574 ? -26.406 -26.75 -12.258 1 97.06 574 LYS B CA 1
ATOM 9556 C C . LYS B 1 574 ? -25.469 -25.656 -11.766 1 97.06 574 LYS B C 1
ATOM 9558 O O . LYS B 1 574 ? -25.906 -24.562 -11.383 1 97.06 574 LYS B O 1
ATOM 9563 N N . PRO B 1 575 ? -24.172 -25.969 -11.664 1 97.62 575 PRO B N 1
ATOM 9564 C CA . PRO B 1 575 ? -23.234 -24.859 -11.461 1 97.62 575 PRO B CA 1
ATOM 9565 C C . PRO B 1 575 ? -23.344 -23.797 -12.555 1 97.62 575 PRO B C 1
ATOM 9567 O O . PRO B 1 575 ? -23.609 -24.125 -13.711 1 97.62 575 PRO B O 1
ATOM 9570 N N . ALA B 1 576 ? -23.094 -22.562 -12.172 1 97.25 576 ALA B N 1
ATOM 9571 C CA . ALA B 1 576 ? -23.109 -21.484 -13.148 1 97.25 576 ALA B CA 1
ATOM 9572 C C . ALA B 1 576 ? -21.953 -21.625 -14.141 1 97.25 576 ALA B C 1
ATOM 9574 O O . ALA B 1 576 ? -20.922 -22.234 -13.82 1 97.25 576 ALA B O 1
ATOM 9575 N N . ASN B 1 577 ? -22.141 -21.094 -15.312 1 93.75 577 ASN B N 1
ATOM 9576 C CA . ASN B 1 577 ? -21 -20.938 -16.203 1 93.75 577 ASN B CA 1
ATOM 9577 C C . ASN B 1 577 ? -20 -19.906 -15.672 1 93.75 577 ASN B C 1
ATOM 9579 O O . ASN B 1 577 ? -20.281 -19.25 -14.672 1 93.75 577 ASN B O 1
ATOM 9583 N N . THR B 1 578 ? -18.922 -19.75 -16.312 1 90.19 578 THR B N 1
ATOM 9584 C CA . THR B 1 578 ? -17.844 -18.875 -15.867 1 90.19 578 THR B CA 1
ATOM 9585 C C . THR B 1 578 ? -18.328 -17.438 -15.734 1 90.19 578 THR B C 1
ATOM 9587 O O . THR B 1 578 ? -18.922 -16.891 -16.672 1 90.19 578 THR B O 1
ATOM 9590 N N . MET B 1 579 ? -18.141 -16.891 -14.562 1 87.5 579 MET B N 1
ATOM 9591 C CA . MET B 1 579 ? -18.359 -15.461 -14.359 1 87.5 579 MET B CA 1
ATOM 9592 C C . MET B 1 579 ? -17.203 -14.648 -14.93 1 87.5 579 MET B C 1
ATOM 9594 O O . MET B 1 579 ? -16.094 -14.703 -14.422 1 87.5 579 MET B O 1
ATOM 9598 N N . ARG B 1 580 ? -17.453 -13.938 -15.945 1 85.38 580 ARG B N 1
ATOM 9599 C CA . ARG B 1 580 ? -16.453 -13.07 -16.547 1 85.38 580 ARG B CA 1
ATOM 9600 C C . ARG B 1 580 ? -16.656 -11.617 -16.125 1 85.38 580 ARG B C 1
ATOM 9602 O O . ARG B 1 580 ? -17.641 -11.297 -15.453 1 85.38 580 ARG B O 1
ATOM 9609 N N . LYS B 1 581 ? -15.781 -10.688 -16.422 1 80.44 581 LYS B N 1
ATOM 9610 C CA . LYS B 1 581 ? -15.836 -9.273 -16.031 1 80.44 581 LYS B CA 1
ATOM 9611 C C . LYS B 1 581 ? -17.141 -8.641 -16.484 1 80.44 581 LYS B C 1
ATOM 9613 O O . LYS B 1 581 ? -17.797 -7.926 -15.711 1 80.44 581 LYS B O 1
ATOM 9618 N N . VAL B 1 582 ? -17.547 -8.875 -17.719 1 72.19 582 VAL B N 1
ATOM 9619 C CA . VAL B 1 582 ? -18.609 -8.016 -18.219 1 72.19 582 VAL B CA 1
ATOM 9620 C C . VAL B 1 582 ? -19.734 -8.875 -18.781 1 72.19 582 VAL B C 1
ATOM 9622 O O . VAL B 1 582 ? -20.625 -8.367 -19.484 1 72.19 582 VAL B O 1
ATOM 9625 N N . ASN B 1 583 ? -19.688 -10.086 -18.344 1 79.69 583 ASN B N 1
ATOM 9626 C CA . ASN B 1 583 ? -20.75 -10.852 -19 1 79.69 583 ASN B CA 1
ATOM 9627 C C . ASN B 1 583 ? -22.109 -10.617 -18.328 1 79.69 583 ASN B C 1
ATOM 9629 O O . ASN B 1 583 ? -22.172 -10.352 -17.125 1 79.69 583 ASN B O 1
ATOM 9633 N N . GLN B 1 584 ? -23.062 -10.664 -19.109 1 85.12 584 GLN B N 1
ATOM 9634 C CA . GLN B 1 584 ? -24.438 -10.508 -18.656 1 85.12 584 GLN B CA 1
ATOM 9635 C C . GLN B 1 584 ? -25.047 -11.859 -18.281 1 85.12 584 GLN B C 1
ATOM 9637 O O . GLN B 1 584 ? -25.188 -12.742 -19.125 1 85.12 584 GLN B O 1
ATOM 9642 N N . VAL B 1 585 ? -25.391 -12.023 -17.031 1 92.69 585 VAL B N 1
ATOM 9643 C CA . VAL B 1 585 ? -25.953 -13.273 -16.531 1 92.69 585 VAL B CA 1
ATOM 9644 C C . VAL B 1 585 ? -27.312 -13.016 -15.906 1 92.69 585 VAL B C 1
ATOM 9646 O O . VAL B 1 585 ? -27.438 -12.258 -14.945 1 92.69 585 VAL B O 1
ATOM 9649 N N . LYS B 1 586 ? -28.297 -13.641 -16.469 1 94.44 586 LYS B N 1
ATOM 9650 C CA . LYS B 1 586 ? -29.656 -13.477 -15.961 1 94.44 586 LYS B CA 1
ATOM 9651 C C . LYS B 1 586 ? -29.922 -14.414 -14.781 1 94.44 586 LYS B C 1
ATOM 9653 O O . LYS B 1 586 ? -29.391 -15.531 -14.742 1 94.44 586 LYS B O 1
ATOM 9658 N N . HIS B 1 587 ? -30.781 -13.992 -13.875 1 95.31 587 HIS B N 1
ATOM 9659 C CA . HIS B 1 587 ? -31.203 -14.82 -12.758 1 95.31 587 HIS B CA 1
ATOM 9660 C C . HIS B 1 587 ? -31.969 -16.047 -13.25 1 95.31 587 HIS B C 1
ATOM 9662 O O . HIS B 1 587 ? -32.625 -16 -14.281 1 95.31 587 HIS B O 1
ATOM 9668 N N . TYR B 1 588 ? -31.906 -17.172 -12.531 1 95.25 588 TYR B N 1
ATOM 9669 C CA . TYR B 1 588 ? -32.594 -18.375 -12.969 1 95.25 588 TYR B CA 1
ATOM 9670 C C . TYR B 1 588 ? -34.125 -18.219 -12.797 1 95.25 588 TYR B C 1
ATOM 9672 O O . TYR B 1 588 ? -34.875 -18.953 -13.422 1 95.25 588 TYR B O 1
ATOM 9680 N N . ARG B 1 589 ? -34.5 -17.375 -11.922 1 94.81 589 ARG B N 1
ATOM 9681 C CA . ARG B 1 589 ? -35.906 -17 -11.82 1 94.81 589 ARG B CA 1
ATOM 9682 C C . ARG B 1 589 ? -36.281 -15.984 -12.883 1 94.81 589 ARG B C 1
ATOM 9684 O O . ARG B 1 589 ? -35.906 -14.812 -12.781 1 94.81 589 ARG B O 1
ATOM 9691 N N . LYS B 1 590 ? -37.094 -16.328 -13.734 1 90.69 590 LYS B N 1
ATOM 9692 C CA . LYS B 1 590 ? -37.438 -15.492 -14.883 1 90.69 590 LYS B CA 1
ATOM 9693 C C . LYS B 1 590 ? -38.344 -14.344 -14.469 1 90.69 590 LYS B C 1
ATOM 9695 O O . LYS B 1 590 ? -38.344 -13.281 -15.078 1 90.69 590 LYS B O 1
ATOM 9700 N N . ASP B 1 591 ? -39.094 -14.562 -13.43 1 91.75 591 ASP B N 1
ATOM 9701 C CA . ASP B 1 591 ? -40.062 -13.562 -12.984 1 91.75 591 ASP B CA 1
ATOM 9702 C C . ASP B 1 591 ? -39.375 -12.336 -12.414 1 91.75 591 ASP B C 1
ATOM 9704 O O . ASP B 1 591 ? -39.938 -11.25 -12.352 1 91.75 591 ASP B O 1
ATOM 9708 N N . LEU B 1 592 ? -38.125 -12.523 -11.969 1 91.56 592 LEU B N 1
ATOM 9709 C CA . LEU B 1 592 ? -37.406 -11.391 -11.422 1 91.56 592 LEU B CA 1
ATOM 9710 C C . LEU B 1 592 ? -36.969 -10.43 -12.523 1 91.56 592 LEU B C 1
ATOM 9712 O O . LEU B 1 592 ? -36.75 -9.25 -12.273 1 91.56 592 LEU B O 1
ATOM 9716 N N . ASN B 1 593 ? -36.75 -10.898 -13.719 1 90.06 593 ASN B N 1
ATOM 9717 C CA . ASN B 1 593 ? -36.438 -10.094 -14.891 1 90.06 593 ASN B CA 1
ATOM 9718 C C . ASN B 1 593 ? -35.25 -9.18 -14.648 1 90.06 593 ASN B C 1
ATOM 9720 O O . ASN B 1 593 ? -35.344 -7.969 -14.836 1 90.06 593 ASN B O 1
ATOM 9724 N N . ARG B 1 594 ? -34.188 -9.695 -14.195 1 92.81 594 ARG B N 1
ATOM 9725 C CA . ARG B 1 594 ? -32.969 -8.914 -13.922 1 92.81 594 ARG B CA 1
ATOM 9726 C C . ARG B 1 594 ? -31.719 -9.766 -14.086 1 92.81 594 ARG B C 1
ATOM 9728 O O . ARG B 1 594 ? -31.781 -10.992 -14.047 1 92.81 594 ARG B O 1
ATOM 9735 N N . TYR B 1 595 ? -30.641 -9.117 -14.312 1 93.44 595 TYR B N 1
ATOM 9736 C CA . TYR B 1 595 ? -29.328 -9.742 -14.172 1 93.44 595 TYR B CA 1
ATOM 9737 C C . TYR B 1 595 ? -29 -10 -12.703 1 93.44 595 TYR B C 1
ATOM 9739 O O . TYR B 1 595 ? -29.609 -9.414 -11.812 1 93.44 595 TYR B O 1
ATOM 9747 N N . ILE B 1 596 ? -28.094 -10.883 -12.492 1 93.88 596 ILE B N 1
ATOM 9748 C CA . ILE B 1 596 ? -27.688 -11.164 -11.117 1 93.88 596 ILE B CA 1
ATOM 9749 C C . ILE B 1 596 ? -26.859 -10.008 -10.578 1 93.88 596 ILE B C 1
ATOM 9751 O O . ILE B 1 596 ? -26.172 -9.32 -11.344 1 93.88 596 ILE B O 1
ATOM 9755 N N . THR B 1 597 ? -26.891 -9.805 -9.273 1 94.56 597 THR B N 1
ATOM 9756 C CA . THR B 1 597 ? -26.172 -8.727 -8.602 1 94.56 597 THR B CA 1
ATOM 9757 C C . THR B 1 597 ? -24.703 -9.094 -8.391 1 94.56 597 THR B C 1
ATOM 9759 O O . THR B 1 597 ? -24.312 -10.242 -8.602 1 94.56 597 THR B O 1
ATOM 9762 N N . ALA B 1 598 ? -23.922 -8.078 -7.93 1 94.56 598 ALA B N 1
ATOM 9763 C CA . ALA B 1 598 ? -22.516 -8.297 -7.594 1 94.56 598 ALA B CA 1
ATOM 9764 C C . ALA B 1 598 ? -22.375 -9.344 -6.492 1 94.56 598 ALA B C 1
ATOM 9766 O O . ALA B 1 598 ? -21.516 -10.219 -6.562 1 94.56 598 ALA B O 1
ATOM 9767 N N . ARG B 1 599 ? -23.188 -9.281 -5.484 1 96.12 599 ARG B N 1
ATOM 9768 C CA . ARG B 1 599 ? -23.125 -10.234 -4.383 1 96.12 599 ARG B CA 1
ATOM 9769 C C . ARG B 1 599 ? -23.453 -11.648 -4.863 1 96.12 599 ARG B C 1
ATOM 9771 O O . ARG B 1 599 ? -22.797 -12.609 -4.445 1 96.12 599 ARG B O 1
ATOM 9778 N N . GLU B 1 600 ? -24.438 -11.734 -5.699 1 96.44 600 GLU B N 1
ATOM 9779 C CA . GLU B 1 600 ? -24.781 -13.039 -6.262 1 96.44 600 GLU B CA 1
ATOM 9780 C C . GLU B 1 600 ? -23.625 -13.602 -7.082 1 96.44 600 GLU B C 1
ATOM 9782 O O . GLU B 1 600 ? -23.312 -14.789 -6.98 1 96.44 600 GLU B O 1
ATOM 9787 N N . ARG B 1 601 ? -22.969 -12.789 -7.887 1 96.25 601 ARG B N 1
ATOM 9788 C CA . ARG B 1 601 ? -21.781 -13.195 -8.633 1 96.25 601 ARG B CA 1
ATOM 9789 C C . ARG B 1 601 ? -20.688 -13.664 -7.688 1 96.25 601 ARG B C 1
ATOM 9791 O O . ARG B 1 601 ? -20.047 -14.695 -7.934 1 96.25 601 ARG B O 1
ATOM 9798 N N . ALA B 1 602 ? -20.469 -12.883 -6.613 1 97.38 602 ALA B N 1
ATOM 9799 C CA . ALA B 1 602 ? -19.438 -13.195 -5.633 1 97.38 602 ALA B CA 1
ATOM 9800 C C . ALA B 1 602 ? -19.703 -14.539 -4.957 1 97.38 602 ALA B C 1
ATOM 9802 O O . ALA B 1 602 ? -18.781 -15.328 -4.73 1 97.38 602 ALA B O 1
ATOM 9803 N N . ARG B 1 603 ? -20.953 -14.797 -4.688 1 97.81 603 ARG B N 1
ATOM 9804 C CA . ARG B 1 603 ? -21.344 -16.047 -4.059 1 97.81 603 ARG B CA 1
ATOM 9805 C C . ARG B 1 603 ? -21.062 -17.234 -4.98 1 97.81 603 ARG B C 1
ATOM 9807 O O . ARG B 1 603 ? -20.672 -18.312 -4.52 1 97.81 603 ARG B O 1
ATOM 9814 N N . LEU B 1 604 ? -21.281 -17.031 -6.238 1 97.88 604 LEU B N 1
ATOM 9815 C CA . LEU B 1 604 ? -21.031 -18.094 -7.207 1 97.88 604 LEU B CA 1
ATOM 9816 C C . LEU B 1 604 ? -19.547 -18.469 -7.223 1 97.88 604 LEU B C 1
ATOM 9818 O O . LEU B 1 604 ? -19.188 -19.578 -7.598 1 97.88 604 LEU B O 1
ATOM 9822 N N . GLN B 1 605 ? -18.672 -17.562 -6.832 1 97.44 605 GLN B N 1
ATOM 9823 C CA . GLN B 1 605 ? -17.234 -17.781 -6.738 1 97.44 605 GLN B CA 1
ATOM 9824 C C . GLN B 1 605 ? -16.828 -18.141 -5.309 1 97.44 605 GLN B C 1
ATOM 9826 O O . GLN B 1 605 ? -15.633 -18.156 -4.988 1 97.44 605 GLN B O 1
ATOM 9831 N N . SER B 1 606 ? -17.812 -18.297 -4.445 1 98.19 606 SER B N 1
ATOM 9832 C CA . SER B 1 606 ? -17.656 -18.781 -3.078 1 98.19 606 SER B CA 1
ATOM 9833 C C . SER B 1 606 ? -17.047 -17.719 -2.172 1 98.19 606 SER B C 1
ATOM 9835 O O . SER B 1 606 ? -16.438 -18.047 -1.149 1 98.19 606 SER B O 1
ATOM 9837 N N . PHE B 1 607 ? -17.125 -16.406 -2.523 1 97.69 607 PHE B N 1
ATOM 9838 C CA . PHE B 1 607 ? -16.781 -15.359 -1.57 1 97.69 607 PHE B CA 1
ATOM 9839 C C . PHE B 1 607 ? -17.797 -15.305 -0.438 1 97.69 607 PHE B C 1
ATOM 9841 O O . PHE B 1 607 ? -19 -15.359 -0.68 1 97.69 607 PHE B O 1
ATOM 9848 N N . PRO B 1 608 ? -17.375 -15.227 0.792 1 95.62 608 PRO B N 1
ATOM 9849 C CA . PRO B 1 608 ? -18.328 -15.102 1.888 1 95.62 608 PRO B CA 1
ATOM 9850 C C . PRO B 1 608 ? -19.062 -13.758 1.878 1 95.62 608 PRO B C 1
ATOM 9852 O O . PRO B 1 608 ? -18.578 -12.797 1.267 1 95.62 608 PRO B O 1
ATOM 9855 N N . ASP B 1 609 ? -20.125 -13.641 2.525 1 92.94 609 ASP B N 1
ATOM 9856 C CA . ASP B 1 609 ? -20.969 -12.453 2.537 1 92.94 609 ASP B CA 1
ATOM 9857 C C . ASP B 1 609 ? -20.25 -11.273 3.184 1 92.94 609 ASP B C 1
ATOM 9859 O O . ASP B 1 609 ? -20.578 -10.117 2.906 1 92.94 609 ASP B O 1
ATOM 9863 N N . SER B 1 610 ? -19.328 -11.547 4.035 1 90.5 610 SER B N 1
ATOM 9864 C CA . SER B 1 610 ? -18.594 -10.492 4.73 1 90.5 610 SER B CA 1
ATOM 9865 C C . SER B 1 610 ? -17.547 -9.844 3.826 1 90.5 610 SER B C 1
ATOM 9867 O O . SER B 1 610 ? -17 -8.789 4.152 1 90.5 610 SER B O 1
ATOM 9869 N N . PHE B 1 611 ? -17.234 -10.539 2.748 1 94.38 611 PHE B N 1
ATOM 9870 C CA . PHE B 1 611 ? -16.234 -10.023 1.823 1 94.38 611 PHE B CA 1
ATOM 9871 C C . PHE B 1 611 ? -16.812 -8.891 0.979 1 94.38 611 PHE B C 1
ATOM 9873 O O . PHE B 1 611 ? -17.812 -9.078 0.275 1 94.38 6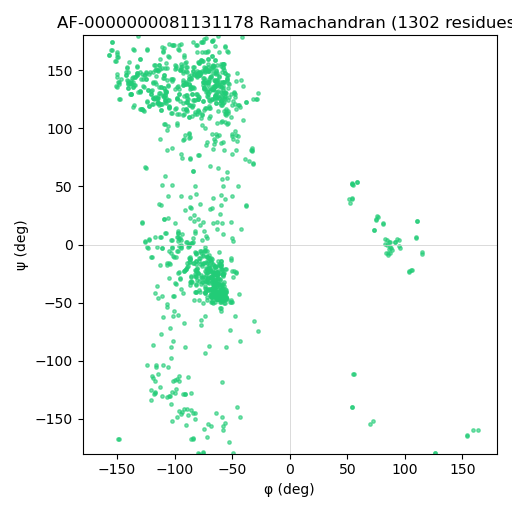11 PHE B O 1
ATOM 9880 N N . ARG B 1 612 ? -16.219 -7.711 0.976 1 92.69 612 ARG B N 1
ATOM 9881 C CA . ARG B 1 612 ? -16.734 -6.543 0.268 1 92.69 612 ARG B CA 1
ATOM 9882 C C . ARG B 1 612 ? -15.789 -6.129 -0.857 1 92.69 612 ARG B C 1
ATOM 9884 O O . ARG B 1 612 ? -14.57 -6.281 -0.743 1 92.69 612 ARG B O 1
ATOM 9891 N N . PHE B 1 613 ? -16.391 -5.57 -1.868 1 95.5 613 PHE B N 1
ATOM 9892 C CA . PHE B 1 613 ? -15.625 -5.137 -3.033 1 95.5 613 PHE B CA 1
ATOM 9893 C C . PHE B 1 613 ? -15.727 -3.627 -3.215 1 95.5 613 PHE B C 1
ATOM 9895 O O . PHE B 1 613 ? -16.828 -3.078 -3.309 1 95.5 613 PHE B O 1
ATOM 9902 N N . PHE B 1 614 ? -14.539 -2.979 -3.303 1 94.75 614 PHE B N 1
ATOM 9903 C CA . PHE B 1 614 ? -14.484 -1.522 -3.381 1 94.75 614 PHE B CA 1
ATOM 9904 C C . PHE B 1 614 ? -14.531 -1.057 -4.832 1 94.75 614 PHE B C 1
ATOM 9906 O O . PHE B 1 614 ? -13.906 -1.665 -5.707 1 94.75 614 PHE B O 1
ATOM 9913 N N . GLY B 1 615 ? -15.234 -0.024 -5.098 1 92.56 615 GLY B N 1
ATOM 9914 C CA . GLY B 1 615 ? -15.289 0.605 -6.406 1 92.56 615 GLY B CA 1
ATOM 9915 C C . GLY B 1 615 ? -16.703 0.754 -6.938 1 92.56 615 GLY B C 1
ATOM 9916 O O . GLY B 1 615 ? -17.672 0.4 -6.258 1 92.56 615 GLY B O 1
ATOM 9917 N N . GLU B 1 616 ? -16.766 1.329 -8.164 1 89.81 616 GLU B N 1
ATOM 9918 C CA . GLU B 1 616 ? -18.047 1.409 -8.852 1 89.81 616 GLU B CA 1
ATOM 9919 C C . GLU B 1 616 ? -18.453 0.055 -9.422 1 89.81 616 GLU B C 1
ATOM 9921 O O . GLU B 1 616 ? -17.703 -0.918 -9.32 1 89.81 616 GLU B O 1
ATOM 9926 N N . GLN B 1 617 ? -19.594 -0.058 -9.953 1 85.38 617 GLN B N 1
ATOM 9927 C CA . GLN B 1 617 ? -20.172 -1.312 -10.422 1 85.38 617 GLN B CA 1
ATOM 9928 C C . GLN B 1 617 ? -19.219 -2.053 -11.352 1 85.38 617 GLN B C 1
ATOM 9930 O O . GLN B 1 617 ? -18.969 -3.248 -11.172 1 85.38 617 GLN B O 1
ATOM 9935 N N . ARG B 1 618 ? -18.75 -1.324 -12.258 1 87.94 618 ARG B N 1
ATOM 9936 C CA . ARG B 1 618 ? -17.859 -1.95 -13.227 1 87.94 618 ARG B CA 1
ATOM 9937 C C . ARG B 1 618 ? -16.594 -2.492 -12.547 1 87.94 618 ARG B C 1
ATOM 9939 O O . ARG B 1 618 ? -16.125 -3.574 -12.891 1 87.94 618 ARG B O 1
ATOM 9946 N N . ASP B 1 619 ? -16.031 -1.725 -11.578 1 93.56 619 ASP B N 1
ATOM 9947 C CA . ASP B 1 619 ? -14.852 -2.156 -10.836 1 93.56 619 ASP B CA 1
ATOM 9948 C C . ASP B 1 619 ? -15.133 -3.441 -10.062 1 93.56 619 ASP B C 1
ATOM 9950 O O . ASP B 1 619 ? -14.312 -4.359 -10.047 1 93.56 619 ASP B O 1
ATOM 9954 N N . VAL B 1 620 ? -16.281 -3.502 -9.453 1 93.56 620 VAL B N 1
ATOM 9955 C CA . VAL B 1 620 ? -16.672 -4.629 -8.609 1 93.56 620 VAL B CA 1
ATOM 9956 C C . VAL B 1 620 ? -16.859 -5.879 -9.469 1 93.56 620 VAL B C 1
ATOM 9958 O O . VAL B 1 620 ? -16.344 -6.945 -9.141 1 93.56 620 VAL B O 1
ATOM 9961 N N . PHE B 1 621 ? -17.531 -5.762 -10.602 1 92.88 621 PHE B N 1
ATOM 9962 C CA . PHE B 1 621 ? -17.734 -6.879 -11.516 1 92.88 621 PHE B CA 1
ATOM 9963 C C . PHE B 1 621 ? -16.406 -7.387 -12.055 1 92.88 621 PHE B C 1
ATOM 9965 O O . PHE B 1 621 ? -16.188 -8.602 -12.148 1 92.88 621 PHE B O 1
ATOM 9972 N N . ASN B 1 622 ? -15.547 -6.445 -12.383 1 94.06 622 ASN B N 1
ATOM 9973 C CA . ASN B 1 622 ? -14.227 -6.82 -12.883 1 94.06 622 ASN B CA 1
ATOM 9974 C C . ASN B 1 622 ? -13.438 -7.605 -11.844 1 94.06 622 ASN B C 1
ATOM 9976 O O . ASN B 1 622 ? -12.789 -8.602 -12.164 1 94.06 622 ASN B O 1
ATOM 9980 N N . GLN B 1 623 ? -13.453 -7.125 -10.609 1 96.75 623 GLN B N 1
ATOM 9981 C CA . GLN B 1 623 ? -12.75 -7.793 -9.516 1 96.75 623 GLN B CA 1
ATOM 9982 C C . GLN B 1 623 ? -13.266 -9.219 -9.32 1 96.75 623 GLN B C 1
ATOM 9984 O O . GLN B 1 623 ? -12.477 -10.156 -9.219 1 96.75 623 GLN B O 1
ATOM 9989 N N . ILE B 1 624 ? -14.562 -9.391 -9.336 1 96.25 624 ILE B N 1
ATOM 9990 C CA . ILE B 1 624 ? -15.172 -10.695 -9.125 1 96.25 624 ILE B CA 1
ATOM 9991 C C . ILE B 1 624 ? -14.867 -11.609 -10.305 1 96.25 624 ILE B C 1
ATOM 9993 O O . ILE B 1 624 ? -14.461 -12.766 -10.125 1 96.25 624 ILE B O 1
ATOM 9997 N N . GLY B 1 625 ? -15.008 -11.117 -11.469 1 94.44 625 GLY B N 1
ATOM 9998 C CA . GLY B 1 625 ? -14.781 -11.891 -12.672 1 94.44 625 GLY B CA 1
ATOM 9999 C C . GLY B 1 625 ? -13.336 -12.328 -12.836 1 94.44 625 GLY B C 1
ATOM 10000 O O . GLY B 1 625 ? -13.062 -13.383 -13.406 1 94.44 625 GLY B O 1
ATOM 10001 N N . ASN B 1 626 ? -12.438 -11.555 -12.344 1 94.19 626 ASN B N 1
ATOM 10002 C CA . ASN B 1 626 ? -11.008 -11.828 -12.5 1 94.19 626 ASN B CA 1
ATOM 10003 C C . ASN B 1 626 ? -10.5 -12.758 -11.398 1 94.19 626 ASN B C 1
ATOM 10005 O O . ASN B 1 626 ? -9.391 -13.289 -11.5 1 94.19 626 ASN B O 1
ATOM 10009 N N . ALA B 1 627 ? -11.258 -12.953 -10.422 1 96.62 627 ALA B N 1
ATOM 10010 C CA . ALA B 1 627 ? -10.773 -13.648 -9.227 1 96.62 627 ALA B CA 1
ATOM 10011 C C . ALA B 1 627 ? -10.68 -15.148 -9.461 1 96.62 627 ALA B C 1
ATOM 10013 O O . ALA B 1 627 ? -11.438 -15.711 -10.258 1 96.62 627 ALA B O 1
ATOM 10014 N N . VAL B 1 628 ? -9.734 -15.781 -8.797 1 97.56 628 VAL B N 1
ATOM 10015 C CA . VAL B 1 628 ? -9.742 -17.234 -8.664 1 97.56 628 VAL B CA 1
ATOM 10016 C C . VAL B 1 628 ? -10.859 -17.656 -7.715 1 97.56 628 VAL B C 1
ATOM 10018 O O . VAL B 1 628 ? -10.984 -17.125 -6.613 1 97.56 628 VAL B O 1
ATOM 10021 N N . PRO B 1 629 ? -11.703 -18.578 -8.172 1 98.31 629 PRO B N 1
ATOM 10022 C CA . PRO B 1 629 ? -12.734 -19.047 -7.242 1 98.31 629 PRO B CA 1
ATOM 10023 C C . PRO B 1 629 ? -12.164 -19.531 -5.914 1 98.31 629 PRO B C 1
ATOM 10025 O O . PRO B 1 629 ? -11.172 -20.266 -5.898 1 98.31 629 PRO B O 1
ATOM 10028 N N . VAL B 1 630 ? -12.789 -19.203 -4.844 1 98.75 630 VAL B N 1
ATOM 10029 C CA . VAL B 1 630 ? -12.203 -19.312 -3.51 1 98.75 630 VAL B CA 1
ATOM 10030 C C . VAL B 1 630 ? -12.008 -20.781 -3.135 1 98.75 630 VAL B C 1
ATOM 10032 O O . VAL B 1 630 ? -10.953 -21.156 -2.623 1 98.75 630 VAL B O 1
ATOM 10035 N N . LYS B 1 631 ? -12.969 -21.656 -3.404 1 98.75 631 LYS B N 1
ATOM 10036 C CA . LYS B 1 631 ? -12.852 -23.047 -3.004 1 98.75 631 LYS B CA 1
ATOM 10037 C C . LYS B 1 631 ? -11.805 -23.781 -3.842 1 98.75 631 LYS B C 1
ATOM 10039 O O . LYS B 1 631 ? -11.109 -24.672 -3.34 1 98.75 631 LYS B O 1
ATOM 10044 N N . MET B 1 632 ? -11.766 -23.484 -5.094 1 98.69 632 MET B N 1
ATOM 10045 C CA . MET B 1 632 ? -10.688 -24.031 -5.906 1 98.69 632 MET B CA 1
ATOM 10046 C C . MET B 1 632 ? -9.328 -23.594 -5.391 1 98.69 632 MET B C 1
ATOM 10048 O O . MET B 1 632 ? -8.398 -24.391 -5.297 1 98.69 632 MET B O 1
ATOM 10052 N N . ALA B 1 633 ? -9.234 -22.297 -5.066 1 98.81 633 ALA B N 1
ATOM 10053 C CA . ALA B 1 633 ? -7.992 -21.781 -4.5 1 98.81 633 ALA B CA 1
ATOM 10054 C C . ALA B 1 633 ? -7.641 -22.484 -3.195 1 98.81 633 ALA B C 1
ATOM 10056 O O . ALA B 1 633 ? -6.469 -22.75 -2.926 1 98.81 633 ALA B O 1
ATOM 10057 N N . GLU B 1 634 ? -8.641 -22.719 -2.395 1 98.81 634 GLU B N 1
ATOM 10058 C CA . GLU B 1 634 ? -8.43 -23.469 -1.154 1 98.81 634 GLU B CA 1
ATOM 10059 C C . GLU B 1 634 ? -7.879 -24.859 -1.433 1 98.81 634 GLU B C 1
ATOM 10061 O O . GLU B 1 634 ? -6.965 -25.328 -0.749 1 98.81 634 GLU B O 1
ATOM 10066 N N . ALA B 1 635 ? -8.445 -25.516 -2.416 1 98.62 635 ALA B N 1
ATOM 10067 C CA . ALA B 1 635 ? -7.973 -26.859 -2.785 1 98.62 635 ALA B CA 1
ATOM 10068 C C . ALA B 1 635 ? -6.512 -26.812 -3.225 1 98.62 635 ALA B C 1
ATOM 10070 O O . ALA B 1 635 ? -5.719 -27.672 -2.834 1 98.62 635 ALA B O 1
ATOM 10071 N N . ILE B 1 636 ? -6.164 -25.859 -4.02 1 98.62 636 ILE B N 1
ATOM 10072 C CA . ILE B 1 636 ? -4.781 -25.688 -4.445 1 98.62 636 ILE B CA 1
ATOM 10073 C C . ILE B 1 636 ? -3.893 -25.438 -3.227 1 98.62 636 ILE B C 1
ATOM 10075 O O . ILE B 1 636 ? -2.852 -26.078 -3.072 1 98.62 636 ILE B O 1
ATOM 10079 N N . GLY B 1 637 ? -4.355 -24.516 -2.359 1 98.56 637 GLY B N 1
ATOM 10080 C CA . GLY B 1 637 ? -3.607 -24.188 -1.152 1 98.56 637 GLY B CA 1
ATOM 10081 C C . GLY B 1 637 ? -3.385 -25.391 -0.255 1 98.56 637 GLY B C 1
ATOM 10082 O O . GLY B 1 637 ? -2.32 -25.531 0.354 1 98.56 637 GLY B O 1
ATOM 10083 N N . LYS B 1 638 ? -4.363 -26.234 -0.154 1 98.06 638 LYS B N 1
ATOM 10084 C CA . LYS B 1 638 ? -4.258 -27.438 0.67 1 98.06 638 LYS B CA 1
ATOM 10085 C C . LYS B 1 638 ? -3.227 -28.406 0.1 1 98.06 638 LYS B C 1
ATOM 10087 O O . LYS B 1 638 ? -2.475 -29.031 0.851 1 98.06 638 LYS B O 1
ATOM 10092 N N . SER B 1 639 ? -3.252 -28.562 -1.195 1 97.19 639 SER B N 1
ATOM 10093 C CA . SER B 1 639 ? -2.262 -29.438 -1.834 1 97.19 639 SER B CA 1
ATOM 10094 C C . SER B 1 639 ? -0.844 -28.953 -1.55 1 97.19 639 SER B C 1
ATOM 10096 O O . SER B 1 639 ? 0.037 -29.75 -1.228 1 97.19 639 SER B O 1
ATOM 10098 N N . VAL B 1 640 ? -0.65 -27.656 -1.621 1 97.5 640 VAL B N 1
ATOM 10099 C CA . VAL B 1 640 ? 0.656 -27.062 -1.361 1 97.5 640 VAL B CA 1
ATOM 10100 C C . VAL B 1 640 ? 1.009 -27.219 0.117 1 97.5 640 VAL B C 1
ATOM 10102 O O . VAL B 1 640 ? 2.154 -27.531 0.459 1 97.5 640 VAL B O 1
ATOM 10105 N N . MET B 1 641 ? 0.048 -27 0.989 1 95.5 641 MET B N 1
ATOM 10106 C CA . MET B 1 641 ? 0.253 -27.141 2.428 1 95.5 641 MET B CA 1
ATOM 10107 C C . MET B 1 641 ? 0.67 -28.562 2.787 1 95.5 641 MET B C 1
ATOM 10109 O O . MET B 1 641 ? 1.545 -28.766 3.633 1 95.5 641 MET B O 1
ATOM 10113 N N . ASP B 1 642 ? 0.033 -29.484 2.162 1 92.56 642 ASP B N 1
ATOM 10114 C CA . ASP B 1 642 ? 0.388 -30.875 2.404 1 92.56 642 ASP B CA 1
ATOM 10115 C C . ASP B 1 642 ? 1.86 -31.125 2.088 1 92.56 642 ASP B C 1
ATOM 10117 O O . ASP B 1 642 ? 2.549 -31.828 2.83 1 92.56 642 ASP B O 1
ATOM 10121 N N . SER B 1 643 ? 2.283 -30.625 0.946 1 92.31 643 SER B N 1
ATOM 10122 C CA . SER B 1 643 ? 3.691 -30.734 0.583 1 92.31 643 SER B CA 1
ATOM 10123 C C . SER B 1 643 ? 4.59 -30.094 1.634 1 92.31 643 SER B C 1
ATOM 10125 O O . SER B 1 643 ? 5.625 -30.641 2.002 1 92.31 643 SER B O 1
ATOM 10127 N N . TYR B 1 644 ? 4.203 -28.922 2.152 1 91.38 644 TYR B N 1
ATOM 10128 C CA . TYR B 1 644 ? 4.965 -28.219 3.178 1 91.38 644 TYR B CA 1
ATOM 10129 C C . TYR B 1 644 ? 5.074 -29.047 4.445 1 91.38 644 TYR B C 1
ATOM 10131 O O . TYR B 1 644 ? 6.148 -29.156 5.043 1 91.38 644 TYR B O 1
ATOM 10139 N N . ARG B 1 645 ? 3.986 -29.578 4.816 1 86.38 645 ARG B N 1
ATOM 10140 C CA . ARG B 1 645 ? 3.938 -30.328 6.066 1 86.38 645 ARG B CA 1
ATOM 10141 C C . ARG B 1 645 ? 4.797 -31.578 5.984 1 86.38 645 ARG B C 1
ATOM 10143 O O . ARG B 1 645 ? 5.352 -32.031 6.988 1 86.38 645 ARG B O 1
ATOM 10150 N N . LEU B 1 646 ? 4.828 -32.156 4.828 1 81.25 646 LEU B N 1
ATOM 10151 C CA . LEU B 1 646 ? 5.648 -33.344 4.641 1 81.25 646 LEU B CA 1
ATOM 10152 C C . LEU B 1 646 ? 7.133 -33 4.664 1 81.25 646 LEU B C 1
ATOM 10154 O O . LEU B 1 646 ? 7.965 -33.844 5.004 1 81.25 646 LEU B O 1
ATOM 10158 N N . GLY B 1 647 ? 7.43 -31.734 4.434 1 72.38 647 GLY B N 1
ATOM 10159 C CA . GLY B 1 647 ? 8.789 -31.234 4.586 1 72.38 647 GLY B CA 1
ATOM 10160 C C . GLY B 1 647 ? 9.719 -31.719 3.482 1 72.38 647 GLY B C 1
ATOM 10161 O O . GLY B 1 647 ? 9.305 -31.859 2.332 1 72.38 647 GLY B O 1
ATOM 10162 N N . ARG B 1 648 ? 11.07 -31.797 3.93 1 68.5 648 ARG B N 1
ATOM 10163 C CA . ARG B 1 648 ? 12.141 -32.094 2.977 1 68.5 648 ARG B CA 1
ATOM 10164 C C . ARG B 1 648 ? 12.477 -33.594 2.98 1 68.5 648 ARG B C 1
ATOM 10166 O O . ARG B 1 648 ? 12.344 -34.25 4.008 1 68.5 648 ARG B O 1
ATOM 10173 N N . ASN B 1 649 ? 12.57 -34.062 1.798 1 64.56 649 ASN B N 1
ATOM 10174 C CA . ASN B 1 649 ? 13.078 -35.438 1.632 1 64.56 649 ASN B CA 1
ATOM 10175 C C . ASN B 1 649 ? 14.562 -35.438 1.307 1 64.56 649 ASN B C 1
ATOM 10177 O O . ASN B 1 649 ? 15.078 -34.5 0.695 1 64.56 649 ASN B O 1
ATOM 10181 N N . ASP B 1 650 ? 15.297 -36.344 1.961 1 55.66 650 ASP B N 1
ATOM 10182 C CA . ASP B 1 650 ? 16.672 -36.594 1.562 1 55.66 650 ASP B CA 1
ATOM 10183 C C . ASP B 1 650 ? 16.75 -37.062 0.116 1 55.66 650 ASP B C 1
ATOM 10185 O O . ASP B 1 650 ? 15.742 -37.469 -0.464 1 55.66 650 ASP B O 1
ATOM 10189 N N . ASP B 1 651 ? 17.906 -36.844 -0.543 1 53.97 651 ASP B N 1
ATOM 10190 C CA . ASP B 1 651 ? 18.141 -37.438 -1.861 1 53.97 651 ASP B CA 1
ATOM 10191 C C . ASP B 1 651 ? 17.984 -38.938 -1.828 1 53.97 651 ASP B C 1
ATOM 10193 O O . ASP B 1 651 ? 18.328 -39.594 -0.839 1 53.97 651 ASP B O 1
ATOM 10197 N N . PRO B 1 652 ? 17.203 -39.594 -2.771 1 46.34 652 PRO B N 1
ATOM 10198 C CA . PRO B 1 652 ? 17.172 -41.062 -2.801 1 46.34 652 PRO B CA 1
ATOM 10199 C C . PRO B 1 652 ? 18.578 -41.656 -2.809 1 46.34 652 PRO B C 1
ATOM 10201 O O . PRO B 1 652 ? 19.5 -41.094 -3.391 1 46.34 652 PRO B O 1
ATOM 10204 N N . VAL B 1 653 ? 19 -42.5 -1.797 1 41.69 653 VAL B N 1
ATOM 10205 C CA . VAL B 1 653 ? 20.25 -43.25 -1.854 1 41.69 653 VAL B CA 1
ATOM 10206 C C . VAL B 1 653 ? 20.203 -44.219 -3.012 1 41.69 653 VAL B C 1
ATOM 10208 O O . VAL B 1 653 ? 19.172 -44.875 -3.236 1 41.69 653 VAL B O 1
#

Organism: NCBI:txid267567

InterPro domains:
  IPR001525 C-5 cytosine methyltransferase [PF00145] (326-640)
  IPR001525 C-5 cytosine methyltransferase [PR00105] (324-340)
  IPR001525 C-5 cytosine methyltransferase [PR00105] (440-454)
  IPR001525 C-5 cytosine methyltransferase [PR00105] (486-499)
  IPR001525 C-5 cytosine methyltransferase [PS51679] (323-647)
  IPR029063 S-adenosyl-L-methionine-dependent methyltransferase superfamily [G3DSA:3.40.50.150] (304-562)
  IPR029063 S-adenosyl-L-methionine-dependent methyltransferase superfamily [G3DSA:3.40.50.150] (563-646)
  IPR029063 S-adenosyl-L-methionine-dependent methyltransferase superfamily [SSF53335] (326-642)
  IPR050390 DNA Cytosine-5 Methyltransferase [PTHR10629] (79-523)

Sequence (1306 aa):
MNNFPSTCAYAKSVTDDGPDSSSRSFYDGDDGESESNEDWEAADKAFKEHNFSLSQTTVNDEYEFHEEASADECKDANTTSESTCIYDNPLLDNELSNEWNSIAQYANSRSPQKESFVSNNTNDAKPAASNASPKKKRTGTLFDYVTKADATSNSHIRSTKRPRLSHGTGVKNPDGSVYIKGKVGKDGRWFMPNETFLSSNKAYDGMAFTLGNIDGVDGIWKAECTAIWMKAEKTFIYKAAAQIQQKWVLVKKHRNLPQPDNEGKITIPLAELSRQLKTGDDDAPNTENTPLCYEEVDNYTCSYYYERGKQVRWAPKMNSKAPLAMDLFAGAGGASLGMQQAGWNVKYKLEWNKKAAVTLRCNFKEDATIFQDDIEVFLQELKFCKDKKISIHPTTSEILHIHGSPPCQGVSSANTSGGACDNQNNKCTLTFLDAVIHFQPKLVSMENVPGLLQEKGLGILTKVMAGLLANDYQIQLCLLESSNYGDAQARKRVILLASKKGWKLPSIPAATHGNGEGMLPKRTAKDAIGSLEQIEPTETGCVHLDGKEIYDHYKAGTKLGRGHDSAYQLDPHKPANTMRKVNQVKHYRKDLNRYITARERARLQSFPDSFRFFGEQRDVFNQIGNAVPVKMAEAIGKSVMDSYRLGRNDDPVMNNFPSTCAYAKSVTDDGPDSSSRSFYDGDDGESESNEDWEAADKAFKEHNFSLSQTTVNDEYEFHEEASADECKDANTTSESTCIYDNPLLDNELSNEWNSIAQYANSRSPQKESFVSNNTNDAKPAASNASPKKKRTGTLFDYVTKADATSNSHIRSTKRPRLSHGTGVKNPDGSVYIKGKVGKDGRWFMPNETFLSSNKAYDGMAFTLGNIDGVDGIWKAECTAIWMKAEKTFIYKAAAQIQQKWVLVKKHRNLPQPDNEGKITIPLAELSRQLKTGDDDAPNTENTPLCYEEVDNYTCSYYYERGKQVRWAPKMNSKAPLAMDLFAGAGGASLGMQQAGWNVKYKLEWNKKAAVTLRCNFKEDATIFQDDIEVFLQELKFCKDKKISIHPTTSEILHIHGSPPCQGVSSANTSGGACDNQNNKCTLTFLDAVIHFQPKLVSMENVPGLLQEKGLGILTKVMAGLLANDYQIQLCLLESSNYGDAQARKRVILLASKKGWKLPSIPAATHGNGEGMLPKRTAKDAIGSLEQIEPTETGCVHLDGKEIYDHYKAGTKLGRGHDSAYQLDPHKPANTMRKVNQVKHYRKDLNRYITARERARLQSFPDSFRFFGEQRDVFNQIGNAVPVKMAEAIGKSVMDSYRLGRNDDPV

Radius of gyration: 45.2 Å; Cα contacts (8 Å, |Δi|>4): 2239; chains: 2; bounding box: 139×142×125 Å